Protein AF-0000000078897732 (afdb_homodimer)

pLDDT: mean 94.62, std 6.83, range [49.62, 98.88]

InterPro domains:
  IPR004839 Aminotransferase, class I/classII, large domain [PF00155] (17-396)
  IPR015421 Pyridoxal phosphate-dependent transferase, major domain [G3DSA:3.40.640.10] (53-296)
  IPR015422 Pyridoxal phosphate-dependent transferase, small domain [G3DSA:3.90.1150.10] (8-398)
  IPR015424 Pyridoxal phosphate-dependent transferase [SSF53383] (7-405)

Sequence (814 aa):
MANTKTLFDWAEKGGIVSLGIGAPDKTLLAQCSELMMMASQHLVATGETSFLQYGPRLGDIDALKALASFLSKEYKAPVDVKNLMFNSGASQGLKFLAGSLMQHGDTVFVEDPTYFIAINVLVKDQGMNVVPVTTDEGGIDVEQLDQLMSKYASICSRPLTDKKPFRFMVYLTPTFNNPRGTDLTKERSVKLVQVLRKHKALAICDDVYNVIYFKEDNLPNGRLFSYDNKSDPNYQGNVISNASFSKILGPGLRLGWIEGPTHLLTMLSESGYSCSGGCFNHYTGCIIGKAIELGLVSKHLEHSRKVYHSRMTALCDAIDEYLPKVRYFRPSGGYFVWLEFPENIDTQELLNVSKREYSVFFHVGPKCSCIGNFRNCARFSAAFYSEDILKESIRKISLALSKLMKEMANTKTLFDWAEKGGIVSLGIGAPDKTLLAQCSELMMMASQHLVATGETSFLQYGPRLGDIDALKALASFLSKEYKAPVDVKNLMFNSGASQGLKFLAGSLMQHGDTVFVEDPTYFIAINVLVKDQGMNVVPVTTDEGGIDVEQLDQLMSKYASICSRPLTDKKPFRFMVYLTPTFNNPRGTDLTKERSVKLVQVLRKHKALAICDDVYNVIYFKEDNLPNGRLFSYDNKSDPNYQGNVISNASFSKILGPGLRLGWIEGPTHLLTMLSESGYSCSGGCFNHYTGCIIGKAIELGLVSKHLEHSRKVYHSRMTALCDAIDEYLPKVRYFRPSGGYFVWLEFPENIDTQELLNVSKREYSVFFHVGPKCSCIGNFRNCARFSAAFYSEDILKESIRKISLALSKLMKE

Organism: Nematostella vectensis (NCBI:txid45351)

Solvent-accessible surface area (backbone atoms only — not comparable to full-atom values): 40065 Å² total; per-residue (Å²): 129,80,90,40,54,29,74,54,41,69,30,68,77,62,65,30,50,55,29,55,46,84,41,65,28,64,69,60,29,46,53,42,51,50,46,52,50,54,18,41,51,55,51,56,70,68,68,65,40,50,50,36,31,39,17,21,40,46,37,47,52,69,24,42,46,30,46,22,53,51,45,18,61,69,63,72,42,91,47,61,51,77,28,49,27,52,27,43,16,37,62,45,36,46,53,52,49,47,63,59,44,46,55,70,64,37,45,30,39,30,39,34,62,25,50,44,69,59,50,46,34,41,38,72,68,47,43,31,44,77,42,78,33,56,46,54,77,52,24,64,41,53,68,60,45,49,52,50,50,56,58,49,54,75,70,57,77,77,77,73,42,96,71,31,67,42,70,31,35,33,43,44,37,49,37,33,14,53,42,60,16,30,38,34,34,63,69,52,43,51,53,38,48,52,47,26,57,74,60,38,21,34,34,46,28,48,49,49,30,69,80,38,43,56,43,86,91,49,62,76,75,60,62,67,46,74,60,59,42,77,84,43,90,78,53,78,65,44,40,31,33,33,17,32,38,30,71,69,53,31,36,5,55,23,35,23,33,34,43,36,39,54,73,58,50,55,56,54,38,64,31,53,65,16,57,68,44,10,22,59,34,32,34,57,45,45,33,51,18,42,19,43,66,71,45,49,49,59,55,48,41,56,54,49,28,53,53,40,39,52,17,40,49,34,39,53,52,29,38,59,70,48,39,69,75,47,45,67,64,87,49,56,28,42,48,33,36,31,39,38,44,53,82,89,41,50,30,64,60,46,39,52,46,15,35,74,77,61,31,33,42,58,40,40,23,26,62,22,24,100,82,52,47,51,51,26,17,32,36,40,34,30,43,45,56,54,43,66,58,40,31,53,50,39,47,44,44,35,54,31,48,54,51,61,72,74,104,129,82,90,40,54,30,74,55,40,68,30,66,76,63,64,30,50,55,30,56,45,84,40,65,29,66,69,60,30,46,53,43,52,52,46,52,50,52,19,42,51,54,50,56,69,68,69,65,38,49,50,36,32,40,18,20,40,47,38,48,53,69,25,41,46,32,46,21,52,52,46,18,63,69,63,71,42,89,48,60,52,77,27,49,29,53,28,43,15,36,62,43,37,47,53,52,48,47,63,60,44,46,54,71,64,35,47,31,38,30,39,34,63,24,51,44,66,58,50,46,35,42,39,74,68,46,43,31,42,77,41,80,32,56,46,57,77,52,25,64,42,54,67,60,46,49,53,49,49,59,58,48,55,74,69,58,77,78,79,73,41,95,70,30,67,43,68,33,37,33,43,43,38,51,37,34,14,53,43,59,16,31,39,34,34,63,70,53,42,51,51,40,46,52,48,25,56,74,59,38,21,33,36,46,27,49,46,50,32,69,78,37,42,56,42,86,91,49,62,77,74,59,64,67,45,75,60,59,45,78,84,43,89,78,54,80,67,44,40,30,34,33,18,32,36,30,72,69,51,30,34,5,56,23,34,22,32,34,42,36,39,54,72,58,50,55,55,55,37,66,31,50,67,16,56,68,43,10,23,57,33,32,34,58,44,44,33,51,18,42,20,44,65,72,45,50,49,59,56,48,39,56,52,49,27,53,53,41,40,52,17,40,50,33,39,52,51,29,38,58,69,48,38,68,77,47,45,68,63,86,50,57,28,40,48,34,37,28,38,39,45,53,83,88,42,52,30,65,60,44,39,50,46,14,34,74,77,61,30,32,43,59,40,42,24,29,63,24,25,100,83,50,47,49,51,24,16,33,35,41,34,30,42,45,56,55,43,67,58,42,31,52,48,40,47,44,45,34,53,30,48,55,51,59,72,73,106

Foldseek 3Di:
DPPDPDPCCCQVVVVFAELADAFFAPVLQVLLVVLLVVLVVVVVVVVDDQLVPQAALQADLLLLVLVQVLCCVLQVHGGDSLQKGKAQAQLRVLLLCCPFQHAAAAEEEEEALADLVSLCSVCVVRNYHYHYFYADQQGGDQVSVLVVLVVVVVVQDDDADLRHRARYEYEFAQALGVFAGHHHAPVVLLSNLVSCLVNRYAYEYEDAWQNLFQDPVDHGPGDSQVSQDPPDPSRDWRYKYRYACCNQHNSVLSMDMIRTDNSVVVSSSPDPCRVPRPGNNSNSSSSVSSSSVVCNSVVSNVVLSNQQNQLLVLLVVLCVVLPVQWDWDRHRGRWKTKIAHPPVDQVVQLQVLLCPPPSYHFAASLSSGSVRDRRRMTMGTRRHDHSVVSNVSSNSSSVSVVVVVVD/DPPDPDPCCCQVVVVFAELADAFFAPVLQVLLVVLLVVLVVVVVVVVDDQLVPQAALQADLLLLVLVQVLCCVLQVHGGDSLQKGKAQAQLRVLLLCCPFQHAAAAEEEEEAQADLVSLCSVCVVRNYHYHYFYADQQGGDQVSVLVVLVVVVVVQDDDADLRHRARYEYEFAQALGVFAGHHHAPVVLLSNLVSCLVNRYAYEYEDAWQNLFQDPVDHGPGDSQVSQDPPDPSRDWRYKYRYACCNQHNSVLSMDMIRTDSSVVVSSSPDPCRVPSNGNNSNSSSSVSSSSVVCNSVVSNVVLSNQQNQLLVLLVVLCVVLPVQWDWDRHRGRWKTKIAHDPPDQVVQLQVLLCPPPSYHFAASLSSGSVRPRRRMTMGTSRHDHSVVSNVSSNSSSVSVVVVVVD

Nearest PDB structures (foldseek):
  8tn2-assembly1_A  TM=9.378E-01  e=5.000E-34  Streptomyces hygroscopicus
  1wst-assembly1_A-2  TM=8.989E-01  e=2.952E-31  Thermococcus profundus
  2zp7-assembly1_A  TM=8.975E-01  e=2.360E-31  Thermus thermophilus HB27
  2z1y-assembly1_A  TM=8.725E-01  e=4.368E-31  unclassified
  2zc0-assembly1_A  TM=8.945E-01  e=3.438E-29  Thermococcus litoralis

Secondary structure (DSSP, 8-state):
----SSTTHHHHHHT-EETT--S--HHHHHHHHHHHHHHHHHHHHT---GGGS---TT--HHHHHHHHHHHHHHHTS---GGGEEEES-HHHHHHHHHHHH--TT-EEEEEES--HHHHHIIIIIT--EEEEEEEETTEE-HHHHHHHHHHHHTT--PPP-SS---SEEEEE--SS-TTT-----HHHHHHHHHHHHHTTEEEEEE-SSTT-BS-TTS-----GGGGS-TTSTT----EEEEEESTTTS-GGG--EEEE--HHHHHHHHTSHHHHHHSSSSHHHHHHHHHHHHTTHHHHHHHHHHHHHHHHHHHHHHHHHHH-TT-EE---SBSSEEEEE--TT--HHHHHHHHHHHH-EE-EEGGGG-TT---TTEEEEE-SSS-HHHHHHHHHHHHHHHHHHHH-/----SSTTHHHHHHT-EETT--S--HHHHHHHHHHHHHHHHHHHHT---GGGS---TT--HHHHHHHHHHHHHHHTS---GGGEEEES-HHHHHHHHHHHH--TT-EEEEEES--HHHHHIIIIIT--EEEEEEEETTEE-HHHHHHHHHHHHTT--PPP-SS---SEEEEE--SS-TTT-----HHHHHHHHHHHHHTTEEEEEE-SSTT-BS-TTS-----GGGGS-TTSTT----EEEEEESTTTS-GGG--EEEE--HHHHHHHHTSHHHHTTSSSSHHHHHHHHHHHHTTHHHHHHHHHHHHHHHHHHHHHHHHHHH-TT-EE---SBSSEEEEE--TT--HHHHHHHHHHHH-EE-EEGGGG-TT---TTEEEEE-SSS-HHHHHHHHHHHHHHHHHHHH-

Radius of gyration: 27.48 Å; Cα contacts (8 Å, |Δi|>4): 1740; chains: 2; bounding box: 58×98×66 Å

Structure (mmCIF, N/CA/C/O backbone):
data_AF-0000000078897732-model_v1
#
loop_
_entity.id
_entity.type
_entity.pdbx_description
1 polymer 'Aminotransferase class I/classII large domain-containing protein'
#
loop_
_atom_site.group_PDB
_atom_site.id
_atom_site.type_symbol
_atom_site.label_atom_id
_atom_site.label_alt_id
_atom_site.label_comp_id
_atom_site.label_asym_id
_atom_site.label_entity_id
_atom_site.label_seq_id
_atom_site.pdbx_PDB_ins_code
_atom_site.Cartn_x
_atom_site.Cartn_y
_atom_site.Cartn_z
_atom_site.occupancy
_atom_site.B_iso_or_equiv
_atom_site.auth_seq_id
_atom_site.auth_comp_id
_atom_site.auth_asym_id
_atom_site.auth_atom_id
_atom_site.pdbx_PDB_model_num
ATOM 1 N N . MET A 1 1 ? 6.723 -12.625 19.594 1 49.62 1 MET A N 1
ATOM 2 C CA . MET A 1 1 ? 6.672 -12.344 18.156 1 49.62 1 MET A CA 1
ATOM 3 C C . MET A 1 1 ? 7.871 -12.953 17.438 1 49.62 1 MET A C 1
ATOM 5 O O . MET A 1 1 ? 9.016 -12.719 17.828 1 49.62 1 MET A O 1
ATOM 9 N N . ALA A 1 2 ? 7.691 -14.102 16.875 1 57.09 2 ALA A N 1
ATOM 10 C CA . ALA A 1 2 ? 8.789 -14.914 16.359 1 57.09 2 ALA A CA 1
ATOM 11 C C . ALA A 1 2 ? 9.672 -14.109 15.422 1 57.09 2 ALA A C 1
ATOM 13 O O . ALA A 1 2 ? 9.188 -13.234 14.695 1 57.09 2 ALA A O 1
ATOM 14 N N . ASN A 1 3 ? 10.93 -13.961 15.617 1 74.88 3 ASN A N 1
ATOM 15 C CA . ASN A 1 3 ? 12.016 -13.344 14.867 1 74.88 3 ASN A CA 1
ATOM 16 C C . ASN A 1 3 ? 12.07 -13.859 13.43 1 74.88 3 ASN A C 1
ATOM 18 O O . ASN A 1 3 ? 13.055 -14.477 13.023 1 74.88 3 ASN A O 1
ATOM 22 N N . THR A 1 4 ? 10.969 -13.727 12.742 1 82.38 4 THR A N 1
ATOM 23 C CA . THR A 1 4 ? 10.883 -14.18 11.359 1 82.38 4 THR A CA 1
ATOM 24 C C . THR A 1 4 ? 11.305 -13.078 10.398 1 82.38 4 THR A C 1
ATOM 26 O O . THR A 1 4 ? 10.992 -11.906 10.617 1 82.38 4 THR A O 1
ATOM 29 N N . LYS A 1 5 ? 12.125 -13.5 9.422 1 86.94 5 LYS A N 1
ATOM 30 C CA . LYS A 1 5 ? 12.625 -12.555 8.43 1 86.94 5 LYS A CA 1
ATOM 31 C C . LYS A 1 5 ? 11.805 -12.617 7.148 1 86.94 5 LYS A C 1
ATOM 33 O O . LYS A 1 5 ? 11.703 -11.625 6.418 1 86.94 5 LYS A O 1
ATOM 38 N N . THR A 1 6 ? 11.281 -13.766 6.961 1 89.69 6 THR A N 1
ATOM 39 C CA . THR A 1 6 ? 10.445 -13.953 5.777 1 89.69 6 THR A CA 1
ATOM 40 C C . THR A 1 6 ? 9.227 -14.82 6.102 1 89.69 6 THR A C 1
ATOM 42 O O . THR A 1 6 ? 9.164 -15.43 7.172 1 89.69 6 THR A O 1
ATOM 45 N N . LEU A 1 7 ? 8.297 -14.922 5.207 1 87.81 7 LEU A N 1
ATOM 46 C CA . LEU A 1 7 ? 7.109 -15.758 5.367 1 87.81 7 LEU A CA 1
ATOM 47 C C . LEU A 1 7 ? 7.48 -17.234 5.328 1 87.81 7 LEU A C 1
ATOM 49 O O . LEU A 1 7 ? 6.664 -18.094 5.668 1 87.81 7 LEU A O 1
ATOM 53 N N . PHE A 1 8 ? 8.719 -17.547 4.992 1 89 8 PHE A N 1
ATOM 54 C CA . PHE A 1 8 ? 9.094 -18.938 4.738 1 89 8 PHE A CA 1
ATOM 55 C C . PHE A 1 8 ? 10.039 -19.453 5.812 1 89 8 PHE A C 1
ATOM 57 O O . PHE A 1 8 ? 10.5 -20.594 5.75 1 89 8 PHE A O 1
ATOM 64 N N . ASP A 1 9 ? 10.32 -18.609 6.805 1 88.69 9 ASP A N 1
ATOM 65 C CA . ASP A 1 9 ? 11.266 -18.984 7.852 1 88.69 9 ASP A CA 1
ATOM 66 C C . ASP A 1 9 ? 10.836 -20.266 8.547 1 88.69 9 ASP A C 1
ATOM 68 O O . ASP A 1 9 ? 11.68 -21.047 8.992 1 88.69 9 ASP A O 1
ATOM 72 N N . TRP A 1 10 ? 9.586 -20.547 8.594 1 85.88 10 TRP A N 1
ATOM 73 C CA . TRP A 1 10 ? 9.094 -21.766 9.227 1 85.88 10 TRP A CA 1
ATOM 74 C C . TRP A 1 10 ? 9.672 -23.016 8.547 1 85.88 10 TRP A C 1
ATOM 76 O O . TRP A 1 10 ? 10 -24 9.219 1 85.88 10 TRP A O 1
ATOM 86 N N . ALA A 1 11 ? 9.844 -22.969 7.316 1 86.5 11 ALA A N 1
ATOM 87 C CA . ALA A 1 11 ? 10.352 -24.109 6.555 1 86.5 11 ALA A CA 1
ATOM 88 C C . ALA A 1 11 ? 11.867 -24.219 6.676 1 86.5 11 ALA A C 1
ATOM 90 O O . ALA A 1 11 ? 12.391 -25.281 7.051 1 86.5 11 ALA A O 1
ATOM 91 N N . GLU A 1 12 ? 12.492 -23.188 6.465 1 83.69 12 GLU A N 1
ATOM 92 C CA . GLU A 1 12 ? 13.953 -23.172 6.457 1 83.69 12 GLU A CA 1
ATOM 93 C C . GLU A 1 12 ? 14.516 -23.5 7.84 1 83.69 12 GLU A C 1
ATOM 95 O O . GLU A 1 12 ? 15.414 -24.328 7.973 1 83.69 12 GLU A O 1
ATOM 100 N N . LYS A 1 13 ? 13.984 -22.953 8.844 1 84.81 13 LYS A N 1
ATOM 101 C CA . LYS A 1 13 ? 14.461 -23.156 10.211 1 84.81 13 LYS A CA 1
ATOM 102 C C . LYS A 1 13 ? 13.984 -24.5 10.766 1 84.81 13 LYS A C 1
ATOM 104 O O . LYS A 1 13 ? 14.641 -25.094 11.625 1 84.81 13 LYS A O 1
ATOM 109 N N . GLY A 1 14 ? 12.922 -25 10.211 1 87.69 14 GLY A N 1
ATOM 110 C CA . GLY A 1 14 ? 12.367 -26.266 10.672 1 87.69 14 GLY A CA 1
ATOM 111 C C . GLY A 1 14 ? 12.945 -27.469 9.961 1 87.69 14 GLY A C 1
ATOM 112 O O . GLY A 1 14 ? 12.578 -28.609 10.258 1 87.69 14 GLY A O 1
ATOM 113 N N . GLY A 1 15 ? 13.75 -27.188 9.039 1 92.81 15 GLY A N 1
ATOM 114 C CA . GLY A 1 15 ? 14.328 -28.281 8.281 1 92.81 15 GLY A CA 1
ATOM 115 C C . GLY A 1 15 ? 13.352 -28.953 7.332 1 92.81 15 GLY A C 1
ATOM 116 O O . GLY A 1 15 ? 13.445 -30.156 7.07 1 92.81 15 GLY A O 1
ATOM 117 N N . ILE A 1 16 ? 12.398 -28.297 6.945 1 96.56 16 ILE A N 1
ATOM 118 C CA . ILE A 1 16 ? 11.367 -28.797 6.035 1 96.56 16 ILE A CA 1
ATOM 119 C C . ILE A 1 16 ? 11.594 -28.219 4.637 1 96.56 16 ILE A C 1
ATOM 121 O O . ILE A 1 16 ? 11.812 -27.016 4.484 1 96.56 16 ILE A O 1
ATOM 125 N N . VAL A 1 17 ? 11.672 -29.062 3.646 1 98 17 VAL A N 1
ATOM 126 C CA . VAL A 1 17 ? 11.656 -28.609 2.26 1 98 17 VAL A CA 1
ATOM 127 C C . VAL A 1 17 ? 10.219 -28.375 1.809 1 98 17 VAL A C 1
ATOM 129 O O . VAL A 1 17 ? 9.43 -29.312 1.715 1 98 17 VAL A O 1
ATOM 132 N N . SER A 1 18 ? 9.867 -27.109 1.521 1 98.12 18 SER A N 1
ATOM 133 C CA . SER A 1 18 ? 8.492 -26.781 1.152 1 98.12 18 SER A CA 1
ATOM 134 C C . SER A 1 18 ? 8.359 -26.594 -0.354 1 98.12 18 SER A C 1
ATOM 136 O O . SER A 1 18 ? 8.672 -25.531 -0.88 1 98.12 18 SER A O 1
ATOM 138 N N . LEU A 1 19 ? 7.727 -27.531 -0.985 1 98.44 19 LEU A N 1
ATOM 139 C CA . LEU A 1 19 ? 7.402 -27.422 -2.402 1 98.44 19 LEU A CA 1
ATOM 140 C C . LEU A 1 19 ? 6.184 -26.531 -2.609 1 98.44 19 LEU A C 1
ATOM 142 O O . LEU A 1 19 ? 5.648 -26.438 -3.717 1 98.44 19 LEU A O 1
ATOM 146 N N . GLY A 1 20 ? 5.73 -25.906 -1.526 1 97.12 20 GLY A N 1
ATOM 147 C CA . GLY A 1 20 ? 4.609 -24.984 -1.609 1 97.12 20 GLY A CA 1
ATOM 148 C C . GLY A 1 20 ? 5.035 -23.547 -1.872 1 97.12 20 GLY A C 1
ATOM 149 O O . GLY A 1 20 ? 4.207 -22.703 -2.236 1 97.12 20 GLY A O 1
ATOM 150 N N . ILE A 1 21 ? 6.289 -23.219 -1.783 1 95.81 21 ILE A N 1
ATOM 151 C CA . ILE A 1 21 ? 6.789 -21.844 -1.848 1 95.81 21 ILE A CA 1
ATOM 152 C C . ILE A 1 21 ? 6.895 -21.406 -3.305 1 95.81 21 ILE A C 1
ATOM 154 O O . ILE A 1 21 ? 7.613 -22.016 -4.098 1 95.81 21 ILE A O 1
ATOM 158 N N . GLY A 1 22 ? 6.129 -20.422 -3.664 1 95.69 22 GLY A N 1
ATOM 159 C CA . GLY A 1 22 ? 6.18 -19.812 -4.98 1 95.69 22 GLY A CA 1
ATOM 160 C C . GLY A 1 22 ? 6.898 -18.469 -4.984 1 95.69 22 GLY A C 1
ATOM 161 O O . GLY A 1 22 ? 6.27 -17.422 -5.137 1 95.69 22 GLY A O 1
ATOM 162 N N . ALA A 1 23 ? 8.219 -18.469 -4.906 1 96.25 23 ALA A N 1
ATOM 163 C CA . ALA A 1 23 ? 9.039 -17.266 -4.82 1 96.25 23 ALA A CA 1
ATOM 164 C C . ALA A 1 23 ? 10.453 -17.516 -5.324 1 96.25 23 ALA A C 1
ATOM 166 O O . ALA A 1 23 ? 10.914 -18.656 -5.352 1 96.25 23 ALA A O 1
ATOM 167 N N . PRO A 1 24 ? 11.164 -16.469 -5.746 1 97.44 24 PRO A N 1
ATOM 168 C CA . PRO A 1 24 ? 12.578 -16.641 -6.094 1 97.44 24 PRO A CA 1
ATOM 169 C C . PRO A 1 24 ? 13.43 -17.078 -4.902 1 97.44 24 PRO A C 1
ATOM 171 O O . PRO A 1 24 ? 13.117 -16.734 -3.758 1 97.44 24 PRO A O 1
ATOM 174 N N . ASP A 1 25 ? 14.461 -17.797 -5.199 1 96.75 25 ASP A N 1
ATOM 175 C CA . ASP A 1 25 ? 15.352 -18.219 -4.121 1 96.75 25 ASP A CA 1
ATOM 176 C C . ASP A 1 25 ? 16.375 -17.125 -3.793 1 96.75 25 ASP A C 1
ATOM 178 O O . ASP A 1 25 ? 16.344 -16.047 -4.391 1 96.75 25 ASP A O 1
ATOM 182 N N . LYS A 1 26 ? 17.266 -17.406 -2.893 1 96 26 LYS A N 1
ATOM 183 C CA . LYS A 1 26 ? 18.219 -16.422 -2.361 1 96 26 LYS A CA 1
ATOM 184 C C . LYS A 1 26 ? 19.219 -16 -3.428 1 96 26 LYS A C 1
ATOM 186 O O . LYS A 1 26 ? 19.672 -14.852 -3.447 1 96 26 LYS A O 1
ATOM 191 N N . THR A 1 27 ? 19.578 -16.906 -4.324 1 97.19 27 THR A N 1
ATOM 192 C CA . THR A 1 27 ? 20.562 -16.594 -5.352 1 97.19 27 THR A CA 1
ATOM 193 C C . THR A 1 27 ? 20.016 -15.578 -6.34 1 97.19 27 THR A C 1
ATOM 195 O O . THR A 1 27 ? 20.703 -14.617 -6.703 1 97.19 27 THR A O 1
ATOM 198 N N . LEU A 1 28 ? 18.828 -15.82 -6.809 1 98.06 28 LEU A N 1
ATOM 199 C CA . LEU A 1 28 ? 18.172 -14.875 -7.711 1 98.06 28 LEU A CA 1
ATOM 200 C C . LEU A 1 28 ? 17.938 -13.539 -7.016 1 98.06 28 LEU A C 1
ATOM 202 O O . LEU A 1 28 ? 18.062 -12.477 -7.629 1 98.06 28 LEU A O 1
ATOM 206 N N . LEU A 1 29 ? 17.609 -13.555 -5.738 1 98.31 29 LEU A N 1
ATOM 207 C CA . LEU A 1 29 ? 17.359 -12.32 -4.988 1 98.31 29 LEU A CA 1
ATOM 208 C C . LEU A 1 29 ? 18.656 -11.539 -4.801 1 98.31 29 LEU A C 1
ATOM 210 O O . LEU A 1 29 ? 18.641 -10.305 -4.781 1 98.31 29 LEU A O 1
ATOM 214 N N . ALA A 1 30 ? 19.766 -12.266 -4.621 1 97.94 30 ALA A N 1
ATOM 215 C CA . ALA A 1 30 ? 21.047 -11.578 -4.523 1 97.94 30 ALA A CA 1
ATOM 216 C C . ALA A 1 30 ? 21.359 -10.797 -5.797 1 97.94 30 ALA A C 1
ATOM 218 O O . ALA A 1 30 ? 21.859 -9.68 -5.734 1 97.94 30 ALA A O 1
ATOM 219 N N . GLN A 1 31 ? 21.062 -11.398 -6.898 1 97.94 31 GLN A N 1
ATOM 220 C CA . GLN A 1 31 ? 21.234 -10.695 -8.164 1 97.94 31 GLN A CA 1
ATOM 221 C C . GLN A 1 31 ? 20.312 -9.484 -8.258 1 97.94 31 GLN A C 1
ATOM 223 O O . GLN A 1 31 ? 20.719 -8.43 -8.75 1 97.94 31 GLN A O 1
ATOM 228 N N . CYS A 1 32 ? 19.125 -9.664 -7.824 1 98.19 32 CYS A N 1
ATOM 229 C CA . CYS A 1 32 ? 18.156 -8.562 -7.801 1 98.19 32 CYS A CA 1
ATOM 230 C C . CYS A 1 32 ? 18.656 -7.426 -6.918 1 98.19 32 CYS A C 1
ATOM 232 O O . CYS A 1 32 ? 18.484 -6.254 -7.25 1 98.19 32 CYS A O 1
ATOM 234 N N . SER A 1 33 ? 19.203 -7.793 -5.773 1 98.06 33 SER A N 1
ATOM 235 C CA . SER A 1 33 ? 19.766 -6.797 -4.863 1 98.06 33 SER A CA 1
ATOM 236 C C . SER A 1 33 ? 20.781 -5.914 -5.57 1 98.06 33 SER A C 1
ATOM 238 O O . SER A 1 33 ? 20.766 -4.691 -5.418 1 98.06 33 SER A O 1
ATOM 240 N N . GLU A 1 34 ? 21.594 -6.484 -6.371 1 97.38 34 GLU A N 1
ATOM 241 C CA . GLU A 1 34 ? 22.625 -5.762 -7.102 1 97.38 34 GLU A CA 1
ATOM 242 C C . GLU A 1 34 ? 22.016 -4.84 -8.156 1 97.38 34 GLU A C 1
ATOM 244 O O . GLU A 1 34 ? 22.453 -3.697 -8.312 1 97.38 34 GLU A O 1
ATOM 249 N N . LEU A 1 35 ? 21.094 -5.367 -8.883 1 97.69 35 LEU A N 1
ATOM 250 C CA . LEU A 1 35 ? 20.531 -4.535 -9.945 1 97.69 35 LEU A CA 1
ATOM 251 C C . LEU A 1 35 ? 19.734 -3.375 -9.359 1 97.69 35 LEU A C 1
ATOM 253 O O . LEU A 1 35 ? 19.719 -2.281 -9.93 1 97.69 35 LEU A O 1
ATOM 257 N N . MET A 1 36 ? 19.047 -3.582 -8.195 1 98 36 MET A N 1
ATOM 258 C CA . MET A 1 36 ? 18.344 -2.492 -7.52 1 98 36 MET A CA 1
ATOM 259 C C . MET A 1 36 ? 19.328 -1.415 -7.062 1 98 36 MET A C 1
ATOM 261 O O . MET A 1 36 ? 19.031 -0.222 -7.156 1 98 36 MET A O 1
ATOM 265 N N . MET A 1 37 ? 20.453 -1.85 -6.543 1 97.81 37 MET A N 1
ATOM 266 C CA . MET A 1 37 ? 21.484 -0.914 -6.105 1 97.81 37 MET A CA 1
ATOM 267 C C . MET A 1 37 ? 22 -0.085 -7.277 1 97.81 37 MET A C 1
ATOM 269 O O . MET A 1 37 ? 22.141 1.134 -7.164 1 97.81 37 MET A O 1
ATOM 273 N N . MET A 1 38 ? 22.25 -0.715 -8.383 1 98 38 MET A N 1
ATOM 274 C CA . MET A 1 38 ? 22.75 -0.02 -9.57 1 98 38 MET A CA 1
ATOM 275 C C . MET A 1 38 ? 21.734 1.014 -10.055 1 98 38 MET A C 1
ATOM 277 O O . MET A 1 38 ? 22.094 2.15 -10.359 1 98 38 MET A O 1
ATOM 281 N N . ALA A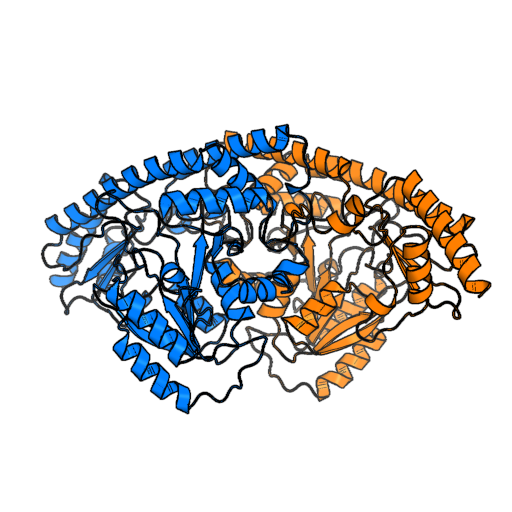 1 39 ? 20.5 0.61 -10.125 1 98.38 39 ALA A N 1
ATOM 282 C CA . ALA A 1 39 ? 19.453 1.517 -10.562 1 98.38 39 ALA A CA 1
ATOM 283 C C . ALA A 1 39 ? 19.312 2.703 -9.609 1 98.38 39 ALA A C 1
ATOM 285 O O . ALA A 1 39 ? 19.109 3.838 -10.055 1 98.38 39 ALA A O 1
ATOM 286 N N . SER A 1 40 ? 19.391 2.453 -8.297 1 97.88 40 SER A N 1
ATOM 287 C CA . SER A 1 40 ? 19.312 3.51 -7.293 1 97.88 40 SER A CA 1
ATOM 288 C C . SER A 1 40 ? 20.453 4.52 -7.465 1 97.88 40 SER A C 1
ATOM 290 O O . SER A 1 40 ? 20.219 5.73 -7.367 1 97.88 40 SER A O 1
ATOM 292 N N . GLN A 1 41 ? 21.594 3.988 -7.684 1 97.75 41 GLN A N 1
ATOM 293 C CA . GLN A 1 41 ? 22.75 4.855 -7.875 1 97.75 41 GLN A CA 1
ATOM 294 C C . GLN A 1 41 ? 22.547 5.777 -9.078 1 97.75 41 GLN A C 1
ATOM 296 O O . GLN A 1 41 ? 22.859 6.969 -9.008 1 97.75 41 GLN A O 1
ATOM 301 N N . HIS A 1 42 ? 22.062 5.246 -10.125 1 97.5 42 HIS A N 1
ATOM 302 C CA . HIS A 1 42 ? 21.812 6.047 -11.32 1 97.5 42 HIS A CA 1
ATOM 303 C C . HIS A 1 42 ? 20.734 7.105 -11.062 1 97.5 42 HIS A C 1
ATOM 305 O O . HIS A 1 42 ? 20.875 8.242 -11.523 1 97.5 42 HIS A O 1
ATOM 311 N N . LEU A 1 43 ? 19.719 6.676 -10.375 1 95.62 43 LEU A N 1
ATOM 312 C CA . LEU A 1 43 ? 18.625 7.598 -10.07 1 95.62 43 LEU A CA 1
ATOM 313 C C . LEU A 1 43 ? 19.125 8.758 -9.211 1 95.62 43 LEU A C 1
ATOM 315 O O . LEU A 1 43 ? 18.828 9.914 -9.5 1 95.62 43 LEU A O 1
ATOM 319 N N . VAL A 1 44 ? 19.875 8.484 -8.172 1 96.12 44 VAL A N 1
ATOM 320 C CA . VAL A 1 44 ? 20.391 9.484 -7.25 1 96.12 44 VAL A CA 1
ATOM 321 C C . VAL A 1 44 ? 21.359 10.414 -7.98 1 96.12 44 VAL A C 1
ATOM 323 O O . VAL A 1 44 ? 21.391 11.617 -7.719 1 96.12 44 VAL A O 1
ATOM 326 N N . ALA A 1 45 ? 22.109 9.859 -8.867 1 96.06 45 ALA A N 1
ATOM 327 C CA . ALA A 1 45 ? 23.125 10.617 -9.594 1 96.06 45 ALA A CA 1
ATOM 328 C C . ALA A 1 45 ? 22.484 11.68 -10.477 1 96.06 45 ALA A C 1
ATOM 330 O O . ALA A 1 45 ? 23.125 12.664 -10.844 1 96.06 45 ALA A O 1
ATOM 331 N N . THR A 1 46 ? 21.234 11.531 -10.852 1 93.88 46 THR A N 1
ATOM 332 C CA . THR A 1 46 ? 20.562 12.516 -11.68 1 93.88 46 THR A CA 1
ATOM 333 C C . THR A 1 46 ? 20.359 13.82 -10.914 1 93.88 46 THR A C 1
ATOM 335 O O . THR A 1 46 ? 20.141 14.875 -11.516 1 93.88 46 THR A O 1
ATOM 338 N N . GLY A 1 47 ? 20.312 13.758 -9.578 1 93.62 47 GLY A N 1
ATOM 339 C CA . GLY A 1 47 ? 20.047 14.922 -8.75 1 93.62 47 GLY A CA 1
ATOM 340 C C . GLY A 1 47 ? 18.562 15.227 -8.602 1 93.62 47 GLY A C 1
ATOM 341 O O . GLY A 1 47 ? 18.172 16.109 -7.828 1 93.62 47 GLY A O 1
ATOM 342 N N . GLU A 1 48 ? 17.734 14.492 -9.305 1 93.31 48 GLU A N 1
ATOM 343 C CA . GLU A 1 48 ? 16.297 14.68 -9.172 1 93.31 48 GLU A CA 1
ATOM 344 C C . GLU A 1 48 ? 15.781 14.156 -7.828 1 93.31 48 GLU A C 1
ATOM 346 O O . GLU A 1 48 ? 16.359 13.219 -7.266 1 93.31 48 GLU A O 1
ATOM 351 N N . THR A 1 49 ? 14.727 14.797 -7.289 1 95.81 49 THR A N 1
ATOM 352 C CA . THR A 1 49 ? 14.219 14.383 -5.984 1 95.81 49 THR A CA 1
ATOM 353 C C . THR A 1 49 ? 12.742 14.023 -6.066 1 95.81 49 THR A C 1
ATOM 355 O O . THR A 1 49 ? 12.141 13.617 -5.07 1 95.81 49 THR A O 1
ATOM 358 N N . SER A 1 50 ? 12.133 14.055 -7.281 1 94.94 50 SER A N 1
ATOM 359 C CA . SER A 1 50 ? 10.711 13.812 -7.449 1 94.94 50 SER A CA 1
ATOM 360 C C . SER A 1 50 ? 10.336 12.398 -7.012 1 94.94 50 SER A C 1
ATOM 362 O O . SER A 1 50 ? 9.203 12.156 -6.586 1 94.94 50 SER A O 1
ATOM 364 N N . PHE A 1 51 ? 11.312 11.477 -7.051 1 96.38 51 PHE A N 1
ATOM 365 C CA . PHE A 1 51 ? 11.023 10.094 -6.695 1 96.38 51 PHE A CA 1
ATOM 366 C C . PHE A 1 51 ? 10.812 9.953 -5.191 1 96.38 51 PHE A C 1
ATOM 368 O O . PHE A 1 51 ? 10.32 8.922 -4.723 1 96.38 51 PHE A O 1
ATOM 375 N N . LEU A 1 52 ? 11.117 11.008 -4.422 1 97.25 52 LEU A N 1
ATOM 376 C CA . LEU A 1 52 ? 10.922 10.992 -2.979 1 97.25 52 LEU A CA 1
ATOM 377 C C . LEU A 1 52 ? 9.742 11.875 -2.586 1 97.25 52 LEU A C 1
ATOM 379 O O . LEU A 1 52 ? 9.438 12.023 -1.4 1 97.25 52 LEU A O 1
ATOM 383 N N . GLN A 1 53 ? 9.047 12.523 -3.508 1 95.69 53 GLN A N 1
ATOM 384 C CA . GLN A 1 53 ? 7.883 13.383 -3.275 1 95.69 53 GLN A CA 1
ATOM 385 C C . GLN A 1 53 ? 6.582 12.633 -3.564 1 95.69 53 GLN A C 1
ATOM 387 O O . GLN A 1 53 ? 6.605 11.516 -4.09 1 95.69 53 GLN A O 1
ATOM 392 N N . TYR A 1 54 ? 5.43 13.219 -3.156 1 93.56 54 TYR A N 1
ATOM 393 C CA . TYR A 1 54 ? 4.148 12.68 -3.598 1 93.56 54 TYR A CA 1
ATOM 394 C C . TYR A 1 54 ? 4.109 12.547 -5.117 1 93.56 54 TYR A C 1
ATOM 396 O O . TYR A 1 54 ? 4.172 13.547 -5.836 1 93.56 54 TYR A O 1
ATOM 404 N N . GLY A 1 55 ? 4.027 11.312 -5.562 1 92.56 55 GLY A N 1
ATOM 405 C CA . GLY A 1 55 ? 4.086 11.039 -6.988 1 92.56 55 GLY A CA 1
ATOM 406 C C . GLY A 1 55 ? 2.736 11.141 -7.672 1 92.56 55 GLY A C 1
ATOM 407 O O . GLY A 1 55 ? 1.722 11.391 -7.02 1 92.56 55 GLY A O 1
ATOM 408 N N . PRO A 1 56 ? 2.801 11.039 -8.977 1 92.56 56 PRO A N 1
ATOM 409 C CA . PRO A 1 56 ? 1.535 11.008 -9.711 1 92.56 56 PRO A CA 1
ATOM 410 C C . PRO A 1 56 ? 0.673 9.797 -9.359 1 92.56 56 PRO A C 1
ATOM 412 O O . PRO A 1 56 ? 1.201 8.711 -9.109 1 92.56 56 PRO A O 1
ATOM 415 N N . ARG A 1 57 ? -0.588 9.922 -9.43 1 90.75 57 ARG A N 1
ATOM 416 C CA . ARG A 1 57 ? -1.548 8.938 -8.938 1 90.75 57 ARG A CA 1
ATOM 417 C C . ARG A 1 57 ? -1.405 7.617 -9.688 1 90.75 57 ARG A C 1
ATOM 419 O O . ARG A 1 57 ? -1.596 6.547 -9.102 1 90.75 57 ARG A O 1
ATOM 426 N N . LEU A 1 58 ? -1.077 7.656 -11.023 1 93.31 58 LEU A N 1
ATOM 427 C CA . LEU A 1 58 ? -0.95 6.422 -11.797 1 93.31 58 LEU A CA 1
ATOM 428 C C . LEU A 1 58 ? 0.457 5.848 -11.672 1 93.31 58 LEU A C 1
ATOM 430 O O . LEU A 1 58 ? 0.683 4.676 -11.984 1 93.31 58 LEU A O 1
ATOM 434 N N . GLY A 1 59 ? 1.42 6.617 -11.281 1 93.44 59 GLY A N 1
ATOM 435 C CA . GLY A 1 59 ? 2.836 6.289 -11.266 1 93.44 59 GLY A CA 1
ATOM 436 C C . GLY A 1 59 ? 3.686 7.262 -12.055 1 93.44 59 GLY A C 1
ATOM 437 O O . GLY A 1 59 ? 3.16 8.07 -12.828 1 93.44 59 GLY A O 1
ATOM 438 N N . ASP A 1 60 ? 4.949 7.219 -11.82 1 95.06 60 ASP A N 1
ATOM 439 C CA . ASP A 1 60 ? 5.883 8.078 -12.547 1 95.06 60 ASP A CA 1
ATOM 440 C C . ASP A 1 60 ? 5.824 7.801 -14.047 1 95.06 60 ASP A C 1
ATOM 442 O O . ASP A 1 60 ? 5.941 6.652 -14.477 1 95.06 60 ASP A O 1
ATOM 446 N N . ILE A 1 61 ? 5.727 8.852 -14.805 1 95.38 61 ILE A N 1
ATOM 447 C CA . ILE A 1 61 ? 5.469 8.711 -16.234 1 95.38 61 ILE A CA 1
ATOM 448 C C . ILE A 1 61 ? 6.668 8.055 -16.906 1 95.38 61 ILE A C 1
ATOM 450 O O . ILE A 1 61 ? 6.504 7.254 -17.828 1 95.38 61 ILE A O 1
ATOM 454 N N . ASP A 1 62 ? 7.883 8.391 -16.547 1 96.62 62 ASP A N 1
ATOM 455 C CA . ASP A 1 62 ? 9.07 7.793 -17.156 1 96.62 62 ASP A CA 1
ATOM 456 C C . ASP A 1 62 ? 9.156 6.305 -16.828 1 96.62 62 ASP A C 1
ATOM 458 O O . ASP A 1 62 ? 9.523 5.492 -17.672 1 96.62 62 ASP A O 1
ATOM 462 N N . ALA A 1 63 ? 8.852 5.98 -15.602 1 97.19 63 ALA A N 1
ATOM 463 C CA . ALA A 1 63 ? 8.836 4.578 -15.195 1 97.19 63 ALA A CA 1
ATOM 464 C C . ALA A 1 63 ? 7.773 3.795 -15.953 1 97.19 63 ALA A C 1
ATOM 466 O O . ALA A 1 63 ? 8.008 2.66 -16.375 1 97.19 63 ALA A O 1
ATOM 467 N N . LEU A 1 64 ? 6.586 4.402 -16.109 1 97.56 64 LEU A N 1
ATOM 468 C CA . LEU A 1 64 ? 5.5 3.736 -16.828 1 97.56 64 LEU A CA 1
ATOM 469 C C . LEU A 1 64 ? 5.855 3.549 -18.297 1 97.56 64 LEU A C 1
ATOM 471 O O . LEU A 1 64 ? 5.508 2.529 -18.906 1 97.56 64 LEU A O 1
ATOM 475 N N . LYS A 1 65 ? 6.527 4.543 -18.875 1 98.25 65 LYS A N 1
ATOM 476 C CA . LYS A 1 65 ? 6.98 4.41 -20.266 1 98.25 65 LYS A CA 1
ATOM 477 C C . LYS A 1 65 ? 7.992 3.273 -20.406 1 98.25 65 LYS A C 1
ATOM 479 O O . LYS A 1 65 ? 7.922 2.488 -21.344 1 98.25 65 LYS A O 1
ATOM 484 N N . ALA A 1 66 ? 8.93 3.219 -19.469 1 98.5 66 ALA A N 1
ATOM 485 C CA . ALA A 1 66 ? 9.891 2.121 -19.469 1 98.5 66 ALA A CA 1
ATOM 486 C C . ALA A 1 66 ? 9.18 0.773 -19.344 1 98.5 66 ALA A C 1
ATOM 488 O O . ALA A 1 66 ? 9.516 -0.176 -20.062 1 98.5 66 ALA A O 1
ATOM 489 N N . LEU A 1 67 ? 8.211 0.726 -18.5 1 98.62 67 LEU A N 1
ATOM 490 C CA . LEU A 1 67 ? 7.445 -0.497 -18.281 1 98.62 67 LEU A CA 1
ATOM 491 C C . LEU A 1 67 ? 6.699 -0.894 -19.562 1 98.62 67 LEU A C 1
ATOM 493 O O . LEU A 1 67 ? 6.703 -2.064 -19.953 1 98.62 67 LEU A O 1
ATOM 497 N N . ALA A 1 68 ? 6.035 0.083 -20.141 1 98.69 68 ALA A N 1
ATOM 498 C CA . ALA A 1 68 ? 5.293 -0.186 -21.375 1 98.69 68 ALA A CA 1
ATOM 499 C C . ALA A 1 68 ? 6.203 -0.775 -22.453 1 98.69 68 ALA A C 1
ATOM 501 O O . ALA A 1 68 ? 5.832 -1.735 -23.125 1 98.69 68 ALA A O 1
ATOM 502 N N . SER A 1 69 ? 7.352 -0.209 -22.594 1 98.62 69 SER A N 1
ATOM 503 C CA . SER A 1 69 ? 8.312 -0.686 -23.594 1 98.62 69 SER A CA 1
ATOM 504 C C . SER A 1 69 ? 8.789 -2.098 -23.266 1 98.62 69 SER A C 1
ATOM 506 O O . SER A 1 69 ? 8.844 -2.957 -24.141 1 98.62 69 SER A O 1
ATOM 508 N N . PHE A 1 70 ? 9.125 -2.314 -22.078 1 98.5 70 PHE A N 1
ATOM 509 C CA . PHE A 1 70 ? 9.578 -3.617 -21.609 1 98.5 70 PHE A CA 1
ATOM 510 C C . PHE A 1 70 ? 8.523 -4.684 -21.859 1 98.5 70 PHE A C 1
ATOM 512 O O . PHE A 1 70 ? 8.82 -5.746 -22.406 1 98.5 70 PHE A O 1
ATOM 519 N N . LEU A 1 71 ? 7.273 -4.379 -21.469 1 98.31 71 LEU A N 1
ATOM 520 C CA . LEU A 1 71 ? 6.184 -5.336 -21.594 1 98.31 71 LEU A CA 1
ATOM 521 C C . LEU A 1 71 ? 5.855 -5.598 -23.062 1 98.31 71 LEU A C 1
ATOM 523 O O . LEU A 1 71 ? 5.535 -6.727 -23.438 1 98.31 71 LEU A O 1
ATOM 527 N N . SER A 1 72 ? 5.887 -4.535 -23.859 1 98.19 72 SER A N 1
ATOM 528 C CA . SER A 1 72 ? 5.633 -4.715 -25.281 1 98.19 72 SER A CA 1
ATOM 529 C C . SER A 1 72 ? 6.609 -5.711 -25.906 1 98.19 72 SER A C 1
ATOM 531 O O . SER A 1 72 ? 6.219 -6.551 -26.719 1 98.19 72 SER A O 1
ATOM 533 N N . LYS A 1 73 ? 7.836 -5.605 -25.5 1 97.06 73 LYS A N 1
ATOM 534 C CA . LYS A 1 73 ? 8.859 -6.531 -25.984 1 97.06 73 LYS A CA 1
ATOM 535 C C . LYS A 1 73 ? 8.609 -7.945 -25.484 1 97.06 73 LYS A C 1
ATOM 537 O O . LYS A 1 73 ? 8.656 -8.906 -26.25 1 97.06 73 LYS A O 1
ATOM 542 N N . GLU A 1 74 ? 8.328 -8.086 -24.25 1 96.25 74 GLU A N 1
ATOM 543 C CA . GLU A 1 74 ? 8.164 -9.398 -23.625 1 96.25 74 GLU A CA 1
ATOM 544 C C . GLU A 1 74 ? 6.895 -10.086 -24.109 1 96.25 74 GLU A C 1
ATOM 546 O O . GLU A 1 74 ? 6.879 -11.305 -24.297 1 96.25 74 GLU A O 1
ATOM 551 N N . TYR A 1 75 ? 5.828 -9.273 -24.25 1 95.81 75 TYR A N 1
ATOM 552 C CA . TYR A 1 75 ? 4.547 -9.836 -24.672 1 95.81 75 TYR A CA 1
ATOM 553 C C . TYR A 1 75 ? 4.5 -10.039 -26.172 1 95.81 75 TYR A C 1
ATOM 555 O O . TYR A 1 75 ? 3.607 -10.719 -26.688 1 95.81 75 TYR A O 1
ATOM 563 N N . LYS A 1 76 ? 5.461 -9.461 -26.859 1 93.81 76 LYS A N 1
ATOM 564 C CA . LYS A 1 76 ? 5.438 -9.438 -28.328 1 93.81 76 LYS A CA 1
ATOM 565 C C . LYS A 1 76 ? 4.121 -8.867 -28.844 1 93.81 76 LYS A C 1
ATOM 567 O O . LYS A 1 76 ? 3.541 -9.391 -29.797 1 93.81 76 LYS A O 1
ATOM 572 N N . ALA A 1 77 ? 3.6 -7.992 -28.156 1 94.12 77 ALA A N 1
ATOM 573 C CA . ALA A 1 77 ? 2.379 -7.238 -28.438 1 94.12 77 ALA A CA 1
ATOM 574 C C . ALA A 1 77 ? 2.438 -5.844 -27.828 1 94.12 77 ALA A C 1
ATOM 576 O O . ALA A 1 77 ? 3.041 -5.656 -26.766 1 94.12 77 ALA A O 1
ATOM 577 N N . PRO A 1 78 ? 1.82 -4.891 -28.453 1 95.5 78 PRO A N 1
ATOM 578 C CA . PRO A 1 78 ? 1.922 -3.52 -27.938 1 95.5 78 PRO A CA 1
ATOM 579 C C . PRO A 1 78 ? 1.276 -3.352 -26.562 1 95.5 78 PRO A C 1
ATOM 581 O O . PRO A 1 78 ? 0.228 -3.943 -26.297 1 95.5 78 PRO A O 1
ATOM 584 N N . VAL A 1 79 ? 1.894 -2.596 -25.719 1 98.06 79 VAL A N 1
ATOM 585 C CA . VAL A 1 79 ? 1.37 -2.121 -24.438 1 98.06 79 VAL A CA 1
ATOM 586 C C . VAL A 1 79 ? 1.376 -0.594 -24.422 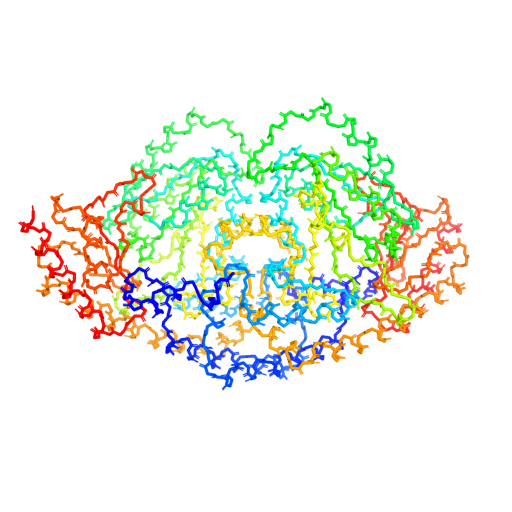1 98.06 79 VAL A C 1
ATOM 588 O O . VAL A 1 79 ? 2.42 0.033 -24.609 1 98.06 79 VAL A O 1
ATOM 591 N N . ASP A 1 80 ? 0.24 0.031 -24.25 1 97.88 80 ASP A N 1
ATOM 592 C CA . ASP A 1 80 ? 0.093 1.482 -24.234 1 97.88 80 ASP A CA 1
ATOM 593 C C . ASP A 1 80 ? 0.277 2.025 -22.812 1 97.88 80 ASP A C 1
ATOM 595 O O . ASP A 1 80 ? -0.385 1.571 -21.875 1 97.88 80 ASP A O 1
ATOM 599 N N . VAL A 1 81 ? 1.145 2.965 -22.672 1 97.62 81 VAL A N 1
ATOM 600 C CA . VAL A 1 81 ? 1.428 3.578 -21.375 1 97.62 81 VAL A CA 1
ATOM 601 C C . VAL A 1 81 ? 0.138 4.125 -20.781 1 97.62 81 VAL A C 1
ATOM 603 O O . VAL A 1 81 ? -0.035 4.109 -19.547 1 97.62 81 VAL A O 1
ATOM 606 N N . LYS A 1 82 ? -0.852 4.512 -21.547 1 96.5 82 LYS A N 1
ATOM 607 C CA . LYS A 1 82 ? -2.109 5.086 -21.078 1 96.5 82 LYS A CA 1
ATOM 608 C C . LYS A 1 82 ? -2.955 4.043 -20.359 1 96.5 82 LYS A C 1
ATOM 610 O O . LYS A 1 82 ? -3.906 4.391 -19.656 1 96.5 82 LYS A O 1
ATOM 615 N N . ASN A 1 83 ? -2.584 2.781 -20.484 1 97.94 83 ASN A N 1
ATOM 616 C CA . ASN A 1 83 ? -3.342 1.7 -19.859 1 97.94 83 ASN A CA 1
ATOM 617 C C . ASN A 1 83 ? -2.662 1.199 -18.594 1 97.94 83 ASN A C 1
ATOM 619 O O . ASN A 1 83 ? -3.088 0.202 -18 1 97.94 83 ASN A O 1
ATOM 623 N N . LEU A 1 84 ? -1.656 1.919 -18.203 1 97.75 84 LEU A N 1
ATOM 624 C CA . LEU A 1 84 ? -0.858 1.363 -17.109 1 97.75 84 LEU A CA 1
ATOM 625 C C . LEU A 1 84 ? -1.013 2.197 -15.844 1 97.75 84 LEU A C 1
ATOM 627 O O . LEU A 1 84 ? -1.11 3.424 -15.914 1 97.75 84 LEU A O 1
ATOM 631 N N . MET A 1 85 ? -0.979 1.537 -14.711 1 96 85 MET A N 1
ATOM 632 C CA . MET A 1 85 ? -0.938 2.09 -13.359 1 96 85 MET A CA 1
ATOM 633 C C . MET A 1 85 ? -0.134 1.189 -12.43 1 96 85 MET A C 1
ATOM 635 O O . MET A 1 85 ? -0.266 -0.035 -12.477 1 96 85 MET A O 1
ATOM 639 N N . PHE A 1 86 ? 0.74 1.757 -11.656 1 95.06 86 PHE A N 1
ATOM 640 C CA . PHE A 1 86 ? 1.446 0.94 -10.68 1 95.06 86 PHE A CA 1
ATOM 641 C C . PHE A 1 86 ? 0.516 0.532 -9.539 1 95.06 86 PHE A C 1
ATOM 643 O O . PHE A 1 86 ? -0.4 1.275 -9.188 1 95.06 86 PHE A O 1
ATOM 650 N N . ASN A 1 87 ? 0.704 -0.595 -9.023 1 92.56 87 ASN A N 1
ATOM 651 C CA . ASN A 1 87 ? 0.089 -1.071 -7.789 1 92.56 87 ASN A CA 1
ATOM 652 C C . ASN A 1 87 ? 1.136 -1.566 -6.797 1 92.56 87 ASN A C 1
ATOM 654 O O . ASN A 1 87 ? 2.33 -1.318 -6.973 1 92.56 87 ASN A O 1
ATOM 658 N N . SER A 1 88 ? 0.754 -2.156 -5.672 1 90.69 88 SER A N 1
ATOM 659 C CA . SER A 1 88 ? 1.673 -2.611 -4.637 1 90.69 88 SER A CA 1
ATOM 660 C C . SER A 1 88 ? 1.801 -4.133 -4.637 1 90.69 88 SER A C 1
ATOM 662 O O . SER A 1 88 ? 1.909 -4.754 -3.58 1 90.69 88 SER A O 1
ATOM 664 N N . GLY A 1 89 ? 1.716 -4.68 -5.828 1 92.31 89 GLY A N 1
ATOM 665 C CA . GLY A 1 89 ? 1.695 -6.129 -5.98 1 92.31 89 GLY A CA 1
ATOM 666 C C . GLY A 1 89 ? 0.318 -6.672 -6.309 1 92.31 89 GLY A C 1
ATOM 667 O O . GLY A 1 89 ? -0.695 -6.039 -6.008 1 92.31 89 GLY A O 1
ATOM 668 N N . ALA A 1 90 ? 0.275 -7.848 -6.805 1 93.5 90 ALA A N 1
ATOM 669 C CA . ALA A 1 90 ? -0.948 -8.391 -7.395 1 93.5 90 ALA A CA 1
ATOM 670 C C . ALA A 1 90 ? -1.994 -8.672 -6.316 1 93.5 90 ALA A C 1
ATOM 672 O O . ALA A 1 90 ? -3.191 -8.492 -6.547 1 93.5 90 ALA A O 1
ATOM 673 N N . SER A 1 91 ? -1.588 -9.18 -5.176 1 90.75 91 SER A N 1
ATOM 674 C CA . SER A 1 91 ? -2.555 -9.469 -4.121 1 90.75 91 SER A CA 1
ATOM 675 C C . SER A 1 91 ? -3.223 -8.195 -3.615 1 90.75 91 SER A C 1
ATOM 677 O O . SER A 1 91 ? -4.445 -8.141 -3.479 1 90.75 91 SER A O 1
ATOM 679 N N . GLN A 1 92 ? -2.381 -7.199 -3.318 1 88.19 92 GLN A N 1
ATOM 680 C CA . GLN A 1 92 ? -2.943 -5.914 -2.916 1 88.19 92 GLN A CA 1
ATOM 681 C C . GLN A 1 92 ? -3.689 -5.258 -4.074 1 88.19 92 GLN A C 1
ATOM 683 O O . GLN A 1 92 ? -4.691 -4.566 -3.859 1 88.19 92 GLN A O 1
ATOM 688 N N . GLY A 1 93 ? -3.172 -5.457 -5.285 1 91.38 93 GLY A N 1
ATOM 689 C CA . GLY A 1 93 ? -3.891 -5 -6.461 1 91.38 93 GLY A CA 1
ATOM 690 C C . GLY A 1 93 ? -5.285 -5.586 -6.578 1 91.38 93 GLY A C 1
ATOM 691 O O . GLY A 1 93 ? -6.238 -4.875 -6.906 1 91.38 93 GLY A O 1
ATOM 692 N N . LEU A 1 94 ? -5.395 -6.875 -6.27 1 93.31 94 LEU A N 1
ATOM 693 C CA . LEU A 1 94 ? -6.695 -7.535 -6.305 1 93.31 94 LEU A CA 1
ATOM 694 C C . LEU A 1 94 ? -7.648 -6.918 -5.289 1 93.31 94 LEU A C 1
ATOM 696 O O . LEU A 1 94 ? -8.812 -6.66 -5.602 1 93.31 94 LEU A O 1
ATOM 700 N N . LYS A 1 95 ? -7.191 -6.73 -4.109 1 87.31 95 LYS A N 1
ATOM 701 C CA . LYS A 1 95 ? -8.016 -6.125 -3.07 1 87.31 95 LYS A CA 1
ATOM 702 C C . LYS A 1 95 ? -8.453 -4.715 -3.465 1 87.31 95 LYS A C 1
ATOM 704 O O . LYS A 1 95 ? -9.602 -4.332 -3.24 1 87.31 95 LYS A O 1
ATOM 709 N N . PHE A 1 96 ? -7.52 -3.932 -3.979 1 87.56 96 PHE A N 1
ATOM 710 C CA . PHE A 1 96 ? -7.789 -2.574 -4.438 1 87.56 96 PHE A CA 1
ATOM 711 C C . PHE A 1 96 ? -8.844 -2.574 -5.539 1 87.56 96 PHE A C 1
ATOM 713 O O . PHE A 1 96 ? -9.82 -1.819 -5.473 1 87.56 96 PHE A O 1
ATOM 720 N N . LEU A 1 97 ? -8.672 -3.432 -6.523 1 92.94 97 LEU A N 1
ATOM 721 C CA . LEU A 1 97 ? -9.57 -3.498 -7.672 1 92.94 97 LEU A CA 1
ATOM 722 C C . LEU A 1 97 ? -10.953 -3.984 -7.25 1 92.94 97 LEU A C 1
ATOM 724 O O . LEU A 1 97 ? -11.961 -3.357 -7.582 1 92.94 97 LEU A O 1
ATOM 728 N N . ALA A 1 98 ? -11 -5.07 -6.523 1 91.56 98 ALA A N 1
ATOM 729 C CA . ALA A 1 98 ? -12.273 -5.613 -6.066 1 91.56 98 ALA A CA 1
ATOM 730 C C . ALA A 1 98 ? -13 -4.617 -5.16 1 91.56 98 ALA A C 1
ATOM 732 O O . ALA A 1 98 ? -14.211 -4.43 -5.281 1 91.56 98 ALA A O 1
ATOM 733 N N . GLY A 1 99 ? -12.242 -4.012 -4.297 1 85.44 99 GLY A N 1
ATOM 734 C CA . GLY A 1 99 ? -12.844 -3.055 -3.377 1 85.44 99 GLY A CA 1
ATOM 735 C C . GLY A 1 99 ? -13.336 -1.796 -4.062 1 85.44 99 GLY A C 1
ATOM 736 O O . GLY A 1 99 ? -14.289 -1.164 -3.604 1 85.44 99 GLY A O 1
ATOM 737 N N . SER A 1 100 ? -12.703 -1.412 -5.129 1 87.5 100 SER A N 1
ATOM 738 C CA . SER A 1 100 ? -13.047 -0.177 -5.828 1 87.5 100 SER A CA 1
ATOM 739 C C . SER A 1 100 ? -14.164 -0.408 -6.844 1 87.5 100 SER A C 1
ATOM 741 O O . SER A 1 100 ? -14.992 0.476 -7.078 1 87.5 100 SER A O 1
ATOM 743 N N . LEU A 1 101 ? -14.211 -1.623 -7.426 1 92.12 101 LEU A N 1
ATOM 744 C CA . LEU A 1 101 ? -15.062 -1.806 -8.602 1 92.12 101 LEU A CA 1
ATOM 745 C C . LEU A 1 101 ? -16.219 -2.738 -8.289 1 92.12 101 LEU A C 1
ATOM 747 O O . LEU A 1 101 ? -17.156 -2.861 -9.086 1 92.12 101 LEU A O 1
ATOM 751 N N . MET A 1 102 ? -16.141 -3.408 -7.152 1 91.5 102 MET A N 1
ATOM 752 C CA . MET A 1 102 ? -17.188 -4.312 -6.699 1 91.5 102 MET A CA 1
ATOM 753 C C . MET A 1 102 ? -17.688 -3.922 -5.312 1 91.5 102 MET A C 1
ATOM 755 O O . MET A 1 102 ? -17.188 -2.973 -4.711 1 91.5 102 MET A O 1
ATOM 759 N N . GLN A 1 103 ? -18.672 -4.605 -4.82 1 86.81 103 GLN A N 1
ATOM 760 C CA . GLN A 1 103 ? -19.188 -4.344 -3.482 1 86.81 103 GLN A CA 1
ATOM 761 C C . GLN A 1 103 ? -19.484 -5.645 -2.74 1 86.81 103 GLN A C 1
ATOM 763 O O . GLN A 1 103 ? -19.547 -6.715 -3.352 1 86.81 103 GLN A O 1
ATOM 768 N N . HIS A 1 104 ? -19.578 -5.492 -1.418 1 84.88 104 HIS A N 1
ATOM 769 C CA . HIS A 1 104 ? -19.922 -6.629 -0.575 1 84.88 104 HIS A CA 1
ATOM 770 C C . HIS A 1 104 ? -21.188 -7.324 -1.081 1 84.88 104 HIS A C 1
ATOM 772 O O . HIS A 1 104 ? -22.156 -6.664 -1.454 1 84.88 104 HIS A O 1
ATOM 778 N N . GLY A 1 105 ? -21.094 -8.656 -1.17 1 89.56 105 GLY A N 1
ATOM 779 C CA . GLY A 1 105 ? -22.25 -9.422 -1.594 1 89.56 105 GLY A CA 1
ATOM 780 C C . GLY A 1 105 ? -22.266 -9.711 -3.084 1 89.56 105 GLY A C 1
ATOM 781 O O . GLY A 1 105 ? -23 -10.586 -3.547 1 89.56 105 GLY A O 1
ATOM 782 N N . ASP A 1 106 ? -21.453 -9.016 -3.9 1 93.69 106 ASP A N 1
ATOM 783 C CA . ASP A 1 106 ? -21.375 -9.297 -5.332 1 93.69 106 ASP A CA 1
ATOM 784 C C . ASP A 1 106 ? -20.859 -10.711 -5.59 1 93.69 106 ASP A C 1
ATOM 786 O O . ASP A 1 106 ? -20.188 -11.297 -4.738 1 93.69 106 ASP A O 1
ATOM 790 N N . THR A 1 107 ? -21.188 -11.25 -6.766 1 96.88 107 THR A N 1
ATOM 791 C CA . THR A 1 107 ? -20.766 -12.594 -7.148 1 96.88 107 THR A CA 1
ATOM 792 C C . THR A 1 107 ? -19.469 -12.539 -7.945 1 96.88 107 THR A C 1
ATOM 794 O O . THR A 1 107 ? -19.328 -11.742 -8.875 1 96.88 107 THR A O 1
ATOM 797 N N . VAL A 1 108 ? -18.562 -13.328 -7.559 1 97.69 108 VAL A N 1
ATOM 798 C CA . VAL A 1 108 ? -17.312 -13.5 -8.289 1 97.69 108 VAL A CA 1
ATOM 799 C C . VAL A 1 108 ? -17.141 -14.953 -8.703 1 97.69 108 VAL A C 1
ATOM 801 O O . VAL A 1 108 ? -17.328 -15.867 -7.895 1 97.69 108 VAL A O 1
ATOM 804 N N . PHE A 1 109 ? -16.922 -15.156 -9.969 1 98.62 109 PHE A N 1
ATOM 805 C CA . PHE A 1 109 ? -16.609 -16.484 -10.5 1 98.62 109 PHE A CA 1
ATOM 806 C C . PHE A 1 109 ? -15.109 -16.719 -10.531 1 98.62 109 PHE A C 1
ATOM 808 O O . PHE A 1 109 ? -14.352 -15.852 -10.969 1 98.62 109 PHE A O 1
ATOM 815 N N . VAL A 1 110 ? -14.68 -17.875 -10.008 1 98.31 110 VAL A N 1
ATOM 816 C CA . VAL A 1 110 ? -13.258 -18.172 -9.953 1 98.31 110 VAL A CA 1
ATOM 817 C C . VAL A 1 110 ? -12.992 -19.531 -10.617 1 98.31 110 VAL A C 1
ATOM 819 O O . VAL A 1 110 ? -13.852 -20.406 -10.602 1 98.31 110 VAL A O 1
ATOM 822 N N . GLU A 1 111 ? -11.812 -19.641 -11.195 1 98 111 GLU A N 1
ATOM 823 C CA . GLU A 1 111 ? -11.375 -20.953 -11.672 1 98 111 GLU A CA 1
ATOM 824 C C . GLU A 1 111 ? -11.352 -21.969 -10.531 1 98 111 GLU A C 1
ATOM 826 O O . GLU A 1 111 ? -11.078 -21.609 -9.383 1 98 111 GLU A O 1
ATOM 831 N N . ASP A 1 112 ? -11.625 -23.172 -10.883 1 97.94 112 ASP A N 1
ATOM 832 C CA . ASP A 1 112 ? -11.492 -24.281 -9.945 1 97.94 112 ASP A CA 1
ATOM 833 C C . ASP A 1 112 ? -10.695 -25.438 -10.562 1 97.94 112 ASP A C 1
ATOM 835 O O . ASP A 1 112 ? -11.211 -26.172 -11.414 1 97.94 112 ASP A O 1
ATOM 839 N N . PRO A 1 113 ? -9.477 -25.688 -10.094 1 97.5 113 PRO A N 1
ATOM 840 C CA . PRO A 1 113 ? -8.797 -25.047 -8.961 1 97.5 113 PRO A CA 1
ATOM 841 C C . PRO A 1 113 ? -8.258 -23.656 -9.305 1 97.5 113 PRO A C 1
ATOM 843 O O . PRO A 1 113 ? -8.203 -23.281 -10.484 1 97.5 113 PRO A O 1
ATOM 846 N N . THR A 1 114 ? -7.945 -22.859 -8.273 1 97.38 114 THR A N 1
ATOM 847 C CA . THR A 1 114 ? -7.395 -21.516 -8.445 1 97.38 114 THR A CA 1
ATOM 848 C C . THR A 1 114 ? -6.426 -21.172 -7.312 1 97.38 114 THR A C 1
ATOM 850 O O . THR A 1 114 ? -6.133 -22.031 -6.469 1 97.38 114 THR A O 1
ATOM 853 N N . TYR A 1 115 ? -5.832 -20.062 -7.352 1 95.94 115 TYR A N 1
ATOM 854 C CA . TYR A 1 115 ? -4.91 -19.562 -6.332 1 95.94 115 TYR A CA 1
ATOM 855 C C . TYR A 1 115 ? -5.629 -19.359 -5.004 1 95.94 115 TYR A C 1
ATOM 857 O O . TYR A 1 115 ? -6.512 -18.5 -4.895 1 95.94 115 TYR A O 1
ATOM 865 N N . PHE A 1 116 ? -5.238 -19.969 -3.959 1 92.56 116 PHE A N 1
ATOM 866 C CA . PHE A 1 116 ? -6.004 -20.094 -2.725 1 92.56 116 PHE A CA 1
ATOM 867 C C . PHE A 1 116 ? -6.008 -18.781 -1.95 1 92.56 116 PHE A C 1
ATOM 869 O O . PHE A 1 116 ? -6.957 -18.484 -1.222 1 92.56 116 PHE A O 1
ATOM 876 N N . ILE A 1 117 ? -4.977 -17.953 -2.051 1 90 117 ILE A N 1
ATOM 877 C CA . ILE A 1 117 ? -4.945 -16.703 -1.301 1 90 117 ILE A CA 1
ATOM 878 C C . ILE A 1 117 ? -5.957 -15.719 -1.892 1 90 117 ILE A C 1
ATOM 880 O O . ILE A 1 117 ? -6.555 -14.922 -1.166 1 90 117 ILE A O 1
ATOM 884 N N . ALA A 1 118 ? -6.133 -15.758 -3.188 1 91.69 118 ALA A N 1
ATOM 885 C CA . ALA A 1 118 ? -7.156 -14.93 -3.818 1 91.69 118 ALA A CA 1
ATOM 886 C C . ALA A 1 118 ? -8.547 -15.266 -3.279 1 91.69 118 ALA A C 1
ATOM 888 O O . ALA A 1 118 ? -9.375 -14.375 -3.088 1 91.69 118 ALA A O 1
ATOM 889 N N . ILE A 1 119 ? -8.797 -16.578 -3.043 1 91.25 119 ILE A N 1
ATOM 890 C CA . ILE A 1 119 ? -10.07 -17 -2.471 1 91.25 119 ILE A CA 1
ATOM 891 C C . ILE A 1 119 ? -10.297 -16.297 -1.131 1 91.25 119 ILE A C 1
ATOM 893 O O . ILE A 1 119 ? -11.367 -15.75 -0.883 1 91.25 119 ILE A O 1
ATOM 897 N N . ASN A 1 120 ? -9.289 -16.297 -0.368 1 86.31 120 ASN A N 1
ATOM 898 C CA . ASN A 1 120 ? -9.375 -15.703 0.961 1 86.31 120 ASN A CA 1
ATOM 899 C C . ASN A 1 120 ? -9.648 -14.203 0.885 1 86.31 120 ASN A C 1
ATOM 901 O O . ASN A 1 120 ? -10.461 -13.68 1.645 1 86.31 120 ASN A O 1
ATOM 905 N N . VAL A 1 121 ? -8.977 -13.539 0.012 1 86.31 121 VAL A N 1
ATOM 906 C CA . VAL A 1 121 ? -9.148 -12.102 -0.167 1 86.31 121 VAL A CA 1
ATOM 907 C C . VAL A 1 121 ? -10.594 -11.805 -0.571 1 86.31 121 VAL A C 1
ATOM 909 O O . VAL A 1 121 ? -11.227 -10.914 -0.007 1 86.31 121 VAL A O 1
ATOM 912 N N . LEU A 1 122 ? -11.102 -12.555 -1.48 1 90.88 122 LEU A N 1
ATOM 913 C CA . LEU A 1 122 ? -12.414 -12.281 -2.059 1 90.88 122 LEU A CA 1
ATOM 914 C C . LEU A 1 122 ? -13.523 -12.648 -1.083 1 90.88 122 LEU A C 1
ATOM 916 O O . LEU A 1 122 ? -14.523 -11.93 -0.973 1 90.88 122 LEU A O 1
ATOM 920 N N . VAL A 1 123 ? -13.32 -13.758 -0.36 1 87.75 123 VAL A N 1
ATOM 921 C CA . VAL A 1 123 ? -14.352 -14.234 0.559 1 87.75 123 VAL A CA 1
ATOM 922 C C . VAL A 1 123 ? -14.234 -13.5 1.893 1 87.75 123 VAL A C 1
ATOM 924 O O . VAL A 1 123 ? -15.164 -12.805 2.311 1 87.75 123 VAL A O 1
ATOM 927 N N . LYS A 1 124 ? -13.117 -13.57 2.502 1 79.06 124 LYS A N 1
ATOM 928 C CA . LYS A 1 124 ? -12.945 -13.133 3.883 1 79.06 124 LYS A CA 1
ATOM 929 C C . LYS A 1 124 ? -12.812 -11.609 3.959 1 79.06 124 LYS A C 1
ATOM 931 O O . LYS A 1 124 ? -13.383 -10.977 4.852 1 79.06 124 LYS A O 1
ATOM 936 N N . ASP A 1 125 ? -12.133 -11.023 3.07 1 78.81 125 ASP A N 1
ATOM 937 C CA . ASP A 1 125 ? -11.859 -9.594 3.17 1 78.81 125 ASP A CA 1
ATOM 938 C C . ASP A 1 125 ? -12.953 -8.781 2.486 1 78.81 125 ASP A C 1
ATOM 940 O O . ASP A 1 125 ? -13.367 -7.738 3 1 78.81 125 ASP A O 1
ATOM 944 N N . GLN A 1 126 ? -13.359 -9.25 1.354 1 82.81 126 GLN A N 1
ATOM 945 C CA . GLN A 1 126 ? -14.266 -8.445 0.549 1 82.81 126 GLN A CA 1
ATOM 946 C C . GLN A 1 126 ? -15.711 -8.891 0.738 1 82.81 126 GLN A C 1
ATOM 948 O O . GLN A 1 126 ? -16.641 -8.188 0.325 1 82.81 126 GLN A O 1
ATOM 953 N N . GLY A 1 127 ? -15.906 -10.086 1.315 1 87.5 127 GLY A N 1
ATOM 954 C CA . GLY A 1 127 ? -17.25 -10.578 1.564 1 87.5 127 GLY A CA 1
ATOM 955 C C . GLY A 1 127 ? -18.016 -10.906 0.293 1 87.5 127 GLY A C 1
ATOM 956 O O . GLY A 1 127 ? -19.219 -10.68 0.212 1 87.5 127 GLY A O 1
ATOM 957 N N . MET A 1 128 ? -17.344 -11.344 -0.697 1 92 128 MET A N 1
ATOM 958 C CA . MET A 1 128 ? -17.984 -11.656 -1.976 1 92 128 MET A CA 1
ATOM 959 C C . MET A 1 128 ? -18.5 -13.086 -1.99 1 92 128 MET A C 1
ATOM 961 O O . MET A 1 128 ? -18.047 -13.93 -1.213 1 92 128 MET A O 1
ATOM 965 N N . ASN A 1 129 ? -19.5 -13.336 -2.848 1 94.69 129 ASN A N 1
ATOM 966 C CA . ASN A 1 129 ? -19.984 -14.68 -3.119 1 94.69 129 ASN A CA 1
ATOM 967 C C . ASN A 1 129 ? -19.172 -15.367 -4.211 1 94.69 129 ASN A C 1
ATOM 969 O O . ASN A 1 129 ? -19.344 -15.078 -5.395 1 94.69 129 ASN A O 1
ATOM 973 N N . VAL A 1 130 ? -18.375 -16.344 -3.857 1 96.88 130 VAL A N 1
ATOM 974 C CA . VAL A 1 130 ? -17.438 -16.969 -4.785 1 96.88 130 VAL A CA 1
ATOM 975 C C . VAL A 1 130 ? -18.078 -18.219 -5.379 1 96.88 130 VAL A C 1
ATOM 977 O O . VAL A 1 130 ? -18.547 -19.094 -4.648 1 96.88 130 VAL A O 1
ATOM 980 N N . VAL A 1 131 ? -18.109 -18.328 -6.672 1 97.75 131 VAL A N 1
ATOM 981 C CA . VAL A 1 131 ? -18.703 -19.453 -7.406 1 97.75 131 VAL A CA 1
ATOM 982 C C . VAL A 1 131 ? -17.625 -20.109 -8.266 1 97.75 131 VAL A C 1
ATOM 984 O O . VAL A 1 131 ? -17 -19.453 -9.102 1 97.75 131 VAL A O 1
ATOM 987 N N . PRO A 1 132 ? -17.422 -21.391 -8.078 1 98.12 132 PRO A N 1
ATOM 988 C CA . PRO A 1 132 ? -16.375 -22.078 -8.852 1 98.12 132 PRO A CA 1
ATOM 989 C C . PRO A 1 132 ? -16.797 -22.359 -10.297 1 98.12 132 PRO A C 1
ATOM 991 O O . PRO A 1 132 ? -17.969 -22.656 -10.555 1 98.12 132 PRO A O 1
ATOM 994 N N . VAL A 1 133 ? -15.875 -22.219 -11.203 1 98.62 133 VAL A N 1
ATOM 995 C CA . VAL A 1 133 ? -16.016 -22.625 -12.602 1 98.62 133 VAL A CA 1
ATOM 996 C C . VAL A 1 133 ? -14.93 -23.641 -12.961 1 98.62 133 VAL A C 1
ATOM 998 O O . VAL A 1 133 ? -13.75 -23.422 -12.656 1 98.62 133 VAL A O 1
ATOM 1001 N N . THR A 1 134 ? -15.289 -24.641 -13.641 1 97.5 134 THR A N 1
ATOM 1002 C CA . THR A 1 134 ? -14.367 -25.719 -13.977 1 97.5 134 THR A CA 1
ATOM 1003 C C . THR A 1 134 ? -13.242 -25.219 -14.867 1 97.5 134 THR A C 1
ATOM 1005 O O . THR A 1 134 ? -13.469 -24.406 -15.766 1 97.5 134 THR A O 1
ATOM 1008 N N . THR A 1 135 ? -12.062 -25.703 -14.617 1 96.19 135 THR A N 1
ATOM 1009 C CA . THR A 1 135 ? -10.883 -25.406 -15.422 1 96.19 135 THR A CA 1
ATOM 1010 C C . THR A 1 135 ? -10.227 -26.688 -15.914 1 96.19 135 THR A C 1
ATOM 1012 O O . THR A 1 135 ? -10.141 -27.672 -15.172 1 96.19 135 THR A O 1
ATOM 1015 N N . ASP A 1 136 ? -9.844 -26.719 -17.156 1 93.62 136 ASP A N 1
ATOM 1016 C CA . ASP A 1 136 ? -9.148 -27.859 -17.734 1 93.62 136 ASP A CA 1
ATOM 1017 C C . ASP A 1 136 ? -7.871 -27.422 -18.453 1 93.62 136 ASP A C 1
ATOM 1019 O O . ASP A 1 136 ? -7.285 -26.391 -18.109 1 93.62 136 ASP A O 1
ATOM 1023 N N . GLU A 1 137 ? -7.352 -28.203 -19.344 1 92.5 137 GLU A N 1
ATOM 1024 C CA . GLU A 1 137 ? -6.078 -27.938 -20.016 1 92.5 137 GLU A CA 1
ATOM 1025 C C . GLU A 1 137 ? -6.141 -26.672 -20.844 1 92.5 137 GLU A C 1
ATOM 1027 O O . GLU A 1 137 ? -5.109 -26.047 -21.109 1 92.5 137 GLU A O 1
ATOM 1032 N N . GLY A 1 138 ? -7.348 -26.328 -21.172 1 95 138 GLY A N 1
ATOM 1033 C CA . GLY A 1 138 ? -7.512 -25.125 -21.969 1 95 138 GLY A CA 1
ATOM 1034 C C . GLY A 1 138 ? -7.906 -23.906 -21.156 1 95 138 GLY A C 1
ATOM 1035 O O . GLY A 1 138 ? -8.203 -22.859 -21.703 1 95 138 GLY A O 1
ATOM 1036 N N . GLY A 1 139 ? -7.906 -24.047 -19.875 1 96.19 139 GLY A N 1
ATOM 1037 C CA . GLY A 1 139 ? -8.297 -22.953 -19.016 1 96.19 139 GLY A CA 1
ATOM 1038 C C . GLY A 1 139 ? -9.742 -23.031 -18.562 1 96.19 139 GLY A C 1
ATOM 1039 O O . GLY A 1 139 ? -10.344 -24.094 -18.578 1 96.19 139 GLY A O 1
ATOM 1040 N N . ILE A 1 140 ? -10.266 -21.953 -18.125 1 98.25 140 ILE A N 1
ATOM 1041 C CA . ILE A 1 140 ? -11.609 -21.844 -17.562 1 98.25 140 ILE A CA 1
ATOM 1042 C C . ILE A 1 140 ? -12.633 -22.281 -18.594 1 98.25 140 ILE A C 1
ATOM 1044 O O . ILE A 1 140 ? -12.492 -21.969 -19.781 1 98.25 140 ILE A O 1
ATOM 1048 N N . ASP A 1 141 ? -13.68 -22.984 -18.156 1 98.5 141 ASP A N 1
ATOM 1049 C CA . ASP A 1 141 ? -14.789 -23.375 -19.031 1 98.5 141 ASP A CA 1
ATOM 1050 C C . ASP A 1 141 ? -15.719 -22.203 -19.297 1 98.5 141 ASP A C 1
ATOM 1052 O O . ASP A 1 141 ? -16.625 -21.922 -18.5 1 98.5 141 ASP A O 1
ATOM 1056 N N . VAL A 1 142 ? -15.648 -21.672 -20.469 1 98.69 142 VAL A N 1
ATOM 1057 C CA . VAL A 1 142 ? -16.344 -20.438 -20.812 1 98.69 142 VAL A CA 1
ATOM 1058 C C . VAL A 1 142 ? -17.844 -20.719 -20.953 1 98.69 142 VAL A C 1
ATOM 1060 O O . VAL A 1 142 ? -18.672 -19.875 -20.625 1 98.69 142 VAL A O 1
ATOM 1063 N N . GLU A 1 143 ? -18.188 -21.875 -21.438 1 98.44 143 GLU A N 1
ATOM 1064 C CA . GLU A 1 143 ? -19.594 -22.219 -21.578 1 98.44 143 GLU A CA 1
ATOM 1065 C C . GLU A 1 143 ? -20.281 -22.359 -20.219 1 98.44 143 GLU A C 1
ATOM 1067 O O . GLU A 1 143 ? -21.391 -21.859 -20.031 1 98.44 143 GLU A O 1
ATOM 1072 N N . GLN A 1 144 ? -19.625 -23.047 -19.375 1 98.69 144 GLN A N 1
ATOM 1073 C CA . GLN A 1 144 ? -20.156 -23.141 -18.016 1 98.69 144 GLN A CA 1
ATOM 1074 C C . GLN A 1 144 ? -20.297 -21.766 -17.375 1 98.69 144 GLN A C 1
ATOM 1076 O O . GLN A 1 144 ? -21.281 -21.484 -16.703 1 98.69 144 GLN A O 1
ATOM 1081 N N . LEU A 1 145 ? -19.297 -20.953 -17.562 1 98.81 145 LEU A N 1
ATOM 1082 C CA . LEU A 1 145 ? -19.312 -19.594 -17.031 1 98.81 145 LEU A CA 1
ATOM 1083 C C . LEU A 1 145 ? -20.516 -18.812 -17.547 1 98.81 145 LEU A C 1
ATOM 1085 O O . LEU A 1 145 ? -21.203 -18.141 -16.781 1 98.81 145 LEU A O 1
ATOM 1089 N N . ASP A 1 146 ? -20.75 -18.875 -18.812 1 98.69 146 ASP A N 1
ATOM 1090 C CA . ASP A 1 146 ? -21.875 -18.203 -19.438 1 98.69 146 ASP A CA 1
ATOM 1091 C C . ASP A 1 146 ? -23.203 -18.641 -18.812 1 98.69 146 ASP A C 1
ATOM 1093 O O . ASP A 1 146 ? -24.062 -17.812 -18.5 1 98.69 146 ASP A O 1
ATOM 1097 N N . GLN A 1 147 ? -23.328 -19.938 -18.641 1 98.5 147 GLN A N 1
ATOM 1098 C CA . GLN A 1 147 ? -24.547 -20.5 -18.047 1 98.5 147 GLN A CA 1
ATOM 1099 C C . GLN A 1 147 ? -24.719 -20.031 -16.609 1 98.5 147 GLN A C 1
ATOM 1101 O O . GLN A 1 147 ? -25.828 -19.672 -16.203 1 98.5 147 GLN A O 1
ATOM 1106 N N . LEU A 1 148 ? -23.672 -20.094 -15.875 1 98.31 148 LEU A N 1
ATOM 1107 C CA . LEU A 1 148 ? -23.719 -19.688 -14.477 1 98.31 148 LEU A CA 1
ATOM 1108 C C . LEU A 1 148 ? -24.078 -18.203 -14.359 1 98.31 148 LEU A C 1
ATOM 1110 O O . LEU A 1 148 ? -24.891 -17.828 -13.508 1 98.31 148 LEU A O 1
ATOM 1114 N N . MET A 1 149 ? -23.469 -17.344 -15.203 1 98 149 MET A N 1
ATOM 1115 C CA . MET A 1 149 ? -23.75 -15.922 -15.148 1 98 149 MET A CA 1
ATOM 1116 C C . MET A 1 149 ? -25.219 -15.641 -15.484 1 98 149 MET A C 1
ATOM 1118 O O . MET A 1 149 ? -25.828 -14.758 -14.891 1 98 149 MET A O 1
ATOM 1122 N N . SER A 1 150 ? -25.75 -16.391 -16.422 1 97.5 150 SER A N 1
ATOM 1123 C CA . SER A 1 150 ? -27.172 -16.266 -16.75 1 97.5 150 SER A CA 1
ATOM 1124 C C . SER A 1 150 ? -28.047 -16.609 -15.547 1 97.5 150 SER A C 1
ATOM 1126 O O . SER A 1 150 ? -29 -15.906 -15.242 1 97.5 150 SER A O 1
ATOM 1128 N N . LYS A 1 151 ? -27.703 -17.625 -14.914 1 96.75 151 LYS A N 1
ATOM 1129 C CA . LYS A 1 151 ? -28.438 -18.062 -13.734 1 96.75 151 LYS A CA 1
ATOM 1130 C C . LYS A 1 151 ? -28.359 -17.031 -12.617 1 96.75 151 LYS A C 1
ATOM 1132 O O . LYS A 1 151 ? -29.375 -16.703 -12 1 96.75 151 LYS A O 1
ATOM 1137 N N . TYR A 1 152 ? -27.203 -16.531 -12.359 1 96.06 152 TYR A N 1
ATOM 1138 C CA . TYR A 1 152 ? -26.984 -15.625 -11.234 1 96.06 152 TYR A CA 1
ATOM 1139 C C . TYR A 1 152 ? -27.5 -14.227 -11.555 1 96.06 152 TYR A C 1
ATOM 1141 O O . TYR A 1 152 ? -27.812 -13.445 -10.648 1 96.06 152 TYR A O 1
ATOM 1149 N N . ALA A 1 153 ? -27.516 -13.859 -12.82 1 94 153 ALA A N 1
ATOM 1150 C CA . ALA A 1 153 ? -28.062 -12.57 -13.227 1 94 153 ALA A CA 1
ATOM 1151 C C . ALA A 1 153 ? -29.516 -12.43 -12.805 1 94 153 ALA A C 1
ATOM 1153 O O . ALA A 1 153 ? -29.984 -11.336 -12.492 1 94 153 ALA A O 1
ATOM 1154 N N . SER A 1 154 ? -30.203 -13.469 -12.711 1 90.12 154 SER A N 1
ATOM 1155 C CA . SER A 1 154 ? -31.625 -13.469 -12.375 1 90.12 154 SER A CA 1
ATOM 1156 C C . SER A 1 154 ? -31.828 -13.18 -10.891 1 90.12 154 SER A C 1
ATOM 1158 O O . SER A 1 154 ? -32.906 -12.742 -10.492 1 90.12 154 SER A O 1
ATOM 1160 N N . ILE A 1 155 ? -30.812 -13.297 -10.109 1 86.25 155 ILE A N 1
ATOM 1161 C CA . ILE A 1 155 ? -30.969 -13.125 -8.664 1 86.25 155 ILE A CA 1
ATOM 1162 C C . ILE A 1 155 ? -30.219 -11.867 -8.219 1 86.25 155 ILE A C 1
ATOM 1164 O O . ILE A 1 155 ? -30.406 -11.398 -7.09 1 86.25 155 ILE A O 1
ATOM 1168 N N . CYS A 1 156 ? -29.406 -11.383 -9.047 1 81.69 156 CYS A N 1
ATOM 1169 C CA . CYS A 1 156 ? -28.672 -10.172 -8.719 1 81.69 156 CYS A CA 1
ATOM 1170 C C . CYS A 1 156 ? -29.578 -8.945 -8.773 1 81.69 156 CYS A C 1
ATOM 1172 O O . CYS A 1 156 ? -30.188 -8.672 -9.805 1 81.69 156 CYS A O 1
ATOM 1174 N N . SER A 1 157 ? -29.594 -8.18 -7.719 1 78.5 157 SER A N 1
ATOM 1175 C CA . SER A 1 157 ? -30.547 -7.07 -7.641 1 78.5 157 SER A CA 1
ATOM 1176 C C . SER A 1 157 ? -29.828 -5.73 -7.551 1 78.5 157 SER A C 1
ATOM 1178 O O . SER A 1 157 ? -30.453 -4.676 -7.637 1 78.5 157 SER A O 1
ATOM 1180 N N . ARG A 1 158 ? -28.594 -5.816 -7.547 1 84.38 158 ARG A N 1
ATOM 1181 C CA . ARG A 1 158 ? -27.875 -4.562 -7.359 1 84.38 158 ARG A CA 1
ATOM 1182 C C . ARG A 1 158 ? -27.844 -3.75 -8.648 1 84.38 158 ARG A C 1
ATOM 1184 O O . ARG A 1 158 ? -27.406 -4.246 -9.688 1 84.38 158 ARG A O 1
ATOM 1191 N N . PRO A 1 159 ? -28.328 -2.533 -8.594 1 89.56 159 PRO A N 1
ATOM 1192 C CA . PRO A 1 159 ? -28.234 -1.691 -9.789 1 89.56 159 PRO A CA 1
ATOM 1193 C C . PRO A 1 159 ? -26.797 -1.292 -10.102 1 89.56 159 PRO A C 1
ATOM 1195 O O . PRO A 1 159 ? -26 -1.063 -9.188 1 89.56 159 PRO A O 1
ATOM 1198 N N . LEU A 1 160 ? -26.484 -1.217 -11.422 1 91 160 LEU A N 1
ATOM 1199 C CA . LEU A 1 160 ? -25.188 -0.741 -11.867 1 91 160 LEU A CA 1
ATOM 1200 C C . LEU A 1 160 ? -25.109 0.782 -11.82 1 91 160 LEU A C 1
ATOM 1202 O O . LEU A 1 160 ? -26.109 1.461 -12.086 1 91 160 LEU A O 1
ATOM 1206 N N . THR A 1 161 ? -23.969 1.312 -11.398 1 89.69 161 THR A N 1
ATOM 1207 C CA . THR A 1 161 ? -23.719 2.748 -11.352 1 89.69 161 THR A CA 1
ATOM 1208 C C . THR A 1 161 ? -22.453 3.104 -12.117 1 89.69 161 THR A C 1
ATOM 1210 O O . THR A 1 161 ? -21.703 2.217 -12.547 1 89.69 161 THR A O 1
ATOM 1213 N N . ASP A 1 162 ? -22.188 4.406 -12.242 1 86.81 162 ASP A N 1
ATOM 1214 C CA . ASP A 1 162 ? -20.969 4.867 -12.906 1 86.81 162 ASP A CA 1
ATOM 1215 C C . ASP A 1 162 ? -19.719 4.445 -12.125 1 86.81 162 ASP A C 1
ATOM 1217 O O . ASP A 1 162 ? -18.672 4.195 -12.719 1 86.81 162 ASP A O 1
ATOM 1221 N N . LYS A 1 163 ? -19.859 4.258 -10.852 1 83.94 163 LYS A N 1
ATOM 1222 C CA . LYS A 1 163 ? -18.734 3.91 -9.992 1 83.94 163 LYS A CA 1
ATOM 1223 C C . LYS A 1 163 ? -18.547 2.398 -9.898 1 83.94 163 LYS A C 1
ATOM 1225 O O . LYS A 1 163 ? -17.469 1.91 -9.586 1 83.94 163 LYS A O 1
ATOM 1230 N N . LYS A 1 164 ? -19.625 1.702 -10.094 1 90.31 164 LYS A N 1
ATOM 1231 C CA . LYS A 1 164 ? -19.609 0.243 -10.078 1 90.31 164 LYS A CA 1
ATOM 1232 C C . LYS A 1 164 ? -20.359 -0.324 -11.281 1 90.31 164 LYS A C 1
ATOM 1234 O O . LYS A 1 164 ? -21.453 -0.874 -11.133 1 90.31 164 LYS A O 1
ATOM 1239 N N . PRO A 1 165 ? -19.719 -0.295 -12.367 1 93.25 165 PRO A N 1
ATOM 1240 C CA . PRO A 1 165 ? -20.422 -0.559 -13.625 1 93.25 165 PRO A CA 1
ATOM 1241 C C . PRO A 1 165 ? -20.516 -2.049 -13.953 1 93.25 165 PRO A C 1
ATOM 1243 O O . PRO A 1 165 ? -21.094 -2.428 -14.969 1 93.25 165 PRO A O 1
ATOM 1246 N N . PHE A 1 166 ? -20.047 -2.938 -13.117 1 96.69 166 PHE A N 1
ATOM 1247 C CA . PHE A 1 166 ? -20.016 -4.355 -13.461 1 96.69 166 PHE A CA 1
ATOM 1248 C C . PHE A 1 166 ? -20.938 -5.152 -12.531 1 96.69 166 PHE A C 1
ATOM 1250 O O . PHE A 1 166 ? -21 -4.875 -11.336 1 96.69 166 PHE A O 1
ATOM 1257 N N . ARG A 1 167 ? -21.609 -6.129 -13.133 1 95.75 167 ARG A N 1
ATOM 1258 C CA . ARG A 1 167 ? -22.531 -6.988 -12.398 1 95.75 167 ARG A CA 1
ATOM 1259 C C . ARG A 1 167 ? -21.781 -8.109 -11.688 1 95.75 167 ARG A C 1
ATOM 1261 O O . ARG A 1 167 ? -22.141 -8.484 -10.57 1 95.75 167 ARG A O 1
ATOM 1268 N N . PHE A 1 168 ? -20.812 -8.656 -12.414 1 97.56 168 PHE A N 1
ATOM 1269 C CA . PHE A 1 168 ? -20.062 -9.797 -11.922 1 97.56 168 PHE A CA 1
ATOM 1270 C C . PHE A 1 168 ? -18.562 -9.555 -12.047 1 97.56 168 PHE A C 1
ATOM 1272 O O . PHE A 1 168 ? -18.141 -8.641 -12.758 1 97.56 168 PHE A O 1
ATOM 1279 N N . MET A 1 169 ? -17.844 -10.281 -11.328 1 98.06 169 MET A N 1
ATOM 1280 C CA . MET A 1 169 ? -16.406 -10.344 -11.469 1 98.06 169 MET A CA 1
ATOM 1281 C C . MET A 1 169 ? -15.945 -11.766 -11.789 1 98.06 169 MET A C 1
ATOM 1283 O O . MET A 1 169 ? -16.594 -12.734 -11.391 1 98.06 169 MET A O 1
ATOM 1287 N N . VAL A 1 170 ? -14.945 -11.914 -12.594 1 98.69 170 VAL A N 1
ATOM 1288 C CA . VAL A 1 170 ? -14.266 -13.18 -12.844 1 98.69 170 VAL A CA 1
ATOM 1289 C C . VAL A 1 170 ? -12.789 -13.062 -12.453 1 98.69 170 VAL A C 1
ATOM 1291 O O . VAL A 1 170 ? -12.102 -12.125 -12.859 1 98.69 170 VAL A O 1
ATOM 1294 N N . TYR A 1 171 ? -12.344 -13.93 -11.625 1 98.38 171 TYR A N 1
ATOM 1295 C CA . TYR A 1 171 ? -10.922 -14.008 -11.281 1 98.38 171 TYR A CA 1
ATOM 1296 C C . TYR A 1 171 ? -10.273 -15.219 -11.938 1 98.38 171 TYR A C 1
ATOM 1298 O O . TYR A 1 171 ? -10.734 -16.344 -11.781 1 98.38 171 TYR A O 1
ATOM 1306 N N . LEU A 1 172 ? -9.195 -14.992 -12.648 1 97.81 172 LEU A N 1
ATOM 1307 C CA . LEU A 1 172 ? -8.516 -16.109 -13.289 1 97.81 172 LEU A CA 1
ATOM 1308 C C . LEU A 1 172 ? -7.035 -15.812 -13.484 1 97.81 172 LEU A C 1
ATOM 1310 O O . LEU A 1 172 ? -6.617 -14.656 -13.43 1 97.81 172 LEU A O 1
ATOM 1314 N N . THR A 1 173 ? -6.242 -16.797 -13.609 1 98 173 THR A N 1
ATOM 1315 C CA . THR A 1 173 ? -4.84 -16.766 -14.023 1 98 173 THR A CA 1
ATOM 1316 C C . THR A 1 173 ? -4.668 -17.359 -15.414 1 98 173 THR A C 1
ATOM 1318 O O . THR A 1 173 ? -4.375 -18.547 -15.555 1 98 173 THR A O 1
ATOM 1321 N N . PRO A 1 174 ? -4.723 -16.5 -16.422 1 97.81 174 PRO A N 1
ATOM 1322 C CA . PRO A 1 174 ? -4.84 -17.016 -17.797 1 97.81 174 PRO A CA 1
ATOM 1323 C C . PRO A 1 174 ? -3.541 -17.625 -18.312 1 97.81 174 PRO A C 1
ATOM 1325 O O . PRO A 1 174 ? -3.562 -18.422 -19.25 1 97.81 174 PRO A O 1
ATOM 1328 N N . THR A 1 175 ? -2.463 -17.219 -17.766 1 97.38 175 THR A N 1
ATOM 1329 C CA . THR A 1 175 ? -1.157 -17.656 -18.25 1 97.38 175 THR A CA 1
ATOM 1330 C C . THR A 1 175 ? -0.375 -18.359 -17.156 1 97.38 175 THR A C 1
ATOM 1332 O O . THR A 1 175 ? -0.147 -17.797 -16.078 1 97.38 175 THR A O 1
ATOM 1335 N N . PHE A 1 176 ? 0.028 -19.641 -17.547 1 97 176 PHE A N 1
ATOM 1336 C CA . PHE A 1 176 ? 0.756 -20.453 -16.594 1 97 176 PHE A CA 1
ATOM 1337 C C . PHE A 1 176 ? 0.034 -20.484 -15.242 1 97 176 PHE A C 1
ATOM 1339 O O . PHE A 1 176 ? 0.622 -20.156 -14.211 1 97 176 PHE A O 1
ATOM 1346 N N . ASN A 1 177 ? -1.145 -20.969 -15.281 1 96.88 177 ASN A N 1
ATOM 1347 C CA . ASN A 1 177 ? -2.141 -20.922 -14.219 1 96.88 177 ASN A CA 1
ATOM 1348 C C . ASN A 1 177 ? -1.586 -21.469 -12.906 1 96.88 177 ASN A C 1
ATOM 1350 O O . ASN A 1 177 ? -0.889 -22.484 -12.898 1 96.88 177 ASN A O 1
ATOM 1354 N N . ASN A 1 178 ? -1.723 -20.766 -11.852 1 97 178 ASN A N 1
ATOM 1355 C CA . ASN A 1 178 ? -1.58 -21.266 -10.492 1 97 178 ASN A CA 1
ATOM 1356 C C . ASN A 1 178 ? -2.902 -21.797 -9.945 1 97 178 ASN A C 1
ATOM 1358 O O . ASN A 1 178 ? -3.799 -21.016 -9.609 1 97 178 ASN A O 1
ATOM 1362 N N . PRO A 1 179 ? -3.072 -23.078 -9.977 1 97 179 PRO A N 1
ATOM 1363 C CA . PRO A 1 179 ? -2 -24.047 -9.719 1 97 179 PRO A CA 1
ATOM 1364 C C . PRO A 1 179 ? -1.718 -24.938 -10.922 1 97 179 PRO A C 1
ATOM 1366 O O . PRO A 1 179 ? -0.755 -25.719 -10.906 1 97 179 PRO A O 1
ATOM 1369 N N . ARG A 1 180 ? -2.412 -24.844 -11.969 1 95.62 180 ARG A N 1
ATOM 1370 C CA . ARG A 1 180 ? -2.467 -25.938 -12.945 1 95.62 180 ARG A CA 1
ATOM 1371 C C . ARG A 1 180 ? -1.312 -25.828 -13.938 1 95.62 180 ARG A C 1
ATOM 1373 O O . ARG A 1 180 ? -0.996 -26.812 -14.625 1 95.62 180 ARG A O 1
ATOM 1380 N N . GLY A 1 181 ? -0.773 -24.656 -14.078 1 94.69 181 GLY A N 1
ATOM 1381 C CA . GLY A 1 181 ? 0.311 -24.484 -15.031 1 94.69 181 GLY A CA 1
ATOM 1382 C C . GLY A 1 181 ? -0.166 -24.375 -16.469 1 94.69 181 GLY A C 1
ATOM 1383 O O . GLY A 1 181 ? 0.642 -24.406 -17.406 1 94.69 181 GLY A O 1
ATOM 1384 N N . THR A 1 182 ? -1.469 -24.219 -16.688 1 92.5 182 THR A N 1
ATOM 1385 C CA . THR A 1 182 ? -2.045 -24.219 -18.031 1 92.5 182 THR A CA 1
ATOM 1386 C C . THR A 1 182 ? -2.238 -22.797 -18.531 1 92.5 182 THR A C 1
ATOM 1388 O O . THR A 1 182 ? -2.172 -21.844 -17.75 1 92.5 182 THR A O 1
ATOM 1391 N N . ASP A 1 183 ? -2.492 -22.672 -19.844 1 95.25 183 ASP A N 1
ATOM 1392 C CA . ASP A 1 183 ? -2.775 -21.406 -20.484 1 95.25 183 ASP A CA 1
ATOM 1393 C C . ASP A 1 183 ? -4.191 -21.375 -21.062 1 95.25 183 ASP A C 1
ATOM 1395 O O . ASP A 1 183 ? -4.668 -22.375 -21.594 1 95.25 183 ASP A O 1
ATOM 1399 N N . LEU A 1 184 ? -4.797 -20.266 -20.844 1 97.69 184 LEU A N 1
ATOM 1400 C CA . LEU A 1 184 ? -6.051 -20.047 -21.562 1 97.69 184 LEU A CA 1
ATOM 1401 C C . LEU A 1 184 ? -5.828 -20.031 -23.062 1 97.69 184 LEU A C 1
ATOM 1403 O O . LEU A 1 184 ? -4.973 -19.281 -23.562 1 97.69 184 LEU A O 1
ATOM 1407 N N . THR A 1 185 ? -6.57 -20.844 -23.797 1 97.5 185 THR A N 1
ATOM 1408 C CA . THR A 1 185 ? -6.367 -20.906 -25.234 1 97.5 185 THR A CA 1
ATOM 1409 C C . THR A 1 185 ? -6.852 -19.641 -25.922 1 97.5 185 THR A C 1
ATOM 1411 O O . THR A 1 185 ? -7.645 -18.891 -25.344 1 97.5 185 THR A O 1
ATOM 1414 N N . LYS A 1 186 ? -6.328 -19.406 -27.156 1 97.44 186 LYS A N 1
ATOM 1415 C CA . LYS A 1 186 ? -6.762 -18.25 -27.938 1 97.44 186 LYS A CA 1
ATOM 1416 C C . LYS A 1 186 ? -8.266 -18.281 -28.172 1 97.44 186 LYS A C 1
ATOM 1418 O O . LYS A 1 186 ? -8.945 -17.25 -28.047 1 97.44 186 LYS A O 1
ATOM 1423 N N . GLU A 1 187 ? -8.734 -19.453 -28.516 1 97.81 187 GLU A N 1
ATOM 1424 C CA . GLU A 1 187 ? -10.156 -19.625 -28.781 1 97.81 187 GLU A CA 1
ATOM 1425 C C . GLU A 1 187 ? -11 -19.281 -27.562 1 97.81 187 GLU A C 1
ATOM 1427 O O . GLU A 1 187 ? -11.977 -18.531 -27.656 1 97.81 187 GLU A O 1
ATOM 1432 N N . ARG A 1 188 ? -10.625 -19.766 -26.453 1 98.19 188 ARG A N 1
ATOM 1433 C CA . ARG A 1 188 ? -11.383 -19.516 -25.234 1 98.19 188 ARG A CA 1
ATOM 1434 C C . ARG A 1 188 ? -11.219 -18.062 -24.781 1 98.19 188 ARG A C 1
ATOM 1436 O O . ARG A 1 188 ? -12.133 -17.484 -24.188 1 98.19 188 ARG A O 1
ATOM 1443 N N . SER A 1 189 ? -10.055 -17.484 -25.031 1 98.44 189 SER A N 1
ATOM 1444 C CA . SER A 1 189 ? -9.859 -16.062 -24.719 1 98.44 189 SER A CA 1
ATOM 1445 C C . SER A 1 189 ? -10.859 -15.188 -25.453 1 98.44 189 SER A C 1
ATOM 1447 O O . SER A 1 189 ? -11.477 -14.305 -24.859 1 98.44 189 SER A O 1
ATOM 1449 N N . VAL A 1 190 ? -11.016 -15.438 -26.703 1 97.81 190 VAL A N 1
ATOM 1450 C CA . VAL A 1 190 ? -11.938 -14.664 -27.531 1 97.81 190 VAL A CA 1
ATOM 1451 C C . VAL A 1 190 ? -13.367 -14.859 -27.031 1 97.81 190 VAL A C 1
ATOM 1453 O O . VAL A 1 190 ? -14.102 -13.883 -26.844 1 97.81 190 VAL A O 1
ATOM 1456 N N . LYS A 1 191 ? -13.711 -16.125 -26.812 1 98.44 191 LYS A N 1
ATOM 1457 C CA . LYS A 1 191 ? -15.055 -16.438 -26.328 1 98.44 191 LYS A CA 1
ATOM 1458 C C . LYS A 1 191 ? -15.305 -15.828 -24.953 1 98.44 191 LYS A C 1
ATOM 1460 O O . LYS A 1 191 ? -16.406 -15.359 -24.672 1 98.44 191 LYS A O 1
ATOM 1465 N N . LEU A 1 192 ? -14.328 -15.891 -24.109 1 98.75 192 LEU A N 1
ATOM 1466 C CA . LEU A 1 192 ? -14.461 -15.359 -22.766 1 98.75 192 LEU A CA 1
ATOM 1467 C C . LEU A 1 192 ? -14.758 -13.867 -22.781 1 98.75 192 LEU A C 1
ATOM 1469 O O . LEU A 1 192 ? -15.625 -13.383 -22.047 1 98.75 192 LEU A O 1
ATOM 1473 N N . VAL A 1 193 ? -14.055 -13.078 -23.609 1 98.62 193 VAL A N 1
ATOM 1474 C CA . VAL A 1 193 ? -14.273 -11.633 -23.719 1 98.62 193 VAL A CA 1
ATOM 1475 C C . VAL A 1 193 ? -15.727 -11.367 -24.125 1 98.62 193 VAL A C 1
ATOM 1477 O O . VAL A 1 193 ? -16.375 -10.461 -23.594 1 98.62 193 VAL A O 1
ATOM 1480 N N . GLN A 1 194 ? -16.219 -12.18 -25.031 1 98.25 194 GLN A N 1
ATOM 1481 C CA . GLN A 1 194 ? -17.594 -12.023 -25.469 1 98.25 194 GLN A CA 1
ATOM 1482 C C . GLN A 1 194 ? -18.578 -12.281 -24.312 1 98.25 194 GLN A C 1
ATOM 1484 O O . GLN A 1 194 ? -19.547 -11.539 -24.141 1 98.25 194 GLN A O 1
ATOM 1489 N N . VAL A 1 195 ? -18.328 -13.305 -23.562 1 98.62 195 VAL A N 1
ATOM 1490 C CA . VAL A 1 195 ? -19.188 -13.664 -22.438 1 98.62 195 VAL A CA 1
ATOM 1491 C C . VAL A 1 195 ? -19.125 -12.578 -21.375 1 98.62 195 VAL A C 1
ATOM 1493 O O . VAL A 1 195 ? -20.156 -12.227 -20.781 1 98.62 195 VAL A O 1
ATOM 1496 N N . LEU A 1 196 ? -17.938 -12.031 -21.125 1 98.69 196 LEU A N 1
ATOM 1497 C CA . LEU A 1 196 ? -17.781 -10.945 -20.156 1 98.69 196 LEU A CA 1
ATOM 1498 C C . LEU A 1 196 ? -18.625 -9.734 -20.562 1 98.69 196 LEU A C 1
ATOM 1500 O O . LEU A 1 196 ? -19.328 -9.156 -19.734 1 98.69 196 LEU A O 1
ATOM 1504 N N . ARG A 1 197 ? -18.594 -9.352 -21.859 1 98 197 ARG A N 1
ATOM 1505 C CA . ARG A 1 197 ? -19.359 -8.227 -22.375 1 98 197 ARG A CA 1
ATOM 1506 C C . ARG A 1 197 ? -20.859 -8.477 -22.25 1 98 197 ARG A C 1
ATOM 1508 O O . ARG A 1 197 ? -21.609 -7.609 -21.797 1 98 197 ARG A O 1
ATOM 1515 N N . LYS A 1 198 ? -21.25 -9.68 -22.609 1 97.31 198 LYS A N 1
ATOM 1516 C CA . LYS A 1 198 ? -22.656 -10.078 -22.594 1 97.31 198 LYS A CA 1
ATOM 1517 C C . LYS A 1 198 ? -23.25 -9.891 -21.203 1 97.31 198 LYS A C 1
ATOM 1519 O O . LYS A 1 198 ? -24.391 -9.453 -21.062 1 97.31 198 LYS A O 1
ATOM 1524 N N . HIS A 1 199 ? -22.531 -10.156 -20.203 1 97.44 199 HIS A N 1
ATOM 1525 C CA . HIS A 1 199 ? -23.078 -10.211 -18.844 1 97.44 199 HIS A CA 1
ATOM 1526 C C . HIS A 1 199 ? -22.609 -9.016 -18.016 1 97.44 199 HIS A C 1
ATOM 1528 O O . HIS A 1 199 ? -22.828 -8.977 -16.812 1 97.44 199 HIS A O 1
ATOM 1534 N N . LYS A 1 200 ? -21.859 -8.039 -18.641 1 96.62 200 LYS A N 1
ATOM 1535 C CA . LYS A 1 200 ? -21.297 -6.891 -17.938 1 96.62 200 LYS A CA 1
ATOM 1536 C C . LYS A 1 200 ? -20.422 -7.34 -16.75 1 96.62 200 LYS A C 1
ATOM 1538 O O . LYS A 1 200 ? -20.594 -6.852 -15.633 1 96.62 200 LYS A O 1
ATOM 1543 N N . ALA A 1 201 ? -19.562 -8.273 -17.047 1 98.25 201 ALA A N 1
ATOM 1544 C CA . ALA A 1 201 ? -18.656 -8.82 -16.031 1 98.25 201 ALA A CA 1
ATOM 1545 C C . ALA A 1 201 ? -17.234 -8.297 -16.234 1 98.25 201 ALA A C 1
ATOM 1547 O O . ALA A 1 201 ? -16.828 -7.988 -17.359 1 98.25 201 ALA A O 1
ATOM 1548 N N . LEU A 1 202 ? -16.562 -8.125 -15.156 1 98.56 202 LEU A N 1
ATOM 1549 C CA . LEU A 1 202 ? -15.164 -7.695 -15.172 1 98.56 202 LEU A CA 1
ATOM 1550 C C . LEU A 1 202 ? -14.234 -8.867 -14.852 1 98.56 202 LEU A C 1
ATOM 1552 O O . LEU A 1 202 ? -14.406 -9.539 -13.836 1 98.56 202 LEU A O 1
ATOM 1556 N N . ALA A 1 203 ? -13.32 -9.125 -15.758 1 98.88 203 ALA A N 1
ATOM 1557 C CA . ALA A 1 203 ? -12.266 -10.094 -15.461 1 98.88 203 ALA A CA 1
ATOM 1558 C C . ALA A 1 203 ? -11.055 -9.406 -14.82 1 98.88 203 ALA A C 1
ATOM 1560 O O . ALA A 1 203 ? -10.508 -8.453 -15.391 1 98.88 203 ALA A O 1
ATOM 1561 N N . ILE A 1 204 ? -10.688 -9.789 -13.68 1 98.5 204 ILE A N 1
ATOM 1562 C CA . ILE A 1 204 ? -9.406 -9.438 -13.07 1 98.5 204 ILE A CA 1
ATOM 1563 C C . ILE A 1 204 ? -8.43 -10.609 -13.211 1 98.5 204 ILE A C 1
ATOM 1565 O O . ILE A 1 204 ? -8.602 -11.641 -12.562 1 98.5 204 ILE A O 1
ATOM 1569 N N . CYS A 1 205 ? -7.41 -10.414 -14 1 98.75 205 CYS A N 1
ATOM 1570 C CA . CYS A 1 205 ? -6.477 -11.484 -14.344 1 98.75 205 CYS A CA 1
ATOM 1571 C C . CYS A 1 205 ? -5.223 -11.414 -13.477 1 98.75 205 CYS A C 1
ATOM 1573 O O . CYS A 1 205 ? -4.57 -10.375 -13.406 1 98.75 205 CYS A O 1
ATOM 1575 N N . ASP A 1 206 ? -4.938 -12.477 -12.82 1 97.81 206 ASP A N 1
ATOM 1576 C CA . ASP A 1 206 ? -3.668 -12.609 -12.117 1 97.81 206 ASP A CA 1
ATOM 1577 C C . ASP A 1 206 ? -2.527 -12.906 -13.086 1 97.81 206 ASP A C 1
ATOM 1579 O O . ASP A 1 206 ? -2.119 -14.062 -13.227 1 97.81 206 ASP A O 1
ATOM 1583 N N . ASP A 1 207 ? -1.96 -11.875 -13.641 1 98.12 207 ASP A N 1
ATOM 1584 C CA . ASP A 1 207 ? -0.968 -11.977 -14.703 1 98.12 207 ASP A CA 1
ATOM 1585 C C . ASP A 1 207 ? 0.448 -11.82 -14.156 1 98.12 207 ASP A C 1
ATOM 1587 O O . ASP A 1 207 ? 1.195 -10.945 -14.594 1 98.12 207 ASP A O 1
ATOM 1591 N N . VAL A 1 208 ? 0.847 -12.734 -13.289 1 97.62 208 VAL A N 1
ATOM 1592 C CA . VAL A 1 208 ? 2.109 -12.562 -12.578 1 97.62 208 VAL A CA 1
ATOM 1593 C C . VAL A 1 208 ? 3.17 -13.484 -13.188 1 97.62 208 VAL A C 1
ATOM 1595 O O . VAL A 1 208 ? 4.363 -13.328 -12.906 1 97.62 208 VAL A O 1
ATOM 1598 N N . TYR A 1 209 ? 2.822 -14.383 -14.164 1 97.81 209 TYR A N 1
ATOM 1599 C CA . TYR A 1 209 ? 3.764 -15.367 -14.703 1 97.81 209 TYR A CA 1
ATOM 1600 C C . TYR A 1 209 ? 3.98 -15.148 -16.188 1 97.81 209 TYR A C 1
ATOM 1602 O O . TYR A 1 209 ? 4.77 -15.859 -16.828 1 97.81 209 TYR A O 1
ATOM 1610 N N . ASN A 1 210 ? 3.365 -14.156 -16.766 1 96.81 210 ASN A N 1
ATOM 1611 C CA . ASN A 1 210 ? 3.219 -14.008 -18.203 1 96.81 210 ASN A CA 1
ATOM 1612 C C . ASN A 1 210 ? 4.574 -13.977 -18.906 1 96.81 210 ASN A C 1
ATOM 1614 O O . ASN A 1 210 ? 4.691 -14.414 -20.047 1 96.81 210 ASN A O 1
ATOM 1618 N N . VAL A 1 211 ? 5.574 -13.539 -18.25 1 97.12 211 VAL A N 1
ATOM 1619 C CA . VAL A 1 211 ? 6.852 -13.344 -18.922 1 97.12 211 VAL A CA 1
ATOM 1620 C C . VAL A 1 211 ? 7.828 -14.445 -18.531 1 97.12 211 VAL A C 1
ATOM 1622 O O . VAL A 1 211 ? 9 -14.406 -18.891 1 97.12 211 VAL A O 1
ATOM 1625 N N . ILE A 1 212 ? 7.363 -15.438 -17.797 1 97.56 212 ILE A N 1
ATOM 1626 C CA . ILE A 1 212 ? 8.211 -16.531 -17.328 1 97.56 212 ILE A CA 1
ATOM 1627 C C . ILE A 1 212 ? 7.996 -17.766 -18.203 1 97.56 212 ILE A C 1
ATOM 1629 O O . ILE A 1 212 ? 7.637 -18.828 -17.703 1 97.56 212 ILE A O 1
ATOM 1633 N N . TYR A 1 213 ? 8.18 -17.641 -19.469 1 96.88 213 TYR A N 1
ATOM 1634 C CA . TYR A 1 213 ? 8.141 -18.766 -20.406 1 96.88 213 TYR A CA 1
ATOM 1635 C C . TYR A 1 213 ? 9.523 -19.391 -20.562 1 96.88 213 TYR A C 1
ATOM 1637 O O . TYR A 1 213 ? 10.539 -18.719 -20.359 1 96.88 213 TYR A O 1
ATOM 1645 N N . PHE A 1 214 ? 9.609 -20.656 -20.969 1 95.81 214 PHE A N 1
ATOM 1646 C CA . PHE A 1 214 ? 10.867 -21.406 -20.953 1 95.81 214 PHE A CA 1
ATOM 1647 C C . PHE A 1 214 ? 11.516 -21.391 -22.328 1 95.81 214 PHE A C 1
ATOM 1649 O O . PHE A 1 214 ? 12.742 -21.391 -22.438 1 95.81 214 PHE A O 1
ATOM 1656 N N . LYS A 1 215 ? 10.664 -21.438 -23.328 1 91.88 215 LYS A N 1
ATOM 1657 C CA . LYS A 1 215 ? 11.211 -21.484 -24.688 1 91.88 215 LYS A CA 1
ATOM 1658 C C . LYS A 1 215 ? 10.555 -20.422 -25.578 1 91.88 215 LYS A C 1
ATOM 1660 O O . LYS A 1 215 ? 9.344 -20.203 -25.5 1 91.88 215 LYS A O 1
ATOM 1665 N N . GLU A 1 216 ? 11.328 -19.891 -26.375 1 85.31 216 GLU A N 1
ATOM 1666 C CA . GLU A 1 216 ? 10.852 -18.828 -27.25 1 85.31 216 GLU A CA 1
ATOM 1667 C C . GLU A 1 216 ? 9.883 -19.359 -28.297 1 85.31 216 GLU A C 1
ATOM 1669 O O . GLU A 1 216 ? 9.023 -18.625 -28.797 1 85.31 216 GLU A O 1
ATOM 1674 N N . ASP A 1 217 ? 10.047 -20.531 -28.578 1 84.81 217 ASP A N 1
ATOM 1675 C CA . ASP A 1 217 ? 9.195 -21.109 -29.609 1 84.81 217 ASP A CA 1
ATOM 1676 C C . ASP A 1 217 ? 7.887 -21.609 -29.016 1 84.81 217 ASP A C 1
ATOM 1678 O O . ASP A 1 217 ? 7.012 -22.094 -29.75 1 84.81 217 ASP A O 1
ATOM 1682 N N . ASN A 1 218 ? 7.719 -21.438 -27.719 1 84.62 218 ASN A N 1
ATOM 1683 C CA . ASN A 1 218 ? 6.496 -21.828 -27.031 1 84.62 218 ASN A CA 1
ATOM 1684 C C . ASN A 1 218 ? 6.016 -20.734 -26.078 1 84.62 218 ASN A C 1
ATOM 1686 O O . ASN A 1 218 ? 5.949 -20.938 -24.875 1 84.62 218 ASN A O 1
ATOM 1690 N N . LEU A 1 219 ? 5.633 -19.672 -26.719 1 89.38 219 LEU A N 1
ATOM 1691 C CA . LEU A 1 219 ? 5.16 -18.516 -25.969 1 89.38 219 LEU A CA 1
ATOM 1692 C C . LEU A 1 219 ? 3.713 -18.703 -25.531 1 89.38 219 LEU A C 1
ATOM 1694 O O . LEU A 1 219 ? 2.953 -19.438 -26.172 1 89.38 219 LEU A O 1
ATOM 1698 N N . PRO A 1 220 ? 3.398 -18.094 -24.375 1 92 220 PRO A N 1
ATOM 1699 C CA . PRO A 1 220 ? 1.987 -18.156 -23.984 1 92 220 PRO A CA 1
ATOM 1700 C C . PRO A 1 220 ? 1.067 -17.469 -25 1 92 220 PRO A C 1
ATOM 1702 O O . PRO A 1 220 ? 1.541 -16.75 -25.875 1 92 220 PRO A O 1
ATOM 1705 N N . ASN A 1 221 ? -0.231 -17.734 -24.875 1 92.88 221 ASN A N 1
ATOM 1706 C CA . ASN A 1 221 ? -1.23 -17.25 -25.828 1 92.88 221 ASN A CA 1
ATOM 1707 C C . ASN A 1 221 ? -1.521 -15.766 -25.641 1 92.88 221 ASN A C 1
ATOM 1709 O O . ASN A 1 221 ? -2.363 -15.203 -26.344 1 92.88 221 ASN A O 1
ATOM 1713 N N . GLY A 1 222 ? -0.78 -15.078 -24.766 1 91.44 222 GLY A N 1
ATOM 1714 C CA . GLY A 1 222 ? -1.021 -13.664 -24.5 1 91.44 222 GLY A CA 1
ATOM 1715 C C . GLY A 1 222 ? -1.908 -13.422 -23.297 1 91.44 222 GLY A C 1
ATOM 1716 O O . GLY A 1 222 ? -2.621 -14.32 -22.859 1 91.44 222 GLY A O 1
ATOM 1717 N N . ARG A 1 223 ? -1.884 -12.211 -22.859 1 95.81 223 ARG A N 1
ATOM 1718 C CA . ARG A 1 223 ? -2.777 -11.852 -21.75 1 95.81 223 ARG A CA 1
ATOM 1719 C C . ARG A 1 223 ? -4.199 -11.625 -22.266 1 95.81 223 ARG A C 1
ATOM 1721 O O . ARG A 1 223 ? -4.398 -11.156 -23.375 1 95.81 223 ARG A O 1
ATOM 1728 N N . LEU A 1 224 ? -5.168 -11.891 -21.438 1 98.31 224 LEU A N 1
ATOM 1729 C CA . LEU A 1 224 ? -6.57 -11.758 -21.812 1 98.31 224 LEU A CA 1
ATOM 1730 C C . LEU A 1 224 ? -6.895 -10.32 -22.203 1 98.31 224 LEU A C 1
ATOM 1732 O O . LEU A 1 224 ? -7.719 -10.086 -23.094 1 98.31 224 LEU A O 1
ATOM 1736 N N . PHE A 1 225 ? -6.238 -9.367 -21.594 1 98.38 225 PHE A N 1
ATOM 1737 C CA . PHE A 1 225 ? -6.445 -7.949 -21.859 1 98.38 225 PHE A CA 1
ATOM 1738 C C . PHE A 1 225 ? -6.285 -7.648 -23.344 1 98.38 225 PHE A C 1
ATOM 1740 O O . PHE A 1 225 ? -7.008 -6.816 -23.891 1 98.38 225 PHE A O 1
ATOM 1747 N N . SER A 1 226 ? -5.34 -8.312 -24 1 96.69 226 SER A N 1
ATOM 1748 C CA . SER A 1 226 ? -5.039 -8.031 -25.406 1 96.69 226 SER A CA 1
ATOM 1749 C C . SER A 1 226 ? -6.168 -8.5 -26.312 1 96.69 226 SER A C 1
ATOM 1751 O O . SER A 1 226 ? -6.254 -8.078 -27.469 1 96.69 226 SER A O 1
ATOM 1753 N N . TYR A 1 227 ? -7.043 -9.375 -25.844 1 97.31 227 TYR A N 1
ATOM 1754 C CA . TYR A 1 227 ? -8.164 -9.891 -26.625 1 97.31 227 TYR A CA 1
ATOM 1755 C C . TYR A 1 227 ? -9.375 -8.977 -26.5 1 97.31 227 TYR A C 1
ATOM 1757 O O . TYR A 1 227 ? -10.32 -9.086 -27.281 1 97.31 227 TYR A O 1
ATOM 1765 N N . ASP A 1 228 ? -9.398 -8.148 -25.453 1 97.81 228 ASP A N 1
ATOM 1766 C CA . ASP A 1 228 ? -10.461 -7.152 -25.297 1 97.81 228 ASP A CA 1
ATOM 1767 C C . ASP A 1 228 ? -10.172 -5.91 -26.141 1 97.81 228 ASP A C 1
ATOM 1769 O O . ASP A 1 228 ? -9.859 -4.848 -25.594 1 97.81 228 ASP A O 1
ATOM 1773 N N . ASN A 1 229 ? -10.43 -5.98 -27.344 1 94.81 229 ASN A N 1
ATOM 1774 C CA . ASN A 1 229 ? -10.008 -5.004 -28.344 1 94.81 229 ASN A CA 1
ATOM 1775 C C . ASN A 1 229 ? -10.859 -3.738 -28.281 1 94.81 229 ASN A C 1
ATOM 1777 O O . ASN A 1 229 ? -12.07 -3.793 -28.469 1 94.81 229 ASN A O 1
ATOM 1781 N N . LYS A 1 230 ? -10.211 -2.641 -28.172 1 92.62 230 LYS A N 1
ATOM 1782 C CA . LYS A 1 230 ? -10.867 -1.343 -28.062 1 92.62 230 LYS A CA 1
ATOM 1783 C C . LYS A 1 230 ? -11.602 -0.976 -29.344 1 92.62 230 LYS A C 1
ATOM 1785 O O . LYS A 1 230 ? -12.539 -0.174 -29.328 1 92.62 230 LYS A O 1
ATOM 1790 N N . SER A 1 231 ? -11.188 -1.549 -30.406 1 93.56 231 SER A N 1
ATOM 1791 C CA . SER A 1 231 ? -11.758 -1.208 -31.703 1 93.56 231 SER A CA 1
ATOM 1792 C C . SER A 1 231 ? -13.062 -1.96 -31.953 1 93.56 231 SER A C 1
ATOM 1794 O O . SER A 1 231 ? -13.789 -1.664 -32.906 1 93.56 231 SER A O 1
ATOM 1796 N N . ASP A 1 232 ? -13.344 -2.902 -31.078 1 94.94 232 ASP A N 1
ATOM 1797 C CA . ASP A 1 232 ? -14.609 -3.623 -31.234 1 94.94 232 ASP A CA 1
ATOM 1798 C C . ASP A 1 232 ? -15.797 -2.703 -30.984 1 94.94 232 ASP A C 1
ATOM 1800 O O . ASP A 1 232 ? -15.773 -1.885 -30.062 1 94.94 232 ASP A O 1
ATOM 1804 N N . PRO A 1 233 ? -16.797 -2.779 -31.766 1 93.5 233 PRO A N 1
ATOM 1805 C CA . PRO A 1 233 ? -17.953 -1.904 -31.594 1 93.5 233 PRO A CA 1
ATOM 1806 C C . PRO A 1 233 ? -18.641 -2.076 -30.234 1 93.5 233 PRO A C 1
ATOM 1808 O O . PRO A 1 233 ? -19.234 -1.132 -29.719 1 93.5 233 PRO A O 1
ATOM 1811 N N . ASN A 1 234 ? -18.531 -3.234 -29.719 1 93.06 234 ASN A N 1
ATOM 1812 C CA . ASN A 1 234 ? -19.188 -3.484 -28.438 1 93.06 234 ASN A CA 1
ATOM 1813 C C . ASN A 1 234 ? -18.203 -3.436 -27.281 1 93.06 234 ASN A C 1
ATOM 1815 O O . ASN A 1 234 ? -18.438 -4.035 -26.234 1 93.06 234 ASN A O 1
ATOM 1819 N N . TYR A 1 235 ? -17.078 -2.729 -27.516 1 95.81 235 TYR A N 1
ATOM 1820 C CA . TYR A 1 235 ? -16.062 -2.607 -26.469 1 95.81 235 TYR A CA 1
ATOM 1821 C C . TYR A 1 235 ? -16.625 -1.903 -25.234 1 95.81 235 TYR A C 1
ATOM 1823 O O . TYR A 1 235 ? -17.25 -0.841 -25.359 1 95.81 235 TYR A O 1
ATOM 1831 N N . GLN A 1 236 ? -16.406 -2.463 -24.031 1 94.94 236 GLN A N 1
ATOM 1832 C CA . GLN A 1 236 ? -16.844 -1.888 -22.766 1 94.94 236 GLN A CA 1
ATOM 1833 C C . GLN A 1 236 ? -15.695 -1.814 -21.766 1 94.94 236 GLN A C 1
ATOM 1835 O O . GLN A 1 236 ? -15.797 -1.122 -20.75 1 94.94 236 GLN A O 1
ATOM 1840 N N . GLY A 1 237 ? -14.555 -2.479 -22.109 1 97.44 237 GLY A N 1
ATOM 1841 C CA . GLY A 1 237 ? -13.469 -2.539 -21.156 1 97.44 237 GLY A CA 1
ATOM 1842 C C . GLY A 1 237 ? -13.727 -3.51 -20.016 1 97.44 237 GLY A C 1
ATOM 1843 O O . GLY A 1 237 ? -13.82 -3.104 -18.859 1 97.44 237 GLY A O 1
ATOM 1844 N N . ASN A 1 238 ? -13.688 -4.84 -20.359 1 98.56 238 ASN A N 1
ATOM 1845 C CA . ASN A 1 238 ? -14.141 -5.852 -19.406 1 98.56 238 ASN A CA 1
ATOM 1846 C C . ASN A 1 238 ? -12.977 -6.652 -18.828 1 98.56 238 ASN A C 1
ATOM 1848 O O . ASN A 1 238 ? -13.188 -7.652 -18.141 1 98.56 238 ASN A O 1
ATOM 1852 N N . VAL A 1 239 ? -11.758 -6.254 -19.156 1 98.81 239 VAL A N 1
ATOM 1853 C CA . VAL A 1 239 ? -10.617 -7.055 -18.719 1 98.81 239 VAL A CA 1
ATOM 1854 C C . VAL A 1 239 ? -9.562 -6.148 -18.078 1 98.81 239 VAL A C 1
ATOM 1856 O O . VAL A 1 239 ? -9.227 -5.098 -18.625 1 98.81 239 VAL A O 1
ATOM 1859 N N . ILE A 1 240 ? -9.086 -6.523 -16.922 1 98.75 240 ILE A N 1
ATOM 1860 C CA . ILE A 1 240 ? -7.949 -5.898 -16.266 1 98.75 240 ILE A CA 1
ATOM 1861 C C . ILE A 1 240 ? -6.855 -6.938 -16.031 1 98.75 240 ILE A C 1
ATOM 1863 O O . ILE A 1 240 ? -7.129 -8.031 -15.539 1 98.75 240 ILE A O 1
ATOM 1867 N N . SER A 1 241 ? -5.656 -6.609 -16.516 1 98.75 241 SER A N 1
ATOM 1868 C CA . SER A 1 241 ? -4.469 -7.371 -16.141 1 98.75 241 SER A CA 1
ATOM 1869 C C . SER A 1 241 ? -3.855 -6.852 -14.844 1 98.75 241 SER A C 1
ATOM 1871 O O . SER A 1 241 ? -3.512 -5.672 -14.75 1 98.75 241 SER A O 1
ATOM 1873 N N . ASN A 1 242 ? -3.807 -7.656 -13.82 1 98.06 242 ASN A N 1
ATOM 1874 C CA . ASN A 1 242 ? -3.213 -7.367 -12.523 1 98.06 242 ASN A CA 1
ATOM 1875 C C . ASN A 1 242 ? -1.908 -8.133 -12.312 1 98.06 242 ASN A C 1
ATOM 1877 O O . ASN A 1 242 ? -1.925 -9.344 -12.07 1 98.06 242 ASN A O 1
ATOM 1881 N N . ALA A 1 243 ? -0.788 -7.387 -12.375 1 98.12 243 ALA A N 1
ATOM 1882 C CA . ALA A 1 243 ? 0.518 -8.039 -12.453 1 98.12 243 ALA A CA 1
ATOM 1883 C C . ALA A 1 243 ? 1.422 -7.598 -11.305 1 98.12 243 ALA A C 1
ATOM 1885 O O . ALA A 1 243 ? 0.999 -6.844 -10.43 1 98.12 243 ALA A O 1
ATOM 1886 N N . SER A 1 244 ? 2.613 -8.195 -11.211 1 97.12 244 SER A N 1
ATOM 1887 C CA . SER A 1 244 ? 3.537 -7.934 -10.117 1 97.12 244 SER A CA 1
ATOM 1888 C C . SER A 1 244 ? 4.98 -8.211 -10.531 1 97.12 244 SER A C 1
ATOM 1890 O O . SER A 1 244 ? 5.23 -9.031 -11.414 1 97.12 244 SER A O 1
ATOM 1892 N N . PHE A 1 245 ? 5.891 -7.574 -9.906 1 97.94 245 PHE A N 1
ATOM 1893 C CA . PHE A 1 245 ? 7.309 -7.855 -10.078 1 97.94 245 PHE A CA 1
ATOM 1894 C C . PHE A 1 245 ? 7.77 -8.945 -9.117 1 97.94 245 PHE A C 1
ATOM 1896 O O . PHE A 1 245 ? 8.93 -9.352 -9.141 1 97.94 245 PHE A O 1
ATOM 1903 N N . SER A 1 246 ? 6.902 -9.508 -8.328 1 96.44 246 SER A N 1
ATOM 1904 C CA . SER A 1 246 ? 7.238 -10.445 -7.262 1 96.44 246 SER A CA 1
ATOM 1905 C C . SER A 1 246 ? 7.914 -11.695 -7.812 1 96.44 246 SER A C 1
ATOM 1907 O O . SER A 1 246 ? 8.773 -12.281 -7.156 1 96.44 246 SER A O 1
ATOM 1909 N N . LYS A 1 247 ? 7.473 -12.125 -9.031 1 97.25 247 LYS A N 1
ATOM 1910 C CA . LYS A 1 247 ? 7.957 -13.375 -9.602 1 97.25 247 LYS A CA 1
ATOM 1911 C C . LYS A 1 247 ? 9.094 -13.133 -10.586 1 97.25 247 LYS A C 1
ATOM 1913 O O . LYS A 1 247 ? 9.805 -14.062 -10.977 1 97.25 247 LYS A O 1
ATOM 1918 N N . ILE A 1 248 ? 9.258 -11.875 -10.922 1 96.31 248 ILE A N 1
ATOM 1919 C CA . ILE A 1 248 ? 10.25 -11.453 -11.906 1 96.31 248 ILE A CA 1
ATOM 1920 C C . ILE A 1 248 ? 11.508 -10.961 -11.188 1 96.31 248 ILE A C 1
ATOM 1922 O O . ILE A 1 248 ? 12.625 -11.203 -11.641 1 96.31 248 ILE A O 1
ATOM 1926 N N . LEU A 1 249 ? 11.352 -10.242 -10.125 1 97.81 249 LEU A N 1
ATOM 1927 C CA . LEU A 1 249 ? 12.414 -9.695 -9.281 1 97.81 249 LEU A CA 1
ATOM 1928 C C . LEU A 1 249 ? 12.312 -10.242 -7.863 1 97.81 249 LEU A C 1
ATOM 1930 O O . LEU A 1 249 ? 12.617 -11.406 -7.617 1 97.81 249 LEU A O 1
ATOM 1934 N N . GLY A 1 250 ? 11.672 -9.539 -6.977 1 97 250 GLY A N 1
ATOM 1935 C CA . GLY A 1 250 ? 11.492 -9.953 -5.594 1 97 250 GLY A CA 1
ATOM 1936 C C . GLY A 1 250 ? 10.203 -9.453 -4.977 1 97 250 GLY A C 1
ATOM 1937 O O . GLY A 1 250 ? 9.82 -8.297 -5.176 1 97 250 GLY A O 1
ATOM 1938 N N . PRO A 1 251 ? 9.539 -10.359 -4.254 1 95.75 251 PRO A N 1
ATOM 1939 C CA . PRO A 1 251 ? 8.234 -9.992 -3.691 1 95.75 251 PRO A CA 1
ATOM 1940 C C . PRO A 1 251 ? 8.344 -8.891 -2.635 1 95.75 251 PRO A C 1
ATOM 1942 O O . PRO A 1 251 ? 7.379 -8.164 -2.396 1 95.75 251 PRO A O 1
ATOM 1945 N N . GLY A 1 252 ? 9.523 -8.703 -2.023 1 95.62 252 GLY A N 1
ATOM 1946 C CA . GLY A 1 252 ? 9.711 -7.656 -1.028 1 95.62 252 GLY A CA 1
ATOM 1947 C C . GLY A 1 252 ? 9.609 -6.258 -1.607 1 95.62 252 GLY A C 1
ATOM 1948 O O . GLY A 1 252 ? 9.438 -5.285 -0.869 1 95.62 252 GLY A O 1
ATOM 1949 N N . LEU A 1 253 ? 9.711 -6.129 -2.895 1 96.5 253 LEU A N 1
ATOM 1950 C CA . LEU A 1 253 ? 9.648 -4.836 -3.564 1 96.5 253 LEU A CA 1
ATOM 1951 C C . LEU A 1 253 ? 8.242 -4.25 -3.494 1 96.5 253 LEU A C 1
ATOM 1953 O O . LEU A 1 253 ? 8.07 -3.035 -3.623 1 96.5 253 LEU A O 1
ATOM 1957 N N . ARG A 1 254 ? 7.262 -5.102 -3.348 1 93.88 254 ARG A N 1
ATOM 1958 C CA . ARG A 1 254 ? 5.863 -4.719 -3.215 1 93.88 254 ARG A CA 1
ATOM 1959 C C . ARG A 1 254 ? 5.453 -3.748 -4.32 1 93.88 254 ARG A C 1
ATOM 1961 O O . ARG A 1 254 ? 4.863 -2.699 -4.047 1 93.88 254 ARG A O 1
ATOM 1968 N N . LEU A 1 255 ? 5.699 -4.195 -5.516 1 95.94 255 LEU A N 1
ATOM 1969 C CA . LEU A 1 255 ? 5.324 -3.396 -6.68 1 95.94 255 LEU A CA 1
ATOM 1970 C C . LEU A 1 255 ? 4.801 -4.285 -7.801 1 95.94 255 LEU A C 1
ATOM 1972 O O . LEU A 1 255 ? 5.301 -5.395 -8.008 1 95.94 255 LEU A O 1
ATOM 1976 N N . GLY A 1 256 ? 3.863 -3.85 -8.438 1 96.62 256 GLY A N 1
ATOM 1977 C CA . GLY A 1 256 ? 3.289 -4.414 -9.648 1 96.62 256 GLY A CA 1
ATOM 1978 C C . GLY A 1 256 ? 2.641 -3.377 -10.539 1 96.62 256 GLY A C 1
ATOM 1979 O O . GLY A 1 256 ? 2.988 -2.195 -10.484 1 96.62 256 GLY A O 1
ATOM 1980 N N . TRP A 1 257 ? 1.812 -3.855 -11.453 1 97.81 257 TRP A N 1
ATOM 1981 C CA . TRP A 1 257 ? 1.121 -2.924 -12.336 1 97.81 257 TRP A CA 1
ATOM 1982 C C . TRP A 1 257 ? -0.242 -3.473 -12.75 1 97.81 257 TRP A C 1
ATOM 1984 O O . TRP A 1 257 ? -0.471 -4.684 -12.695 1 97.81 257 TRP A O 1
ATOM 1994 N N . ILE A 1 258 ? -1.074 -2.545 -13.016 1 97.38 258 ILE A N 1
ATOM 1995 C CA . ILE A 1 258 ? -2.367 -2.803 -13.641 1 97.38 258 ILE A CA 1
ATOM 1996 C C . ILE A 1 258 ? -2.34 -2.344 -15.094 1 97.38 258 ILE A C 1
ATOM 1998 O O . ILE A 1 258 ? -1.809 -1.274 -15.406 1 97.38 258 ILE A O 1
ATOM 2002 N N . GLU A 1 259 ? -2.688 -3.168 -15.961 1 98.56 259 GLU A N 1
ATOM 2003 C CA . GLU A 1 259 ? -3.061 -2.775 -17.312 1 98.56 259 GLU A CA 1
ATOM 2004 C C . GLU A 1 259 ? -4.574 -2.836 -17.516 1 98.56 259 GLU A C 1
ATOM 2006 O O . GLU A 1 259 ? -5.172 -3.91 -17.422 1 98.56 259 GLU A O 1
ATOM 2011 N N . GLY A 1 260 ? -5.215 -1.716 -17.672 1 98.25 260 GLY A N 1
ATOM 2012 C CA . GLY A 1 260 ? -6.668 -1.666 -17.734 1 98.25 260 GLY A CA 1
ATOM 2013 C C . GLY A 1 260 ? -7.195 -0.591 -18.656 1 98.25 260 GLY A C 1
ATOM 2014 O O . GLY A 1 260 ? -6.43 0.223 -19.172 1 98.25 260 GLY A O 1
ATOM 2015 N N . PRO A 1 261 ? -8.531 -0.646 -18.891 1 97.38 261 PRO A N 1
ATOM 2016 C CA . PRO A 1 261 ? -9.164 0.415 -19.688 1 97.38 261 PRO A CA 1
ATOM 2017 C C . PRO A 1 261 ? -8.953 1.803 -19.078 1 97.38 261 PRO A C 1
ATOM 2019 O O . PRO A 1 261 ? -9 1.966 -17.859 1 97.38 261 PRO A O 1
ATOM 2022 N N . THR A 1 262 ? -8.789 2.805 -19.953 1 95.81 262 THR A N 1
ATOM 2023 C CA . THR A 1 262 ? -8.445 4.156 -19.516 1 95.81 262 THR A CA 1
ATOM 2024 C C . THR A 1 262 ? -9.531 4.727 -18.609 1 95.81 262 THR A C 1
ATOM 2026 O O . THR A 1 262 ? -9.234 5.406 -17.625 1 95.81 262 THR A O 1
ATOM 2029 N N . HIS A 1 263 ? -10.781 4.465 -18.906 1 94.81 263 HIS A N 1
ATOM 2030 C CA . HIS A 1 263 ? -11.867 5.023 -18.109 1 94.81 263 HIS A CA 1
ATOM 2031 C C . HIS A 1 263 ? -11.883 4.426 -16.703 1 94.81 263 HIS A C 1
ATOM 2033 O O . HIS A 1 263 ? -12.203 5.117 -15.742 1 94.81 263 HIS A O 1
ATOM 2039 N N . LEU A 1 264 ? -11.531 3.148 -16.594 1 95.5 264 LEU A N 1
ATOM 2040 C CA . LEU A 1 264 ? -11.453 2.539 -15.273 1 95.5 264 LEU A CA 1
ATOM 2041 C C . LEU A 1 264 ? -10.242 3.064 -14.5 1 95.5 264 LEU A C 1
ATOM 2043 O O . LEU A 1 264 ? -10.312 3.277 -13.289 1 95.5 264 LEU A O 1
ATOM 2047 N N . LEU A 1 265 ? -9.109 3.246 -15.219 1 95.06 265 LEU A N 1
ATOM 2048 C CA . LEU A 1 265 ? -7.926 3.785 -14.57 1 95.06 265 LEU A CA 1
ATOM 2049 C C . LEU A 1 265 ? -8.18 5.195 -14.047 1 95.06 265 LEU A C 1
ATOM 2051 O O . LEU A 1 265 ? -7.68 5.57 -12.984 1 95.06 265 LEU A O 1
ATOM 2055 N N . THR A 1 266 ? -8.922 5.961 -14.758 1 92.44 266 THR A N 1
ATOM 2056 C CA . THR A 1 266 ? -9.305 7.293 -14.305 1 92.44 266 THR A CA 1
ATOM 2057 C C . THR A 1 266 ? -10.109 7.211 -13.008 1 92.44 266 THR A C 1
ATOM 2059 O O . THR A 1 266 ? -9.844 7.953 -12.062 1 92.44 266 THR A O 1
ATOM 2062 N N . MET A 1 267 ? -11 6.316 -12.984 1 89.62 267 MET A N 1
ATOM 2063 C CA . MET A 1 267 ? -11.812 6.113 -11.789 1 89.62 267 MET A CA 1
ATOM 2064 C C . MET A 1 267 ? -10.953 5.648 -10.617 1 89.62 267 MET A C 1
ATOM 2066 O O . MET A 1 267 ? -11.102 6.137 -9.5 1 89.62 267 MET A O 1
ATOM 2070 N N . LEU A 1 268 ? -10.102 4.715 -10.906 1 90.5 268 LEU A N 1
ATOM 2071 C CA . LEU A 1 268 ? -9.242 4.145 -9.883 1 90.5 268 LEU A CA 1
ATOM 2072 C C . LEU A 1 268 ? -8.281 5.195 -9.336 1 90.5 268 LEU A C 1
ATOM 2074 O O . LEU A 1 268 ? -7.938 5.176 -8.148 1 90.5 268 LEU A O 1
ATOM 2078 N N . SER A 1 269 ? -7.84 6.09 -10.18 1 88.25 269 SER A N 1
ATOM 2079 C CA . SER A 1 269 ? -6.891 7.125 -9.781 1 88.25 269 SER A CA 1
ATOM 2080 C C . SER A 1 269 ? -7.535 8.133 -8.844 1 88.25 269 SER A C 1
ATOM 2082 O O . SER A 1 269 ? -6.84 8.898 -8.164 1 88.25 269 SER A O 1
ATOM 2084 N N . GLU A 1 270 ? -8.828 8.172 -8.758 1 82.94 270 GLU A N 1
ATOM 2085 C CA . GLU A 1 270 ? -9.547 9.109 -7.902 1 82.94 270 GLU A CA 1
ATOM 2086 C C . GLU A 1 270 ? -9.867 8.484 -6.547 1 82.94 270 GLU A C 1
ATOM 2088 O O . GLU A 1 270 ? -10.414 9.148 -5.668 1 82.94 270 GLU A O 1
ATOM 2093 N N . SER A 1 271 ? -9.453 7.27 -6.43 1 77.62 271 SER A N 1
ATOM 2094 C CA . SER A 1 271 ? -9.688 6.582 -5.164 1 77.62 271 SER A CA 1
ATOM 2095 C C . SER A 1 271 ? -8.82 7.16 -4.051 1 77.62 271 SER A C 1
ATOM 2097 O O . SER A 1 271 ? -7.746 7.707 -4.316 1 77.62 271 SER A O 1
ATOM 2099 N N . GLY A 1 272 ? -9.289 7.086 -2.855 1 67.81 272 GLY A N 1
ATOM 2100 C CA . GLY A 1 272 ? -8.531 7.547 -1.701 1 67.81 272 GLY A CA 1
ATOM 2101 C C . GLY A 1 272 ? -7.203 6.84 -1.538 1 67.81 272 GLY A C 1
ATOM 2102 O O . GLY A 1 272 ? -6.297 7.355 -0.876 1 67.81 272 GLY A O 1
ATOM 2103 N N . TYR A 1 273 ? -7.039 5.68 -2.076 1 63.97 273 TYR A N 1
ATOM 2104 C CA . TYR A 1 273 ? -5.754 4.992 -2.031 1 63.97 273 TYR A CA 1
ATOM 2105 C C . TYR A 1 273 ? -4.699 5.75 -2.83 1 63.97 273 TYR A C 1
ATOM 2107 O O . TYR A 1 273 ? -3.557 5.887 -2.387 1 63.97 273 TYR A O 1
ATOM 2115 N N . SER A 1 274 ? -5.105 6.27 -3.9 1 62.88 274 SER A N 1
ATOM 2116 C CA . SER A 1 274 ? -4.176 6.918 -4.824 1 62.88 274 SER A CA 1
ATOM 2117 C C . SER A 1 274 ? -4.133 8.422 -4.598 1 62.88 274 SER A C 1
ATOM 2119 O O . SER A 1 274 ? -3.076 9.047 -4.719 1 62.88 274 SER A O 1
ATOM 2121 N N . CYS A 1 275 ? -5.195 9 -4.219 1 56.94 275 CYS A N 1
ATOM 2122 C CA . CYS A 1 275 ? -5.312 10.453 -4.148 1 56.94 275 CYS A CA 1
ATOM 2123 C C . CYS A 1 275 ? -4.418 11.016 -3.051 1 56.94 275 CYS A C 1
ATOM 2125 O O . CYS A 1 275 ? -3.797 12.07 -3.232 1 56.94 275 CYS A O 1
ATOM 2127 N N . SER A 1 276 ? -4.367 10.344 -1.996 1 56.31 276 SER A N 1
ATOM 2128 C CA . SER A 1 276 ? -3.629 10.961 -0.9 1 56.31 276 SER A CA 1
ATOM 2129 C C . SER A 1 276 ? -2.137 10.664 -0.996 1 56.31 276 SER A C 1
ATOM 2131 O O . SER A 1 276 ? -1.307 11.57 -0.902 1 56.31 276 SER A O 1
ATOM 2133 N N . GLY A 1 277 ? -1.846 9.562 -1.365 1 63.62 277 GLY A N 1
ATOM 2134 C CA . GLY A 1 277 ? -0.45 9.156 -1.357 1 63.62 277 GLY A CA 1
ATOM 2135 C C . GLY A 1 277 ? 0.237 9.344 -2.695 1 63.62 277 GLY A C 1
ATOM 2136 O O . GLY A 1 277 ? 1.467 9.336 -2.775 1 63.62 277 GLY A O 1
ATOM 2137 N N . GLY A 1 278 ? -0.649 9.773 -3.717 1 68.06 278 GLY A N 1
ATOM 2138 C CA . GLY A 1 278 ? -0.174 9.789 -5.09 1 68.06 278 GLY A CA 1
ATOM 2139 C C . GLY A 1 278 ? -0.131 8.414 -5.723 1 68.06 278 GLY A C 1
ATOM 2140 O O . GLY A 1 278 ? -1.002 8.062 -6.523 1 68.06 278 GLY A O 1
ATOM 2141 N N . CYS A 1 279 ? 0.917 7.637 -5.531 1 80.56 279 CYS A N 1
ATOM 2142 C CA . CYS A 1 279 ? 1.042 6.285 -6.066 1 80.56 279 CYS A CA 1
ATOM 2143 C C . CYS A 1 279 ? 1.326 5.285 -4.953 1 80.56 279 CYS A C 1
ATOM 2145 O O . CYS A 1 279 ? 1.519 5.668 -3.799 1 80.56 279 CYS A O 1
ATOM 2147 N N . PHE A 1 280 ? 1.187 3.977 -5.199 1 84 280 PHE A N 1
ATOM 2148 C CA . PHE A 1 280 ? 1.262 2.885 -4.234 1 84 280 PHE A CA 1
ATOM 2149 C C . PHE A 1 280 ? 2.68 2.734 -3.699 1 84 280 PHE A C 1
ATOM 2151 O O . PHE A 1 280 ? 2.875 2.432 -2.52 1 84 280 PHE A O 1
ATOM 2158 N N . ASN A 1 281 ? 3.613 2.904 -4.445 1 92.56 281 ASN A N 1
ATOM 2159 C CA . ASN A 1 281 ? 5.012 2.689 -4.09 1 92.56 281 ASN A CA 1
ATOM 2160 C C . ASN A 1 281 ? 5.949 3.449 -5.023 1 92.56 281 ASN A C 1
ATOM 2162 O O . ASN A 1 281 ? 6.707 2.842 -5.785 1 92.56 281 ASN A O 1
ATOM 2166 N N . HIS A 1 282 ? 5.922 4.758 -4.809 1 95.12 282 HIS A N 1
ATOM 2167 C CA . HIS A 1 282 ? 6.512 5.68 -5.773 1 95.12 282 HIS A CA 1
ATOM 2168 C C . HIS A 1 282 ? 8.031 5.527 -5.824 1 95.12 282 HIS A C 1
ATOM 2170 O O . HIS A 1 282 ? 8.609 5.379 -6.902 1 95.12 282 HIS A O 1
ATOM 2176 N N . TYR A 1 283 ? 8.719 5.473 -4.691 1 96.75 283 TYR A N 1
ATOM 2177 C CA . TYR A 1 283 ? 10.164 5.34 -4.578 1 96.75 283 TYR A CA 1
ATOM 2178 C C . TYR A 1 283 ? 10.656 4.082 -5.289 1 96.75 283 TYR A C 1
ATOM 2180 O O . TYR A 1 283 ? 11.508 4.152 -6.176 1 96.75 283 TYR A O 1
ATOM 2188 N N . THR A 1 284 ? 10.055 2.957 -4.98 1 97.12 284 THR A N 1
ATOM 2189 C CA . THR A 1 284 ? 10.422 1.678 -5.578 1 97.12 284 THR A CA 1
ATOM 2190 C C . THR A 1 284 ? 10.07 1.649 -7.062 1 97.12 284 THR A C 1
ATOM 2192 O O . THR A 1 284 ? 10.812 1.085 -7.871 1 97.12 284 THR A O 1
ATOM 2195 N N . GLY A 1 285 ? 8.914 2.271 -7.391 1 97 285 GLY A N 1
ATOM 2196 C CA . GLY A 1 285 ? 8.508 2.346 -8.789 1 97 285 GLY A CA 1
ATOM 2197 C C . GLY A 1 285 ? 9.508 3.074 -9.656 1 97 285 GLY A C 1
ATOM 2198 O O . GLY A 1 285 ? 9.812 2.635 -10.773 1 97 285 GLY A O 1
ATOM 2199 N N . CYS A 1 286 ? 10.047 4.184 -9.156 1 97.56 286 CYS A N 1
ATOM 2200 C CA . CYS A 1 286 ? 11.031 4.957 -9.914 1 97.56 286 CYS A CA 1
ATOM 2201 C C . CYS A 1 286 ? 12.336 4.184 -10.062 1 97.56 286 CYS A C 1
ATOM 2203 O O . CYS A 1 286 ? 12.945 4.199 -11.133 1 97.56 286 CYS A O 1
ATOM 2205 N N . ILE A 1 287 ? 12.758 3.465 -9.031 1 98.19 287 ILE A N 1
ATOM 2206 C CA . ILE A 1 287 ? 13.992 2.684 -9.094 1 98.19 287 ILE A CA 1
ATOM 2207 C C . ILE A 1 287 ? 13.844 1.56 -10.109 1 98.19 287 ILE A C 1
ATOM 2209 O O . ILE A 1 287 ? 14.719 1.355 -10.953 1 98.19 287 ILE A O 1
ATOM 2213 N N . ILE A 1 288 ? 12.727 0.848 -10.055 1 98.38 288 ILE A N 1
ATOM 2214 C CA . ILE A 1 288 ? 12.5 -0.253 -10.992 1 98.38 288 ILE A CA 1
ATOM 2215 C C . ILE A 1 288 ? 12.375 0.291 -12.414 1 98.38 288 ILE A C 1
ATOM 2217 O O . ILE A 1 288 ? 12.875 -0.319 -13.359 1 98.38 288 ILE A O 1
ATOM 2221 N N . GLY A 1 289 ? 11.625 1.482 -12.539 1 98.19 289 GLY A N 1
ATOM 2222 C CA . GLY A 1 289 ? 11.602 2.129 -13.836 1 98.19 289 GLY A CA 1
ATOM 2223 C C . GLY A 1 289 ? 12.984 2.379 -14.414 1 98.19 289 GLY A C 1
ATOM 2224 O O . GLY A 1 289 ? 13.234 2.117 -15.586 1 98.19 289 GLY A O 1
ATOM 2225 N N . LYS A 1 290 ? 13.898 2.852 -13.57 1 98.31 290 LYS A N 1
ATOM 2226 C CA . LYS A 1 290 ? 15.273 3.102 -14 1 98.31 290 LYS A CA 1
ATOM 2227 C C . LYS A 1 290 ? 15.984 1.798 -14.344 1 98.31 290 LYS A C 1
ATOM 2229 O O . LYS A 1 290 ? 16.734 1.734 -15.32 1 98.31 290 LYS A O 1
ATOM 2234 N N . ALA A 1 291 ? 15.773 0.773 -13.539 1 98.69 291 ALA A N 1
ATOM 2235 C CA . ALA A 1 291 ? 16.359 -0.537 -13.805 1 98.69 291 ALA A CA 1
ATOM 2236 C C . ALA A 1 291 ? 15.938 -1.068 -15.172 1 98.69 291 ALA A C 1
ATOM 2238 O O . ALA A 1 291 ? 16.734 -1.671 -15.891 1 98.69 291 ALA A O 1
ATOM 2239 N N . ILE A 1 292 ? 14.68 -0.906 -15.484 1 98.75 292 ILE A N 1
ATOM 2240 C CA . ILE A 1 292 ? 14.156 -1.343 -16.766 1 98.75 292 ILE A CA 1
ATOM 2241 C C . ILE A 1 292 ? 14.82 -0.547 -17.891 1 98.75 292 ILE A C 1
ATOM 2243 O O . ILE A 1 292 ? 15.266 -1.121 -18.891 1 98.75 292 ILE A O 1
ATOM 2247 N N . GLU A 1 293 ? 14.859 0.738 -17.719 1 98.12 293 GLU A N 1
ATOM 2248 C CA . GLU A 1 293 ? 15.453 1.631 -18.703 1 98.12 293 GLU A CA 1
ATOM 2249 C C . GLU A 1 293 ? 16.906 1.242 -19 1 98.12 293 GLU A C 1
ATOM 2251 O O . GLU A 1 293 ? 17.344 1.306 -20.141 1 98.12 293 GLU A O 1
ATOM 2256 N N . LEU A 1 294 ? 17.609 0.803 -17.984 1 98.19 294 LEU A N 1
ATOM 2257 C CA . LEU A 1 294 ? 19.031 0.473 -18.109 1 98.19 294 LEU A CA 1
ATOM 2258 C C . LEU A 1 294 ? 19.219 -0.939 -18.656 1 98.19 294 LEU A C 1
ATOM 2260 O O . LEU A 1 294 ? 20.344 -1.382 -18.859 1 98.19 294 LEU A O 1
ATOM 2264 N N . GLY A 1 295 ? 18.141 -1.719 -18.844 1 98.38 295 GLY A N 1
ATOM 2265 C CA . GLY A 1 295 ? 18.203 -3.068 -19.375 1 98.38 295 GLY A CA 1
ATOM 2266 C C . GLY A 1 295 ? 18.516 -4.113 -18.328 1 98.38 295 GLY A C 1
ATOM 2267 O O . GLY A 1 295 ? 18.703 -5.289 -18.656 1 98.38 295 GLY A O 1
ATOM 2268 N N . LEU A 1 296 ? 18.562 -3.711 -17.062 1 98.69 296 LEU A N 1
ATOM 2269 C CA . LEU A 1 296 ? 18.969 -4.605 -15.992 1 98.69 296 LEU A CA 1
ATOM 2270 C C . LEU A 1 296 ? 17.906 -5.672 -15.742 1 98.69 296 LEU A C 1
ATOM 2272 O O . LEU A 1 296 ? 18.234 -6.828 -15.469 1 98.69 296 LEU A O 1
ATOM 2276 N N . VAL A 1 297 ? 16.625 -5.293 -15.875 1 98.69 297 VAL A N 1
ATOM 2277 C CA . VAL A 1 297 ? 15.531 -6.215 -15.609 1 98.69 297 VAL A CA 1
ATOM 2278 C C . VAL A 1 297 ? 15.469 -7.273 -16.719 1 98.69 297 VAL A C 1
ATOM 2280 O O . VAL A 1 297 ? 15.266 -8.461 -16.438 1 98.69 297 VAL A O 1
ATOM 2283 N N . SER A 1 298 ? 15.617 -6.848 -17.938 1 98.25 298 SER A N 1
ATOM 2284 C CA . SER A 1 298 ? 15.602 -7.789 -19.047 1 98.25 298 SER A CA 1
ATOM 2285 C C . SER A 1 298 ? 16.688 -8.844 -18.906 1 98.25 298 SER A C 1
ATOM 2287 O O . SER A 1 298 ? 16.453 -10.031 -19.109 1 98.25 298 SER A O 1
ATOM 2289 N N . LYS A 1 299 ? 17.875 -8.414 -18.578 1 98.25 299 LYS A N 1
ATOM 2290 C CA . LYS A 1 299 ? 18.984 -9.328 -18.406 1 98.25 299 LYS A CA 1
ATOM 2291 C C . LYS A 1 299 ? 18.719 -10.312 -17.266 1 98.25 299 LYS A C 1
ATOM 2293 O O . LYS A 1 299 ? 18.984 -11.516 -17.406 1 98.25 299 LYS A O 1
ATOM 2298 N N . HIS A 1 300 ? 18.25 -9.836 -16.219 1 98.56 300 HIS A N 1
ATOM 2299 C CA . HIS A 1 300 ? 17.922 -10.672 -15.07 1 98.56 300 HIS A CA 1
ATOM 2300 C C . HIS A 1 300 ? 16.844 -11.688 -15.414 1 98.56 300 HIS A C 1
ATOM 2302 O O . HIS A 1 300 ? 16.938 -12.852 -15.023 1 98.56 300 HIS A O 1
ATOM 2308 N N . LEU A 1 301 ? 15.828 -11.227 -16.109 1 98.06 301 LEU A N 1
ATOM 2309 C CA . LEU A 1 301 ? 14.711 -12.094 -16.484 1 98.06 301 LEU A CA 1
ATOM 2310 C C . LEU A 1 301 ? 15.18 -13.227 -17.391 1 98.06 301 LEU A C 1
ATOM 2312 O O . LEU A 1 301 ? 14.734 -14.367 -17.234 1 98.06 301 LEU A O 1
ATOM 2316 N N . GLU A 1 302 ? 16 -12.945 -18.297 1 97.31 302 GLU A N 1
ATOM 2317 C CA . GLU A 1 302 ? 16.562 -13.977 -19.172 1 97.31 302 GLU A CA 1
ATOM 2318 C C . GLU A 1 302 ? 17.281 -15.055 -18.375 1 97.31 302 GLU A C 1
ATOM 2320 O O . GLU A 1 302 ? 17.109 -16.25 -18.625 1 97.31 302 GLU A O 1
ATOM 2325 N N . HIS A 1 303 ? 18.062 -14.633 -17.469 1 98 303 HIS A N 1
ATOM 2326 C CA . HIS A 1 303 ? 18.766 -15.57 -16.609 1 98 303 HIS A CA 1
ATOM 2327 C C . HIS A 1 303 ? 17.797 -16.375 -15.758 1 98 303 HIS A C 1
ATOM 2329 O O . HIS A 1 303 ? 17.938 -17.609 -15.648 1 98 303 HIS A O 1
ATOM 2335 N N . SER A 1 304 ? 16.859 -15.688 -15.18 1 98 304 SER A N 1
ATOM 2336 C CA . SER A 1 304 ? 15.891 -16.359 -14.32 1 98 304 SER A CA 1
ATOM 2337 C C . SER A 1 304 ? 15.102 -17.406 -15.086 1 98 304 SER A C 1
ATOM 2339 O O . SER A 1 304 ? 14.781 -18.469 -14.547 1 98 304 SER A O 1
ATOM 2341 N N . ARG A 1 305 ? 14.75 -17.125 -16.328 1 97.75 305 ARG A N 1
ATOM 2342 C CA . ARG A 1 305 ? 14.016 -18.078 -17.172 1 97.75 305 ARG A CA 1
ATOM 2343 C C . ARG A 1 305 ? 14.797 -19.375 -17.328 1 97.75 305 ARG A C 1
ATOM 2345 O O . ARG A 1 305 ? 14.219 -20.469 -17.25 1 97.75 305 ARG A O 1
ATOM 2352 N N . LYS A 1 306 ? 16.047 -19.266 -17.516 1 97.94 306 LYS A N 1
ATOM 2353 C CA . LYS A 1 306 ? 16.891 -20.453 -17.672 1 97.94 306 LYS A CA 1
ATOM 2354 C C . LYS A 1 306 ? 16.922 -21.266 -16.375 1 97.94 306 LYS A C 1
ATOM 2356 O O . LYS A 1 306 ? 16.859 -22.5 -16.422 1 97.94 306 LYS A O 1
ATOM 2361 N N . VAL A 1 307 ? 17.047 -20.578 -15.297 1 98.31 307 VAL A N 1
ATOM 2362 C CA . VAL A 1 307 ? 17.078 -21.234 -13.992 1 98.31 307 VAL A CA 1
ATOM 2363 C C . VAL A 1 307 ? 15.758 -21.953 -13.742 1 98.31 307 VAL A C 1
ATOM 2365 O O . VAL A 1 307 ? 15.742 -23.141 -13.383 1 98.31 307 VAL A O 1
ATOM 2368 N N . TYR A 1 308 ? 14.641 -21.266 -13.969 1 98.31 308 TYR A N 1
ATOM 2369 C CA . TYR A 1 308 ? 13.32 -21.844 -13.734 1 98.31 308 TYR A CA 1
ATOM 2370 C C . TYR A 1 308 ? 13.062 -23.016 -14.68 1 98.31 308 TYR A C 1
ATOM 2372 O O . TYR A 1 308 ? 12.453 -24 -14.297 1 98.31 308 TYR A O 1
ATOM 2380 N N . HIS A 1 309 ? 13.516 -22.859 -15.898 1 98.31 309 HIS A N 1
ATOM 2381 C CA . HIS A 1 309 ? 13.367 -23.938 -16.859 1 98.31 309 HIS A CA 1
ATOM 2382 C C . HIS A 1 309 ? 14.102 -25.203 -16.406 1 98.31 309 HIS A C 1
ATOM 2384 O O . HIS A 1 309 ? 13.555 -26.297 -16.453 1 98.31 309 HIS A O 1
ATOM 2390 N N . SER A 1 310 ? 15.312 -25.031 -16.016 1 98.56 310 SER A N 1
ATOM 2391 C CA . SER A 1 310 ? 16.125 -26.141 -15.531 1 98.56 310 SER A CA 1
ATOM 2392 C C . SER A 1 310 ? 15.477 -26.812 -14.328 1 98.56 310 SER A C 1
ATOM 2394 O O . SER A 1 310 ? 15.406 -28.047 -14.25 1 98.56 310 SER A O 1
ATOM 2396 N N . ARG A 1 311 ? 15.023 -26.062 -13.43 1 98.69 311 ARG A N 1
ATOM 2397 C CA . ARG A 1 311 ? 14.414 -26.578 -12.211 1 98.69 311 ARG A CA 1
ATOM 2398 C C . ARG A 1 311 ? 13.094 -27.281 -12.508 1 98.69 311 ARG A C 1
ATOM 2400 O O . ARG A 1 311 ? 12.812 -28.344 -11.945 1 98.69 311 ARG A O 1
ATOM 2407 N N . MET A 1 312 ? 12.289 -26.656 -13.383 1 98.56 312 MET A N 1
ATOM 2408 C CA . MET A 1 312 ? 11.039 -27.297 -13.789 1 98.56 312 MET A CA 1
ATOM 2409 C C . MET A 1 312 ? 11.297 -28.625 -14.477 1 98.56 312 MET A C 1
ATOM 2411 O O . MET A 1 312 ? 10.602 -29.609 -14.219 1 98.56 312 MET A O 1
ATOM 2415 N N . THR A 1 313 ? 12.281 -28.656 -15.297 1 98.5 313 THR A N 1
ATOM 2416 C CA . THR A 1 313 ? 12.656 -29.891 -15.977 1 98.5 313 THR A CA 1
ATOM 2417 C C . THR A 1 313 ? 13.062 -30.953 -14.969 1 98.5 313 THR A C 1
ATOM 2419 O O . THR A 1 313 ? 12.617 -32.094 -15.047 1 98.5 313 THR A O 1
ATOM 2422 N N . ALA A 1 314 ? 13.859 -30.578 -14.023 1 98.75 314 ALA A N 1
ATOM 2423 C CA . ALA A 1 314 ? 14.305 -31.516 -12.992 1 98.75 314 ALA A CA 1
ATOM 2424 C C . ALA A 1 314 ? 13.133 -32.031 -12.18 1 98.75 314 ALA A C 1
ATOM 2426 O O . ALA A 1 314 ? 13.078 -33.25 -11.867 1 98.75 314 ALA A O 1
ATOM 2427 N N . LEU A 1 315 ? 12.258 -31.172 -11.805 1 98.75 315 LEU A N 1
ATOM 2428 C CA . LEU A 1 315 ? 11.078 -31.562 -11.039 1 98.75 315 LEU A CA 1
ATOM 2429 C C . LEU A 1 315 ? 10.227 -32.562 -11.82 1 98.75 315 LEU A C 1
ATOM 2431 O O . LEU A 1 315 ? 9.852 -33.594 -11.289 1 98.75 315 LEU A O 1
ATOM 2435 N N . CYS A 1 316 ? 9.906 -32.25 -13.062 1 98.62 316 CYS A N 1
ATOM 2436 C CA . CYS A 1 316 ? 9.07 -33.094 -13.906 1 98.62 316 CYS A CA 1
ATOM 2437 C C . CYS A 1 316 ? 9.742 -34.438 -14.164 1 98.62 316 CYS A C 1
ATOM 2439 O O . CYS A 1 316 ? 9.086 -35.469 -14.133 1 98.62 316 CYS A O 1
ATOM 2441 N N . ASP A 1 317 ? 11.016 -34.406 -14.422 1 98.75 317 ASP A N 1
ATOM 2442 C CA . ASP A 1 317 ? 11.742 -35.656 -14.641 1 98.75 317 ASP A CA 1
ATOM 2443 C C . ASP A 1 317 ? 11.68 -36.531 -13.398 1 98.75 317 ASP A C 1
ATOM 2445 O O . ASP A 1 317 ? 11.547 -37.75 -13.516 1 98.75 317 ASP A O 1
ATOM 2449 N N . ALA A 1 318 ? 11.867 -35.969 -12.273 1 98.88 318 ALA A N 1
ATOM 2450 C CA . ALA A 1 318 ? 11.781 -36.719 -11.023 1 98.88 318 ALA A CA 1
ATOM 2451 C C . ALA A 1 318 ? 10.383 -37.312 -10.836 1 98.88 318 ALA A C 1
ATOM 2453 O O . ALA A 1 318 ? 10.242 -38.438 -10.367 1 98.88 318 ALA A O 1
ATOM 2454 N N . ILE A 1 319 ? 9.367 -36.562 -11.133 1 98.75 319 ILE A N 1
ATOM 2455 C CA . ILE A 1 319 ? 8 -37.031 -11.047 1 98.75 319 ILE A CA 1
ATOM 2456 C C . ILE A 1 319 ? 7.832 -38.25 -11.961 1 98.75 319 ILE A C 1
ATOM 2458 O O . ILE A 1 319 ? 7.266 -39.281 -11.547 1 98.75 319 ILE A O 1
ATOM 2462 N N . ASP A 1 320 ? 8.305 -38.188 -13.164 1 98.62 320 ASP A N 1
ATOM 2463 C CA . ASP A 1 320 ? 8.234 -39.312 -14.109 1 98.62 320 ASP A CA 1
ATOM 2464 C C . ASP A 1 320 ? 8.922 -40.562 -13.555 1 98.62 320 ASP A C 1
ATOM 2466 O O . ASP A 1 320 ? 8.445 -41.688 -13.75 1 98.62 320 ASP A O 1
ATOM 2470 N N . GLU A 1 321 ? 9.969 -40.312 -12.906 1 98.5 321 GLU A N 1
ATOM 2471 C CA . GLU A 1 321 ? 10.797 -41.438 -12.422 1 98.5 321 GLU A CA 1
ATOM 2472 C C . GLU A 1 321 ? 10.211 -42.062 -11.164 1 98.5 321 GLU A C 1
ATOM 2474 O O . GLU A 1 321 ? 10.125 -43.281 -11.055 1 98.5 321 GLU A O 1
ATOM 2479 N N . TYR A 1 322 ? 9.766 -41.219 -10.234 1 98.5 322 TYR A N 1
ATOM 2480 C CA . TYR A 1 322 ? 9.484 -41.75 -8.898 1 98.5 322 TYR A CA 1
ATOM 2481 C C . TYR A 1 322 ? 7.98 -41.875 -8.672 1 98.5 322 TYR A C 1
ATOM 2483 O O . TYR A 1 322 ? 7.543 -42.562 -7.754 1 98.5 322 TYR A O 1
ATOM 2491 N N . LEU A 1 323 ? 7.207 -41.156 -9.453 1 98.12 323 LEU A N 1
ATOM 2492 C CA . LEU A 1 323 ? 5.758 -41.188 -9.297 1 98.12 323 LEU A CA 1
ATOM 2493 C C . LEU A 1 323 ? 5.078 -41.562 -10.617 1 98.12 323 LEU A C 1
ATOM 2495 O O . LEU A 1 323 ? 4.234 -40.812 -11.109 1 98.12 323 LEU A O 1
ATOM 2499 N N . PRO A 1 324 ? 5.242 -42.656 -11.094 1 96.19 324 PRO A N 1
ATOM 2500 C CA . PRO A 1 324 ? 4.801 -43.031 -12.438 1 96.19 324 PRO A CA 1
ATOM 2501 C C . PRO A 1 324 ? 3.279 -43.125 -12.562 1 96.19 324 PRO A C 1
ATOM 2503 O O . PRO A 1 324 ? 2.738 -43.031 -13.672 1 96.19 324 PRO A O 1
ATOM 2506 N N . LYS A 1 325 ? 2.541 -43.25 -11.516 1 96.44 325 LYS A N 1
ATOM 2507 C CA . LYS A 1 325 ? 1.091 -43.406 -11.586 1 96.44 325 LYS A CA 1
ATOM 2508 C C . LYS A 1 325 ? 0.4 -42.031 -11.492 1 96.44 325 LYS A C 1
ATOM 2510 O O . LYS A 1 325 ? -0.826 -41.938 -11.586 1 96.44 325 LYS A O 1
ATOM 2515 N N . VAL A 1 326 ? 1.145 -41.062 -11.305 1 97.75 326 VAL A N 1
ATOM 2516 C CA . VAL A 1 326 ? 0.602 -39.688 -11.164 1 97.75 326 VAL A CA 1
ATOM 2517 C C . VAL A 1 326 ? 0.456 -39.062 -12.539 1 97.75 326 VAL A C 1
ATOM 2519 O O . VAL A 1 326 ? 1.341 -39.188 -13.391 1 97.75 326 VAL A O 1
ATOM 2522 N N . ARG A 1 327 ? -0.687 -38.5 -12.727 1 97.31 327 ARG A N 1
ATOM 2523 C CA . ARG A 1 327 ? -0.928 -37.75 -13.969 1 97.31 327 ARG A CA 1
ATOM 2524 C C . ARG A 1 327 ? -0.644 -36.281 -13.797 1 97.31 327 ARG A C 1
ATOM 2526 O O . ARG A 1 327 ? -0.994 -35.688 -12.773 1 97.31 327 ARG A O 1
ATOM 2533 N N . TYR A 1 328 ? 0.007 -35.719 -14.766 1 95.62 328 TYR A N 1
ATOM 2534 C CA . TYR A 1 328 ? 0.251 -34.281 -14.789 1 95.62 328 TYR A CA 1
ATOM 2535 C C . TYR A 1 328 ? 0.68 -33.812 -16.172 1 95.62 328 TYR A C 1
ATOM 2537 O O . TYR A 1 328 ? 0.926 -34.625 -17.062 1 95.62 328 TYR A O 1
ATOM 2545 N N . PHE A 1 329 ? 0.611 -32.562 -16.422 1 92.44 329 PHE A N 1
ATOM 2546 C CA . PHE A 1 329 ? 1.146 -31.969 -17.641 1 92.44 329 PHE A CA 1
ATOM 2547 C C . PHE A 1 329 ? 2.412 -31.172 -17.344 1 92.44 329 PHE A C 1
ATOM 2549 O O . PHE A 1 329 ? 2.521 -30.531 -16.297 1 92.44 329 PHE A O 1
ATOM 2556 N N . ARG A 1 330 ? 3.377 -31.281 -18.25 1 94.5 330 ARG A N 1
ATOM 2557 C CA . ARG A 1 330 ? 4.605 -30.5 -18.125 1 94.5 330 ARG A CA 1
ATOM 2558 C C . ARG A 1 330 ? 4.379 -29.047 -18.547 1 94.5 330 ARG A C 1
ATOM 2560 O O . ARG A 1 330 ? 4.125 -28.781 -19.734 1 94.5 330 ARG A O 1
ATOM 2567 N N . PRO A 1 331 ? 4.488 -28.109 -17.688 1 95.06 331 PRO A N 1
ATOM 2568 C CA . PRO A 1 331 ? 4.27 -26.703 -18.062 1 95.06 331 PRO A CA 1
ATOM 2569 C C . PRO A 1 331 ? 5.363 -26.156 -18.969 1 95.06 331 PRO A C 1
ATOM 2571 O O . PRO A 1 331 ? 6.508 -26.609 -18.906 1 95.06 331 PRO A O 1
ATOM 2574 N N . SER A 1 332 ? 4.996 -25.188 -19.734 1 95.5 332 SER A N 1
ATOM 2575 C CA . SER A 1 332 ? 5.953 -24.531 -20.625 1 95.5 332 SER A CA 1
ATOM 2576 C C . SER A 1 332 ? 6.469 -23.234 -20 1 95.5 332 SER A C 1
ATOM 2578 O O . SER A 1 332 ? 7.266 -22.531 -20.609 1 95.5 332 SER A O 1
ATOM 2580 N N . GLY A 1 333 ? 6.094 -22.922 -18.828 1 97 333 GLY A N 1
ATOM 2581 C CA . GLY A 1 333 ? 6.473 -21.734 -18.062 1 97 333 GLY A CA 1
ATOM 2582 C C . GLY A 1 333 ? 5.848 -21.703 -16.672 1 97 333 GLY A C 1
ATOM 2583 O O . GLY A 1 333 ? 5.262 -22.688 -16.234 1 97 333 GLY A O 1
ATOM 2584 N N . GLY A 1 334 ? 6.066 -20.625 -15.961 1 97.31 334 GLY A N 1
ATOM 2585 C CA . GLY A 1 334 ? 5.492 -20.438 -14.641 1 97.31 334 GLY A CA 1
ATOM 2586 C C . GLY A 1 334 ? 6.301 -21.109 -13.539 1 97.31 334 GLY A C 1
ATOM 2587 O O . GLY A 1 334 ? 7.496 -21.375 -13.711 1 97.31 334 GLY A O 1
ATOM 2588 N N . TYR A 1 335 ? 5.633 -21.328 -12.375 1 98.12 335 TYR A N 1
ATOM 2589 C CA . TYR A 1 335 ? 6.328 -21.781 -11.18 1 98.12 335 TYR A CA 1
ATOM 2590 C C . TYR A 1 335 ? 5.867 -23.172 -10.773 1 98.12 335 TYR A C 1
ATOM 2592 O O . TYR A 1 335 ? 6.523 -23.844 -9.977 1 98.12 335 TYR A O 1
ATOM 2600 N N . PHE A 1 336 ? 4.707 -23.688 -11.375 1 98.31 336 PHE A N 1
ATOM 2601 C CA . PHE A 1 336 ? 4.031 -24.75 -10.633 1 98.31 336 PHE A CA 1
ATOM 2602 C C . PHE A 1 336 ? 3.686 -25.922 -11.555 1 98.31 336 PHE A C 1
ATOM 2604 O O . PHE A 1 336 ? 3.535 -25.75 -12.766 1 98.31 336 PHE A O 1
ATOM 2611 N N . VAL A 1 337 ? 3.559 -27.062 -10.906 1 97.88 337 VAL A N 1
ATOM 2612 C CA . VAL A 1 337 ? 3.027 -28.281 -11.508 1 97.88 337 VAL A CA 1
ATOM 2613 C C . VAL A 1 337 ? 1.863 -28.812 -10.672 1 97.88 337 VAL A C 1
ATOM 2615 O O . VAL A 1 337 ? 1.925 -28.812 -9.445 1 97.88 337 VAL A O 1
ATOM 2618 N N . TRP A 1 338 ? 0.813 -29.109 -11.344 1 98.31 338 TRP A N 1
ATOM 2619 C CA . TRP A 1 338 ? -0.365 -29.703 -10.711 1 98.31 338 TRP A CA 1
ATOM 2620 C C . TRP A 1 338 ? -0.396 -31.203 -10.914 1 98.31 338 TRP A C 1
ATOM 2622 O O . TRP A 1 338 ? -0.374 -31.688 -12.047 1 98.31 338 TRP A O 1
ATOM 2632 N N . LEU A 1 339 ? -0.49 -31.922 -9.805 1 98.5 339 LEU A N 1
ATOM 2633 C CA . LEU A 1 339 ? -0.432 -33.375 -9.859 1 98.5 339 LEU A CA 1
ATOM 2634 C C . LEU A 1 339 ? -1.784 -34 -9.508 1 98.5 339 LEU A C 1
ATOM 2636 O O . LEU A 1 339 ? -2.461 -33.531 -8.586 1 98.5 339 LEU A O 1
ATOM 2640 N N . GLU A 1 340 ? -2.143 -34.969 -10.242 1 98.38 340 GLU A N 1
ATOM 2641 C CA . GLU A 1 340 ? -3.32 -35.781 -9.961 1 98.38 340 GLU A CA 1
ATOM 2642 C C . GLU A 1 340 ? -2.926 -37.219 -9.594 1 98.38 340 GLU A C 1
ATOM 2644 O O . GLU A 1 340 ? -2.641 -38.031 -10.477 1 98.38 340 GLU A O 1
ATOM 2649 N N . PHE A 1 341 ? -3.002 -37.531 -8.344 1 98.44 341 PHE A N 1
ATOM 2650 C CA . PHE A 1 341 ? -2.734 -38.875 -7.855 1 98.44 341 PHE A CA 1
ATOM 2651 C C . PHE A 1 341 ? -3.918 -39.781 -8.133 1 98.44 341 PHE A C 1
ATOM 2653 O O . PHE A 1 341 ? -5.008 -39.312 -8.477 1 98.44 341 PHE A O 1
ATOM 2660 N N . PRO A 1 342 ? -3.646 -41.125 -8 1 97.06 342 PRO A N 1
ATOM 2661 C CA . PRO A 1 342 ? -4.785 -42.031 -8.102 1 97.06 342 PRO A CA 1
ATOM 2662 C C . PRO A 1 342 ? -5.93 -41.656 -7.164 1 97.06 342 PRO A C 1
ATOM 2664 O O . PRO A 1 342 ? -5.691 -41.156 -6.066 1 97.06 342 PRO A O 1
ATOM 2667 N N . GLU A 1 343 ? -7.164 -41.938 -7.551 1 96 343 GLU A N 1
ATOM 2668 C CA . GLU A 1 343 ? -8.375 -41.469 -6.895 1 96 343 GLU A CA 1
ATOM 2669 C C . GLU A 1 343 ? -8.43 -41.906 -5.438 1 96 343 GLU A C 1
ATOM 2671 O O . GLU A 1 343 ? -9.023 -41.219 -4.594 1 96 343 GLU A O 1
ATOM 2676 N N . ASN A 1 344 ? -7.859 -42.969 -5.148 1 95.31 344 ASN A N 1
ATOM 2677 C CA . ASN A 1 344 ? -7.93 -43.531 -3.803 1 95.31 344 ASN A CA 1
ATOM 2678 C C . ASN A 1 344 ? -6.9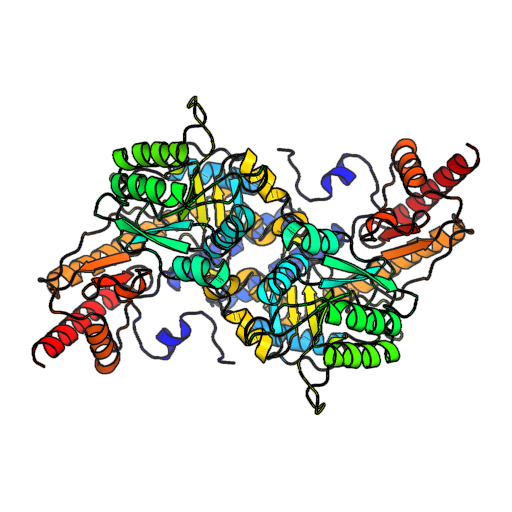22 -42.844 -2.869 1 95.31 344 ASN A C 1
ATOM 2680 O O . ASN A 1 344 ? -6.898 -43.156 -1.671 1 95.31 344 ASN A O 1
ATOM 2684 N N . ILE A 1 345 ? -6.145 -41.969 -3.395 1 97.38 345 ILE A N 1
ATOM 2685 C CA . ILE A 1 345 ? -5.133 -41.312 -2.584 1 97.38 345 ILE A CA 1
ATOM 2686 C C . ILE A 1 345 ? -5.684 -40 -2.051 1 97.38 345 ILE A C 1
ATOM 2688 O O . ILE A 1 345 ? -6.137 -39.156 -2.824 1 97.38 345 ILE A O 1
ATOM 2692 N N . ASP A 1 346 ? -5.684 -39.844 -0.76 1 97.94 346 ASP A N 1
ATOM 2693 C CA . ASP A 1 346 ? -5.945 -38.562 -0.1 1 97.94 346 ASP A CA 1
ATOM 2694 C C . ASP A 1 346 ? -4.656 -37.781 0.096 1 97.94 346 ASP A C 1
ATOM 2696 O O . ASP A 1 346 ? -3.811 -38.156 0.912 1 97.94 346 ASP A O 1
ATOM 2700 N N . THR A 1 347 ? -4.562 -36.688 -0.562 1 98.38 347 THR A N 1
ATOM 2701 C CA . THR A 1 347 ? -3.299 -35.969 -0.575 1 98.38 347 THR A CA 1
ATOM 2702 C C . THR A 1 347 ? -3.043 -35.281 0.774 1 98.38 347 THR A C 1
ATOM 2704 O O . THR A 1 347 ? -1.903 -34.969 1.103 1 98.38 347 THR A O 1
ATOM 2707 N N . GLN A 1 348 ? -4.07 -35.031 1.549 1 98.5 348 GLN A N 1
ATOM 2708 C CA . GLN A 1 348 ? -3.834 -34.531 2.906 1 98.5 348 GLN A CA 1
ATOM 2709 C C . GLN A 1 348 ? -3.096 -35.594 3.738 1 98.5 348 GLN A C 1
ATOM 2711 O O . GLN A 1 348 ? -2.193 -35.25 4.512 1 98.5 348 GLN A O 1
ATOM 2716 N N . GLU A 1 349 ? -3.5 -36.812 3.641 1 98.31 349 GLU A N 1
ATOM 2717 C CA . GLU A 1 349 ? -2.811 -37.906 4.328 1 98.31 349 GLU A CA 1
ATOM 2718 C C . GLU A 1 349 ? -1.378 -38.062 3.824 1 98.31 349 GLU A C 1
ATOM 2720 O O . GLU A 1 349 ? -0.454 -38.25 4.613 1 98.31 349 GLU A O 1
ATOM 2725 N N . LEU A 1 350 ? -1.278 -38 2.506 1 98.56 350 LEU A N 1
ATOM 2726 C CA . LEU A 1 350 ? 0.056 -38.094 1.921 1 98.56 350 LEU A CA 1
ATOM 2727 C C . LEU A 1 350 ? 0.95 -36.969 2.459 1 98.56 350 LEU A C 1
ATOM 2729 O O . LEU A 1 350 ? 2.119 -37.219 2.773 1 98.56 350 LEU A O 1
ATOM 2733 N N . LEU A 1 351 ? 0.433 -35.75 2.537 1 98.69 351 LEU A N 1
ATOM 2734 C CA . LEU A 1 351 ? 1.172 -34.625 3.072 1 98.69 351 LEU A CA 1
ATOM 2735 C C . LEU A 1 351 ? 1.601 -34.875 4.512 1 98.69 351 LEU A C 1
ATOM 2737 O O . LEU A 1 351 ? 2.734 -34.562 4.891 1 98.69 351 LEU A O 1
ATOM 2741 N N . ASN A 1 352 ? 0.695 -35.375 5.324 1 98.31 352 ASN A N 1
ATOM 2742 C CA . ASN A 1 352 ? 0.999 -35.656 6.723 1 98.31 352 ASN A CA 1
ATOM 2743 C C . ASN A 1 352 ? 2.18 -36.594 6.863 1 98.31 352 ASN A C 1
ATOM 2745 O O . ASN A 1 352 ? 3.09 -36.375 7.66 1 98.31 352 ASN A O 1
ATOM 2749 N N . VAL A 1 353 ? 2.174 -37.688 6.117 1 98.12 353 VAL A N 1
ATOM 2750 C CA . VAL A 1 353 ? 3.258 -38.656 6.156 1 98.12 353 VAL A CA 1
ATOM 2751 C C . VAL A 1 353 ? 4.539 -38.031 5.617 1 98.12 353 VAL A C 1
ATOM 2753 O O . VAL A 1 353 ? 5.617 -38.219 6.195 1 98.12 353 VAL A O 1
ATOM 2756 N N . SER A 1 354 ? 4.449 -37.344 4.492 1 98.56 354 SER A N 1
ATOM 2757 C CA . SER A 1 354 ? 5.605 -36.688 3.873 1 98.56 354 SER A CA 1
ATOM 2758 C C . SER A 1 354 ? 6.281 -35.719 4.836 1 98.56 354 SER A C 1
ATOM 2760 O O . SER A 1 354 ? 7.512 -35.688 4.93 1 98.56 354 SER A O 1
ATOM 2762 N N . LYS A 1 355 ? 5.445 -34.906 5.477 1 97.94 355 LYS A N 1
ATOM 2763 C CA . LYS A 1 355 ? 5.973 -33.906 6.406 1 97.94 355 LYS A CA 1
ATOM 2764 C C . LYS A 1 355 ? 6.574 -34.562 7.641 1 97.94 355 LYS A C 1
ATOM 2766 O O . LYS A 1 355 ? 7.691 -34.25 8.047 1 97.94 355 LYS A O 1
ATOM 2771 N N . ARG A 1 356 ? 5.875 -35.469 8.258 1 97.06 356 ARG A N 1
ATOM 2772 C CA . ARG A 1 356 ? 6.262 -36.062 9.531 1 97.06 356 ARG A CA 1
ATOM 2773 C C . ARG A 1 356 ? 7.492 -36.969 9.359 1 97.06 356 ARG A C 1
ATOM 2775 O O . ARG A 1 356 ? 8.414 -36.906 10.172 1 97.06 356 ARG A O 1
ATOM 2782 N N . GLU A 1 357 ? 7.539 -37.719 8.289 1 97.31 357 GLU A N 1
ATOM 2783 C CA . GLU A 1 357 ? 8.547 -38.781 8.172 1 97.31 357 GLU A CA 1
ATOM 2784 C C . GLU A 1 357 ? 9.703 -38.312 7.273 1 97.31 357 GLU A C 1
ATOM 2786 O O . GLU A 1 357 ? 10.828 -38.812 7.422 1 97.31 357 GLU A O 1
ATOM 2791 N N . TYR A 1 358 ? 9.398 -37.438 6.379 1 98.06 358 TYR A N 1
ATOM 2792 C CA . TYR A 1 358 ? 10.422 -37.125 5.379 1 98.06 358 TYR A CA 1
ATOM 2793 C C . TYR A 1 358 ? 10.703 -35.656 5.301 1 98.06 358 TYR A C 1
ATOM 2795 O O . TYR A 1 358 ? 11.516 -35.188 4.488 1 98.06 358 TYR A O 1
ATOM 2803 N N . SER A 1 359 ? 10.016 -34.75 6.039 1 98.19 359 SER A N 1
ATOM 2804 C CA . SER A 1 359 ? 10.25 -33.312 6.145 1 98.19 359 SER A CA 1
ATOM 2805 C C . SER A 1 359 ? 10.039 -32.625 4.801 1 98.19 359 SER A C 1
ATOM 2807 O O . SER A 1 359 ? 10.852 -31.812 4.383 1 98.19 359 SER A O 1
ATOM 2809 N N . VAL A 1 360 ? 9.055 -33.062 4.102 1 98.69 360 VAL A N 1
ATOM 2810 C CA . VAL A 1 360 ? 8.68 -32.406 2.846 1 98.69 360 VAL A CA 1
ATOM 2811 C C . VAL A 1 360 ? 7.246 -31.891 2.941 1 98.69 360 VAL A C 1
ATOM 2813 O O . VAL A 1 360 ? 6.34 -32.625 3.363 1 98.69 360 VAL A O 1
ATOM 2816 N N . PHE A 1 361 ? 7.074 -30.656 2.592 1 98.56 361 PHE A N 1
ATOM 2817 C CA . PHE A 1 361 ? 5.762 -30.016 2.592 1 98.56 361 PHE A CA 1
ATOM 2818 C C . PHE A 1 361 ? 5.336 -29.672 1.173 1 98.56 361 PHE A C 1
ATOM 2820 O O . PHE A 1 361 ? 6.172 -29.328 0.331 1 98.56 361 PHE A O 1
ATOM 2827 N N . PHE A 1 362 ? 4.105 -29.75 0.855 1 98.5 362 PHE A N 1
ATOM 2828 C CA . PHE A 1 362 ? 3.492 -29.266 -0.373 1 98.5 362 PHE A CA 1
ATOM 2829 C C . PHE A 1 362 ? 2.039 -28.875 -0.132 1 98.5 362 PHE A C 1
ATOM 2831 O O . PHE A 1 362 ? 1.483 -29.141 0.933 1 98.5 362 PHE A O 1
ATOM 2838 N N . HIS A 1 363 ? 1.396 -28.172 -1.063 1 98.06 363 HIS A N 1
ATOM 2839 C CA . HIS A 1 363 ? -0.006 -27.781 -0.935 1 98.06 363 HIS A CA 1
ATOM 2840 C C . HIS A 1 363 ? -0.922 -28.828 -1.56 1 98.06 363 HIS A C 1
ATOM 2842 O O . HIS A 1 363 ? -0.661 -29.312 -2.664 1 98.06 363 HIS A O 1
ATOM 2848 N N . VAL A 1 364 ? -1.984 -29.125 -0.845 1 98.62 364 VAL A N 1
ATOM 2849 C CA . VAL A 1 364 ? -2.938 -30.125 -1.296 1 98.62 364 VAL A CA 1
ATOM 2850 C C . VAL A 1 364 ? -4.012 -29.469 -2.16 1 98.62 364 VAL A C 1
ATOM 2852 O O . VAL A 1 364 ? -4.242 -28.266 -2.068 1 98.62 364 VAL A O 1
ATOM 2855 N N . GLY A 1 365 ? -4.637 -30.281 -2.973 1 98.25 365 GLY A N 1
ATOM 2856 C CA . GLY A 1 365 ? -5.605 -29.812 -3.953 1 98.25 365 GLY A CA 1
ATOM 2857 C C . GLY A 1 365 ? -6.762 -29.062 -3.332 1 98.25 365 GLY A C 1
ATOM 2858 O O . GLY A 1 365 ? -7.141 -27.984 -3.818 1 98.25 365 GLY A O 1
ATOM 2859 N N . PRO A 1 366 ? -7.387 -29.531 -2.301 1 97.88 366 PRO A N 1
ATOM 2860 C CA . PRO A 1 366 ? -8.562 -28.875 -1.719 1 97.88 366 PRO A CA 1
ATOM 2861 C C . PRO A 1 366 ? -8.289 -27.422 -1.312 1 97.88 366 PRO A C 1
ATOM 2863 O O . PRO A 1 366 ? -9.203 -26.594 -1.309 1 97.88 366 PRO A O 1
ATOM 2866 N N . LYS A 1 367 ? -7.035 -27.109 -1.037 1 96.81 367 LYS A N 1
ATOM 2867 C CA . LYS A 1 367 ? -6.66 -25.734 -0.703 1 96.81 367 LYS A CA 1
ATOM 2868 C C . LYS A 1 367 ? -6.898 -24.797 -1.883 1 96.81 367 LYS A C 1
ATOM 2870 O O . LYS A 1 367 ? -7.113 -23.594 -1.695 1 96.81 367 LYS A O 1
ATOM 2875 N N . CYS A 1 368 ? -6.871 -25.312 -3.072 1 97.69 368 CYS A N 1
ATOM 2876 C CA . CYS A 1 368 ? -6.953 -24.516 -4.297 1 97.69 368 CYS A CA 1
ATOM 2877 C C . CYS A 1 368 ? -8.383 -24.484 -4.828 1 97.69 368 CYS A C 1
ATOM 2879 O O . CYS A 1 368 ? -8.609 -24.125 -5.984 1 97.69 368 CYS A O 1
ATOM 2881 N N . SER A 1 369 ? -9.352 -24.906 -3.998 1 97.62 369 SER A N 1
ATOM 2882 C CA . SER A 1 369 ? -10.758 -24.922 -4.363 1 97.62 369 SER A CA 1
ATOM 2883 C C . SER A 1 369 ? -11.602 -24.203 -3.314 1 97.62 369 SER A C 1
ATOM 2885 O O . SER A 1 369 ? -11.422 -24.406 -2.113 1 97.62 369 SER A O 1
ATOM 2887 N N . CYS A 1 370 ? -12.477 -23.344 -3.779 1 94.62 370 CYS A N 1
ATOM 2888 C CA . CYS A 1 370 ? -13.328 -22.625 -2.83 1 94.62 370 CYS A CA 1
ATOM 2889 C C . CYS A 1 370 ? -14.375 -23.562 -2.229 1 94.62 370 CYS A C 1
ATOM 2891 O O . CYS A 1 370 ? -15.031 -23.203 -1.247 1 94.62 370 CYS A O 1
ATOM 2893 N N . ILE A 1 371 ? -14.492 -24.812 -2.766 1 95.19 371 ILE A N 1
ATOM 2894 C CA . ILE A 1 371 ? -15.477 -25.75 -2.227 1 95.19 371 ILE A CA 1
ATOM 2895 C C . ILE A 1 371 ? -14.773 -27.031 -1.796 1 95.19 371 ILE A C 1
ATOM 2897 O O . ILE A 1 371 ? -15.422 -28.062 -1.566 1 95.19 371 ILE A O 1
ATOM 2901 N N . GLY A 1 372 ? -13.508 -27.062 -1.821 1 95.56 372 GLY A N 1
ATOM 2902 C CA . GLY A 1 372 ? -12.727 -28.141 -1.239 1 95.56 372 GLY A CA 1
ATOM 2903 C C . GLY A 1 372 ? -12.578 -29.328 -2.164 1 95.56 372 GLY A C 1
ATOM 2904 O O . GLY A 1 372 ? -12.328 -30.453 -1.708 1 95.56 372 GLY A O 1
ATOM 2905 N N . ASN A 1 373 ? -12.641 -29.125 -3.486 1 96.44 373 ASN A N 1
ATOM 2906 C CA . ASN A 1 373 ? -12.453 -30.172 -4.477 1 96.44 373 ASN A CA 1
ATOM 2907 C C . ASN A 1 373 ? -10.992 -30.609 -4.574 1 96.44 373 ASN A C 1
ATOM 2909 O O . ASN A 1 373 ? -10.125 -30 -3.938 1 96.44 373 ASN A O 1
ATOM 2913 N N . PHE A 1 374 ? -10.742 -31.812 -5.277 1 98 374 PHE A N 1
ATOM 2914 C CA . PHE A 1 374 ? -9.43 -32.25 -5.719 1 98 374 PHE A CA 1
ATOM 2915 C C . PHE A 1 374 ? -8.664 -32.906 -4.562 1 98 374 PHE A C 1
ATOM 2917 O O . PHE A 1 374 ? -7.508 -32.531 -4.309 1 98 374 PHE A O 1
ATOM 2924 N N . ARG A 1 375 ? -9.297 -33.781 -3.926 1 98.25 375 ARG A N 1
ATOM 2925 C CA . ARG A 1 375 ? -8.742 -34.438 -2.758 1 98.25 375 ARG A CA 1
ATOM 2926 C C . ARG A 1 375 ? -7.488 -35.219 -3.129 1 98.25 375 ARG A C 1
ATOM 2928 O O . ARG A 1 375 ? -6.613 -35.438 -2.289 1 98.25 375 ARG A O 1
ATOM 2935 N N . ASN A 1 376 ? -7.426 -35.656 -4.379 1 98.5 376 ASN A N 1
ATOM 2936 C CA . ASN A 1 376 ? -6.293 -36.469 -4.801 1 98.5 376 ASN A CA 1
ATOM 2937 C C . ASN A 1 376 ? -5.281 -35.656 -5.598 1 98.5 376 ASN A C 1
ATOM 2939 O O . ASN A 1 376 ? -4.5 -36.219 -6.375 1 98.5 376 ASN A O 1
ATOM 2943 N N . CYS A 1 377 ? -5.316 -34.375 -5.477 1 98.62 377 CYS A N 1
ATOM 2944 C CA . CYS A 1 377 ? -4.418 -33.531 -6.254 1 98.62 377 CYS A CA 1
ATOM 2945 C C . CYS A 1 377 ? -3.5 -32.719 -5.34 1 98.62 377 CYS A C 1
ATOM 2947 O O . CYS A 1 377 ? -3.771 -32.594 -4.145 1 98.62 377 CYS A O 1
ATOM 2949 N N . ALA A 1 378 ? -2.391 -32.25 -5.859 1 98.69 378 ALA A N 1
ATOM 2950 C CA . ALA A 1 378 ? -1.413 -31.422 -5.152 1 98.69 378 ALA A CA 1
ATOM 2951 C C . ALA A 1 378 ? -0.722 -30.453 -6.105 1 98.69 378 ALA A C 1
ATOM 2953 O O . ALA A 1 378 ? -0.702 -30.672 -7.32 1 98.69 378 ALA A O 1
ATOM 2954 N N . ARG A 1 379 ? -0.214 -29.391 -5.609 1 98.62 379 ARG A N 1
ATOM 2955 C CA . ARG A 1 379 ? 0.588 -28.422 -6.355 1 98.62 379 ARG A CA 1
ATOM 2956 C C . ARG A 1 379 ? 2.031 -28.422 -5.859 1 98.62 379 ARG A C 1
ATOM 2958 O O . ARG A 1 379 ? 2.281 -28.281 -4.664 1 98.62 379 ARG A O 1
ATOM 2965 N N . PHE A 1 380 ? 2.955 -28.531 -6.734 1 98.69 380 PHE A N 1
ATOM 2966 C CA . PHE A 1 380 ? 4.375 -28.438 -6.422 1 98.69 380 PHE A CA 1
ATOM 2967 C C . PHE A 1 380 ? 5 -27.234 -7.098 1 98.69 380 PHE A C 1
ATOM 2969 O O . PHE A 1 380 ? 4.68 -26.922 -8.25 1 98.69 380 PHE A O 1
ATOM 297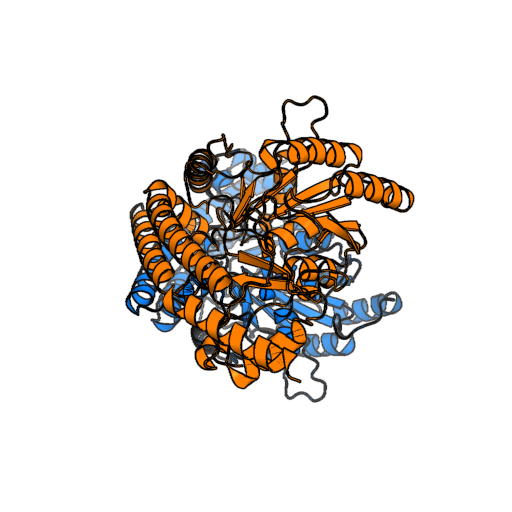6 N N . SER A 1 381 ? 5.855 -26.547 -6.414 1 98.38 381 SER A N 1
ATOM 2977 C CA . SER A 1 381 ? 6.59 -25.406 -6.953 1 98.38 381 SER A CA 1
ATOM 2978 C C . SER A 1 381 ? 8 -25.812 -7.379 1 98.38 381 SER A C 1
ATOM 2980 O O . SER A 1 381 ? 8.672 -26.562 -6.672 1 98.38 381 SER A O 1
ATOM 2982 N N . ALA A 1 382 ? 8.484 -25.297 -8.469 1 98.12 382 ALA A N 1
ATOM 2983 C CA . ALA A 1 382 ? 9.836 -25.562 -8.961 1 98.12 382 ALA A CA 1
ATOM 2984 C C . ALA A 1 382 ? 10.758 -24.375 -8.703 1 98.12 382 ALA A C 1
ATOM 2986 O O . ALA A 1 382 ? 11.969 -24.453 -8.922 1 98.12 382 ALA A O 1
ATOM 2987 N N . ALA A 1 383 ? 10.25 -23.359 -8.164 1 97.38 383 ALA A N 1
ATOM 2988 C CA . ALA A 1 383 ? 10.898 -22.047 -8.305 1 97.38 383 ALA A CA 1
ATOM 2989 C C . ALA A 1 383 ? 11.961 -21.844 -7.234 1 97.38 383 ALA A C 1
ATOM 2991 O O . ALA A 1 383 ? 12.977 -21.188 -7.477 1 97.38 383 ALA A O 1
ATOM 2992 N N . PHE A 1 384 ? 11.836 -22.438 -6.043 1 97.5 384 PHE A N 1
ATOM 2993 C CA . PHE A 1 384 ? 12.539 -21.953 -4.855 1 97.5 384 PHE A CA 1
ATOM 2994 C C . PHE A 1 384 ? 13.805 -22.766 -4.613 1 97.5 384 PHE A C 1
ATOM 2996 O O . PHE A 1 384 ? 14.797 -22.234 -4.102 1 97.5 384 PHE A O 1
ATOM 3003 N N . TYR A 1 385 ? 13.859 -24.062 -4.996 1 97.94 385 TYR A N 1
ATOM 3004 C CA . TYR A 1 385 ? 14.945 -24.953 -4.625 1 97.94 385 TYR A CA 1
ATOM 3005 C C . TYR A 1 385 ? 15.75 -25.375 -5.848 1 97.94 385 TYR A C 1
ATOM 3007 O O . TYR A 1 385 ? 15.25 -25.312 -6.977 1 97.94 385 TYR A O 1
ATOM 3015 N N . SER A 1 386 ? 16.938 -25.828 -5.617 1 98.19 386 SER A N 1
ATOM 3016 C CA . SER A 1 386 ? 17.812 -26.344 -6.672 1 98.19 386 SER A CA 1
ATOM 3017 C C . SER A 1 386 ? 17.281 -27.656 -7.227 1 98.19 386 SER A C 1
ATOM 3019 O O . SER A 1 386 ? 16.453 -28.312 -6.605 1 98.19 386 SER A O 1
ATOM 3021 N N . GLU A 1 387 ? 17.797 -28.062 -8.336 1 98.62 387 GLU A N 1
ATOM 3022 C CA . GLU A 1 387 ? 17.391 -29.281 -9.016 1 98.62 387 GLU A CA 1
ATOM 3023 C C . GLU A 1 387 ? 17.578 -30.5 -8.125 1 98.62 387 GLU A C 1
ATOM 3025 O O . GLU A 1 387 ? 16.719 -31.375 -8.07 1 98.62 387 GLU A O 1
ATOM 3030 N N . ASP A 1 388 ? 18.656 -30.531 -7.391 1 98.62 388 ASP A N 1
ATOM 3031 C CA . ASP A 1 388 ? 18.953 -31.688 -6.543 1 98.62 388 ASP A CA 1
ATOM 3032 C C . ASP A 1 388 ? 17.938 -31.812 -5.418 1 98.62 388 ASP A C 1
ATOM 3034 O O . ASP A 1 388 ? 17.484 -32.906 -5.102 1 98.62 388 ASP A O 1
ATOM 3038 N N . ILE A 1 389 ? 17.641 -30.688 -4.82 1 98.44 389 ILE A N 1
ATOM 3039 C CA . ILE A 1 389 ? 16.672 -30.688 -3.725 1 98.44 389 ILE A CA 1
ATOM 3040 C C . ILE A 1 389 ? 15.305 -31.094 -4.25 1 98.44 389 ILE A C 1
ATOM 3042 O O . ILE A 1 389 ? 14.578 -31.844 -3.592 1 98.44 389 ILE A O 1
ATOM 3046 N N . LEU A 1 390 ? 14.938 -30.656 -5.41 1 98.75 390 LEU A N 1
ATOM 3047 C CA . LEU A 1 390 ? 13.664 -31 -6.027 1 98.75 390 LEU A CA 1
ATOM 3048 C C . LEU A 1 390 ? 13.578 -32.5 -6.277 1 98.75 390 LEU A C 1
ATOM 3050 O O . LEU A 1 390 ? 12.586 -33.156 -5.93 1 98.75 390 LEU A O 1
ATOM 3054 N N . LYS A 1 391 ? 14.594 -33.062 -6.836 1 98.69 391 LYS A N 1
ATOM 3055 C CA . LYS A 1 391 ? 14.617 -34.5 -7.133 1 98.69 391 LYS A CA 1
ATOM 3056 C C . LYS A 1 391 ? 14.492 -35.312 -5.855 1 98.69 391 LYS A C 1
ATOM 3058 O O . LYS A 1 391 ? 13.711 -36.281 -5.793 1 98.69 391 LYS A O 1
ATOM 3063 N N . GLU A 1 392 ? 15.297 -34.938 -4.895 1 98.69 392 GLU A N 1
ATOM 3064 C CA . GLU A 1 392 ? 15.266 -35.656 -3.621 1 98.69 392 GLU A CA 1
ATOM 3065 C C . GLU A 1 392 ? 13.898 -35.531 -2.959 1 98.69 392 GLU A C 1
ATOM 3067 O O . GLU A 1 392 ? 13.43 -36.5 -2.334 1 98.69 392 GLU A O 1
ATOM 3072 N N . SER A 1 393 ? 13.281 -34.406 -3.047 1 98.81 393 SER A N 1
ATOM 3073 C CA . SER A 1 393 ? 11.961 -34.219 -2.455 1 98.81 393 SER A CA 1
ATOM 3074 C C . SER A 1 393 ? 10.93 -35.125 -3.098 1 98.81 393 SER A C 1
ATOM 3076 O O . SER A 1 393 ? 10.078 -35.688 -2.406 1 98.81 393 SER A O 1
ATOM 3078 N N . ILE A 1 394 ? 10.977 -35.281 -4.395 1 98.81 394 ILE A N 1
ATOM 3079 C CA . ILE A 1 394 ? 10.039 -36.156 -5.094 1 98.81 394 ILE A CA 1
ATOM 3080 C C . ILE A 1 394 ? 10.289 -37.594 -4.695 1 98.81 394 ILE A C 1
ATOM 3082 O O . ILE A 1 394 ? 9.344 -38.375 -4.504 1 98.81 394 ILE A O 1
ATOM 3086 N N . ARG A 1 395 ? 11.555 -38.031 -4.602 1 98.75 395 ARG A N 1
ATOM 3087 C CA . ARG A 1 395 ? 11.883 -39.375 -4.129 1 98.75 395 ARG A CA 1
ATOM 3088 C C . ARG A 1 395 ? 11.273 -39.625 -2.756 1 98.75 395 ARG A C 1
ATOM 3090 O O . ARG A 1 395 ? 10.695 -40.688 -2.521 1 98.75 395 ARG A O 1
ATOM 3097 N N . LYS A 1 396 ? 11.422 -38.688 -1.897 1 98.75 396 LYS A N 1
ATOM 3098 C CA . LYS A 1 396 ? 10.883 -38.812 -0.545 1 98.75 396 LYS A CA 1
ATOM 3099 C C . LYS A 1 396 ? 9.359 -38.906 -0.564 1 98.75 396 LYS A C 1
ATOM 3101 O O . LYS A 1 396 ? 8.781 -39.688 0.214 1 98.75 396 LYS A O 1
ATOM 3106 N N . ILE A 1 397 ? 8.703 -38.125 -1.39 1 98.75 397 ILE A N 1
ATOM 3107 C CA . ILE A 1 397 ? 7.246 -38.188 -1.51 1 98.75 397 ILE A CA 1
ATOM 3108 C C . ILE A 1 397 ? 6.836 -39.594 -2.02 1 98.75 397 ILE A C 1
ATOM 3110 O O . ILE A 1 397 ? 5.812 -40.125 -1.601 1 98.75 397 ILE A O 1
ATOM 3114 N N . SER A 1 398 ? 7.641 -40.156 -2.951 1 98.5 398 SER A N 1
ATOM 3115 C CA . SER A 1 398 ? 7.375 -41.5 -3.439 1 98.5 398 SER A CA 1
ATOM 3116 C C . SER A 1 398 ? 7.445 -42.531 -2.309 1 98.5 398 SER A C 1
ATOM 3118 O O . SER A 1 398 ? 6.637 -43.438 -2.252 1 98.5 398 SER A O 1
ATOM 3120 N N . LEU A 1 399 ? 8.391 -42.375 -1.442 1 98.38 399 LEU A N 1
ATOM 3121 C CA . LEU A 1 399 ? 8.5 -43.25 -0.285 1 98.38 399 LEU A CA 1
ATOM 3122 C C . LEU A 1 399 ? 7.293 -43.094 0.635 1 98.38 399 LEU A C 1
ATOM 3124 O O . LEU A 1 399 ? 6.766 -44.094 1.146 1 98.38 399 LEU A O 1
ATOM 3128 N N . ALA A 1 400 ? 6.906 -41.875 0.82 1 98.31 400 ALA A N 1
ATOM 3129 C CA . ALA A 1 400 ? 5.723 -41.594 1.635 1 98.31 400 ALA A CA 1
ATOM 3130 C C . ALA A 1 400 ? 4.48 -42.25 1.024 1 98.31 400 ALA A C 1
ATOM 3132 O O . ALA A 1 400 ? 3.633 -42.781 1.743 1 98.31 400 ALA A O 1
ATOM 3133 N N . LEU A 1 401 ? 4.34 -42.094 -0.27 1 97.81 401 LEU A N 1
ATOM 3134 C CA . LEU A 1 401 ? 3.211 -42.688 -0.985 1 97.81 401 LEU A CA 1
ATOM 3135 C C . LEU A 1 401 ? 3.182 -44.188 -0.812 1 97.81 401 LEU A C 1
ATOM 3137 O O . LEU A 1 401 ? 2.115 -44.781 -0.599 1 97.81 401 LEU A O 1
ATOM 3141 N N . SER A 1 402 ? 4.324 -44.844 -0.887 1 96.75 402 SER A N 1
ATOM 3142 C CA . SER A 1 402 ? 4.43 -46.312 -0.708 1 96.75 402 SER A CA 1
ATOM 3143 C C . SER A 1 402 ? 3.996 -46.719 0.694 1 96.75 402 SER A C 1
ATOM 3145 O O . SER A 1 402 ? 3.324 -47.719 0.866 1 96.75 402 SER A O 1
ATOM 3147 N N . LYS A 1 403 ? 4.363 -45.906 1.55 1 94.94 403 LYS A N 1
ATOM 3148 C CA . LYS A 1 403 ? 3.975 -46.188 2.928 1 94.94 403 LYS A CA 1
ATOM 3149 C C . LYS A 1 403 ? 2.465 -46.062 3.113 1 94.94 403 LYS A C 1
ATOM 3151 O O . LYS A 1 403 ? 1.858 -46.812 3.875 1 94.94 403 LYS A O 1
ATOM 3156 N N . LEU A 1 404 ? 1.943 -45.062 2.598 1 93.31 404 LEU A N 1
ATOM 3157 C CA . LEU A 1 404 ? 0.511 -44.781 2.707 1 93.31 404 LEU A CA 1
ATOM 3158 C C . LEU A 1 404 ? -0.292 -45.906 2.068 1 93.31 404 LEU A C 1
ATOM 3160 O O . LEU A 1 404 ? -1.367 -46.281 2.557 1 93.31 404 LEU A O 1
ATOM 3164 N N . MET A 1 405 ? 0.178 -46.5 1.019 1 90.19 405 MET A N 1
ATOM 3165 C CA . MET A 1 405 ? -0.527 -47.531 0.291 1 90.19 405 MET A CA 1
ATOM 3166 C C . MET A 1 405 ? -0.412 -48.875 1.017 1 90.19 405 MET A C 1
ATOM 3168 O O . MET A 1 405 ? -1.222 -49.781 0.796 1 90.19 405 MET A O 1
ATOM 3172 N N . LYS A 1 406 ? 0.573 -49.094 1.864 1 87.94 406 LYS A N 1
ATOM 3173 C CA . LYS A 1 406 ? 0.728 -50.312 2.65 1 87.94 406 LYS A CA 1
ATOM 3174 C C . LYS A 1 406 ? -0.126 -50.25 3.914 1 87.94 406 LYS A C 1
ATOM 3176 O O . LYS A 1 406 ? -0.486 -51.281 4.465 1 87.94 406 LYS A O 1
ATOM 3181 N N . GLU A 1 407 ? -0.478 -49.125 4.398 1 73.38 407 GLU A N 1
ATOM 3182 C CA . GLU A 1 407 ? -1.349 -48.969 5.559 1 73.38 407 GLU A CA 1
ATOM 3183 C C . GLU A 1 407 ? -2.82 -49 5.156 1 73.38 407 GLU A C 1
ATOM 3185 O O . GLU A 1 407 ? -3.672 -49.406 5.938 1 73.38 407 GLU A O 1
ATOM 3190 N N . MET B 1 1 ? -2.289 12.359 -20.812 1 49.81 1 MET B N 1
ATOM 3191 C CA . MET B 1 1 ? -1.869 12.125 -19.422 1 49.81 1 MET B CA 1
ATOM 3192 C C . MET B 1 1 ? -0.718 13.047 -19.047 1 49.81 1 MET B C 1
ATOM 3194 O O . MET B 1 1 ? 0.299 13.102 -19.734 1 49.81 1 MET B O 1
ATOM 3198 N N . ALA B 1 2 ? -1.03 14.133 -18.406 1 57.59 2 ALA B N 1
ATOM 3199 C CA . ALA B 1 2 ? -0.081 15.219 -18.188 1 57.59 2 ALA B CA 1
ATOM 3200 C C . ALA B 1 2 ? 1.21 14.695 -17.562 1 57.59 2 ALA B C 1
ATOM 3202 O O . ALA B 1 2 ? 1.189 13.742 -16.781 1 57.59 2 ALA B O 1
ATOM 3203 N N . ASN B 1 3 ? 2.359 14.891 -18.125 1 74.94 3 ASN B N 1
ATOM 3204 C CA . ASN B 1 3 ? 3.736 14.609 -17.719 1 74.94 3 ASN B CA 1
ATOM 3205 C C . ASN B 1 3 ? 4.055 15.172 -16.344 1 74.94 3 ASN B C 1
ATOM 3207 O O . ASN B 1 3 ? 4.93 16.031 -16.203 1 74.94 3 ASN B O 1
ATOM 3211 N N . THR B 1 4 ? 3.25 14.781 -15.383 1 82.44 4 THR B N 1
ATOM 3212 C CA . THR B 1 4 ? 3.438 15.25 -14.016 1 82.44 4 THR B CA 1
ATOM 3213 C C . THR B 1 4 ? 4.375 14.32 -13.25 1 82.44 4 THR B C 1
ATOM 3215 O O . THR B 1 4 ? 4.328 13.102 -13.422 1 82.44 4 THR B O 1
ATOM 3218 N N . LYS B 1 5 ? 5.301 14.961 -12.531 1 87.5 5 LYS B N 1
ATOM 3219 C CA . LYS B 1 5 ? 6.277 14.203 -11.758 1 87.5 5 LYS B CA 1
ATOM 3220 C C . LYS B 1 5 ? 5.867 14.102 -10.297 1 87.5 5 LYS B C 1
ATOM 3222 O O . LYS B 1 5 ? 6.234 13.156 -9.602 1 87.5 5 LYS B O 1
ATOM 3227 N N . THR B 1 6 ? 5.152 15.109 -9.93 1 90.12 6 THR B N 1
ATOM 3228 C CA . THR B 1 6 ? 4.664 15.125 -8.555 1 90.12 6 THR B CA 1
ATOM 3229 C C . THR B 1 6 ? 3.232 15.648 -8.492 1 90.12 6 THR B C 1
ATOM 3231 O O . THR B 1 6 ? 2.719 16.188 -9.477 1 90.12 6 THR B O 1
ATOM 3234 N N . LEU B 1 7 ? 2.588 15.562 -7.375 1 88 7 LEU B N 1
ATOM 3235 C CA . LEU B 1 7 ? 1.238 16.078 -7.164 1 88 7 LEU B CA 1
ATOM 3236 C C . LEU B 1 7 ? 1.226 17.594 -7.18 1 88 7 LEU B C 1
ATOM 3238 O O . LEU B 1 7 ? 0.16 18.219 -7.25 1 88 7 LEU B O 1
ATOM 3242 N N . PHE B 1 8 ? 2.404 18.219 -7.184 1 89.31 8 PHE B N 1
ATOM 3243 C CA . PHE B 1 8 ? 2.471 19.656 -6.992 1 89.31 8 PHE B CA 1
ATOM 3244 C C . PHE B 1 8 ? 2.922 20.359 -8.273 1 89.31 8 PHE B C 1
ATOM 3246 O O . PHE B 1 8 ? 3.088 21.578 -8.297 1 89.31 8 PHE B O 1
ATOM 3253 N N . ASP B 1 9 ? 3.102 19.562 -9.328 1 88.88 9 ASP B N 1
ATOM 3254 C CA . ASP B 1 9 ? 3.596 20.125 -10.586 1 88.88 9 ASP B CA 1
ATOM 3255 C C . ASP B 1 9 ? 2.688 21.25 -11.086 1 88.88 9 ASP B C 1
ATOM 3257 O O . ASP B 1 9 ? 3.154 22.188 -11.719 1 88.88 9 ASP B O 1
ATOM 3261 N N . TRP B 1 10 ? 1.448 21.203 -10.773 1 86.06 10 TRP B N 1
ATOM 3262 C CA . TRP B 1 10 ? 0.513 22.25 -11.195 1 86.06 10 TRP B CA 1
ATOM 3263 C C . TRP B 1 10 ? 0.933 23.609 -10.664 1 86.06 10 TRP B C 1
ATOM 3265 O O . TRP B 1 10 ? 0.813 24.625 -11.359 1 86.06 10 TRP B O 1
ATOM 3275 N N . ALA B 1 11 ? 1.457 23.672 -9.523 1 86.88 11 ALA B N 1
ATOM 3276 C CA . ALA B 1 11 ? 1.857 24.922 -8.891 1 86.88 11 ALA B CA 1
ATOM 3277 C C . ALA B 1 11 ? 3.203 25.406 -9.422 1 86.88 11 ALA B C 1
ATOM 3279 O O . ALA B 1 11 ? 3.326 26.531 -9.883 1 86.88 11 ALA B O 1
ATOM 3280 N N . GLU B 1 12 ? 4.098 24.547 -9.445 1 83.75 12 GLU B N 1
ATOM 3281 C CA . GLU B 1 12 ? 5.453 24.906 -9.844 1 83.75 12 GLU B CA 1
ATOM 3282 C C . GLU B 1 12 ? 5.504 25.297 -11.32 1 83.75 12 GLU B C 1
ATOM 3284 O O . GLU B 1 12 ? 6.098 26.328 -11.664 1 83.75 12 GLU B O 1
ATOM 3289 N N . LYS B 1 13 ? 4.863 24.609 -12.156 1 84.94 13 LYS B N 1
ATOM 3290 C CA . LYS B 1 13 ? 4.871 24.875 -13.594 1 84.94 13 LYS B CA 1
ATOM 3291 C C . LYS B 1 13 ? 3.945 26.031 -13.945 1 84.94 13 LYS B C 1
ATOM 3293 O O . LYS B 1 13 ? 4.172 26.75 -14.922 1 84.94 13 LYS B O 1
ATOM 3298 N N . GLY B 1 14 ? 2.998 26.281 -13.086 1 88 14 GLY B N 1
ATOM 3299 C CA . GLY B 1 14 ? 2.039 27.344 -13.32 1 88 14 GLY B CA 1
ATOM 3300 C C . GLY B 1 14 ? 2.482 28.688 -12.766 1 88 14 GLY B C 1
ATOM 3301 O O . GLY B 1 14 ? 1.779 29.688 -12.914 1 88 14 GLY B O 1
ATOM 3302 N N . GLY B 1 15 ? 3.547 28.656 -12.125 1 92.94 15 GLY B N 1
ATOM 3303 C CA . GLY B 1 15 ? 4.031 29.891 -11.523 1 92.94 15 GLY B CA 1
ATOM 3304 C C . GLY B 1 15 ? 3.227 30.312 -10.312 1 92.94 15 GLY B C 1
ATOM 3305 O O . GLY B 1 15 ? 3.092 31.516 -10.047 1 92.94 15 GLY B O 1
ATOM 3306 N N . ILE B 1 16 ? 2.615 29.469 -9.688 1 96.56 16 ILE B N 1
ATOM 3307 C CA . ILE B 1 16 ? 1.799 29.734 -8.508 1 96.56 16 ILE B CA 1
ATOM 3308 C C . ILE B 1 16 ? 2.547 29.281 -7.258 1 96.56 16 ILE B C 1
ATOM 3310 O O . ILE B 1 16 ? 3.084 28.172 -7.211 1 96.56 16 ILE B O 1
ATOM 3314 N N . VAL B 1 17 ? 2.686 30.156 -6.293 1 98.06 17 VAL B N 1
ATOM 3315 C CA . VAL B 1 17 ? 3.18 29.75 -4.98 1 98.06 17 VAL B CA 1
ATOM 3316 C C . VAL B 1 17 ? 2.031 29.188 -4.145 1 98.06 17 VAL B C 1
ATOM 3318 O O . VAL B 1 17 ? 1.096 29.906 -3.797 1 98.06 17 VAL B O 1
ATOM 3321 N N . SER B 1 18 ? 2.102 27.891 -3.82 1 98.12 18 SER B N 1
ATOM 3322 C CA . SER B 1 18 ? 1.009 27.25 -3.094 1 98.12 18 SER B CA 1
ATOM 3323 C C . SER B 1 18 ? 1.352 27.094 -1.616 1 98.12 18 SER B C 1
ATOM 3325 O O . SER B 1 18 ? 2.059 26.156 -1.24 1 98.12 18 SER B O 1
ATOM 3327 N N . LEU B 1 19 ? 0.708 27.875 -0.798 1 98.44 19 LEU B N 1
ATOM 3328 C CA . LEU B 1 19 ? 0.836 27.719 0.647 1 98.44 19 LEU B CA 1
ATOM 3329 C C . LEU B 1 19 ? -0.019 26.562 1.154 1 98.44 19 LEU B C 1
ATOM 3331 O O . LEU B 1 19 ? -0.177 26.391 2.363 1 98.44 19 LEU B O 1
ATOM 3335 N N . GLY B 1 20 ? -0.59 25.812 0.217 1 97.12 20 GLY B N 1
ATOM 3336 C CA . GLY B 1 20 ? -1.382 24.641 0.578 1 97.12 20 GLY B CA 1
ATOM 3337 C C . GLY B 1 20 ? -0.565 23.375 0.659 1 97.12 20 GLY B C 1
ATOM 3338 O O . GLY B 1 20 ? -1.022 22.375 1.212 1 97.12 20 GLY B O 1
ATOM 3339 N N . ILE B 1 21 ? 0.655 23.344 0.212 1 95.81 21 ILE B N 1
ATOM 3340 C CA . ILE B 1 21 ? 1.472 22.141 0.084 1 95.81 21 ILE B CA 1
ATOM 3341 C C . ILE B 1 21 ? 2.092 21.797 1.436 1 95.81 21 ILE B C 1
ATOM 3343 O O . ILE B 1 21 ? 2.83 22.594 2.014 1 95.81 21 ILE B O 1
ATOM 3347 N N . GLY B 1 22 ? 1.72 20.672 1.964 1 95.75 22 GLY B N 1
ATOM 3348 C CA . GLY B 1 22 ? 2.291 20.141 3.188 1 95.75 22 GLY B CA 1
ATOM 3349 C C . GLY B 1 22 ? 3.291 19.016 2.939 1 95.75 22 GLY B C 1
ATOM 3350 O O . GLY B 1 22 ? 3.006 17.859 3.207 1 95.75 22 GLY B O 1
ATOM 3351 N N . ALA B 1 23 ? 4.496 19.344 2.492 1 96.31 23 ALA B N 1
ATOM 3352 C CA . ALA B 1 23 ? 5.523 18.375 2.135 1 96.31 23 ALA B CA 1
ATOM 3353 C C . ALA B 1 23 ? 6.918 18.984 2.229 1 96.31 23 ALA B C 1
ATOM 3355 O O . ALA B 1 23 ? 7.07 20.203 2.166 1 96.31 23 ALA B O 1
ATOM 3356 N N . PRO B 1 24 ? 7.957 18.156 2.398 1 97.5 24 PRO B N 1
ATOM 3357 C CA . PRO B 1 24 ? 9.32 18.688 2.338 1 97.5 24 PRO B CA 1
ATOM 3358 C C . PRO B 1 24 ? 9.664 19.266 0.968 1 97.5 24 PRO B C 1
ATOM 3360 O O . PRO B 1 24 ? 9.148 18.812 -0.051 1 97.5 24 PRO B O 1
ATOM 3363 N N . ASP B 1 25 ? 10.531 20.234 0.987 1 96.69 25 ASP B N 1
ATOM 3364 C CA . ASP B 1 25 ? 10.945 20.812 -0.283 1 96.69 25 ASP B CA 1
ATOM 3365 C C . ASP B 1 25 ? 12.07 20 -0.92 1 96.69 25 ASP B C 1
ATOM 3367 O O . ASP B 1 25 ? 12.484 18.969 -0.378 1 96.69 25 ASP B O 1
ATOM 3371 N N . LYS B 1 26 ? 12.586 20.453 -2.025 1 96 26 LYS B N 1
ATOM 3372 C CA . LYS B 1 26 ? 13.555 19.734 -2.834 1 96 26 LYS B CA 1
ATOM 3373 C C . LYS B 1 26 ? 14.891 19.594 -2.107 1 96 26 LYS B C 1
ATOM 3375 O O . LYS B 1 26 ? 15.594 18.594 -2.256 1 96 26 LYS B O 1
ATOM 3380 N N . THR B 1 27 ? 15.258 20.609 -1.318 1 97.19 27 THR B N 1
ATOM 3381 C CA . THR B 1 27 ? 16.531 20.578 -0.622 1 97.19 27 THR B CA 1
ATOM 3382 C C . THR B 1 27 ? 16.547 19.5 0.449 1 97.19 27 THR B C 1
ATOM 3384 O O . THR B 1 27 ? 17.531 18.75 0.575 1 97.19 27 THR B O 1
ATOM 3387 N N . LEU B 1 28 ? 15.516 19.438 1.233 1 98.06 28 LEU B N 1
ATOM 3388 C CA . LEU B 1 28 ? 15.398 18.406 2.248 1 98.06 28 LEU B CA 1
ATOM 3389 C C . LEU B 1 28 ? 15.305 17.031 1.603 1 98.06 28 LEU B C 1
ATOM 3391 O O . LEU B 1 28 ? 15.867 16.047 2.113 1 98.06 28 LEU B O 1
ATOM 3395 N N . LEU B 1 29 ? 14.641 16.906 0.467 1 98.31 29 LEU B N 1
ATOM 3396 C CA . LEU B 1 29 ? 14.508 15.633 -0.226 1 98.31 29 LEU B CA 1
ATOM 3397 C C . LEU B 1 29 ? 15.852 15.18 -0.796 1 98.31 29 LEU B C 1
ATOM 3399 O O . LEU B 1 29 ? 16.125 13.977 -0.853 1 98.31 29 LEU B O 1
ATOM 3403 N N . ALA B 1 30 ? 16.641 16.156 -1.251 1 97.94 30 ALA B N 1
ATOM 3404 C CA . ALA B 1 30 ? 17.969 15.805 -1.733 1 97.94 30 ALA B CA 1
ATOM 3405 C C . ALA B 1 30 ? 18.812 15.164 -0.626 1 97.94 30 ALA B C 1
ATOM 3407 O O . ALA B 1 30 ? 19.531 14.203 -0.868 1 97.94 30 ALA B O 1
ATOM 3408 N N . GLN B 1 31 ? 18.703 15.711 0.538 1 97.94 31 GLN B N 1
ATOM 3409 C CA . GLN B 1 31 ? 19.391 15.117 1.68 1 97.94 31 GLN B CA 1
ATOM 3410 C C . GLN B 1 31 ? 18.859 13.719 1.981 1 97.94 31 GLN B C 1
ATOM 3412 O O . GLN B 1 31 ? 19.625 12.812 2.301 1 97.94 31 GLN B O 1
ATOM 3417 N N . CYS B 1 32 ? 17.594 13.594 1.905 1 98.12 32 CYS B N 1
ATOM 3418 C CA . CYS B 1 32 ? 16.969 12.289 2.111 1 98.12 32 CYS B CA 1
ATOM 3419 C C . CYS B 1 32 ? 17.453 11.281 1.083 1 98.12 32 CYS B C 1
ATOM 3421 O O . CYS B 1 32 ? 17.672 10.109 1.41 1 98.12 32 CYS B O 1
ATOM 3423 N N . SER B 1 33 ? 17.547 11.727 -0.164 1 98.06 33 SER B N 1
ATOM 3424 C CA . SER B 1 33 ? 18.047 10.867 -1.231 1 98.06 33 SER B CA 1
ATOM 3425 C C . SER B 1 33 ? 19.422 10.281 -0.873 1 98.06 33 SER B C 1
ATOM 3427 O O . SER B 1 33 ? 19.656 9.086 -1.054 1 98.06 33 SER B O 1
ATOM 3429 N N . GLU B 1 34 ? 20.25 11.062 -0.306 1 97.38 34 GLU B N 1
ATOM 3430 C CA . GLU B 1 34 ? 21.594 10.641 0.076 1 97.38 34 GLU B CA 1
ATOM 3431 C C . GLU B 1 34 ? 21.562 9.633 1.224 1 97.38 34 GLU B C 1
ATOM 3433 O O . GLU B 1 34 ? 22.281 8.641 1.213 1 97.38 34 GLU B O 1
ATOM 3438 N N . LEU B 1 35 ? 20.766 9.945 2.199 1 97.75 35 LEU B N 1
ATOM 3439 C CA . LEU B 1 35 ? 20.75 9.039 3.346 1 97.75 35 LEU B CA 1
ATOM 3440 C C . LEU B 1 35 ? 20.125 7.703 2.971 1 97.75 35 LEU B C 1
ATOM 3442 O O . LEU B 1 35 ? 20.547 6.656 3.48 1 97.75 35 LEU B O 1
ATOM 3446 N N . MET B 1 36 ? 19.109 7.688 2.053 1 98 36 MET B N 1
ATOM 3447 C CA . MET B 1 36 ? 18.547 6.434 1.568 1 98 36 MET B CA 1
ATOM 3448 C C . MET B 1 36 ? 19.578 5.613 0.814 1 98 36 MET B C 1
ATOM 3450 O O . MET B 1 36 ? 19.625 4.391 0.942 1 98 36 MET B O 1
ATOM 3454 N N . MET B 1 37 ? 20.375 6.301 0.012 1 97.81 37 MET B N 1
ATOM 3455 C CA . MET B 1 37 ? 21.438 5.629 -0.73 1 97.81 37 MET B CA 1
ATOM 3456 C C . MET B 1 37 ? 22.453 4.992 0.219 1 97.81 37 MET B C 1
ATOM 3458 O O . MET B 1 37 ? 22.844 3.842 0.031 1 97.81 37 MET B O 1
ATOM 3462 N N . MET B 1 38 ? 22.844 5.707 1.23 1 98.06 38 MET B N 1
ATOM 3463 C CA . MET B 1 38 ? 23.797 5.195 2.207 1 98.06 38 MET B CA 1
ATOM 3464 C C . MET B 1 38 ? 23.25 3.965 2.916 1 98.06 38 MET B C 1
ATOM 3466 O O . MET B 1 38 ? 23.953 2.963 3.066 1 98.06 38 MET B O 1
ATOM 3470 N N . ALA B 1 39 ? 22.031 4.055 3.346 1 98.38 39 ALA B N 1
ATOM 3471 C CA . ALA B 1 39 ? 21.406 2.936 4.035 1 98.38 39 ALA B CA 1
ATOM 3472 C C . ALA B 1 39 ? 21.297 1.717 3.119 1 98.38 39 ALA B C 1
ATOM 3474 O O . ALA B 1 39 ? 21.5 0.584 3.559 1 98.38 39 ALA B O 1
ATOM 3475 N N . SER B 1 40 ? 20.938 1.935 1.843 1 97.88 40 SER B N 1
ATOM 3476 C CA . SER B 1 40 ? 20.844 0.854 0.866 1 97.88 40 SER B CA 1
ATOM 3477 C C . SER B 1 40 ? 22.188 0.157 0.682 1 97.88 40 SER B C 1
ATOM 3479 O O . SER B 1 40 ? 22.25 -1.072 0.61 1 97.88 40 SER B O 1
ATOM 3481 N N . GLN B 1 41 ? 23.188 0.963 0.582 1 97.75 41 GLN B N 1
ATOM 3482 C CA . GLN B 1 41 ? 24.531 0.41 0.414 1 97.75 41 GLN B CA 1
ATOM 3483 C C . GLN B 1 41 ? 24.906 -0.488 1.59 1 97.75 41 GLN B C 1
ATOM 3485 O O . GLN B 1 41 ? 25.453 -1.569 1.397 1 97.75 41 GLN B O 1
ATOM 3490 N N . HIS B 1 42 ? 24.609 -0.052 2.752 1 97.5 42 HIS B N 1
ATOM 3491 C CA . HIS B 1 42 ? 24.906 -0.842 3.939 1 97.5 42 HIS B CA 1
ATOM 3492 C C . HIS B 1 42 ? 24.109 -2.137 3.963 1 97.5 42 HIS B C 1
ATOM 3494 O O . HIS B 1 42 ? 24.625 -3.191 4.324 1 97.5 42 HIS B O 1
ATOM 3500 N N . LEU B 1 43 ? 22.859 -2.004 3.6 1 95.69 43 LEU B N 1
ATOM 3501 C CA . LEU B 1 43 ? 21.984 -3.174 3.59 1 95.69 43 LEU B CA 1
ATOM 3502 C C . LEU B 1 43 ? 22.469 -4.211 2.586 1 95.69 43 LEU B C 1
ATOM 3504 O O . LEU B 1 43 ? 22.562 -5.395 2.906 1 95.69 43 LEU B O 1
ATOM 3508 N N . VAL B 1 44 ? 22.812 -3.791 1.391 1 96.19 44 VAL B N 1
ATOM 3509 C CA . VAL B 1 44 ? 23.281 -4.672 0.325 1 96.19 44 VAL B CA 1
ATOM 3510 C C . VAL B 1 44 ? 24.609 -5.305 0.72 1 96.19 44 VAL B C 1
ATOM 3512 O O . VAL B 1 44 ? 24.859 -6.477 0.421 1 96.19 44 VAL B O 1
ATOM 3515 N N . ALA B 1 45 ? 25.422 -4.562 1.373 1 96.12 45 ALA B N 1
ATOM 3516 C CA . ALA B 1 45 ? 26.75 -5.02 1.761 1 96.12 45 ALA B CA 1
ATOM 3517 C C . ALA B 1 45 ? 26.672 -6.172 2.756 1 96.12 45 ALA B C 1
ATOM 3519 O O . ALA B 1 45 ? 27.609 -6.953 2.893 1 96.12 45 ALA B O 1
ATOM 3520 N N . THR B 1 46 ? 25.578 -6.316 3.463 1 94 46 THR B N 1
ATOM 3521 C CA . THR B 1 46 ? 25.422 -7.41 4.418 1 94 46 THR B CA 1
ATOM 3522 C C . THR B 1 46 ? 25.344 -8.75 3.695 1 94 46 THR B C 1
ATOM 3524 O O . THR B 1 46 ? 25.562 -9.805 4.297 1 94 46 THR B O 1
ATOM 3527 N N . GLY B 1 47 ? 24.906 -8.75 2.434 1 93.69 47 GLY B N 1
ATOM 3528 C CA . GLY B 1 47 ? 24.719 -9.977 1.675 1 93.69 47 GLY B CA 1
ATOM 3529 C C . GLY B 1 47 ? 23.375 -10.633 1.932 1 93.69 47 GLY B C 1
ATOM 3530 O O . GLY B 1 47 ? 23.016 -11.609 1.263 1 93.69 47 GLY B O 1
ATOM 3531 N N . GLU B 1 48 ? 22.625 -10.102 2.859 1 93.38 48 GLU B N 1
ATOM 3532 C CA . GLU B 1 48 ? 21.297 -10.648 3.129 1 93.38 48 GLU B CA 1
ATOM 3533 C C . GLU B 1 48 ? 20.312 -10.312 2.002 1 93.38 48 GLU B C 1
ATOM 3535 O O . GLU B 1 48 ? 20.469 -9.281 1.338 1 93.38 48 GLU B O 1
ATOM 3540 N N . THR B 1 49 ? 19.344 -11.203 1.749 1 95.75 49 THR B N 1
ATOM 3541 C CA . THR B 1 49 ? 18.406 -10.977 0.653 1 95.75 49 THR B CA 1
ATOM 3542 C C . THR B 1 49 ? 16.969 -10.984 1.158 1 95.75 49 THR B C 1
ATOM 3544 O O . THR B 1 49 ? 16.031 -10.781 0.383 1 95.75 49 THR B O 1
ATOM 3547 N N . SER B 1 50 ? 16.766 -11.117 2.488 1 94.81 50 SER B N 1
ATOM 3548 C CA . SER B 1 50 ? 15.422 -11.234 3.057 1 94.81 50 SER B CA 1
ATOM 3549 C C . SER B 1 50 ? 14.602 -9.969 2.795 1 94.81 50 SER B C 1
ATOM 3551 O O . SER B 1 50 ? 13.375 -10.031 2.709 1 94.81 50 SER B O 1
ATOM 3553 N N . PHE B 1 51 ? 15.297 -8.836 2.594 1 96.38 51 PHE B N 1
ATOM 3554 C CA . PHE B 1 51 ? 14.586 -7.582 2.383 1 96.38 51 PHE B CA 1
ATOM 3555 C C . PHE B 1 51 ? 13.938 -7.551 1.006 1 96.38 51 PHE B C 1
ATOM 3557 O O . PHE B 1 51 ? 13.094 -6.695 0.729 1 96.38 51 PHE B O 1
ATOM 3564 N N . LEU B 1 52 ? 14.266 -8.523 0.149 1 97.25 52 LEU B N 1
ATOM 3565 C CA . LEU B 1 52 ? 13.664 -8.609 -1.18 1 97.25 52 LEU B CA 1
ATOM 3566 C C . LEU B 1 52 ? 12.68 -9.766 -1.257 1 97.25 52 LEU B C 1
ATOM 3568 O O . LEU B 1 52 ? 12.094 -10.023 -2.312 1 97.25 52 LEU B O 1
ATOM 3572 N N . GLN B 1 53 ? 12.445 -10.531 -0.201 1 95.56 53 GLN B N 1
ATOM 3573 C CA . GLN B 1 53 ? 11.516 -11.648 -0.134 1 95.56 53 GLN B CA 1
ATOM 3574 C C . GLN B 1 53 ? 10.203 -11.234 0.53 1 95.56 53 GLN B C 1
ATOM 3576 O O . GLN B 1 53 ? 10.094 -10.133 1.062 1 95.56 53 GLN B O 1
ATOM 3581 N N . TYR B 1 54 ? 9.172 -12.117 0.451 1 93.44 54 TYR B N 1
ATOM 3582 C CA . TYR B 1 54 ? 7.973 -11.891 1.254 1 93.44 54 TYR B CA 1
ATOM 3583 C C . TYR B 1 54 ? 8.328 -11.719 2.727 1 93.44 54 TYR B C 1
ATOM 3585 O O . TYR B 1 54 ? 8.836 -12.648 3.361 1 93.44 54 TYR B O 1
ATOM 3593 N N . GLY B 1 55 ? 8.078 -10.523 3.213 1 92.38 55 GLY B N 1
ATOM 3594 C CA . GLY B 1 55 ? 8.469 -10.188 4.574 1 92.38 55 GLY B CA 1
ATOM 3595 C C . GLY B 1 55 ? 7.434 -10.602 5.605 1 92.38 55 GLY B C 1
ATOM 3596 O O . GLY B 1 55 ? 6.375 -11.133 5.254 1 92.38 55 GLY B O 1
ATOM 3597 N N . PRO B 1 56 ? 7.824 -10.422 6.84 1 92.44 56 PRO B N 1
ATOM 3598 C CA . PRO B 1 56 ? 6.844 -10.68 7.902 1 92.44 56 PRO B CA 1
ATOM 3599 C C . PRO B 1 56 ? 5.648 -9.734 7.844 1 92.44 56 PRO B C 1
ATOM 3601 O O . PRO B 1 56 ? 5.801 -8.562 7.484 1 92.44 56 PRO B O 1
ATOM 3604 N N . ARG B 1 57 ? 4.539 -10.156 8.242 1 90.69 57 ARG B N 1
ATOM 3605 C CA . ARG B 1 57 ? 3.268 -9.461 8.086 1 90.69 57 ARG B CA 1
ATOM 3606 C C . ARG B 1 57 ? 3.289 -8.109 8.797 1 90.69 57 ARG B C 1
ATOM 3608 O O . ARG B 1 57 ? 2.689 -7.145 8.328 1 90.69 57 ARG B O 1
ATOM 3615 N N . LEU B 1 58 ? 3.969 -8.016 10 1 93.12 58 LEU B N 1
ATOM 3616 C CA . LEU B 1 58 ? 4 -6.766 10.75 1 93.12 58 LEU B CA 1
ATOM 3617 C C . LEU B 1 58 ? 5.129 -5.867 10.258 1 93.12 58 LEU B C 1
ATOM 3619 O O . LEU B 1 58 ? 5.145 -4.668 10.539 1 93.12 58 LEU B O 1
ATOM 3623 N N . GLY B 1 59 ? 6.102 -6.391 9.586 1 93.38 59 GLY B N 1
ATOM 3624 C CA . GLY B 1 59 ? 7.328 -5.727 9.18 1 93.38 59 GLY B CA 1
ATOM 3625 C C . GLY B 1 59 ? 8.578 -6.43 9.664 1 93.38 59 GLY B C 1
ATOM 3626 O O . GLY B 1 59 ? 8.508 -7.316 10.516 1 93.38 59 GLY B O 1
ATOM 3627 N N . ASP B 1 60 ? 9.68 -6.086 9.086 1 94.94 60 ASP B N 1
ATOM 3628 C CA . ASP B 1 60 ? 10.953 -6.66 9.492 1 94.94 60 ASP B CA 1
ATOM 3629 C C . ASP B 1 60 ? 11.25 -6.359 10.961 1 94.94 60 ASP B C 1
ATOM 3631 O O . ASP B 1 60 ? 11.203 -5.207 11.383 1 94.94 60 ASP B O 1
ATOM 3635 N N . ILE B 1 61 ? 11.633 -7.375 11.68 1 95.31 61 ILE B N 1
ATOM 3636 C CA . ILE B 1 61 ? 11.766 -7.258 13.133 1 95.31 61 ILE B CA 1
ATOM 3637 C C . ILE B 1 61 ? 12.906 -6.305 13.477 1 95.31 61 ILE B C 1
ATOM 3639 O O . ILE B 1 61 ? 12.812 -5.539 14.438 1 95.31 61 ILE B O 1
ATOM 3643 N N . ASP B 1 62 ? 14.016 -6.352 12.773 1 96.56 62 ASP B N 1
ATOM 3644 C CA . ASP B 1 62 ? 15.141 -5.457 13.039 1 96.56 62 ASP B CA 1
ATOM 3645 C C . ASP B 1 62 ? 14.766 -4.004 12.75 1 96.56 62 ASP B C 1
ATOM 3647 O O . ASP B 1 62 ? 15.148 -3.102 13.5 1 96.56 62 ASP B O 1
ATOM 3651 N N . ALA B 1 63 ? 14.055 -3.812 11.68 1 97.12 63 ALA B N 1
ATOM 3652 C CA . ALA B 1 63 ? 13.586 -2.471 11.344 1 97.12 63 ALA B CA 1
ATOM 3653 C C . ALA B 1 63 ? 12.617 -1.948 12.406 1 97.12 63 ALA B C 1
ATOM 3655 O O . ALA B 1 63 ? 12.68 -0.775 12.781 1 97.12 63 ALA B O 1
ATOM 3656 N N . LEU B 1 64 ? 11.711 -2.816 12.875 1 97.5 64 LEU B N 1
ATOM 3657 C CA . LEU B 1 64 ? 10.742 -2.414 13.883 1 97.5 64 LEU B CA 1
ATOM 3658 C C . LEU B 1 64 ? 11.438 -2.096 15.203 1 97.5 64 LEU B C 1
ATOM 3660 O O . LEU B 1 64 ? 11.039 -1.173 15.914 1 97.5 64 LEU B O 1
ATOM 3664 N N . LYS B 1 65 ? 12.469 -2.871 15.531 1 98.25 65 LYS B N 1
ATOM 3665 C CA . LYS B 1 65 ? 13.25 -2.586 16.734 1 98.25 65 LYS B CA 1
ATOM 3666 C C . LYS B 1 65 ? 13.945 -1.233 16.625 1 98.25 65 LYS B C 1
ATOM 3668 O O . LYS B 1 65 ? 13.961 -0.456 17.594 1 98.25 65 LYS B O 1
ATOM 3673 N N . ALA B 1 66 ? 14.539 -0.978 15.484 1 98.5 66 ALA B N 1
ATOM 3674 C CA . ALA B 1 66 ? 15.164 0.321 15.25 1 98.5 66 ALA B CA 1
ATOM 3675 C C . ALA B 1 66 ? 14.148 1.45 15.375 1 98.5 66 ALA B C 1
ATOM 3677 O O . ALA B 1 66 ? 14.43 2.477 16 1 98.5 66 ALA B O 1
ATOM 3678 N N . LEU B 1 67 ? 13 1.219 14.836 1 98.56 67 LEU B N 1
ATOM 3679 C CA . LEU B 1 67 ? 11.93 2.211 14.891 1 98.56 67 LEU B CA 1
ATOM 3680 C C . LEU B 1 67 ? 11.492 2.457 16.328 1 98.56 67 LEU B C 1
ATOM 3682 O O . LEU B 1 67 ? 11.328 3.605 16.75 1 98.56 67 LEU B O 1
ATOM 3686 N N . ALA B 1 68 ? 11.289 1.373 17.047 1 98.69 68 ALA B N 1
ATOM 3687 C CA . ALA B 1 68 ? 10.875 1.495 18.438 1 98.69 68 ALA B CA 1
ATOM 3688 C C . ALA B 1 68 ? 11.875 2.326 19.234 1 98.69 68 ALA B C 1
ATOM 3690 O O . ALA B 1 68 ? 11.484 3.189 20.031 1 98.69 68 ALA B O 1
ATOM 3691 N N . SER B 1 69 ? 13.117 2.062 19.047 1 98.62 69 SER B N 1
ATOM 3692 C CA . SER B 1 69 ? 14.164 2.795 19.75 1 98.62 69 SER B CA 1
ATOM 3693 C C . SER B 1 69 ? 14.172 4.27 19.359 1 98.62 69 SER B C 1
ATOM 3695 O O . SER B 1 69 ? 14.258 5.148 20.219 1 98.62 69 SER B O 1
ATOM 3697 N N . PHE B 1 70 ? 14.109 4.52 18.125 1 98.5 70 PHE B N 1
ATOM 3698 C CA . PHE B 1 70 ? 14.078 5.875 17.594 1 98.5 70 PHE B CA 1
ATOM 3699 C C . PHE B 1 70 ? 12.898 6.656 18.172 1 98.5 70 PHE B C 1
ATOM 3701 O O . PHE B 1 70 ? 13.07 7.781 18.641 1 98.5 70 PHE B O 1
ATOM 3708 N N . LEU B 1 71 ? 11.711 6.047 18.125 1 98.31 71 LEU B N 1
ATOM 3709 C CA . LEU B 1 71 ? 10.5 6.715 18.594 1 98.31 71 LEU B CA 1
ATOM 3710 C C . LEU B 1 71 ? 10.539 6.938 20.094 1 98.31 71 LEU B C 1
ATOM 3712 O O . LEU B 1 71 ? 10.07 7.969 20.578 1 98.31 71 LEU B O 1
ATOM 3716 N N . SER B 1 72 ? 11.047 5.949 20.828 1 98.19 72 SER B N 1
ATOM 3717 C CA . SER B 1 72 ? 11.164 6.113 22.266 1 98.19 72 SER B CA 1
ATOM 3718 C C . SER B 1 72 ? 12 7.34 22.625 1 98.19 72 SER B C 1
ATOM 3720 O O . SER B 1 72 ? 11.656 8.086 23.547 1 98.19 72 SER B O 1
ATOM 3722 N N . LYS B 1 73 ? 13.055 7.52 21.891 1 97 73 LYS B N 1
ATOM 3723 C CA . LYS B 1 73 ? 13.906 8.68 22.109 1 97 73 LYS B CA 1
ATOM 3724 C C . LYS B 1 73 ? 13.188 9.977 21.734 1 97 73 LYS B C 1
ATOM 3726 O O . LYS B 1 73 ? 13.219 10.945 22.5 1 97 73 LYS B O 1
ATOM 3731 N N . GLU B 1 74 ? 12.555 9.992 20.641 1 96.31 74 GLU B N 1
ATOM 3732 C CA . GLU B 1 74 ? 11.906 11.203 20.125 1 96.31 74 GLU B CA 1
ATOM 3733 C C . GLU B 1 74 ? 10.695 11.57 20.969 1 96.31 74 GLU B C 1
ATOM 3735 O O . GLU B 1 74 ? 10.43 12.758 21.203 1 96.31 74 GLU B O 1
ATOM 3740 N N . TYR B 1 75 ? 9.938 10.523 21.375 1 95.88 75 TYR B N 1
ATOM 3741 C CA . TYR B 1 75 ? 8.727 10.773 22.156 1 95.88 75 TYR B CA 1
ATOM 3742 C C . TYR B 1 75 ? 9.055 11.016 23.625 1 95.88 75 TYR B C 1
ATOM 3744 O O . TYR B 1 75 ? 8.195 11.469 24.391 1 95.88 75 TYR B O 1
ATOM 3752 N N . LYS B 1 76 ? 10.273 10.711 24 1 93.88 76 LYS B N 1
ATOM 3753 C CA . LYS B 1 76 ? 10.664 10.734 25.406 1 93.88 76 LYS B CA 1
ATOM 3754 C C . LYS B 1 76 ? 9.719 9.875 26.25 1 93.88 76 LYS B C 1
ATOM 3756 O O . LYS B 1 76 ? 9.312 10.281 27.344 1 93.88 76 LYS B O 1
ATOM 3761 N N . ALA B 1 77 ? 9.266 8.875 25.703 1 94.19 77 ALA B N 1
ATOM 3762 C CA . ALA B 1 77 ? 8.391 7.855 26.297 1 94.19 77 ALA B CA 1
ATOM 3763 C C . ALA B 1 77 ? 8.617 6.5 25.625 1 94.19 77 ALA B C 1
ATOM 3765 O O . ALA B 1 77 ? 8.93 6.426 24.438 1 94.19 77 ALA B O 1
ATOM 3766 N N . PRO B 1 78 ? 8.453 5.445 26.375 1 95.5 78 PRO B N 1
ATOM 3767 C CA . PRO B 1 78 ? 8.742 4.129 25.797 1 95.5 78 PRO B CA 1
ATOM 3768 C C . PRO B 1 78 ? 7.801 3.758 24.656 1 95.5 78 PRO B C 1
ATOM 3770 O O . PRO B 1 78 ? 6.605 4.062 24.719 1 95.5 78 PRO B O 1
ATOM 3773 N N . VAL B 1 79 ? 8.328 3.154 23.641 1 98.06 79 VAL B N 1
ATOM 3774 C CA . VAL B 1 79 ? 7.602 2.52 22.547 1 98.06 79 VAL B CA 1
ATOM 3775 C C . VAL B 1 79 ? 7.977 1.041 22.469 1 98.06 79 VAL B C 1
ATOM 3777 O O . VAL B 1 79 ? 9.156 0.699 22.344 1 98.06 79 VAL B O 1
ATOM 3780 N N . ASP B 1 80 ? 7.031 0.161 22.609 1 97.88 80 ASP B N 1
ATOM 3781 C CA . ASP B 1 80 ? 7.25 -1.282 22.562 1 97.88 80 ASP B CA 1
ATOM 3782 C C . ASP B 1 80 ? 7.156 -1.812 21.141 1 97.88 80 ASP B C 1
ATOM 3784 O O . ASP B 1 80 ? 6.176 -1.562 20.438 1 97.88 80 ASP B O 1
ATOM 3788 N N . VAL B 1 81 ? 8.156 -2.52 20.719 1 97.62 81 VAL B N 1
ATOM 3789 C CA . VAL B 1 81 ? 8.211 -3.09 19.375 1 97.62 81 VAL B CA 1
ATOM 3790 C C . VAL B 1 81 ? 6.973 -3.955 19.141 1 97.62 81 VAL B C 1
ATOM 3792 O O . VAL B 1 81 ? 6.469 -4.023 18.016 1 97.62 81 VAL B O 1
ATOM 3795 N N . LYS B 1 82 ? 6.367 -4.543 20.141 1 96.5 82 LYS B N 1
ATOM 3796 C CA . LYS B 1 82 ? 5.211 -5.43 20.016 1 96.5 82 LYS B CA 1
ATOM 3797 C C . LYS B 1 82 ? 3.967 -4.652 19.594 1 96.5 82 LYS B C 1
ATOM 3799 O O . LYS B 1 82 ? 2.973 -5.246 19.172 1 96.5 82 LYS B O 1
ATOM 3804 N N . ASN B 1 83 ? 4.035 -3.336 19.672 1 97.88 83 ASN B N 1
ATOM 3805 C CA . ASN B 1 83 ? 2.893 -2.496 19.328 1 97.88 83 ASN B CA 1
ATOM 3806 C C . ASN B 1 83 ? 3.043 -1.888 17.938 1 97.88 83 ASN B C 1
ATOM 3808 O O . ASN B 1 83 ? 2.236 -1.051 17.531 1 97.88 83 ASN B O 1
ATOM 3812 N N . LEU B 1 84 ? 4.047 -2.35 17.266 1 97.69 84 LEU B N 1
ATOM 3813 C CA . LEU B 1 84 ? 4.344 -1.652 16.016 1 97.69 84 LEU B CA 1
ATOM 3814 C C . LEU B 1 84 ? 4.047 -2.541 14.812 1 97.69 84 LEU B C 1
ATOM 3816 O O . LEU B 1 84 ? 4.277 -3.752 14.852 1 97.69 84 LEU B O 1
ATOM 3820 N N . MET B 1 85 ? 3.598 -1.935 13.734 1 95.94 85 MET B N 1
ATOM 3821 C CA . MET B 1 85 ? 3.389 -2.51 12.414 1 95.94 85 MET B CA 1
ATOM 3822 C C . MET B 1 85 ? 3.654 -1.475 11.32 1 95.94 85 MET B C 1
ATOM 3824 O O . MET B 1 85 ? 3.234 -0.322 11.438 1 95.94 85 MET B O 1
ATOM 3828 N N . PHE B 1 86 ? 4.398 -1.843 10.32 1 95.06 86 PHE B N 1
ATOM 3829 C CA . PHE B 1 86 ? 4.582 -0.917 9.211 1 95.06 86 PHE B CA 1
ATOM 3830 C C . PHE B 1 86 ? 3.305 -0.795 8.391 1 95.06 86 PHE B C 1
ATOM 3832 O O . PHE B 1 86 ? 2.537 -1.754 8.281 1 95.06 86 PHE B O 1
ATOM 3839 N N . ASN B 1 87 ? 3.055 0.328 7.875 1 92.38 87 ASN B N 1
ATOM 3840 C CA . ASN B 1 87 ? 2.02 0.59 6.879 1 92.38 87 ASN B CA 1
ATOM 3841 C C . ASN B 1 87 ? 2.584 1.296 5.652 1 92.38 87 ASN B C 1
ATOM 3843 O O . ASN B 1 87 ? 3.803 1.355 5.473 1 92.38 87 ASN B O 1
ATOM 3847 N N . SER B 1 88 ? 1.759 1.747 4.711 1 90.56 88 SER B N 1
ATOM 3848 C CA . SER B 1 88 ? 2.203 2.383 3.475 1 90.56 88 SER B CA 1
ATOM 3849 C C . SER B 1 88 ? 1.947 3.887 3.504 1 90.56 88 SER B C 1
ATOM 3851 O O . SER B 1 88 ? 1.576 4.477 2.488 1 90.56 88 SER B O 1
ATOM 3853 N N . GLY B 1 89 ? 2.086 4.438 4.684 1 92.25 89 GLY B N 1
ATOM 3854 C CA . GLY B 1 89 ? 1.758 5.84 4.887 1 92.25 89 GLY B CA 1
ATOM 3855 C C . GLY B 1 89 ? 0.439 6.043 5.609 1 92.25 89 GLY B C 1
ATOM 3856 O O . GLY B 1 89 ? -0.43 5.168 5.586 1 92.25 89 GLY B O 1
ATOM 3857 N N . ALA B 1 90 ? 0.258 7.191 6.145 1 93.5 90 ALA B N 1
ATOM 3858 C CA . ALA B 1 90 ? -0.843 7.438 7.07 1 93.5 90 ALA B CA 1
ATOM 3859 C C . ALA B 1 90 ? -2.186 7.418 6.348 1 93.5 90 ALA B C 1
ATOM 3861 O O . ALA B 1 90 ? -3.188 6.953 6.895 1 93.5 90 ALA B O 1
ATOM 3862 N N . SER B 1 91 ? -2.264 7.984 5.156 1 90.81 91 SER B N 1
ATOM 3863 C CA . SER B 1 91 ? -3.531 7.996 4.43 1 90.81 91 SER B CA 1
ATOM 3864 C C . SER B 1 91 ? -3.982 6.582 4.082 1 90.81 91 SER B C 1
ATOM 3866 O O . SER B 1 91 ? -5.145 6.227 4.289 1 90.81 91 SER B O 1
ATOM 3868 N N . GLN B 1 92 ? -3.043 5.816 3.527 1 88.12 92 GLN B N 1
ATOM 3869 C CA . GLN B 1 92 ? -3.363 4.422 3.244 1 88.12 92 GLN B CA 1
ATOM 3870 C C . GLN B 1 92 ? -3.568 3.633 4.535 1 88.12 92 GLN B C 1
ATOM 3872 O O . GLN B 1 92 ? -4.387 2.711 4.582 1 88.12 92 GLN B O 1
ATOM 3877 N N . GLY B 1 93 ? -2.797 3.992 5.562 1 91.25 93 GLY B N 1
ATOM 3878 C CA . GLY B 1 93 ? -3.02 3.408 6.875 1 91.25 93 GLY B CA 1
ATOM 3879 C C . GLY B 1 93 ? -4.426 3.637 7.398 1 91.25 93 GLY B C 1
ATOM 3880 O O . GLY B 1 93 ? -5.043 2.727 7.957 1 91.25 93 GLY B O 1
ATOM 3881 N N . LEU B 1 94 ? -4.93 4.848 7.188 1 93.25 94 LEU B N 1
ATOM 3882 C CA . LEU B 1 94 ? -6.285 5.172 7.609 1 93.25 94 LEU B CA 1
ATOM 3883 C C . LEU B 1 94 ? -7.305 4.305 6.879 1 93.25 94 LEU B C 1
ATOM 3885 O O . LEU B 1 94 ? -8.234 3.781 7.496 1 93.25 94 LEU B O 1
ATOM 3889 N N . LYS B 1 95 ? -7.168 4.199 5.617 1 87.25 95 LYS B N 1
ATOM 3890 C CA . LYS B 1 95 ? -8.078 3.373 4.824 1 87.25 95 LYS B CA 1
ATOM 3891 C C . LYS B 1 95 ? -8.023 1.916 5.273 1 87.25 95 LYS B C 1
ATOM 3893 O O . LYS B 1 95 ? -9.055 1.252 5.367 1 87.25 95 LYS B O 1
ATO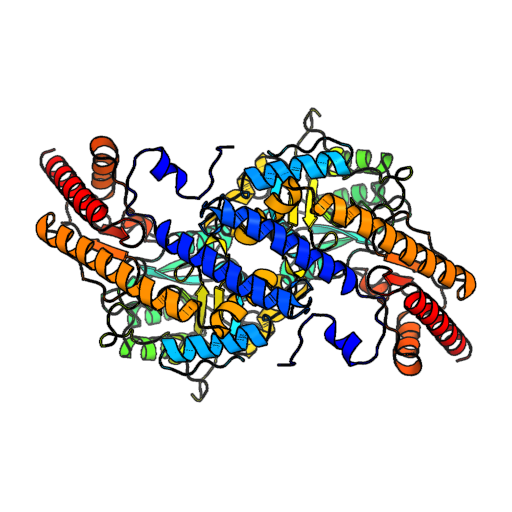M 3898 N N . PHE B 1 96 ? -6.82 1.396 5.477 1 87.62 96 PHE B N 1
ATOM 3899 C CA . PHE B 1 96 ? -6.609 0.033 5.945 1 87.62 96 PHE B CA 1
ATOM 3900 C C . PHE B 1 96 ? -7.281 -0.187 7.297 1 87.62 96 PHE B C 1
ATOM 3902 O O . PHE B 1 96 ? -8.016 -1.16 7.477 1 87.62 96 PHE B O 1
ATOM 3909 N N . LEU B 1 97 ? -7.055 0.719 8.227 1 92.88 97 LEU B N 1
ATOM 3910 C CA . LEU B 1 97 ? -7.582 0.603 9.578 1 92.88 97 LEU B CA 1
ATOM 3911 C C . LEU B 1 97 ? -9.102 0.718 9.578 1 92.88 97 LEU B C 1
ATOM 3913 O O . LEU B 1 97 ? -9.797 -0.125 10.156 1 92.88 97 LEU B O 1
ATOM 3917 N N . ALA B 1 98 ? -9.617 1.74 8.938 1 91.5 98 ALA B N 1
ATOM 3918 C CA . ALA B 1 98 ? -11.062 1.935 8.875 1 91.5 98 ALA B CA 1
ATOM 3919 C C . ALA B 1 98 ? -11.742 0.762 8.172 1 91.5 98 ALA B C 1
ATOM 3921 O O . ALA B 1 98 ? -12.789 0.288 8.625 1 91.5 98 ALA B O 1
ATOM 3922 N N . GLY B 1 99 ? -11.141 0.327 7.109 1 85.5 99 GLY B N 1
ATOM 3923 C CA . GLY B 1 99 ? -11.727 -0.777 6.363 1 85.5 99 GLY B CA 1
ATOM 3924 C C . GLY B 1 99 ? -11.68 -2.094 7.113 1 85.5 99 GLY B C 1
ATOM 3925 O O . GLY B 1 99 ? -12.539 -2.955 6.914 1 85.5 99 GLY B O 1
ATOM 3926 N N . SER B 1 100 ? -10.695 -2.27 7.941 1 87.5 100 SER B N 1
ATOM 3927 C CA . SER B 1 100 ? -10.516 -3.527 8.656 1 87.5 100 SER B CA 1
ATOM 3928 C C . SER B 1 100 ? -11.32 -3.545 9.953 1 87.5 100 SER B C 1
ATOM 3930 O O . SER B 1 100 ? -11.805 -4.598 10.375 1 87.5 100 SER B O 1
ATOM 3932 N N . LEU B 1 101 ? -11.5 -2.357 10.57 1 92.12 101 LEU B N 1
ATOM 3933 C CA . LEU B 1 101 ? -12 -2.35 11.938 1 92.12 101 LEU B CA 1
ATOM 3934 C C . LEU B 1 101 ? -13.398 -1.743 12 1 92.12 101 LEU B C 1
ATOM 3936 O O . LEU B 1 101 ? -14.07 -1.825 13.031 1 92.12 101 LEU B O 1
ATOM 3940 N N . MET B 1 102 ? -13.805 -1.111 10.922 1 91.5 102 MET B N 1
ATOM 3941 C CA . MET B 1 102 ? -15.125 -0.508 10.812 1 91.5 102 MET B CA 1
ATOM 3942 C C . MET B 1 102 ? -15.875 -1.054 9.602 1 91.5 102 MET B C 1
ATOM 3944 O O . MET B 1 102 ? -15.344 -1.872 8.852 1 91.5 102 MET B O 1
ATOM 3948 N N . GLN B 1 103 ? -17.109 -0.646 9.438 1 86.75 103 GLN B N 1
ATOM 3949 C CA . GLN B 1 103 ? -17.891 -1.071 8.281 1 86.75 103 GLN B CA 1
ATOM 3950 C C . GLN B 1 103 ? -18.688 0.091 7.699 1 86.75 103 GLN B C 1
ATOM 3952 O O . GLN B 1 103 ? -18.844 1.131 8.344 1 86.75 103 GLN B O 1
ATOM 3957 N N . HIS B 1 104 ? -19.109 -0.126 6.453 1 84.94 104 HIS B N 1
ATOM 3958 C CA . HIS B 1 104 ? -19.953 0.859 5.785 1 84.94 104 HIS B CA 1
ATOM 3959 C C . HIS B 1 104 ? -21.156 1.232 6.652 1 84.94 104 HIS B C 1
ATOM 3961 O O . HIS B 1 104 ? -21.781 0.362 7.258 1 84.94 104 HIS B O 1
ATOM 3967 N N . GLY B 1 105 ? -21.375 2.547 6.762 1 89.69 105 GLY B N 1
ATOM 3968 C CA . GLY B 1 105 ? -22.531 3.014 7.523 1 89.69 105 GLY B CA 1
ATOM 3969 C C . GLY B 1 105 ? -22.188 3.344 8.969 1 89.69 105 GLY B C 1
ATOM 3970 O O . GLY B 1 105 ? -22.969 4.02 9.648 1 89.69 105 GLY B O 1
ATOM 3971 N N . ASP B 1 106 ? -21.031 2.898 9.492 1 93.75 106 ASP B N 1
ATOM 3972 C CA . ASP B 1 106 ? -20.625 3.236 10.852 1 93.75 106 ASP B CA 1
ATOM 3973 C C . ASP B 1 106 ? -20.422 4.742 11.008 1 93.75 106 ASP B C 1
ATOM 3975 O O . ASP B 1 106 ? -20.203 5.445 10.016 1 93.75 106 ASP B O 1
ATOM 3979 N N . THR B 1 107 ? -20.531 5.219 12.25 1 96.88 107 THR B N 1
ATOM 3980 C CA . THR B 1 107 ? -20.359 6.637 12.555 1 96.88 107 THR B CA 1
ATOM 3981 C C . THR B 1 107 ? -18.906 6.934 12.945 1 96.88 107 THR B C 1
ATOM 3983 O O . THR B 1 107 ? -18.328 6.219 13.758 1 96.88 107 THR B O 1
ATOM 3986 N N . VAL B 1 108 ? -18.375 7.91 12.352 1 97.69 108 VAL B N 1
ATOM 3987 C CA . VAL B 1 108 ? -17.047 8.406 12.711 1 97.69 108 VAL B CA 1
ATOM 3988 C C . VAL B 1 108 ? -17.141 9.875 13.117 1 97.69 108 VAL B C 1
ATOM 3990 O O . VAL B 1 108 ? -17.766 10.68 12.422 1 97.69 108 VAL B O 1
ATOM 3993 N N . PHE B 1 109 ? -16.625 10.164 14.273 1 98.62 109 PHE B N 1
ATOM 3994 C CA . PHE B 1 109 ? -16.516 11.539 14.742 1 98.62 109 PHE B CA 1
ATOM 3995 C C . PHE B 1 109 ? -15.164 12.141 14.359 1 98.62 109 PHE B C 1
ATOM 3997 O O . PHE B 1 109 ? -14.125 11.5 14.539 1 98.62 109 PHE B O 1
ATOM 4004 N N . VAL B 1 110 ? -15.195 13.352 13.781 1 98.31 110 VAL B N 1
ATOM 4005 C CA . VAL B 1 110 ? -13.961 13.992 13.344 1 98.31 110 VAL B CA 1
ATOM 4006 C C . VAL B 1 110 ? -13.859 15.383 13.961 1 98.31 110 VAL B C 1
ATOM 4008 O O . VAL B 1 110 ? -14.875 16.031 14.219 1 98.31 110 VAL B O 1
ATOM 4011 N N . GLU B 1 111 ? -12.633 15.812 14.18 1 98 111 GLU B N 1
ATOM 4012 C CA . GLU B 1 111 ? -12.414 17.203 14.555 1 98 111 GLU B CA 1
ATOM 4013 C C . GLU B 1 111 ? -12.953 18.156 13.5 1 98 111 GLU B C 1
ATOM 4015 O O . GLU B 1 111 ? -12.93 17.844 12.305 1 98 111 GLU B O 1
ATOM 4020 N N . ASP B 1 112 ? -13.406 19.266 13.961 1 98 112 ASP B N 1
ATOM 4021 C CA . ASP B 1 112 ? -13.82 20.328 13.062 1 98 112 ASP B CA 1
ATOM 4022 C C . ASP B 1 112 ? -13.188 21.656 13.469 1 98 112 ASP B C 1
ATOM 4024 O O . ASP B 1 112 ? -13.602 22.281 14.445 1 98 112 ASP B O 1
ATOM 4028 N N . PRO B 1 113 ? -12.25 22.188 12.688 1 97.5 113 PRO B N 1
ATOM 4029 C CA . PRO B 1 113 ? -11.789 21.688 11.391 1 97.5 113 PRO B CA 1
ATOM 4030 C C . PRO B 1 113 ? -10.852 20.5 11.516 1 97.5 113 PRO B C 1
ATOM 4032 O O . PRO B 1 113 ? -10.375 20.188 12.609 1 97.5 113 PRO B O 1
ATOM 4035 N N . THR B 1 114 ? -10.656 19.75 10.406 1 97.38 114 THR B N 1
ATOM 4036 C CA . THR B 1 114 ? -9.766 18.594 10.367 1 97.38 114 THR B CA 1
ATOM 4037 C C . THR B 1 114 ? -9.102 18.469 9 1 97.38 114 THR B C 1
ATOM 4039 O O . THR B 1 114 ? -9.273 19.344 8.141 1 97.38 114 THR B O 1
ATOM 4042 N N . TYR B 1 115 ? -8.266 17.516 8.828 1 95.94 115 TYR B N 1
ATOM 4043 C CA . TYR B 1 115 ? -7.574 17.234 7.578 1 95.94 115 TYR B CA 1
ATOM 4044 C C . TYR B 1 115 ? -8.555 16.812 6.492 1 95.94 115 TYR B C 1
ATOM 4046 O O . TYR B 1 115 ? -9.203 15.766 6.605 1 95.94 115 TYR B O 1
ATOM 4054 N N . PHE B 1 116 ? -8.633 17.469 5.402 1 92.69 116 PHE B N 1
ATOM 4055 C CA . PHE B 1 116 ? -9.719 17.359 4.434 1 92.69 116 PHE B CA 1
ATOM 4056 C C . PHE B 1 116 ? -9.617 16.062 3.646 1 92.69 116 PHE B C 1
ATOM 4058 O O . PHE B 1 116 ? -10.633 15.516 3.199 1 92.69 116 PHE B O 1
ATOM 4065 N N . ILE B 1 117 ? -8.43 15.516 3.43 1 90.19 117 ILE B N 1
ATOM 4066 C CA . ILE B 1 117 ? -8.305 14.281 2.662 1 90.19 117 ILE B CA 1
ATOM 4067 C C . ILE B 1 117 ? -8.844 13.109 3.477 1 90.19 117 ILE B C 1
ATOM 4069 O O . ILE B 1 117 ? -9.414 12.164 2.92 1 90.19 117 ILE B O 1
ATOM 4073 N N . ALA B 1 118 ? -8.656 13.156 4.77 1 91.94 118 ALA B N 1
ATOM 4074 C CA . ALA B 1 118 ? -9.234 12.125 5.633 1 91.94 118 ALA B CA 1
ATOM 4075 C C . ALA B 1 118 ? -10.75 12.094 5.508 1 91.94 118 ALA B C 1
ATOM 4077 O O . ALA B 1 118 ? -11.359 11.023 5.523 1 91.94 118 ALA B O 1
ATOM 4078 N N . ILE B 1 119 ? -11.375 13.297 5.391 1 91.38 119 ILE B N 1
ATOM 4079 C CA . ILE B 1 119 ? -12.82 13.375 5.211 1 91.38 119 ILE B CA 1
ATOM 4080 C C . ILE B 1 119 ? -13.227 12.594 3.967 1 91.38 119 ILE B C 1
ATOM 4082 O O . ILE B 1 119 ? -14.164 11.789 4.012 1 91.38 119 ILE B O 1
ATOM 4086 N N . ASN B 1 120 ? -12.508 12.805 2.947 1 86.5 120 ASN B N 1
ATOM 4087 C CA . ASN B 1 120 ? -12.812 12.156 1.677 1 86.5 120 ASN B CA 1
ATOM 4088 C C . ASN B 1 120 ? -12.68 10.641 1.779 1 86.5 120 ASN B C 1
ATOM 4090 O O . ASN B 1 120 ? -13.523 9.898 1.26 1 86.5 120 ASN B O 1
ATOM 4094 N N . VAL B 1 121 ? -11.656 10.195 2.412 1 86.56 121 VAL B N 1
ATOM 4095 C CA . VAL B 1 121 ? -11.414 8.766 2.588 1 86.56 121 VAL B CA 1
ATOM 4096 C C . VAL B 1 121 ? -12.57 8.141 3.369 1 86.56 121 VAL B C 1
ATOM 4098 O O . VAL B 1 121 ? -13.094 7.098 2.982 1 86.56 121 VAL B O 1
ATOM 4101 N N . LEU B 1 122 ? -12.969 8.789 4.418 1 91 122 LEU B N 1
ATOM 4102 C CA . LEU B 1 122 ? -13.953 8.219 5.332 1 91 122 LEU B CA 1
ATOM 4103 C C . LEU B 1 122 ? -15.352 8.273 4.723 1 91 122 LEU B C 1
ATOM 4105 O O . LEU B 1 122 ? -16.141 7.336 4.871 1 91 122 LEU B O 1
ATOM 4109 N N . VAL B 1 123 ? -15.648 9.375 4.012 1 87.88 123 VAL B N 1
ATOM 4110 C CA . VAL B 1 123 ? -16.984 9.555 3.439 1 87.88 123 VAL B CA 1
ATOM 4111 C C . VAL B 1 123 ? -17.062 8.828 2.1 1 87.88 123 VAL B C 1
ATOM 4113 O O . VAL B 1 123 ? -17.875 7.918 1.932 1 87.88 123 VAL B O 1
ATOM 4116 N N . LYS B 1 124 ? -16.219 9.164 1.2 1 78.94 124 LYS B N 1
ATOM 4117 C CA . LYS B 1 124 ? -16.344 8.727 -0.188 1 78.94 124 LYS B CA 1
ATOM 4118 C C . LYS B 1 124 ? -15.867 7.289 -0.357 1 78.94 124 LYS B C 1
ATOM 4120 O O . LYS B 1 124 ? -16.484 6.508 -1.077 1 78.94 124 LYS B O 1
ATOM 4125 N N . ASP B 1 125 ? -14.836 6.922 0.273 1 78.69 125 ASP B N 1
ATOM 4126 C CA . ASP B 1 125 ? -14.258 5.602 0.039 1 78.69 125 ASP B CA 1
ATOM 4127 C C . ASP B 1 125 ? -14.883 4.559 0.967 1 78.69 125 ASP B C 1
ATOM 4129 O O . ASP B 1 125 ? -15.156 3.432 0.547 1 78.69 125 ASP B O 1
ATOM 4133 N N . GLN B 1 126 ? -15.062 4.953 2.197 1 82.88 126 GLN B N 1
ATOM 4134 C CA . GLN B 1 126 ? -15.484 3.969 3.189 1 82.88 126 GLN B CA 1
ATOM 4135 C C . GLN B 1 126 ? -16.984 4.035 3.43 1 82.88 126 GLN B C 1
ATOM 4137 O O . GLN B 1 126 ? -17.562 3.143 4.059 1 82.88 126 GLN B O 1
ATOM 4142 N N . GLY B 1 127 ? -17.625 5.129 2.984 1 87.56 127 GLY B N 1
ATOM 4143 C CA . GLY B 1 127 ? -19.062 5.266 3.141 1 87.56 127 GLY B CA 1
ATOM 4144 C C . GLY B 1 127 ? -19.484 5.445 4.586 1 87.56 127 GLY B C 1
ATOM 4145 O O . GLY B 1 127 ? -20.547 4.938 4.996 1 87.56 127 GLY B O 1
ATOM 4146 N N . MET B 1 128 ? -18.703 6.059 5.363 1 92.19 128 MET B N 1
ATOM 4147 C CA . MET B 1 128 ? -19 6.25 6.781 1 92.19 128 MET B CA 1
ATOM 4148 C C . MET B 1 128 ? -19.828 7.516 6.992 1 92.19 128 MET B C 1
ATOM 4150 O O . MET B 1 128 ? -19.828 8.414 6.148 1 92.19 128 MET B O 1
ATOM 4154 N N . ASN B 1 129 ? -20.578 7.535 8.102 1 94.75 129 ASN B N 1
ATOM 4155 C CA . ASN B 1 129 ? -21.281 8.734 8.547 1 94.75 129 ASN B CA 1
ATOM 4156 C C . ASN B 1 129 ? -20.375 9.633 9.391 1 94.75 129 ASN B C 1
ATOM 4158 O O . ASN B 1 129 ? -20.125 9.352 10.562 1 94.75 129 ASN B O 1
ATOM 4162 N N . VAL B 1 130 ? -19.984 10.75 8.859 1 96.94 130 VAL B N 1
ATOM 4163 C CA . VAL B 1 130 ? -19.016 11.625 9.516 1 96.94 130 VAL B CA 1
ATOM 4164 C C . VAL B 1 130 ? -19.734 12.703 10.312 1 96.94 130 VAL B C 1
ATOM 4166 O O . VAL B 1 130 ? -20.594 13.406 9.781 1 96.94 130 VAL B O 1
ATOM 4169 N N . VAL B 1 131 ? -19.438 12.844 11.562 1 97.75 131 VAL B N 1
ATOM 4170 C CA . VAL B 1 131 ? -20.031 13.805 12.477 1 97.75 131 VAL B CA 1
ATOM 4171 C C . VAL B 1 131 ? -18.953 14.742 13.023 1 97.75 131 VAL B C 1
ATOM 4173 O O . VAL B 1 131 ? -17.984 14.289 13.617 1 97.75 131 VAL B O 1
ATOM 4176 N N . PRO B 1 132 ? -19.141 16.031 12.844 1 98.12 132 PRO B N 1
ATOM 4177 C CA . PRO B 1 132 ? -18.125 16.969 13.312 1 98.12 132 PRO B CA 1
ATOM 4178 C C . PRO B 1 132 ? -18.188 17.188 14.828 1 98.12 132 PRO B C 1
ATOM 4180 O O . PRO B 1 132 ? -19.266 17.203 15.414 1 98.12 132 PRO B O 1
ATOM 4183 N N . VAL B 1 133 ? -17.031 17.328 15.414 1 98.62 133 VAL B N 1
ATOM 4184 C CA . VAL B 1 133 ? -16.859 17.719 16.812 1 98.62 133 VAL B CA 1
ATOM 4185 C C . VAL B 1 133 ? -16.016 18.984 16.891 1 98.62 133 VAL B C 1
ATOM 4187 O O . VAL B 1 133 ? -14.953 19.062 16.266 1 98.62 133 VAL B O 1
ATOM 4190 N N . THR B 1 134 ? -16.391 19.891 17.688 1 97.56 134 THR B N 1
ATOM 4191 C CA . THR B 1 134 ? -15.711 21.172 17.797 1 97.56 134 THR B CA 1
ATOM 4192 C C . THR B 1 134 ? -14.289 21 18.312 1 97.56 134 THR B C 1
ATOM 4194 O O . THR B 1 134 ? -14.047 20.172 19.203 1 97.56 134 THR B O 1
ATOM 4197 N N . THR B 1 135 ? -13.391 21.734 17.766 1 96.25 135 THR B N 1
ATOM 4198 C CA . THR B 1 135 ? -12 21.766 18.188 1 96.25 135 THR B CA 1
ATOM 4199 C C . THR B 1 135 ? -11.562 23.188 18.531 1 96.25 135 THR B C 1
ATOM 4201 O O . THR B 1 135 ? -11.922 24.141 17.828 1 96.25 135 THR B O 1
ATOM 4204 N N . ASP B 1 136 ? -10.859 23.344 19.609 1 93.69 136 ASP B N 1
ATOM 4205 C CA . ASP B 1 136 ? -10.328 24.656 20 1 93.69 136 ASP B CA 1
ATOM 4206 C C . ASP B 1 136 ? -8.836 24.562 20.312 1 93.69 136 ASP B C 1
ATOM 4208 O O . ASP B 1 136 ? -8.141 23.688 19.797 1 93.69 136 ASP B O 1
ATOM 4212 N N . GLU B 1 137 ? -8.289 25.484 21.062 1 92.44 137 GLU B N 1
ATOM 4213 C CA . GLU B 1 137 ? -6.859 25.562 21.328 1 92.44 137 GLU B CA 1
ATOM 4214 C C . GLU B 1 137 ? -6.371 24.328 22.109 1 92.44 137 GLU B C 1
ATOM 4216 O O . GLU B 1 137 ? -5.191 23.984 22.047 1 92.44 137 GLU B O 1
ATOM 4221 N N . GLY B 1 138 ? -7.316 23.734 22.75 1 95 138 GLY B N 1
ATOM 4222 C CA . GLY B 1 138 ? -6.949 22.547 23.516 1 95 138 GLY B CA 1
ATOM 4223 C C . GLY B 1 138 ? -7.254 21.25 22.797 1 95 138 GLY B C 1
ATOM 4224 O O . GLY B 1 138 ? -7.113 20.172 23.375 1 95 138 GLY B O 1
ATOM 4225 N N . GLY B 1 139 ? -7.641 21.328 21.594 1 96.25 139 GLY B N 1
ATOM 4226 C CA . GLY B 1 139 ? -7.98 20.141 20.828 1 96.25 139 GLY B CA 1
ATOM 4227 C C . GLY B 1 139 ? -9.469 19.859 20.797 1 96.25 139 GLY B C 1
ATOM 4228 O O . GLY B 1 139 ? -10.289 20.75 21.016 1 96.25 139 GLY B O 1
ATOM 4229 N N . ILE B 1 140 ? -9.805 18.672 20.484 1 98.25 140 ILE B N 1
ATOM 4230 C CA . ILE B 1 140 ? -11.188 18.219 20.312 1 98.25 140 ILE B CA 1
ATOM 4231 C C . ILE B 1 140 ? -11.961 18.422 21.625 1 98.25 140 ILE B C 1
ATOM 4233 O O . ILE B 1 140 ? -11.422 18.203 22.703 1 98.25 140 ILE B O 1
ATOM 4237 N N . ASP B 1 141 ? -13.234 18.844 21.516 1 98.56 141 ASP B N 1
ATOM 4238 C CA . ASP B 1 141 ? -14.117 18.984 22.656 1 98.56 141 ASP B CA 1
ATOM 4239 C C . ASP B 1 141 ? -14.617 17.609 23.141 1 98.56 141 ASP B C 1
ATOM 4241 O O . ASP B 1 141 ? -15.609 17.094 22.625 1 98.56 141 ASP B O 1
ATOM 4245 N N . VAL B 1 142 ? -14.086 17.156 24.234 1 98.75 142 VAL B N 1
ATOM 4246 C CA . VAL B 1 142 ? -14.336 15.805 24.703 1 98.75 142 VAL B CA 1
ATOM 4247 C C . VAL B 1 142 ? -15.75 15.719 25.281 1 98.75 142 VAL B C 1
ATOM 4249 O O . VAL B 1 142 ? -16.406 14.68 25.156 1 98.75 142 VAL B O 1
ATOM 4252 N N . GLU B 1 143 ? -16.219 16.766 25.875 1 98.44 143 GLU B N 1
ATOM 4253 C CA . GLU B 1 143 ? -17.578 16.766 26.422 1 98.44 143 GLU B CA 1
ATOM 4254 C C . GLU B 1 143 ? -18.625 16.672 25.312 1 98.44 143 GLU B C 1
ATOM 4256 O O . GLU B 1 143 ? -19.578 15.914 25.422 1 98.44 143 GLU B O 1
ATOM 4261 N N . GLN B 1 144 ? -18.422 17.469 24.344 1 98.69 144 GLN B N 1
ATOM 4262 C CA . GLN B 1 144 ? -19.312 17.391 23.203 1 98.69 144 GLN B CA 1
ATOM 4263 C C . GLN B 1 144 ? -19.297 15.992 22.578 1 98.69 144 GLN B C 1
ATOM 4265 O O . GLN B 1 144 ? -20.328 15.453 22.188 1 98.69 144 GLN B O 1
ATOM 4270 N N . LEU B 1 145 ? -18.109 15.453 22.438 1 98.81 145 LEU B N 1
ATOM 4271 C CA . LEU B 1 145 ? -17.953 14.117 21.875 1 98.81 145 LEU B CA 1
ATOM 4272 C C . LEU B 1 145 ? -18.734 13.086 22.688 1 98.81 145 LEU B C 1
ATOM 4274 O O . LEU B 1 145 ? -19.422 12.234 22.109 1 98.81 145 LEU B O 1
ATOM 4278 N N . ASP B 1 146 ? -18.609 13.141 23.969 1 98.69 146 ASP B N 1
ATOM 4279 C CA . ASP B 1 146 ? -19.312 12.227 24.859 1 98.69 146 ASP B CA 1
ATOM 4280 C C . ASP B 1 146 ? -20.812 12.312 24.641 1 98.69 146 ASP B C 1
ATOM 4282 O O . ASP B 1 146 ? -21.5 11.281 24.562 1 98.69 146 ASP B O 1
ATOM 4286 N N . GLN B 1 147 ? -21.312 13.523 24.562 1 98.5 147 GLN B N 1
ATOM 4287 C CA . GLN B 1 147 ? -22.734 13.75 24.359 1 98.5 147 GLN B CA 1
ATOM 4288 C C . GLN B 1 147 ? -23.188 13.211 23.016 1 98.5 147 GLN B C 1
ATOM 4290 O O . GLN B 1 147 ? -24.234 12.562 22.922 1 98.5 147 GLN B O 1
ATOM 4295 N N . LEU B 1 148 ? -22.438 13.508 22.016 1 98.31 148 LEU B N 1
ATOM 4296 C CA . LEU B 1 148 ? -22.781 13.047 20.672 1 98.31 148 LEU B CA 1
ATOM 4297 C C . LEU B 1 148 ? -22.781 11.523 20.609 1 98.31 148 LEU B C 1
ATOM 4299 O O . LEU B 1 148 ? -23.688 10.922 20.016 1 98.31 148 LEU B O 1
ATOM 4303 N N . MET B 1 149 ? -21.766 10.867 21.219 1 98.06 149 MET B N 1
ATOM 4304 C CA . MET B 1 149 ? -21.703 9.414 21.188 1 98.06 149 MET B CA 1
ATOM 4305 C C . MET B 1 149 ? -22.891 8.797 21.922 1 98.06 149 MET B C 1
ATOM 4307 O O . MET B 1 149 ? -23.422 7.77 21.484 1 98.06 149 MET B O 1
ATOM 4311 N N . SER B 1 150 ? -23.297 9.422 23 1 97.5 150 SER B N 1
ATOM 4312 C CA . SER B 1 150 ? -24.5 8.953 23.688 1 97.5 150 SER B CA 1
ATOM 4313 C C . SER B 1 150 ? -25.734 9.039 22.797 1 97.5 150 SER B C 1
ATOM 4315 O O . SER B 1 150 ? -26.531 8.102 22.75 1 97.5 150 SER B O 1
ATOM 4317 N N . LYS B 1 151 ? -25.844 10.086 22.141 1 96.75 151 LYS B N 1
ATOM 4318 C CA . LYS B 1 151 ? -26.969 10.289 21.234 1 96.75 151 LYS B CA 1
ATOM 4319 C C . LYS B 1 151 ? -26.953 9.273 20.094 1 96.75 151 LYS B C 1
ATOM 4321 O O . LYS B 1 151 ? -27.984 8.672 19.781 1 96.75 151 LYS B O 1
ATOM 4326 N N . TYR B 1 152 ? -25.828 9.047 19.5 1 96.06 152 TYR B N 1
ATOM 4327 C CA . TYR B 1 152 ? -25.734 8.188 18.328 1 96.06 152 TYR B CA 1
ATOM 4328 C C . TYR B 1 152 ? -25.781 6.719 18.734 1 96.06 152 TYR B C 1
ATOM 4330 O O . TYR B 1 152 ? -26.125 5.855 17.922 1 96.06 152 TYR B O 1
ATOM 4338 N N . ALA B 1 153 ? -25.328 6.402 19.922 1 94 153 ALA B N 1
ATOM 4339 C CA . ALA B 1 153 ? -25.406 5.031 20.422 1 94 153 ALA B CA 1
ATOM 4340 C C . ALA B 1 153 ? -26.844 4.527 20.422 1 94 153 ALA B C 1
ATOM 4342 O O . ALA B 1 153 ? -27.094 3.338 20.219 1 94 153 ALA B O 1
ATOM 4343 N N . SER B 1 154 ? -27.75 5.367 20.578 1 90 154 SER B N 1
ATOM 4344 C CA . SER B 1 154 ? -29.156 5.012 20.656 1 90 154 SER B CA 1
ATOM 4345 C C . SER B 1 154 ? -29.703 4.625 19.297 1 90 154 SER B C 1
ATOM 4347 O O . SER B 1 154 ? -30.719 3.92 19.188 1 90 154 SER B O 1
ATOM 4349 N N . ILE B 1 155 ? -29 4.961 18.25 1 86.19 155 ILE B N 1
ATOM 4350 C CA . ILE B 1 155 ? -29.516 4.695 16.906 1 86.19 155 ILE B CA 1
ATOM 4351 C C . ILE B 1 155 ? -28.641 3.65 16.219 1 86.19 155 ILE B C 1
ATOM 4353 O O . ILE B 1 155 ? -29.016 3.115 15.172 1 86.19 155 ILE B O 1
ATOM 4357 N N . CYS B 1 156 ? -27.547 3.408 16.766 1 81.75 156 CYS B N 1
ATOM 4358 C CA . CYS B 1 156 ? -26.641 2.404 16.203 1 81.75 156 CYS B CA 1
ATOM 4359 C C . CYS B 1 156 ? -27.172 0.998 16.453 1 81.75 156 CYS B C 1
ATOM 4361 O O . CYS B 1 156 ? -27.391 0.611 17.609 1 81.75 156 CYS B O 1
ATOM 4363 N N . SER B 1 157 ? -27.312 0.219 15.422 1 78.75 157 SER B N 1
ATOM 4364 C CA . SER B 1 157 ? -27.938 -1.089 15.57 1 78.75 157 SER B CA 1
ATOM 4365 C C . SER B 1 157 ? -26.969 -2.213 15.234 1 78.75 157 SER B C 1
ATOM 4367 O O . SER B 1 157 ? -27.266 -3.387 15.469 1 78.75 157 SER B O 1
ATOM 4369 N N . ARG B 1 158 ? -25.844 -1.846 14.883 1 84.44 158 ARG B N 1
ATOM 4370 C CA . ARG B 1 158 ? -24.922 -2.891 14.461 1 84.44 158 ARG B CA 1
ATOM 4371 C C . ARG B 1 158 ? -24.328 -3.617 15.664 1 84.44 158 ARG B C 1
ATOM 4373 O O . ARG B 1 158 ? -23.766 -2.988 16.547 1 84.44 158 ARG B O 1
ATOM 4380 N N . PRO B 1 159 ? -24.5 -4.906 15.711 1 89.62 159 PRO B N 1
ATOM 4381 C CA . PRO B 1 159 ? -23.859 -5.648 16.797 1 89.62 159 PRO B CA 1
ATOM 4382 C C . PRO B 1 159 ? -22.328 -5.672 16.672 1 89.62 159 PRO B C 1
ATOM 4384 O O . PRO B 1 159 ? -21.797 -5.727 15.562 1 89.62 159 PRO B O 1
ATOM 4387 N N . LEU B 1 160 ? -21.656 -5.637 17.844 1 91.06 160 LEU B N 1
ATOM 4388 C CA . LEU B 1 160 ? -20.203 -5.762 17.891 1 91.06 160 LEU B CA 1
ATOM 4389 C C . LEU B 1 160 ? -19.781 -7.219 17.766 1 91.06 160 LEU B C 1
ATOM 4391 O O . LEU B 1 160 ? -20.469 -8.117 18.266 1 91.06 160 LEU B O 1
ATOM 4395 N N . THR B 1 161 ? -18.719 -7.465 17.016 1 89.75 161 THR B N 1
ATOM 4396 C CA . THR B 1 161 ? -18.141 -8.797 16.828 1 89.75 161 THR B CA 1
ATOM 4397 C C . THR B 1 161 ? -16.656 -8.797 17.203 1 89.75 161 THR B C 1
ATOM 4399 O O . THR B 1 161 ? -16.078 -7.742 17.438 1 89.75 161 THR B O 1
ATOM 4402 N N . ASP B 1 162 ? -16.062 -9.992 17.188 1 86.88 162 ASP B N 1
ATOM 4403 C CA . ASP B 1 162 ? -14.633 -10.117 17.453 1 86.88 162 ASP B CA 1
ATOM 4404 C C . ASP B 1 162 ? -13.805 -9.422 16.375 1 86.88 162 ASP B C 1
ATOM 4406 O O . ASP B 1 162 ? -12.727 -8.906 16.656 1 86.88 162 ASP B O 1
ATOM 4410 N N . LYS B 1 163 ? -14.328 -9.32 15.203 1 83.88 163 LYS B N 1
ATOM 4411 C CA . LYS B 1 163 ? -13.609 -8.734 14.078 1 83.88 163 LYS B CA 1
ATOM 4412 C C . LYS B 1 163 ? -13.852 -7.23 14 1 83.88 163 LYS B C 1
ATOM 4414 O O . LYS B 1 163 ? -13.047 -6.5 13.406 1 83.88 163 LYS B O 1
ATOM 4419 N N . LYS B 1 164 ? -14.969 -6.816 14.508 1 90.38 164 LYS B N 1
ATOM 4420 C CA . LYS B 1 164 ? -15.32 -5.398 14.555 1 90.38 164 LYS B CA 1
ATOM 4421 C C . LYS B 1 164 ? -15.812 -4.996 15.938 1 90.38 164 LYS B C 1
ATOM 4423 O O . LYS B 1 164 ? -17 -4.738 16.125 1 90.38 164 LYS B O 1
ATOM 4428 N N . PRO B 1 165 ? -14.883 -4.832 16.812 1 93.25 165 PRO B N 1
ATOM 4429 C CA . PRO B 1 165 ? -15.25 -4.707 18.219 1 93.25 165 PRO B CA 1
ATOM 4430 C C . PRO B 1 165 ? -15.617 -3.279 18.609 1 93.25 165 PRO B C 1
ATOM 4432 O O . PRO B 1 165 ? -15.953 -3.021 19.766 1 93.25 165 PRO B O 1
ATOM 4435 N N . PHE B 1 166 ? -15.641 -2.332 17.719 1 96.69 166 PHE B N 1
ATOM 4436 C CA . PHE B 1 166 ? -15.867 -0.94 18.094 1 96.69 166 PHE B CA 1
ATOM 4437 C C . PHE B 1 166 ? -17.172 -0.423 17.484 1 96.69 166 PHE B C 1
ATOM 4439 O O . PHE B 1 166 ? -17.5 -0.752 16.344 1 96.69 166 PHE B O 1
ATOM 4446 N N . ARG B 1 167 ? -17.859 0.377 18.281 1 95.75 167 ARG B N 1
ATOM 4447 C CA . ARG B 1 167 ? -19.141 0.956 17.859 1 95.75 167 ARG B CA 1
ATOM 4448 C C . ARG B 1 167 ? -18.922 2.203 17.016 1 95.75 167 ARG B C 1
ATOM 4450 O O . ARG B 1 167 ? -19.656 2.439 16.047 1 95.75 167 ARG B O 1
ATOM 4457 N N . PHE B 1 168 ? -17.953 2.996 17.469 1 97.5 168 PHE B N 1
ATOM 4458 C CA . PHE B 1 168 ? -17.672 4.273 16.828 1 97.5 168 PHE B CA 1
ATOM 4459 C C . PHE B 1 168 ? -16.188 4.41 16.516 1 97.5 168 PHE B C 1
ATOM 4461 O O . PHE B 1 168 ? -15.367 3.658 17.047 1 97.5 168 PHE B O 1
ATOM 4468 N N . MET B 1 169 ? -15.906 5.262 15.648 1 98.06 169 MET B N 1
ATOM 4469 C CA . MET B 1 169 ? -14.539 5.688 15.383 1 98.06 169 MET B CA 1
ATOM 4470 C C . MET B 1 169 ? -14.375 7.184 15.617 1 98.06 169 MET B C 1
ATOM 4472 O O . MET B 1 169 ? -15.328 7.949 15.461 1 98.06 169 MET B O 1
ATOM 4476 N N . VAL B 1 170 ? -13.258 7.602 16.109 1 98.75 170 VAL B N 1
ATOM 4477 C CA . VAL B 1 170 ? -12.859 9 16.219 1 98.75 170 VAL B CA 1
ATOM 4478 C C . VAL B 1 170 ? -11.578 9.234 15.414 1 98.75 170 VAL B C 1
ATOM 4480 O O . VAL B 1 170 ? -10.594 8.508 15.578 1 98.75 170 VAL B O 1
ATOM 4483 N N . TYR B 1 171 ? -11.594 10.156 14.539 1 98.44 171 TYR B N 1
ATOM 4484 C CA . TYR B 1 171 ? -10.398 10.57 13.82 1 98.44 171 TYR B CA 1
ATOM 4485 C C . TYR B 1 171 ? -9.898 11.922 14.305 1 98.44 171 TYR B C 1
ATOM 4487 O O . TYR B 1 171 ? -10.656 12.898 14.328 1 98.44 171 TYR B O 1
ATOM 4495 N N . LEU B 1 172 ? -8.648 12.008 14.672 1 97.81 172 LEU B N 1
ATOM 4496 C CA . LEU B 1 172 ? -8.117 13.281 15.133 1 97.81 172 LEU B CA 1
ATOM 4497 C C . LEU B 1 172 ? -6.609 13.359 14.898 1 97.81 172 LEU B C 1
ATOM 4499 O O . LEU B 1 172 ? -5.957 12.336 14.688 1 97.81 172 LEU B O 1
ATOM 4503 N N . THR B 1 173 ? -6.078 14.492 14.836 1 98 173 THR B N 1
ATOM 4504 C CA . THR B 1 173 ? -4.656 14.82 14.836 1 98 173 THR B CA 1
ATOM 4505 C C . THR B 1 173 ? -4.25 15.484 16.141 1 98 173 THR B C 1
ATOM 4507 O O . THR B 1 173 ? -4.23 16.719 16.234 1 98 173 THR B O 1
ATOM 4510 N N . PRO B 1 174 ? -3.809 14.695 17.094 1 97.88 174 PRO B N 1
ATOM 4511 C CA . PRO B 1 174 ? -3.654 15.211 18.453 1 97.88 174 PRO B CA 1
ATOM 4512 C C . PRO B 1 174 ? -2.459 16.141 18.609 1 97.88 174 PRO B C 1
ATOM 4514 O O . PRO B 1 174 ? -2.406 16.938 19.547 1 97.88 174 PRO B O 1
ATOM 4517 N N . THR B 1 175 ? -1.51 15.977 17.781 1 97.38 175 THR B N 1
ATOM 4518 C CA . THR B 1 175 ? -0.264 16.734 17.891 1 97.38 175 THR B CA 1
ATOM 4519 C C . THR B 1 175 ? -0.016 17.578 16.656 1 97.38 175 THR B C 1
ATOM 4521 O O . THR B 1 175 ? 0.031 17.047 15.539 1 97.38 175 THR B O 1
ATOM 4524 N N . PHE B 1 176 ? 0.162 18.922 16.969 1 97 176 PHE B N 1
ATOM 4525 C CA . PHE B 1 176 ? 0.371 19.859 15.859 1 97 176 PHE B CA 1
ATOM 4526 C C . PHE B 1 176 ? -0.68 19.656 14.781 1 97 176 PHE B C 1
ATOM 4528 O O . PHE B 1 176 ? -0.342 19.438 13.609 1 97 176 PHE B O 1
ATOM 4535 N N . ASN B 1 177 ? -1.885 19.844 15.164 1 96.88 177 ASN B N 1
ATOM 4536 C CA . ASN B 1 177 ? -3.1 19.516 14.422 1 96.88 177 ASN B CA 1
ATOM 4537 C C . ASN B 1 177 ? -3.09 20.141 13.023 1 96.88 177 ASN B C 1
ATOM 4539 O O . ASN B 1 177 ? -2.686 21.297 12.859 1 96.88 177 ASN B O 1
ATOM 4543 N N . ASN B 1 178 ? -3.346 19.391 12.031 1 97.06 178 ASN B N 1
ATOM 4544 C CA . ASN B 1 178 ? -3.717 19.859 10.703 1 97.06 178 ASN B CA 1
ATOM 4545 C C . ASN B 1 178 ? -5.227 20.031 10.57 1 97.06 178 ASN B C 1
ATOM 4547 O O . ASN B 1 178 ? -5.965 19.047 10.461 1 97.06 178 ASN B O 1
ATOM 4551 N N . PRO B 1 179 ? -5.703 21.234 10.695 1 97 179 PRO B N 1
ATOM 4552 C CA . PRO B 1 179 ? -5.012 22.422 10.18 1 97 179 PRO B CA 1
ATOM 4553 C C . PRO B 1 179 ? -4.625 23.406 11.289 1 97 179 PRO B C 1
ATOM 4555 O O . PRO B 1 179 ? -3.922 24.391 11.031 1 97 179 PRO B O 1
ATOM 4558 N N . ARG B 1 180 ? -4.949 23.172 12.484 1 95.62 180 ARG B N 1
ATOM 4559 C CA . ARG B 1 180 ? -4.992 24.25 13.469 1 95.62 180 ARG B CA 1
ATOM 4560 C C . ARG B 1 180 ? -3.619 24.469 14.094 1 95.62 180 ARG B C 1
ATOM 4562 O O . ARG B 1 180 ? -3.365 25.531 14.688 1 95.62 180 ARG B O 1
ATOM 4569 N N . GLY B 1 181 ? -2.789 23.469 14.039 1 94.69 181 GLY B N 1
ATOM 4570 C CA . GLY B 1 181 ? -1.468 23.594 14.641 1 94.69 181 GLY B CA 1
ATOM 4571 C C . GLY B 1 181 ? -1.479 23.422 16.141 1 94.69 181 GLY B C 1
ATOM 4572 O O . GLY B 1 181 ? -0.471 23.672 16.812 1 94.69 181 GLY B O 1
ATOM 4573 N N . THR B 1 182 ? -2.59 22.969 16.719 1 92.69 182 THR B N 1
ATOM 4574 C CA . THR B 1 182 ? -2.742 22.875 18.172 1 92.69 182 THR B CA 1
ATOM 4575 C C . THR B 1 182 ? -2.438 21.469 18.656 1 92.69 182 THR B C 1
ATOM 4577 O O . THR B 1 182 ? -2.367 20.531 17.859 1 92.69 182 THR B O 1
ATOM 4580 N N . ASP B 1 183 ? -2.275 21.328 19.969 1 95.31 183 ASP B N 1
ATOM 4581 C CA . ASP B 1 183 ? -2.047 20.047 20.641 1 95.31 183 ASP B CA 1
ATOM 4582 C C . ASP B 1 183 ? -3.199 19.703 21.578 1 95.31 183 ASP B C 1
ATOM 4584 O O . ASP B 1 183 ? -3.732 20.578 22.266 1 95.31 183 ASP B O 1
ATOM 4588 N N . LEU B 1 184 ? -3.547 18.469 21.5 1 97.75 184 LEU B N 1
ATOM 4589 C CA . LEU B 1 184 ? -4.461 17.969 22.531 1 97.75 184 LEU B CA 1
ATOM 4590 C C . LEU B 1 184 ? -3.824 18.062 23.906 1 97.75 184 LEU B C 1
ATOM 4592 O O . LEU B 1 184 ? -2.713 17.562 24.125 1 97.75 184 LEU B O 1
ATOM 4596 N N . THR B 1 185 ? -4.508 18.688 24.844 1 97.5 185 THR B N 1
ATOM 4597 C CA . THR B 1 185 ? -3.934 18.859 26.188 1 97.5 185 THR B CA 1
ATOM 4598 C C . THR B 1 185 ? -3.875 17.531 26.922 1 97.5 185 THR B C 1
ATOM 4600 O O . THR B 1 185 ? -4.586 16.578 26.562 1 97.5 185 THR B O 1
ATOM 4603 N N . LYS B 1 186 ? -2.998 17.469 27.953 1 97.44 186 LYS B N 1
ATOM 4604 C CA . LYS B 1 186 ? -2.896 16.266 28.781 1 97.44 186 LYS B CA 1
ATOM 4605 C C . LYS B 1 186 ? -4.234 15.938 29.438 1 97.44 186 LYS B C 1
ATOM 4607 O O . LYS B 1 186 ? -4.648 14.773 29.453 1 97.44 186 LYS B O 1
ATOM 4612 N N . GLU B 1 187 ? -4.863 16.969 29.922 1 97.81 187 GLU B N 1
ATOM 4613 C CA . GLU B 1 187 ? -6.148 16.797 30.594 1 97.81 187 GLU B CA 1
ATOM 4614 C C . GLU B 1 187 ? -7.188 16.219 29.641 1 97.81 187 GLU B C 1
ATOM 4616 O O . GLU B 1 187 ? -7.891 15.266 29.984 1 97.81 187 GLU B O 1
ATOM 4621 N N . ARG B 1 188 ? -7.281 16.75 28.484 1 98.19 188 ARG B N 1
ATOM 4622 C CA . ARG B 1 188 ? -8.258 16.281 27.516 1 98.19 188 ARG B CA 1
ATOM 4623 C C . ARG B 1 188 ? -7.883 14.898 26.984 1 98.19 188 ARG B C 1
ATOM 4625 O O . ARG B 1 188 ? -8.758 14.094 26.656 1 98.19 188 ARG B O 1
ATOM 4632 N N . SER B 1 189 ? -6.586 14.625 26.891 1 98.44 189 SER B N 1
ATOM 4633 C CA . SER B 1 189 ? -6.152 13.297 26.469 1 98.44 189 SER B CA 1
ATOM 4634 C C . SER B 1 189 ? -6.656 12.219 27.438 1 98.44 189 SER B C 1
ATOM 4636 O O . SER B 1 189 ? -7.184 11.195 27 1 98.44 189 SER B O 1
ATOM 4638 N N . VAL B 1 190 ? -6.504 12.453 28.688 1 97.81 190 VAL B N 1
ATOM 4639 C CA . VAL B 1 190 ? -6.938 11.508 29.703 1 97.81 190 VAL B CA 1
ATOM 4640 C C . VAL B 1 190 ? -8.453 11.336 29.641 1 97.81 190 VAL B C 1
ATOM 4642 O O . VAL B 1 190 ? -8.953 10.203 29.625 1 97.81 190 VAL B O 1
ATOM 4645 N N . LYS B 1 191 ? -9.148 12.469 29.562 1 98.44 191 LYS B N 1
ATOM 4646 C CA . LYS B 1 191 ? -10.602 12.43 29.484 1 98.44 191 LYS B CA 1
ATOM 4647 C C . LYS B 1 191 ? -11.078 11.734 28.219 1 98.44 191 LYS B C 1
ATOM 4649 O O . LYS B 1 191 ? -12.062 11 28.234 1 98.44 191 LYS B O 1
ATOM 4654 N N . LEU B 1 192 ? -10.414 12 27.141 1 98.75 192 LEU B N 1
ATOM 4655 C CA . LEU B 1 192 ? -10.789 11.406 25.859 1 98.75 192 LEU B CA 1
ATOM 4656 C C . LEU B 1 192 ? -10.695 9.891 25.906 1 98.75 192 LEU B C 1
ATOM 4658 O O . LEU B 1 192 ? -11.586 9.188 25.422 1 98.75 192 LEU B O 1
ATOM 4662 N N . VAL B 1 193 ? -9.609 9.32 26.484 1 98.62 193 VAL B N 1
ATOM 4663 C CA . VAL B 1 193 ? -9.438 7.879 26.594 1 98.62 193 VAL B CA 1
ATOM 4664 C C . VAL B 1 193 ? -10.602 7.277 27.375 1 98.62 193 VAL B C 1
ATOM 4666 O O . VAL B 1 193 ? -11.133 6.223 27.016 1 98.62 193 VAL B O 1
ATOM 4669 N N . GLN B 1 194 ? -11 7.98 28.406 1 98.25 194 GLN B N 1
ATOM 4670 C CA . GLN B 1 194 ? -12.125 7.504 29.219 1 98.25 194 GLN B CA 1
ATOM 4671 C C . GLN B 1 194 ? -13.414 7.469 28.391 1 98.25 194 GLN B C 1
ATOM 4673 O O . GLN B 1 194 ? -14.18 6.512 28.484 1 98.25 194 GLN B O 1
ATOM 4678 N N . VAL B 1 195 ? -13.648 8.5 27.641 1 98.62 195 VAL B N 1
ATOM 4679 C CA . VAL B 1 195 ? -14.852 8.602 26.828 1 98.62 195 VAL B CA 1
ATOM 4680 C C . VAL B 1 195 ? -14.828 7.52 25.734 1 98.62 195 VAL B C 1
ATOM 4682 O O . VAL B 1 195 ? -15.859 6.914 25.438 1 98.62 195 VAL B O 1
ATOM 4685 N N . LEU B 1 196 ? -13.664 7.27 25.141 1 98.69 196 LEU B N 1
ATOM 4686 C CA . LEU B 1 196 ? -13.523 6.219 24.141 1 98.69 196 LEU B CA 1
ATOM 4687 C C . LEU B 1 196 ? -13.898 4.859 24.719 1 98.69 196 LEU B C 1
ATOM 4689 O O . LEU B 1 196 ? -14.633 4.094 24.094 1 98.69 196 LEU B O 1
ATOM 4693 N N . ARG B 1 197 ? -13.406 4.547 25.938 1 98 197 ARG B N 1
ATOM 4694 C CA . ARG B 1 197 ? -13.695 3.279 26.609 1 98 197 ARG B CA 1
ATOM 4695 C C . ARG B 1 197 ? -15.18 3.154 26.922 1 98 197 ARG B C 1
ATOM 4697 O O . ARG B 1 197 ? -15.789 2.111 26.672 1 98 197 ARG B O 1
ATOM 4704 N N . LYS B 1 198 ? -15.75 4.23 27.422 1 97.31 198 LYS B N 1
ATOM 4705 C CA . LYS B 1 198 ? -17.156 4.266 27.797 1 97.31 198 LYS B CA 1
ATOM 4706 C C . LYS B 1 198 ? -18.062 3.898 26.625 1 97.31 198 LYS B C 1
ATOM 4708 O O . LYS B 1 198 ? -19.047 3.189 26.797 1 97.31 198 LYS B O 1
ATOM 4713 N N . HIS B 1 199 ? -17.719 4.297 25.469 1 97.44 199 HIS B N 1
ATOM 4714 C CA . HIS B 1 199 ? -18.625 4.168 24.328 1 97.44 199 HIS B CA 1
ATOM 4715 C C . HIS B 1 199 ? -18.125 3.1 23.359 1 97.44 199 HIS B C 1
ATOM 4717 O O . HIS B 1 199 ? -18.656 2.967 22.266 1 97.44 199 HIS B O 1
ATOM 4723 N N . LYS B 1 200 ? -17.016 2.355 23.703 1 96.69 200 LYS B N 1
ATOM 4724 C CA . LYS B 1 200 ? -16.422 1.359 22.828 1 96.69 200 LYS B CA 1
ATOM 4725 C C . LYS B 1 200 ? -16.047 1.965 21.469 1 96.69 200 LYS B C 1
ATOM 4727 O O . LYS B 1 200 ? -16.406 1.414 20.422 1 96.69 200 LYS B O 1
ATOM 4732 N N . ALA B 1 201 ? -15.406 3.086 21.547 1 98.25 201 ALA B N 1
ATOM 4733 C CA . ALA B 1 201 ? -14.984 3.805 20.344 1 98.25 201 ALA B CA 1
ATOM 4734 C C . ALA B 1 201 ? -13.484 3.652 20.109 1 98.25 201 ALA B C 1
ATOM 4736 O O . ALA B 1 201 ? -12.719 3.488 21.062 1 98.25 201 ALA B O 1
ATOM 4737 N N . LEU B 1 202 ? -13.102 3.621 18.891 1 98.62 202 LEU B N 1
ATOM 4738 C CA . LEU B 1 202 ? -11.695 3.549 18.484 1 98.62 202 LEU B CA 1
ATOM 4739 C C . LEU B 1 202 ? -11.211 4.895 17.969 1 98.62 202 LEU B C 1
ATOM 4741 O O . LEU B 1 202 ? -11.82 5.477 17.062 1 98.62 202 LEU B O 1
ATOM 4745 N N . ALA B 1 203 ? -10.172 5.402 18.594 1 98.88 203 ALA B N 1
ATOM 4746 C CA . ALA B 1 203 ? -9.516 6.586 18.047 1 98.88 203 ALA B CA 1
ATOM 4747 C C . ALA B 1 203 ? -8.406 6.195 17.062 1 98.88 203 ALA B C 1
ATOM 4749 O O . ALA B 1 203 ? -7.5 5.434 17.422 1 98.88 203 ALA B O 1
ATOM 4750 N N . ILE B 1 204 ? -8.469 6.621 15.891 1 98.5 204 ILE B N 1
ATOM 4751 C CA . ILE B 1 204 ? -7.367 6.574 14.938 1 98.5 204 ILE B CA 1
ATOM 4752 C C . ILE B 1 204 ? -6.711 7.949 14.836 1 98.5 204 ILE B C 1
ATOM 4754 O O . ILE B 1 204 ? -7.301 8.883 14.297 1 98.5 204 ILE B O 1
ATOM 4758 N N . CYS B 1 205 ? -5.496 8.047 15.281 1 98.75 205 CYS B N 1
ATOM 4759 C CA . CYS B 1 205 ? -4.797 9.32 15.398 1 98.75 205 CYS B CA 1
ATOM 4760 C C . CYS B 1 205 ? -3.857 9.531 14.219 1 98.75 205 CYS B C 1
ATOM 4762 O O . CYS B 1 205 ? -3.016 8.68 13.922 1 98.75 205 CYS B O 1
ATOM 4764 N N . ASP B 1 206 ? -4.035 10.609 13.547 1 97.81 206 ASP B N 1
ATOM 4765 C CA . ASP B 1 206 ? -3.084 11.023 12.523 1 97.81 206 ASP B CA 1
ATOM 4766 C C . ASP B 1 206 ? -1.829 11.625 13.148 1 97.81 206 ASP B C 1
ATOM 4768 O O . ASP B 1 206 ? -1.695 12.852 13.227 1 97.81 206 ASP B O 1
ATOM 4772 N N . ASP B 1 207 ? -0.894 10.781 13.477 1 98.19 207 ASP B N 1
ATOM 4773 C CA . ASP B 1 207 ? 0.298 11.164 14.227 1 98.19 207 ASP B CA 1
ATOM 4774 C C . ASP B 1 207 ? 1.499 11.344 13.297 1 98.19 207 ASP B C 1
ATOM 4776 O O . ASP B 1 207 ? 2.533 10.695 13.484 1 98.19 207 ASP B O 1
ATOM 4780 N N . VAL B 1 208 ? 1.408 12.281 12.383 1 97.62 208 VAL B N 1
ATOM 4781 C CA . VAL B 1 208 ? 2.426 12.406 11.344 1 97.62 208 VAL B CA 1
ATOM 4782 C C . VAL B 1 208 ? 3.357 13.57 11.672 1 97.62 208 VAL B C 1
ATOM 4784 O O . VAL B 1 208 ? 4.426 13.703 11.062 1 97.62 208 VAL B O 1
ATOM 4787 N N . TYR B 1 209 ? 3.082 14.398 12.727 1 97.75 209 TYR B N 1
ATOM 4788 C CA . TYR B 1 209 ? 3.865 15.594 13.016 1 97.75 209 TYR B CA 1
ATOM 4789 C C . TYR B 1 209 ? 4.535 15.492 14.383 1 97.75 209 TYR B C 1
ATOM 4791 O O . TYR B 1 209 ? 5.266 16.391 14.789 1 97.75 209 TYR B O 1
ATOM 4799 N N . ASN B 1 210 ? 4.371 14.391 15.055 1 96.75 210 ASN B N 1
ATOM 4800 C CA . ASN B 1 210 ? 4.676 14.258 16.484 1 96.75 210 ASN B CA 1
ATOM 4801 C C . ASN B 1 210 ? 6.137 14.594 16.766 1 96.75 210 ASN B C 1
ATOM 4803 O O . ASN B 1 210 ? 6.465 15.086 17.844 1 96.75 210 ASN B O 1
ATOM 4807 N N . VAL B 1 211 ? 6.992 14.383 15.836 1 97.12 211 VAL B N 1
ATOM 4808 C CA . VAL B 1 211 ? 8.414 14.531 16.125 1 97.12 211 VAL B CA 1
ATOM 4809 C C . VAL B 1 211 ? 8.938 15.82 15.508 1 97.12 211 VAL B C 1
ATOM 4811 O O . VAL B 1 211 ? 10.141 16.094 15.531 1 97.12 211 VAL B O 1
ATOM 4814 N N . ILE B 1 212 ? 8.055 16.641 14.977 1 97.62 212 ILE B N 1
ATOM 4815 C CA 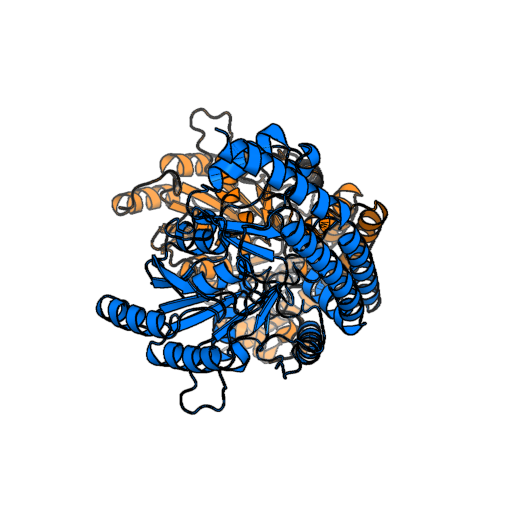. ILE B 1 212 ? 8.445 17.891 14.336 1 97.62 212 ILE B CA 1
ATOM 4816 C C . ILE B 1 212 ? 8.188 19.062 15.273 1 97.62 212 ILE B C 1
ATOM 4818 O O . ILE B 1 212 ? 7.461 20 14.93 1 97.62 212 ILE B O 1
ATOM 4822 N N . TYR B 1 213 ? 8.742 19.031 16.422 1 96.94 213 TYR B N 1
ATOM 4823 C CA . TYR B 1 213 ? 8.711 20.141 17.391 1 96.94 213 TYR B CA 1
ATOM 4824 C C . TYR B 1 213 ? 9.875 21.094 17.156 1 96.94 213 TYR B C 1
ATOM 4826 O O . TYR B 1 213 ? 10.93 20.688 16.656 1 96.94 213 TYR B O 1
ATOM 4834 N N . PHE B 1 214 ? 9.758 22.359 17.578 1 95.94 214 PHE B N 1
ATOM 4835 C CA . PHE B 1 214 ? 10.742 23.391 17.234 1 95.94 214 PHE B CA 1
ATOM 4836 C C . PHE B 1 214 ? 11.734 23.594 18.359 1 95.94 214 PHE B C 1
ATOM 4838 O O . PHE B 1 214 ? 12.906 23.906 18.125 1 95.94 214 PHE B O 1
ATOM 4845 N N . LYS B 1 215 ? 11.219 23.453 19.562 1 91.94 215 LYS B N 1
ATOM 4846 C CA . LYS B 1 215 ? 12.094 23.672 20.719 1 91.94 215 LYS B CA 1
ATOM 4847 C C . LYS B 1 215 ? 11.984 22.516 21.719 1 91.94 215 LYS B C 1
ATOM 4849 O O . LYS B 1 215 ? 10.891 22.016 21.984 1 91.94 215 LYS B O 1
ATOM 4854 N N . GLU B 1 216 ? 13.062 22.219 22.266 1 85.5 216 GLU B N 1
ATOM 4855 C CA . GLU B 1 216 ? 13.117 21.094 23.203 1 85.5 216 GLU B CA 1
ATOM 4856 C C . GLU B 1 216 ? 12.383 21.422 24.5 1 85.5 216 GLU B C 1
ATOM 4858 O O . GLU B 1 216 ? 11.898 20.516 25.188 1 85.5 216 GLU B O 1
ATOM 4863 N N . ASP B 1 217 ? 12.336 22.594 24.734 1 84.75 217 ASP B N 1
ATOM 4864 C CA . ASP B 1 217 ? 11.695 22.984 25.984 1 84.75 217 ASP B CA 1
ATOM 4865 C C . ASP B 1 217 ? 10.188 23.156 25.797 1 84.75 217 ASP B C 1
ATOM 4867 O O . ASP B 1 217 ? 9.469 23.438 26.766 1 84.75 217 ASP B O 1
ATOM 4871 N N . ASN B 1 218 ? 9.711 22.891 24.609 1 84.75 218 ASN B N 1
ATOM 4872 C CA . ASN B 1 218 ? 8.289 22.953 24.297 1 84.75 218 ASN B CA 1
ATOM 4873 C C . ASN B 1 218 ? 7.836 21.75 23.484 1 84.75 218 ASN B C 1
ATOM 4875 O O . ASN B 1 218 ? 7.379 21.891 22.359 1 84.75 218 ASN B O 1
ATOM 4879 N N . LEU B 1 219 ? 7.918 20.656 24.156 1 89.44 219 LEU B N 1
ATOM 4880 C CA . LEU B 1 219 ? 7.551 19.391 23.531 1 89.44 219 LEU B CA 1
ATOM 4881 C C . LEU B 1 219 ? 6.035 19.203 23.531 1 89.44 219 LEU B C 1
ATOM 4883 O O . LEU B 1 219 ? 5.336 19.75 24.391 1 89.44 219 LEU B O 1
ATOM 4887 N N . PRO B 1 220 ? 5.566 18.5 22.5 1 92.12 220 PRO B N 1
ATOM 4888 C CA . PRO B 1 220 ? 4.133 18.203 22.516 1 92.12 220 PRO B CA 1
ATOM 4889 C C . PRO B 1 220 ? 3.734 17.344 23.719 1 92.12 220 PRO B C 1
ATOM 4891 O O . PRO B 1 220 ? 4.602 16.781 24.391 1 92.12 220 PRO B O 1
ATOM 4894 N N . ASN B 1 221 ? 2.438 17.266 23.984 1 93 221 ASN B N 1
ATOM 4895 C CA . ASN B 1 221 ? 1.896 16.594 25.156 1 93 221 ASN B CA 1
ATOM 4896 C C . ASN B 1 221 ? 1.935 15.07 25 1 93 221 ASN B C 1
ATOM 4898 O O . ASN B 1 221 ? 1.478 14.344 25.891 1 93 221 ASN B O 1
ATOM 4902 N N . GLY B 1 222 ? 2.543 14.555 23.922 1 91.5 222 GLY B N 1
ATOM 4903 C CA . GLY B 1 222 ? 2.596 13.125 23.703 1 91.5 222 GLY B CA 1
ATOM 4904 C C . GLY B 1 222 ? 1.495 12.625 22.781 1 91.5 222 GLY B C 1
ATOM 4905 O O . GLY B 1 222 ? 0.494 13.312 22.578 1 91.5 222 GLY B O 1
ATOM 4906 N N . ARG B 1 223 ? 1.679 11.438 22.312 1 95.75 223 ARG B N 1
ATOM 4907 C CA . ARG B 1 223 ? 0.631 10.828 21.5 1 95.75 223 ARG B CA 1
ATOM 4908 C C . ARG B 1 223 ? -0.498 10.289 22.375 1 95.75 223 ARG B C 1
ATOM 4910 O O . ARG B 1 223 ? -0.259 9.828 23.5 1 95.75 223 ARG B O 1
ATOM 4917 N N . LEU B 1 224 ? -1.693 10.289 21.859 1 98.31 224 LEU B N 1
ATOM 4918 C CA . LEU B 1 224 ? -2.861 9.828 22.609 1 98.31 224 LEU B CA 1
ATOM 4919 C C . LEU B 1 224 ? -2.705 8.367 23.016 1 98.31 224 LEU B C 1
ATOM 4921 O O . LEU B 1 224 ? -3.164 7.965 24.078 1 98.31 224 LEU B O 1
ATOM 4925 N N . PHE B 1 225 ? -2.025 7.574 22.219 1 98.38 225 PHE B N 1
ATOM 4926 C CA . PHE B 1 225 ? -1.799 6.156 22.469 1 98.38 225 PHE B CA 1
ATOM 4927 C C . PHE B 1 225 ? -1.161 5.949 23.844 1 98.38 225 PHE B C 1
ATOM 4929 O O . PHE B 1 225 ? -1.479 4.984 24.547 1 98.38 225 PHE B O 1
ATOM 4936 N N . SER B 1 226 ? -0.259 6.844 24.234 1 96.69 226 SER B N 1
ATOM 4937 C CA . SER B 1 226 ? 0.48 6.691 25.484 1 96.69 226 SER B CA 1
ATOM 4938 C C . SER B 1 226 ? -0.428 6.895 26.688 1 96.69 226 SER B C 1
ATOM 4940 O O . SER B 1 226 ? -0.083 6.5 27.797 1 96.69 226 SER B O 1
ATOM 4942 N N . TYR B 1 227 ? -1.585 7.523 26.516 1 97.31 227 TYR B N 1
ATOM 4943 C CA . TYR B 1 227 ? -2.529 7.773 27.594 1 97.31 227 TYR B CA 1
ATOM 4944 C C . TYR B 1 227 ? -3.469 6.586 27.781 1 97.31 227 TYR B C 1
ATOM 4946 O O . TYR B 1 227 ? -4.152 6.484 28.797 1 97.31 227 TYR B O 1
ATOM 4954 N N . ASP B 1 228 ? -3.574 5.738 26.75 1 97.81 228 ASP B N 1
ATOM 4955 C CA . ASP B 1 228 ? -4.359 4.516 26.859 1 97.81 228 ASP B CA 1
ATOM 4956 C C . ASP B 1 228 ? -3.553 3.404 27.531 1 97.81 228 ASP B C 1
ATOM 4958 O O . ASP B 1 228 ? -3.156 2.438 26.891 1 97.81 228 ASP B O 1
ATOM 4962 N N . ASN B 1 229 ? -3.477 3.436 28.766 1 94.81 229 ASN B N 1
ATOM 4963 C CA . ASN B 1 229 ? -2.562 2.623 29.562 1 94.81 229 ASN B CA 1
ATOM 4964 C C . ASN B 1 229 ? -3.062 1.188 29.703 1 94.81 229 ASN B C 1
ATOM 4966 O O . ASN B 1 229 ? -4.148 0.952 30.234 1 94.81 229 ASN B O 1
ATOM 4970 N N . LYS B 1 230 ? -2.229 0.287 29.375 1 92.88 230 LYS B N 1
ATOM 4971 C CA . LYS B 1 230 ? -2.559 -1.136 29.406 1 92.88 230 LYS B CA 1
ATOM 4972 C C . LYS B 1 230 ? -2.783 -1.624 30.828 1 92.88 230 LYS B C 1
ATOM 4974 O O . LYS B 1 230 ? -3.463 -2.629 31.047 1 92.88 230 LYS B O 1
ATOM 4979 N N . SER B 1 231 ? -2.236 -0.949 31.75 1 93.62 231 SER B N 1
ATOM 4980 C CA . SER B 1 231 ? -2.32 -1.371 33.156 1 93.62 231 SER B CA 1
ATOM 4981 C C . SER B 1 231 ? -3.645 -0.948 33.781 1 93.62 231 SER B C 1
ATOM 4983 O O . SER B 1 231 ? -3.984 -1.383 34.875 1 93.62 231 SER B O 1
ATOM 4985 N N . ASP B 1 232 ? -4.387 -0.127 33.062 1 94.94 232 ASP B N 1
ATOM 4986 C CA . ASP B 1 232 ? -5.688 0.273 33.562 1 94.94 232 ASP B CA 1
ATOM 4987 C C . ASP B 1 232 ? -6.645 -0.918 33.656 1 94.94 232 ASP B C 1
ATOM 4989 O O . ASP B 1 232 ? -6.676 -1.742 32.719 1 94.94 232 ASP B O 1
ATOM 4993 N N . PRO B 1 233 ? -7.371 -1.056 34.656 1 93.38 233 PRO B N 1
ATOM 4994 C CA . PRO B 1 233 ? -8.289 -2.191 34.812 1 93.38 233 PRO B CA 1
ATOM 4995 C C . PRO B 1 233 ? -9.336 -2.24 33.688 1 93.38 233 PRO B C 1
ATOM 4997 O O . PRO B 1 233 ? -9.812 -3.322 33.344 1 93.38 233 PRO B O 1
ATOM 5000 N N . ASN B 1 234 ? -9.656 -1.124 33.219 1 93.12 234 ASN B N 1
ATOM 5001 C CA . ASN B 1 234 ? -10.695 -1.09 32.188 1 93.12 234 ASN B CA 1
ATOM 5002 C C . ASN B 1 234 ? -10.086 -0.932 30.781 1 93.12 234 ASN B C 1
ATOM 5004 O O . ASN B 1 234 ? -10.75 -0.443 29.875 1 93.12 234 ASN B O 1
ATOM 5008 N N . TYR B 1 235 ? -8.812 -1.342 30.672 1 95.81 235 TYR B N 1
ATOM 5009 C CA . TYR B 1 235 ? -8.133 -1.245 29.391 1 95.81 235 TYR B CA 1
ATOM 5010 C C . TYR B 1 235 ? -8.828 -2.107 28.344 1 95.81 235 TYR B C 1
ATOM 5012 O O . TYR B 1 235 ? -9.102 -3.285 28.578 1 95.81 235 TYR B O 1
ATOM 5020 N N . GLN B 1 236 ? -9.094 -1.548 27.141 1 94.81 236 GLN B N 1
ATOM 5021 C CA . GLN B 1 236 ? -9.719 -2.256 26.031 1 94.81 236 GLN B CA 1
ATOM 5022 C C . GLN B 1 236 ? -8.914 -2.074 24.75 1 94.81 236 GLN B C 1
ATOM 5024 O O . GLN B 1 236 ? -9.109 -2.807 23.766 1 94.81 236 GLN B O 1
ATOM 5029 N N . GLY B 1 237 ? -7.918 -1.138 24.781 1 97.5 237 GLY B N 1
ATOM 5030 C CA . GLY B 1 237 ? -7.188 -0.837 23.562 1 97.5 237 GLY B CA 1
ATOM 5031 C C . GLY B 1 237 ? -7.988 -0.003 22.578 1 97.5 237 GLY B C 1
ATOM 5032 O O . GLY B 1 237 ? -8.305 -0.463 21.484 1 97.5 237 GLY B O 1
ATOM 5033 N N . ASN B 1 238 ? -8.172 1.314 22.938 1 98.56 238 ASN B N 1
ATOM 5034 C CA . ASN B 1 238 ? -9.109 2.146 22.203 1 98.56 238 ASN B CA 1
ATOM 5035 C C . ASN B 1 238 ? -8.391 3.189 21.344 1 98.56 238 ASN B C 1
ATOM 5037 O O . ASN B 1 238 ? -9.023 4.082 20.781 1 98.56 238 ASN B O 1
ATOM 5041 N N . VAL B 1 239 ? -7.07 3.109 21.297 1 98.81 239 VAL B N 1
ATOM 5042 C CA . VAL B 1 239 ? -6.332 4.148 20.594 1 98.81 239 VAL B CA 1
ATOM 5043 C C . VAL B 1 239 ? -5.309 3.508 19.656 1 98.81 239 VAL B C 1
ATOM 5045 O O . VAL B 1 239 ? -4.586 2.59 20.047 1 98.81 239 VAL B O 1
ATOM 5048 N N . ILE B 1 240 ? -5.277 3.949 18.438 1 98.69 240 ILE B N 1
ATOM 5049 C CA . ILE B 1 240 ? -4.25 3.598 17.453 1 98.69 240 ILE B CA 1
ATOM 5050 C C . ILE B 1 240 ? -3.557 4.863 16.953 1 98.69 240 ILE B C 1
ATOM 5052 O O . ILE B 1 240 ? -4.219 5.844 16.594 1 98.69 240 ILE B O 1
ATOM 5056 N N . SER B 1 241 ? -2.234 4.863 17.078 1 98.75 241 SER B N 1
ATOM 5057 C CA . SER B 1 241 ? -1.418 5.883 16.422 1 98.75 241 SER B CA 1
ATOM 5058 C C . SER B 1 241 ? -1.087 5.484 14.984 1 98.75 241 SER B C 1
ATOM 5060 O O . SER B 1 241 ? -0.514 4.418 14.75 1 98.75 241 SER B O 1
ATOM 5062 N N . ASN B 1 242 ? -1.51 6.25 14.016 1 98 242 ASN B N 1
ATOM 5063 C CA . ASN B 1 242 ? -1.256 6.074 12.594 1 98 242 ASN B CA 1
ATOM 5064 C C . ASN B 1 242 ? -0.289 7.125 12.062 1 98 242 ASN B C 1
ATOM 5066 O O . ASN B 1 242 ? -0.668 8.281 11.875 1 98 242 ASN B O 1
ATOM 5070 N N . ALA B 1 243 ? 0.941 6.684 11.773 1 98.12 243 ALA B N 1
ATOM 5071 C CA . ALA B 1 243 ? 2.018 7.633 11.508 1 98.12 243 ALA B CA 1
ATOM 5072 C C . ALA B 1 243 ? 2.645 7.387 10.141 1 98.12 243 ALA B C 1
ATOM 5074 O O . ALA B 1 243 ? 2.191 6.52 9.391 1 98.12 243 ALA B O 1
ATOM 5075 N N . SER B 1 244 ? 3.58 8.242 9.734 1 97.12 244 SER B N 1
ATOM 5076 C CA . SER B 1 244 ? 4.191 8.18 8.414 1 97.12 244 SER B CA 1
ATOM 5077 C C . SER B 1 244 ? 5.578 8.812 8.414 1 97.12 244 SER B C 1
ATOM 5079 O O . SER B 1 244 ? 5.863 9.695 9.219 1 97.12 244 SER B O 1
ATOM 5081 N N . PHE B 1 245 ? 6.402 8.398 7.531 1 97.94 245 PHE B N 1
ATOM 5082 C CA . PHE B 1 245 ? 7.703 9.016 7.305 1 97.94 245 PHE B CA 1
ATOM 5083 C C . PHE B 1 245 ? 7.598 10.148 6.293 1 97.94 245 PHE B C 1
ATOM 5085 O O . PHE B 1 245 ? 8.586 10.828 6.008 1 97.94 245 PHE B O 1
ATOM 5092 N N . SER B 1 246 ? 6.438 10.461 5.805 1 96.44 246 SER B N 1
ATOM 5093 C CA . SER B 1 246 ? 6.219 11.414 4.723 1 96.44 246 SER B CA 1
ATOM 5094 C C . SER B 1 246 ? 6.699 12.805 5.113 1 96.44 246 SER B C 1
ATOM 5096 O O . SER B 1 246 ? 7.176 13.562 4.266 1 96.44 246 SER B O 1
ATOM 5098 N N . LYS B 1 247 ? 6.52 13.156 6.418 1 97.25 247 LYS B N 1
ATOM 5099 C CA . LYS B 1 247 ? 6.82 14.508 6.883 1 97.25 247 LYS B CA 1
ATOM 5100 C C . LYS B 1 247 ? 8.211 14.578 7.504 1 97.25 247 LYS B C 1
ATOM 5102 O O . LYS B 1 247 ? 8.75 15.672 7.715 1 97.25 247 LYS B O 1
ATOM 5107 N N . ILE B 1 248 ? 8.758 13.414 7.734 1 96.38 248 ILE B N 1
ATOM 5108 C CA . ILE B 1 248 ? 10.062 13.273 8.383 1 96.38 248 ILE B CA 1
ATOM 5109 C C . ILE B 1 248 ? 11.148 13.078 7.324 1 96.38 248 ILE B C 1
ATOM 5111 O O . ILE B 1 248 ? 12.258 13.602 7.461 1 96.38 248 ILE B O 1
ATOM 5115 N N . LEU B 1 249 ? 10.883 12.328 6.309 1 97.81 249 LEU B N 1
ATOM 5116 C CA . LEU B 1 249 ? 11.758 12.031 5.188 1 97.81 249 LEU B CA 1
ATOM 5117 C C . LEU B 1 249 ? 11.133 12.477 3.871 1 97.81 249 LEU B C 1
ATOM 5119 O O . LEU B 1 249 ? 11.055 13.68 3.594 1 97.81 249 LEU B O 1
ATOM 5123 N N . GLY B 1 250 ? 10.484 11.617 3.166 1 97 250 GLY B N 1
ATOM 5124 C CA . GLY B 1 250 ? 9.836 11.93 1.902 1 97 250 GLY B CA 1
ATOM 5125 C C . GLY B 1 250 ? 8.578 11.109 1.66 1 97 250 GLY B C 1
ATOM 5126 O O . GLY B 1 250 ? 8.562 9.898 1.916 1 97 250 GLY B O 1
ATOM 5127 N N . PRO B 1 251 ? 7.531 11.797 1.193 1 95.81 251 PRO B N 1
ATOM 5128 C CA . PRO B 1 251 ? 6.258 11.102 1.008 1 95.81 251 PRO B CA 1
ATOM 5129 C C . PRO B 1 251 ? 6.32 10.031 -0.077 1 95.81 251 PRO B C 1
ATOM 5131 O O . PRO B 1 251 ? 5.531 9.086 -0.061 1 95.81 251 PRO B O 1
ATOM 5134 N N . GLY B 1 252 ? 7.297 10.109 -0.995 1 95.62 252 GLY B N 1
ATOM 5135 C CA . GLY B 1 252 ? 7.438 9.109 -2.039 1 95.62 252 GLY B CA 1
ATOM 5136 C C . GLY B 1 252 ? 7.844 7.746 -1.508 1 95.62 252 GLY B C 1
ATOM 5137 O O . GLY B 1 252 ? 7.715 6.738 -2.207 1 95.62 252 GLY B O 1
ATOM 5138 N N . LEU B 1 253 ? 8.328 7.684 -0.308 1 96.5 253 LEU B N 1
ATOM 5139 C CA . LEU B 1 253 ? 8.773 6.438 0.303 1 96.5 253 LEU B CA 1
ATOM 5140 C C . LEU B 1 253 ? 7.586 5.527 0.605 1 96.5 253 LEU B C 1
ATOM 5142 O O . LEU B 1 253 ? 7.746 4.312 0.732 1 96.5 253 LEU B O 1
ATOM 5146 N N . ARG B 1 254 ? 6.426 6.109 0.767 1 93.81 254 ARG B N 1
ATOM 5147 C CA . ARG B 1 254 ? 5.18 5.391 1.016 1 93.81 254 ARG B CA 1
ATOM 5148 C C . ARG B 1 254 ? 5.344 4.391 2.154 1 93.81 254 ARG B C 1
ATOM 5150 O O . ARG B 1 254 ? 4.977 3.223 2.018 1 93.81 254 ARG B O 1
ATOM 5157 N N . LEU B 1 255 ? 5.809 4.922 3.254 1 95.94 255 LEU B N 1
ATOM 5158 C CA . LEU B 1 255 ? 5.98 4.098 4.445 1 95.94 255 LEU B CA 1
ATOM 5159 C C . LEU B 1 255 ? 5.594 4.871 5.703 1 95.94 255 LEU B C 1
ATOM 5161 O O . LEU B 1 255 ? 5.844 6.074 5.797 1 95.94 255 LEU B O 1
ATOM 5165 N N . GLY B 1 256 ? 5.012 4.238 6.562 1 96.62 256 GLY B N 1
ATOM 5166 C CA . GLY B 1 256 ? 4.68 4.691 7.902 1 96.62 256 GLY B CA 1
ATOM 5167 C C . GLY B 1 256 ? 4.582 3.557 8.906 1 96.62 256 GLY B C 1
ATOM 5168 O O . GLY B 1 256 ? 5.176 2.494 8.711 1 96.62 256 GLY B O 1
ATOM 5169 N N . TRP B 1 257 ? 3.953 3.854 10.023 1 97.75 257 TRP B N 1
ATOM 5170 C CA . TRP B 1 257 ? 3.787 2.814 11.031 1 97.75 257 TRP B CA 1
ATOM 5171 C C . TRP B 1 257 ? 2.504 3.029 11.828 1 97.75 257 TRP B C 1
ATOM 5173 O O . TRP B 1 257 ? 1.981 4.145 11.891 1 97.75 257 TRP B O 1
ATOM 5183 N N . ILE B 1 258 ? 2.037 1.932 12.289 1 97.31 258 ILE B N 1
ATOM 5184 C CA . ILE B 1 258 ? 0.951 1.89 13.266 1 97.31 258 ILE B CA 1
ATOM 5185 C C . ILE B 1 258 ? 1.502 1.503 14.633 1 97.31 258 ILE B C 1
ATOM 5187 O O . ILE B 1 258 ? 2.342 0.607 14.742 1 97.31 258 ILE B O 1
ATOM 5191 N N . GLU B 1 259 ? 1.214 2.242 15.594 1 98.56 259 GLU B N 1
ATOM 5192 C CA . GLU B 1 259 ? 1.343 1.816 16.984 1 98.56 259 GLU B CA 1
ATOM 5193 C C . GLU B 1 259 ? -0.021 1.515 17.594 1 98.56 259 GLU B C 1
ATOM 5195 O O . GLU B 1 259 ? -0.864 2.406 17.719 1 98.56 259 GLU B O 1
ATOM 5200 N N . GLY B 1 260 ? -0.293 0.279 17.906 1 98.19 260 GLY B N 1
ATOM 5201 C CA . GLY B 1 260 ? -1.616 -0.119 18.359 1 98.19 260 GLY B CA 1
ATOM 5202 C C . GLY B 1 260 ? -1.588 -1.264 19.344 1 98.19 260 GLY B C 1
ATOM 5203 O O . GLY B 1 260 ? -0.533 -1.85 19.594 1 98.19 260 GLY B O 1
ATOM 5204 N N . PRO B 1 261 ? -2.775 -1.532 19.953 1 97.38 261 PRO B N 1
ATOM 5205 C CA . PRO B 1 261 ? -2.891 -2.691 20.844 1 97.38 261 PRO B CA 1
ATOM 5206 C C . PRO B 1 261 ? -2.52 -4.004 20.156 1 97.38 261 PRO B C 1
ATOM 5208 O O . PRO B 1 261 ? -2.867 -4.211 18.984 1 97.38 261 PRO B O 1
ATOM 5211 N N . THR B 1 262 ? -1.879 -4.906 20.906 1 95.88 262 THR B N 1
ATOM 5212 C CA . THR B 1 262 ? -1.352 -6.145 20.344 1 95.88 262 THR B CA 1
ATOM 5213 C C . THR B 1 262 ? -2.475 -6.992 19.75 1 95.88 262 THR B C 1
ATOM 5215 O O . THR B 1 262 ? -2.309 -7.609 18.703 1 95.88 262 THR B O 1
ATOM 5218 N N . HIS B 1 263 ? -3.615 -7.035 20.406 1 94.81 263 HIS B N 1
ATOM 5219 C CA . HIS B 1 263 ? -4.711 -7.867 19.922 1 94.81 263 HIS B CA 1
ATOM 5220 C C . HIS B 1 263 ? -5.266 -7.336 18.594 1 94.81 263 HIS B C 1
ATOM 5222 O O . HIS B 1 263 ? -5.668 -8.109 17.734 1 94.81 263 HIS B O 1
ATOM 5228 N N . LEU B 1 264 ? -5.285 -6.023 18.438 1 95.44 264 LEU B N 1
ATOM 5229 C CA . LEU B 1 264 ? -5.727 -5.457 17.172 1 95.44 264 LEU B CA 1
ATOM 5230 C C . LEU B 1 264 ? -4.691 -5.695 16.078 1 95.44 264 LEU B C 1
ATOM 5232 O O . LEU B 1 264 ? -5.047 -5.961 14.922 1 95.44 264 LEU B O 1
ATOM 5236 N N . LEU B 1 265 ? -3.4 -5.578 16.438 1 95 265 LEU B N 1
ATOM 5237 C CA . LEU B 1 265 ? -2.35 -5.832 15.461 1 95 265 LEU B CA 1
ATOM 5238 C C . LEU B 1 265 ? -2.393 -7.277 14.977 1 95 265 LEU B C 1
ATOM 5240 O O . LEU B 1 265 ? -2.129 -7.555 13.805 1 95 265 LEU B O 1
ATOM 5244 N N . THR B 1 266 ? -2.691 -8.172 15.844 1 92.44 266 THR B N 1
ATOM 5245 C CA . THR B 1 266 ? -2.852 -9.578 15.461 1 92.44 266 THR B CA 1
ATOM 5246 C C . THR B 1 266 ? -3.98 -9.734 14.453 1 92.44 266 THR B C 1
ATOM 5248 O O . THR B 1 266 ? -3.82 -10.422 13.438 1 92.44 266 THR B O 1
ATOM 5251 N N . MET B 1 267 ? -5.031 -9.086 14.711 1 89.5 267 MET B N 1
ATOM 5252 C CA . MET B 1 267 ? -6.168 -9.133 13.797 1 89.5 267 MET B CA 1
ATOM 5253 C C . MET B 1 267 ? -5.809 -8.508 12.453 1 89.5 267 MET B C 1
ATOM 5255 O O . MET B 1 267 ? -6.145 -9.055 11.406 1 89.5 267 MET B O 1
ATOM 5259 N N . LEU B 1 268 ? -5.172 -7.387 12.523 1 90.31 268 LEU B N 1
ATOM 5260 C CA . LEU B 1 268 ? -4.793 -6.656 11.32 1 90.31 268 LEU B CA 1
ATOM 5261 C C . LEU B 1 268 ? -3.797 -7.461 10.492 1 90.31 268 LEU B C 1
ATOM 5263 O O . LEU B 1 268 ? -3.816 -7.398 9.258 1 90.31 268 LEU B O 1
ATOM 5267 N N . SER B 1 269 ? -2.934 -8.188 11.148 1 88.12 269 SER B N 1
ATOM 5268 C CA . SER B 1 269 ? -1.909 -8.969 10.461 1 88.12 269 SER B CA 1
ATOM 5269 C C . SER B 1 269 ? -2.523 -10.133 9.695 1 88.12 269 SER B C 1
ATOM 5271 O O . SER B 1 269 ? -1.877 -10.727 8.828 1 88.12 269 SER B O 1
ATOM 5273 N N . GLU B 1 270 ? -3.74 -10.492 9.977 1 82.5 270 GLU B N 1
ATOM 5274 C CA . GLU B 1 270 ? -4.422 -11.602 9.32 1 82.5 270 GLU B CA 1
ATOM 5275 C C . GLU B 1 270 ? -5.242 -11.117 8.125 1 82.5 270 GLU B C 1
ATOM 5277 O O . GLU B 1 270 ? -5.836 -11.922 7.406 1 82.5 270 GLU B O 1
ATOM 5282 N N . SER B 1 271 ? -5.191 -9.836 7.941 1 77.5 271 SER B N 1
ATOM 5283 C CA . SER B 1 271 ? -5.926 -9.273 6.816 1 77.5 271 SER B CA 1
ATOM 5284 C C . SER B 1 271 ? -5.285 -9.648 5.488 1 77.5 271 SER B C 1
ATOM 5286 O O . SER B 1 271 ? -4.078 -9.898 5.426 1 77.5 271 SER B O 1
ATOM 5288 N N . GLY B 1 272 ? -6.062 -9.742 4.477 1 67.31 272 GLY B N 1
ATOM 5289 C CA . GLY B 1 272 ? -5.57 -10.039 3.143 1 67.31 272 GLY B CA 1
ATOM 5290 C C . GLY B 1 272 ? -4.559 -9.031 2.639 1 67.31 272 GLY B C 1
ATOM 5291 O O . GLY B 1 272 ? -3.773 -9.328 1.735 1 67.31 272 GLY B O 1
ATOM 5292 N N . TYR B 1 273 ? -4.539 -7.855 3.152 1 63.5 273 TYR B N 1
ATOM 5293 C CA . TYR B 1 273 ? -3.531 -6.871 2.775 1 63.5 273 TYR B CA 1
ATOM 5294 C C . TYR B 1 273 ? -2.145 -7.312 3.23 1 63.5 273 TYR B C 1
ATOM 5296 O O . TYR B 1 273 ? -1.164 -7.145 2.5 1 63.5 273 TYR B O 1
ATOM 5304 N N . SER B 1 274 ? -2.109 -7.887 4.348 1 61.19 274 SER B N 1
ATOM 5305 C CA . SER B 1 274 ? -0.835 -8.25 4.957 1 61.19 274 SER B CA 1
ATOM 5306 C C . SER B 1 274 ? -0.484 -9.703 4.68 1 61.19 274 SER B C 1
ATOM 5308 O O . SER B 1 274 ? 0.685 -10.039 4.477 1 61.19 274 SER B O 1
ATOM 5310 N N . CYS B 1 275 ? -1.432 -10.531 4.609 1 55.84 275 CYS B N 1
ATOM 5311 C CA . CYS B 1 275 ? -1.198 -11.969 4.539 1 55.84 275 CYS B CA 1
ATOM 5312 C C . CYS B 1 275 ? -0.535 -12.352 3.223 1 55.84 275 CYS B C 1
ATOM 5314 O O . CYS B 1 275 ? 0.347 -13.211 3.193 1 55.84 275 CYS B O 1
ATOM 5316 N N . SER B 1 276 ? -0.938 -11.727 2.215 1 55.47 276 SER B N 1
ATOM 5317 C CA . SER B 1 276 ? -0.406 -12.203 0.94 1 55.47 276 SER B CA 1
ATOM 5318 C C . SER B 1 276 ? 0.936 -11.547 0.626 1 55.47 276 SER B C 1
ATOM 5320 O O . SER B 1 276 ? 1.911 -12.234 0.317 1 55.47 276 SER B O 1
ATOM 5322 N N . GLY B 1 277 ? 1.023 -10.398 0.914 1 62.81 277 GLY B N 1
ATOM 5323 C CA . GLY B 1 277 ? 2.221 -9.664 0.535 1 62.81 277 GLY B CA 1
ATOM 5324 C C . GLY B 1 277 ? 3.275 -9.641 1.627 1 62.81 277 GLY B C 1
ATOM 5325 O O . GLY B 1 277 ? 4.438 -9.32 1.368 1 62.81 277 GLY B O 1
ATOM 5326 N N . GLY B 1 278 ? 2.848 -10.227 2.85 1 66.06 278 GLY B N 1
ATOM 5327 C CA . GLY B 1 278 ? 3.676 -10.109 4.039 1 66.06 278 GLY B CA 1
ATOM 5328 C C . GLY B 1 278 ? 3.594 -8.742 4.691 1 66.06 278 GLY B C 1
ATOM 5329 O O . GLY B 1 278 ? 3.281 -8.633 5.879 1 66.06 278 GLY B O 1
ATOM 5330 N N . CYS B 1 279 ? 4.238 -7.703 4.156 1 80.19 279 CYS B N 1
ATOM 5331 C CA . CYS B 1 279 ? 4.207 -6.336 4.672 1 80.19 279 CYS B CA 1
ATOM 5332 C C . CYS B 1 279 ? 3.896 -5.344 3.559 1 80.19 279 CYS B C 1
ATOM 5334 O O . CYS B 1 279 ? 3.832 -5.715 2.387 1 80.19 279 CYS B O 1
ATOM 5336 N N . PHE B 1 280 ? 3.533 -4.105 3.9 1 83.75 280 PHE B N 1
ATOM 5337 C CA . PHE B 1 280 ? 3.059 -3.072 2.99 1 83.75 280 PHE B CA 1
ATOM 5338 C C . PHE B 1 280 ? 4.188 -2.586 2.088 1 83.75 280 PHE B C 1
ATOM 5340 O O . PHE B 1 280 ? 3.961 -2.264 0.92 1 83.75 280 PHE B O 1
ATOM 5347 N N . ASN B 1 281 ? 5.32 -2.523 2.557 1 92.5 281 ASN B N 1
ATOM 5348 C CA . ASN B 1 281 ? 6.465 -1.987 1.831 1 92.5 281 ASN B CA 1
ATOM 5349 C C . ASN B 1 281 ? 7.785 -2.461 2.434 1 92.5 281 ASN B C 1
ATOM 5351 O O . ASN B 1 281 ? 8.547 -1.661 2.977 1 92.5 281 ASN B O 1
ATOM 5355 N N . HIS B 1 282 ? 8.031 -3.742 2.189 1 95.06 282 HIS B N 1
ATOM 5356 C CA . HIS B 1 282 ? 9.078 -4.457 2.912 1 95.06 282 HIS B CA 1
ATOM 5357 C C . HIS B 1 282 ? 10.461 -3.932 2.541 1 95.06 282 HIS B C 1
ATOM 5359 O O . HIS B 1 282 ? 11.258 -3.609 3.418 1 95.06 282 HIS B O 1
ATOM 5365 N N . TYR B 1 283 ? 10.766 -3.75 1.268 1 96.75 283 TYR B N 1
ATOM 5366 C CA . TYR B 1 283 ? 12.047 -3.266 0.759 1 96.75 283 TYR B CA 1
ATOM 5367 C C . TYR B 1 283 ? 12.383 -1.901 1.347 1 96.75 283 TYR B C 1
ATOM 5369 O O . TYR B 1 283 ? 13.445 -1.727 1.956 1 96.75 283 TYR B O 1
ATOM 5377 N N . THR B 1 284 ? 11.469 -0.978 1.257 1 97.12 284 THR B N 1
ATOM 5378 C CA . THR B 1 284 ? 11.664 0.374 1.768 1 97.12 284 THR B CA 1
ATOM 5379 C C . THR B 1 284 ? 11.742 0.37 3.291 1 97.12 284 THR B C 1
ATOM 5381 O O . THR B 1 284 ? 12.516 1.128 3.881 1 97.12 284 THR B O 1
ATOM 5384 N N . GLY B 1 285 ? 10.914 -0.501 3.91 1 97 285 GLY B N 1
ATOM 5385 C CA . GLY B 1 285 ? 10.945 -0.62 5.359 1 97 285 GLY B CA 1
ATOM 5386 C C . GLY B 1 285 ? 12.297 -1.048 5.891 1 97 285 GLY B C 1
ATOM 5387 O O . GLY B 1 285 ? 12.773 -0.509 6.895 1 97 285 GLY B O 1
ATOM 5388 N N . CYS B 1 286 ? 12.93 -2.008 5.223 1 97.56 286 CYS B N 1
ATOM 5389 C CA . CYS B 1 286 ? 14.242 -2.488 5.645 1 97.56 286 CYS B CA 1
ATOM 5390 C C . CYS B 1 286 ? 15.305 -1.413 5.453 1 97.56 286 CYS B C 1
ATOM 5392 O O . CYS B 1 286 ? 16.188 -1.242 6.305 1 97.56 286 CYS B O 1
ATOM 5394 N N . ILE B 1 287 ? 15.234 -0.647 4.371 1 98.19 287 ILE B N 1
ATOM 5395 C CA . ILE B 1 287 ? 16.203 0.413 4.109 1 98.19 287 ILE B CA 1
ATOM 5396 C C . ILE B 1 287 ? 16.078 1.503 5.172 1 98.19 287 ILE B C 1
ATOM 5398 O O . ILE B 1 287 ? 17.078 1.947 5.734 1 98.19 287 ILE B O 1
ATOM 5402 N N . ILE B 1 288 ? 14.844 1.914 5.457 1 98.38 288 ILE B N 1
ATOM 5403 C CA . ILE B 1 288 ? 14.625 2.957 6.453 1 98.38 288 ILE B CA 1
ATOM 5404 C C . ILE B 1 288 ? 15.047 2.451 7.832 1 98.38 288 ILE B C 1
ATOM 5406 O O . ILE B 1 288 ? 15.625 3.197 8.625 1 98.38 288 ILE B O 1
ATOM 5410 N N . GLY B 1 289 ? 14.688 1.121 8.117 1 98.19 289 GLY B N 1
ATOM 5411 C CA . GLY B 1 289 ? 15.18 0.536 9.352 1 98.19 289 GLY B CA 1
ATOM 5412 C C . GLY B 1 289 ? 16.688 0.651 9.5 1 98.19 289 GLY B C 1
ATOM 5413 O O . GLY B 1 289 ? 17.188 1.002 10.57 1 98.19 289 GLY B O 1
ATOM 5414 N N . LYS B 1 290 ? 17.422 0.387 8.422 1 98.38 290 LYS B N 1
ATOM 5415 C CA . LYS B 1 290 ? 18.875 0.498 8.438 1 98.38 290 LYS B CA 1
ATOM 5416 C C . LYS B 1 290 ? 19.312 1.948 8.617 1 98.38 290 LYS B C 1
ATOM 5418 O O . LYS B 1 290 ? 20.266 2.229 9.344 1 98.38 290 LYS B O 1
ATOM 5423 N N . ALA B 1 291 ? 18.641 2.859 7.945 1 98.69 291 ALA B N 1
ATOM 5424 C CA . ALA B 1 291 ? 18.938 4.281 8.078 1 98.69 291 ALA B CA 1
ATOM 5425 C C . ALA B 1 291 ? 18.797 4.738 9.531 1 98.69 291 ALA B C 1
ATOM 5427 O O . ALA B 1 291 ? 19.594 5.539 10.016 1 98.69 291 ALA B O 1
ATOM 5428 N N . ILE B 1 292 ? 17.75 4.285 10.18 1 98.75 292 ILE B N 1
ATOM 5429 C CA . ILE B 1 292 ? 17.516 4.625 11.578 1 98.75 292 ILE B CA 1
ATOM 5430 C C . ILE B 1 292 ? 18.641 4.055 12.438 1 98.75 292 ILE B C 1
ATOM 5432 O O . ILE B 1 292 ? 19.188 4.758 13.289 1 98.75 292 ILE B O 1
ATOM 5436 N N . GLU B 1 293 ? 18.953 2.816 12.203 1 98.12 293 GLU B N 1
ATOM 5437 C CA . GLU B 1 293 ? 20 2.133 12.953 1 98.12 293 GLU B CA 1
ATOM 5438 C C . GLU B 1 293 ? 21.328 2.873 12.852 1 98.12 293 GLU B C 1
ATOM 5440 O O . GLU B 1 293 ? 22.078 2.959 13.828 1 98.12 293 GLU B O 1
ATOM 5445 N N . LEU B 1 294 ? 21.594 3.434 11.695 1 98.19 294 LEU B N 1
ATOM 5446 C CA . LEU B 1 294 ? 22.859 4.102 11.422 1 98.19 294 LEU B CA 1
ATOM 5447 C C . LEU B 1 294 ? 22.844 5.535 11.945 1 98.19 294 LEU B C 1
ATOM 5449 O O . LEU B 1 294 ? 23.844 6.25 11.844 1 98.19 294 LEU B O 1
ATOM 5453 N N . GLY B 1 295 ? 21.703 6.031 12.461 1 98.38 295 GLY B N 1
ATOM 5454 C CA . GLY B 1 295 ? 21.594 7.371 13.008 1 98.38 295 GLY B CA 1
ATOM 5455 C C . GLY B 1 295 ? 21.328 8.43 11.945 1 98.38 295 GLY B C 1
ATOM 5456 O O . GLY B 1 295 ? 21.312 9.625 12.25 1 98.38 295 GLY B O 1
ATOM 5457 N N . LEU B 1 296 ? 21.109 8.008 10.711 1 98.69 296 LEU B N 1
ATOM 5458 C CA . LEU B 1 296 ? 20.969 8.938 9.594 1 98.69 296 LEU B CA 1
ATOM 5459 C C . LEU B 1 296 ? 19.656 9.703 9.695 1 98.69 296 LEU B C 1
ATOM 5461 O O . LEU B 1 296 ? 19.594 10.891 9.383 1 98.69 296 LEU B O 1
ATOM 5465 N N . VAL B 1 297 ? 18.609 9.031 10.172 1 98.69 297 VAL B N 1
ATOM 5466 C CA . VAL B 1 297 ? 17.281 9.641 10.258 1 98.69 297 VAL B CA 1
ATOM 5467 C C . VAL B 1 297 ? 17.281 10.688 11.367 1 98.69 297 VAL B C 1
ATOM 5469 O O . VAL B 1 297 ? 16.719 11.781 11.195 1 98.69 297 VAL B O 1
ATOM 5472 N N . SER B 1 298 ? 17.859 10.367 12.484 1 98.25 298 SER B N 1
ATOM 5473 C CA . SER B 1 298 ? 17.938 11.312 13.594 1 98.25 298 SER B CA 1
ATOM 5474 C C . SER B 1 298 ? 18.641 12.594 13.18 1 98.25 298 SER B C 1
ATOM 5476 O O . SER B 1 298 ? 18.188 13.695 13.492 1 98.25 298 SER B O 1
ATOM 5478 N N . LYS B 1 299 ? 19.75 12.453 12.523 1 98.25 299 LYS B N 1
ATOM 5479 C CA . LYS B 1 299 ? 20.516 13.617 12.07 1 98.25 299 LYS B CA 1
ATOM 5480 C C . LYS B 1 299 ? 19.703 14.461 11.094 1 98.25 299 LYS B C 1
ATOM 5482 O O . LYS B 1 299 ? 19.688 15.695 11.195 1 98.25 299 LYS B O 1
ATOM 5487 N N . HIS B 1 300 ? 19.094 13.836 10.195 1 98.56 300 HIS B N 1
ATOM 5488 C CA . HIS B 1 300 ? 18.266 14.531 9.211 1 98.56 300 HIS B CA 1
ATOM 5489 C C . HIS B 1 300 ? 17.109 15.258 9.891 1 98.56 300 HIS B C 1
ATOM 5491 O O . HIS B 1 300 ? 16.781 16.391 9.531 1 98.56 300 HIS B O 1
ATOM 5497 N N . LEU B 1 301 ? 16.469 14.594 10.828 1 98.06 301 LEU B N 1
ATOM 5498 C CA . LEU B 1 301 ? 15.328 15.172 11.531 1 98.06 301 LEU B CA 1
ATOM 5499 C C . LEU B 1 301 ? 15.734 16.422 12.312 1 98.06 301 LEU B C 1
ATOM 5501 O O . LEU B 1 301 ? 15.008 17.406 12.328 1 98.06 301 LEU B O 1
ATOM 5505 N N . GLU B 1 302 ? 16.828 16.375 12.938 1 97.31 302 GLU B N 1
ATOM 5506 C CA . GLU B 1 302 ? 17.344 17.547 13.656 1 97.31 302 GLU B CA 1
ATOM 5507 C C . GLU B 1 302 ? 17.516 18.734 12.719 1 97.31 302 GLU B C 1
ATOM 5509 O O . GLU B 1 302 ? 17.141 19.859 13.062 1 97.31 302 GLU B O 1
ATOM 5514 N N . HIS B 1 303 ? 18.094 18.484 11.633 1 98 303 HIS B N 1
ATOM 5515 C CA . HIS B 1 303 ? 18.281 19.531 10.641 1 98 303 HIS B CA 1
ATOM 5516 C C . HIS B 1 303 ? 16.938 20.047 10.117 1 98 303 HIS B C 1
ATOM 5518 O O . HIS B 1 303 ? 16.734 21.266 10.023 1 98 303 HIS B O 1
ATOM 5524 N N . SER B 1 304 ? 16.078 19.125 9.797 1 98 304 SER B N 1
ATOM 5525 C CA . SER B 1 304 ? 14.773 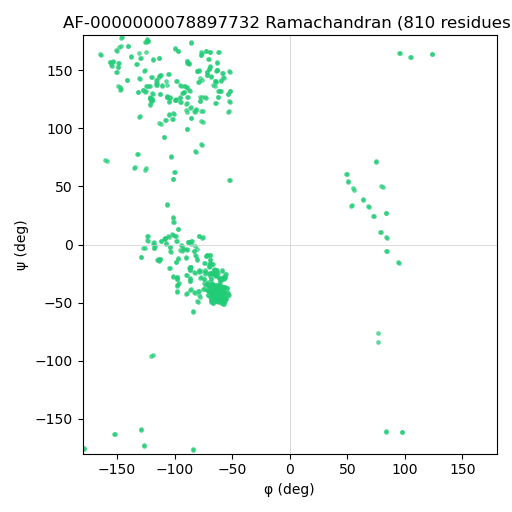19.5 9.273 1 98 304 SER B CA 1
ATOM 5526 C C . SER B 1 304 ? 14 20.359 10.273 1 98 304 SER B C 1
ATOM 5528 O O . SER B 1 304 ? 13.289 21.297 9.883 1 98 304 SER B O 1
ATOM 5530 N N . ARG B 1 305 ? 14.094 20.047 11.555 1 97.75 305 ARG B N 1
ATOM 5531 C CA . ARG B 1 305 ? 13.422 20.828 12.594 1 97.75 305 ARG B CA 1
ATOM 5532 C C . ARG B 1 305 ? 13.875 22.281 12.578 1 97.75 305 ARG B C 1
ATOM 5534 O O . ARG B 1 305 ? 13.055 23.188 12.719 1 97.75 305 ARG B O 1
ATOM 5541 N N . LYS B 1 306 ? 15.109 22.484 12.406 1 97.94 306 LYS B N 1
ATOM 5542 C CA . LYS B 1 306 ? 15.641 23.844 12.359 1 97.94 306 LYS B CA 1
ATOM 5543 C C . LYS B 1 306 ? 15.109 24.594 11.141 1 97.94 306 LYS B C 1
ATOM 5545 O O . LYS B 1 306 ? 14.758 25.781 11.25 1 97.94 306 LYS B O 1
ATOM 5550 N N . VAL B 1 307 ? 15.078 23.922 10.047 1 98.38 307 VAL B N 1
ATOM 5551 C CA . VAL B 1 307 ? 14.578 24.516 8.812 1 98.38 307 VAL B CA 1
ATOM 5552 C C . VAL B 1 307 ? 13.109 24.891 8.977 1 98.38 307 VAL B C 1
ATOM 5554 O O . VAL B 1 307 ? 12.703 26.016 8.68 1 98.38 307 VAL B O 1
ATOM 5557 N N . TYR B 1 308 ? 12.312 23.953 9.469 1 98.31 308 TYR B N 1
ATOM 5558 C CA . TYR B 1 308 ? 10.883 24.188 9.641 1 98.31 308 TYR B CA 1
ATOM 5559 C C . TYR B 1 308 ? 10.625 25.281 10.664 1 98.31 308 TYR B C 1
ATOM 5561 O O . TYR B 1 308 ? 9.703 26.078 10.508 1 98.31 308 TYR B O 1
ATOM 5569 N N . HIS B 1 309 ? 11.43 25.281 11.711 1 98.31 309 HIS B N 1
ATOM 5570 C CA . HIS B 1 309 ? 11.297 26.328 12.711 1 98.31 309 HIS B CA 1
ATOM 5571 C C . HIS B 1 309 ? 11.539 27.703 12.109 1 98.31 309 HIS B C 1
ATOM 5573 O O . HIS B 1 309 ? 10.781 28.641 12.359 1 98.31 309 HIS B O 1
ATOM 5579 N N . SER B 1 310 ? 12.594 27.828 11.383 1 98.56 310 SER B N 1
ATOM 5580 C CA . SER B 1 310 ? 12.938 29.094 10.742 1 98.56 310 SER B CA 1
ATOM 5581 C C . SER B 1 310 ? 11.828 29.531 9.789 1 98.56 310 SER B C 1
ATOM 5583 O O . SER B 1 310 ? 11.445 30.703 9.781 1 98.56 310 SER B O 1
ATOM 5585 N N . ARG B 1 311 ? 11.344 28.656 9.023 1 98.69 311 ARG B N 1
ATOM 5586 C CA . ARG B 1 311 ? 10.305 28.969 8.047 1 98.69 311 ARG B CA 1
ATOM 5587 C C . ARG B 1 311 ? 8.992 29.344 8.734 1 98.69 311 ARG B C 1
ATOM 5589 O O . ARG B 1 311 ? 8.312 30.281 8.312 1 98.69 311 ARG B O 1
ATOM 5596 N N . MET B 1 312 ? 8.656 28.578 9.773 1 98.56 312 MET B N 1
ATOM 5597 C CA . MET B 1 312 ? 7.449 28.891 10.539 1 98.56 312 MET B CA 1
ATOM 5598 C C . MET B 1 312 ? 7.559 30.281 11.18 1 98.56 312 MET B C 1
ATOM 5600 O O . MET B 1 312 ? 6.598 31.047 11.164 1 98.56 312 MET B O 1
ATOM 5604 N N . THR B 1 313 ? 8.688 30.578 11.695 1 98.5 313 THR B N 1
ATOM 5605 C CA . THR B 1 313 ? 8.93 31.875 12.289 1 98.5 313 THR B CA 1
ATOM 5606 C C . THR B 1 313 ? 8.766 32.969 11.242 1 98.5 313 THR B C 1
ATOM 5608 O O . THR B 1 313 ? 8.094 34 11.492 1 98.5 313 THR B O 1
ATOM 5611 N N . ALA B 1 314 ? 9.32 32.781 10.102 1 98.75 314 ALA B N 1
ATOM 5612 C CA . ALA B 1 314 ? 9.227 33.75 9.023 1 98.75 314 ALA B CA 1
ATOM 5613 C C . ALA B 1 314 ? 7.777 33.969 8.594 1 98.75 314 ALA B C 1
ATOM 5615 O O . ALA B 1 314 ? 7.344 35.094 8.352 1 98.75 314 ALA B O 1
ATOM 5616 N N . LEU B 1 315 ? 7.078 32.875 8.445 1 98.75 315 LEU B N 1
ATOM 5617 C CA . LEU B 1 315 ? 5.672 32.938 8.055 1 98.75 315 LEU B CA 1
ATOM 5618 C C . LEU B 1 315 ? 4.859 33.719 9.078 1 98.75 315 LEU B C 1
ATOM 5620 O O . LEU B 1 315 ? 4.102 34.625 8.711 1 98.75 315 LEU B O 1
ATOM 5624 N N . CYS B 1 316 ? 4.992 33.406 10.359 1 98.62 316 CYS B N 1
ATOM 5625 C CA . CYS B 1 316 ? 4.246 34.031 11.43 1 98.62 316 CYS B CA 1
ATOM 5626 C C . CYS B 1 316 ? 4.613 35.531 11.539 1 98.62 316 CYS B C 1
ATOM 5628 O O . CYS B 1 316 ? 3.74 36.375 11.734 1 98.62 316 CYS B O 1
ATOM 5630 N N . ASP B 1 317 ? 5.867 35.812 11.422 1 98.75 317 ASP B N 1
ATOM 5631 C CA . ASP B 1 317 ? 6.301 37.188 11.469 1 98.75 317 ASP B CA 1
ATOM 5632 C C . ASP B 1 317 ? 5.68 38 10.336 1 98.75 317 ASP B C 1
ATOM 5634 O O . ASP B 1 317 ? 5.289 39.156 10.523 1 98.75 317 ASP B O 1
ATOM 5638 N N . ALA B 1 318 ? 5.676 37.438 9.18 1 98.81 318 ALA B N 1
ATOM 5639 C CA . ALA B 1 318 ? 5.059 38.094 8.031 1 98.81 318 ALA B CA 1
ATOM 5640 C C . ALA B 1 318 ? 3.568 38.344 8.266 1 98.81 318 ALA B C 1
ATOM 5642 O O . ALA B 1 318 ? 3.025 39.375 7.891 1 98.81 318 ALA B O 1
ATOM 5643 N N . ILE B 1 319 ? 2.895 37.375 8.812 1 98.75 319 ILE B N 1
ATOM 5644 C CA . ILE B 1 319 ? 1.478 37.5 9.125 1 98.75 319 ILE B CA 1
ATOM 5645 C C . ILE B 1 319 ? 1.278 38.656 10.094 1 98.75 319 ILE B C 1
ATOM 5647 O O . ILE B 1 319 ? 0.39 39.5 9.891 1 98.75 319 ILE B O 1
ATOM 5651 N N . ASP B 1 320 ? 2.072 38.781 11.117 1 98.62 320 ASP B N 1
ATOM 5652 C CA . ASP B 1 320 ? 2 39.875 12.086 1 98.62 320 ASP B CA 1
ATOM 5653 C C . ASP B 1 320 ? 2.18 41.219 11.406 1 98.62 320 ASP B C 1
ATOM 5655 O O . ASP B 1 320 ? 1.519 42.188 11.766 1 98.62 320 ASP B O 1
ATOM 5659 N N . GLU B 1 321 ? 3.025 41.219 10.484 1 98.5 321 GLU B N 1
ATOM 5660 C CA . GLU B 1 321 ? 3.395 42.469 9.828 1 98.5 321 GLU B CA 1
ATOM 5661 C C . GLU B 1 321 ? 2.338 42.906 8.812 1 98.5 321 GLU B C 1
ATOM 5663 O O . GLU B 1 321 ? 1.924 44.062 8.781 1 98.5 321 GLU B O 1
ATOM 5668 N N . TYR B 1 322 ? 1.865 41.969 8 1 98.5 322 TYR B N 1
ATOM 5669 C CA . TYR B 1 322 ? 1.099 42.344 6.82 1 98.5 322 TYR B CA 1
ATOM 5670 C C . TYR B 1 322 ? -0.39 42.094 7.031 1 98.5 322 TYR B C 1
ATOM 5672 O O . TYR B 1 322 ? -1.226 42.625 6.305 1 98.5 322 TYR B O 1
ATOM 5680 N N . LEU B 1 323 ? -0.72 41.25 7.977 1 98.12 323 LEU B N 1
ATOM 5681 C CA . LEU B 1 323 ? -2.117 40.906 8.234 1 98.12 323 LEU B CA 1
ATOM 5682 C C . LEU B 1 323 ? -2.471 41.156 9.703 1 98.12 323 LEU B C 1
ATOM 5684 O O . LEU B 1 323 ? -2.934 40.219 10.383 1 98.12 323 LEU B O 1
ATOM 5688 N N . PRO B 1 324 ? -2.441 42.281 10.156 1 96.19 324 PRO B N 1
ATOM 5689 C CA . PRO B 1 324 ? -2.557 42.562 11.586 1 96.19 324 PRO B CA 1
ATOM 5690 C C . PRO B 1 324 ? -3.955 42.281 12.133 1 96.19 324 PRO B C 1
ATOM 5692 O O . PRO B 1 324 ? -4.125 42.094 13.344 1 96.19 324 PRO B O 1
ATOM 5695 N N . LYS B 1 325 ? -4.969 42.188 11.344 1 96.44 325 LYS B N 1
ATOM 5696 C CA . LYS B 1 325 ? -6.328 41.969 11.82 1 96.44 325 LYS B CA 1
ATOM 5697 C C . LYS B 1 325 ? -6.668 40.5 11.875 1 96.44 325 LYS B C 1
ATOM 5699 O O . LYS B 1 325 ? -7.754 40.125 12.312 1 96.44 325 LYS B O 1
ATOM 5704 N N . VAL B 1 326 ? -5.789 39.719 11.453 1 97.75 326 VAL B N 1
ATOM 5705 C CA . VAL B 1 326 ? -6.004 38.281 11.422 1 97.75 326 VAL B CA 1
ATOM 5706 C C . VAL B 1 326 ? -5.594 37.656 12.758 1 97.75 326 VAL B C 1
ATOM 5708 O O . VAL B 1 326 ? -4.566 38.031 13.328 1 97.75 326 VAL B O 1
ATOM 5711 N N . ARG B 1 327 ? -6.465 36.844 13.227 1 97.31 327 ARG B N 1
ATOM 5712 C CA . ARG B 1 327 ? -6.164 36.125 14.461 1 97.31 327 ARG B CA 1
ATOM 5713 C C . ARG B 1 327 ? -5.586 34.75 14.156 1 97.31 327 ARG B C 1
ATOM 5715 O O . ARG B 1 327 ? -6.059 34.062 13.25 1 97.31 327 ARG B O 1
ATOM 5722 N N . TYR B 1 328 ? -4.574 34.375 14.883 1 95.62 328 TYR B N 1
ATOM 5723 C CA . TYR B 1 328 ? -3.998 33.031 14.773 1 95.62 328 TYR B CA 1
ATOM 5724 C C . TYR B 1 328 ? -3.104 32.75 15.969 1 95.62 328 TYR B C 1
ATOM 5726 O O . TYR B 1 328 ? -2.824 33.625 16.781 1 95.62 328 TYR B O 1
ATOM 5734 N N . PHE B 1 329 ? -2.807 31.516 16.156 1 92.25 329 PHE B N 1
ATOM 5735 C CA . PHE B 1 329 ? -1.838 31.078 17.156 1 92.25 329 PHE B CA 1
ATOM 5736 C C . PHE B 1 329 ? -0.54 30.625 16.5 1 92.25 329 PHE B C 1
ATOM 5738 O O . PHE B 1 329 ? -0.562 30.016 15.43 1 92.25 329 PHE B O 1
ATOM 5745 N N . ARG B 1 330 ? 0.591 31.031 17.109 1 94.44 330 ARG B N 1
ATOM 5746 C CA . ARG B 1 330 ? 1.891 30.578 16.625 1 94.44 330 ARG B CA 1
ATOM 5747 C C . ARG B 1 330 ? 2.164 29.141 17.031 1 94.44 330 ARG B C 1
ATOM 5749 O O . ARG B 1 330 ? 2.334 28.844 18.219 1 94.44 330 ARG B O 1
ATOM 5756 N N . PRO B 1 331 ? 2.264 28.219 16.141 1 95.06 331 PRO B N 1
ATOM 5757 C CA . PRO B 1 331 ? 2.51 26.812 16.5 1 95.06 331 PRO B CA 1
ATOM 5758 C C . PRO B 1 331 ? 3.916 26.594 17.047 1 95.06 331 PRO B C 1
ATOM 5760 O O . PRO B 1 331 ? 4.848 27.312 16.688 1 95.06 331 PRO B O 1
ATOM 5763 N N . SER B 1 332 ? 4.031 25.594 17.859 1 95.56 332 SER B N 1
ATOM 5764 C CA . SER B 1 332 ? 5.328 25.219 18.406 1 95.56 332 SER B CA 1
ATOM 5765 C C . SER B 1 332 ? 5.953 24.062 17.625 1 95.56 332 SER B C 1
ATOM 5767 O O . SER B 1 332 ? 7.039 23.594 17.969 1 95.56 332 SER B O 1
ATOM 5769 N N . GLY B 1 333 ? 5.352 23.609 16.594 1 97.06 333 GLY B N 1
ATOM 5770 C CA . GLY B 1 333 ? 5.77 22.531 15.719 1 97.06 333 GLY B CA 1
ATOM 5771 C C . GLY B 1 333 ? 4.812 22.297 14.562 1 97.06 333 GLY B C 1
ATOM 5772 O O . GLY B 1 333 ? 3.904 23.109 14.336 1 97.06 333 GLY B O 1
ATOM 5773 N N . GLY B 1 334 ? 5.078 21.281 13.766 1 97.31 334 GLY B N 1
ATOM 5774 C CA . GLY B 1 334 ? 4.215 20.922 12.648 1 97.31 334 GLY B CA 1
ATOM 5775 C C . GLY B 1 334 ? 4.492 21.734 11.398 1 97.31 334 GLY B C 1
ATOM 5776 O O . GLY B 1 334 ? 5.586 22.281 11.234 1 97.31 334 GLY B O 1
ATOM 5777 N N . TYR B 1 335 ? 3.49 21.734 10.484 1 98.12 335 TYR B N 1
ATOM 5778 C CA . TYR B 1 335 ? 3.688 22.312 9.148 1 98.12 335 TYR B CA 1
ATOM 5779 C C . TYR B 1 335 ? 2.803 23.531 8.945 1 98.12 335 TYR B C 1
ATOM 5781 O O . TYR B 1 335 ? 3.025 24.312 8.023 1 98.12 335 TYR B O 1
ATOM 5789 N N . PHE B 1 336 ? 1.769 23.781 9.867 1 98.31 336 PHE B N 1
ATOM 5790 C CA . PHE B 1 336 ? 0.674 24.609 9.383 1 98.31 336 PHE B CA 1
ATOM 5791 C C . PHE B 1 336 ? 0.326 25.688 10.406 1 98.31 336 PHE B C 1
ATOM 5793 O O . PHE B 1 336 ? 0.565 25.516 11.602 1 98.31 336 PHE B O 1
ATOM 5800 N N . VAL B 1 337 ? -0.25 26.75 9.867 1 97.81 337 VAL B N 1
ATOM 5801 C CA . VAL B 1 337 ? -0.873 27.812 10.641 1 97.81 337 VAL B CA 1
ATOM 5802 C C . VAL B 1 337 ? -2.316 28.016 10.18 1 97.81 337 VAL B C 1
ATOM 5804 O O . VAL B 1 337 ? -2.605 27.969 8.984 1 97.81 337 VAL B O 1
ATOM 5807 N N . TRP B 1 338 ? -3.178 28.078 11.125 1 98.31 338 TRP B N 1
ATOM 5808 C CA . TRP B 1 338 ? -4.594 28.328 10.867 1 98.31 338 TRP B CA 1
ATOM 5809 C C . TRP B 1 338 ? -4.938 29.797 11.125 1 98.31 338 TRP B C 1
ATOM 5811 O O . TRP B 1 338 ? -4.727 30.297 12.227 1 98.31 338 TRP B O 1
ATOM 5821 N N . LEU B 1 339 ? -5.5 30.438 10.117 1 98.44 339 LEU B N 1
ATOM 5822 C CA . LEU B 1 339 ? -5.789 31.859 10.211 1 98.44 339 LEU B CA 1
ATOM 5823 C C . LEU B 1 339 ? -7.293 32.125 10.273 1 98.44 339 LEU B C 1
ATOM 5825 O O . LEU B 1 339 ? -8.062 31.453 9.57 1 98.44 339 LEU B O 1
ATOM 5829 N N . GLU B 1 340 ? -7.652 32.969 11.117 1 98.38 340 GLU B N 1
ATOM 5830 C CA . GLU B 1 340 ? -9.023 33.469 11.211 1 98.38 340 GLU B CA 1
ATOM 5831 C C . GLU B 1 340 ? -9.109 34.938 10.797 1 98.38 340 GLU B C 1
ATOM 5833 O O . GLU B 1 340 ? -8.789 35.844 11.586 1 98.38 340 GLU B O 1
ATOM 5838 N N . PHE B 1 341 ? -9.602 35.188 9.633 1 98.44 341 PHE B N 1
ATOM 5839 C CA . PHE B 1 341 ? -9.82 36.531 9.141 1 98.44 341 PHE B CA 1
ATOM 5840 C C . PHE B 1 341 ? -11.062 37.156 9.773 1 98.44 341 PHE B C 1
ATOM 5842 O O . PHE B 1 341 ? -11.859 36.438 10.391 1 98.44 341 PHE B O 1
ATOM 5849 N N . PRO B 1 342 ? -11.172 38.5 9.625 1 97.06 342 PRO B N 1
ATOM 5850 C CA . PRO B 1 342 ? -12.422 39.125 10.078 1 97.06 342 PRO B CA 1
ATOM 5851 C C . PRO B 1 342 ? -13.656 38.438 9.484 1 97.06 342 PRO B C 1
ATOM 5853 O O . PRO B 1 342 ? -13.625 37.969 8.344 1 97.06 342 PRO B O 1
ATOM 5856 N N . GLU B 1 343 ? -14.773 38.406 10.203 1 96 343 GLU B N 1
ATOM 5857 C CA . GLU B 1 343 ? -15.961 37.625 9.898 1 96 343 GLU B CA 1
ATOM 5858 C C . GLU B 1 343 ? -16.531 38 8.531 1 96 343 GLU B C 1
ATOM 5860 O O . GLU B 1 343 ? -17.156 37.156 7.867 1 96 343 GLU B O 1
ATOM 5865 N N . ASN B 1 344 ? -16.344 39.156 8.148 1 95.25 344 ASN B N 1
ATOM 5866 C CA . ASN B 1 344 ? -16.922 39.625 6.895 1 95.25 344 ASN B CA 1
ATOM 5867 C C . ASN B 1 344 ? -16.078 39.219 5.691 1 95.25 344 ASN B C 1
ATOM 5869 O O . ASN B 1 344 ? -16.469 39.438 4.547 1 95.25 344 ASN B O 1
ATOM 5873 N N . ILE B 1 345 ? -15 38.562 5.938 1 97.38 345 ILE B N 1
ATOM 5874 C CA . ILE B 1 345 ? -14.125 38.156 4.852 1 97.38 345 ILE B CA 1
ATOM 5875 C C . ILE B 1 345 ? -14.461 36.719 4.445 1 97.38 345 ILE B C 1
ATOM 5877 O O . ILE B 1 345 ? -14.453 35.812 5.281 1 97.38 345 ILE B O 1
ATOM 5881 N N . ASP B 1 346 ? -14.789 36.531 3.199 1 97.94 346 ASP B N 1
ATOM 5882 C CA . ASP B 1 346 ? -14.906 35.188 2.596 1 97.94 346 ASP B CA 1
ATOM 5883 C C . ASP B 1 346 ? -13.57 34.75 2.016 1 97.94 346 ASP B C 1
ATOM 5885 O O . ASP B 1 346 ? -13.109 35.281 1.009 1 97.94 346 ASP B O 1
ATOM 5889 N N . THR B 1 347 ? -13.039 33.719 2.578 1 98.38 347 THR B N 1
ATOM 5890 C CA . THR B 1 347 ? -11.68 33.312 2.209 1 98.38 347 THR B CA 1
ATOM 5891 C C . THR B 1 347 ? -11.656 32.688 0.82 1 98.38 347 THR B C 1
ATOM 5893 O O . THR B 1 347 ? -10.609 32.656 0.173 1 98.38 347 THR B O 1
ATOM 5896 N N . GLN B 1 348 ? -12.766 32.156 0.351 1 98.5 348 GLN B N 1
ATOM 5897 C CA . GLN B 1 348 ? -12.812 31.703 -1.034 1 98.5 348 GLN B CA 1
ATOM 5898 C C . GLN B 1 348 ? -12.617 32.875 -2.002 1 98.5 348 GLN B C 1
ATOM 5900 O O . GLN B 1 348 ? -11.914 32.719 -3.006 1 98.5 348 GLN B O 1
ATOM 5905 N N . GLU B 1 349 ? -13.266 33.969 -1.745 1 98.31 349 GLU B N 1
ATOM 5906 C CA . GLU B 1 349 ? -13.086 35.156 -2.561 1 98.31 349 GLU B CA 1
ATOM 5907 C C . GLU B 1 349 ? -11.656 35.688 -2.473 1 98.31 349 GLU B C 1
ATOM 5909 O O . GLU B 1 349 ? -11.07 36.062 -3.48 1 98.31 349 GLU B O 1
ATOM 5914 N N . LEU B 1 350 ? -11.18 35.688 -1.235 1 98.56 350 LEU B N 1
ATOM 5915 C CA . LEU B 1 350 ? -9.789 36.125 -1.045 1 98.56 350 LEU B CA 1
ATOM 5916 C C . LEU B 1 350 ? -8.844 35.25 -1.853 1 98.56 350 LEU B C 1
ATOM 5918 O O . LEU B 1 350 ? -7.902 35.75 -2.471 1 98.56 350 LEU B O 1
ATOM 5922 N N . LEU B 1 351 ? -9.055 33.938 -1.836 1 98.69 351 LEU B N 1
ATOM 5923 C CA . LEU B 1 351 ? -8.234 33 -2.598 1 98.69 351 LEU B CA 1
ATOM 5924 C C . LEU B 1 351 ? -8.305 33.312 -4.09 1 98.69 351 LEU B C 1
ATOM 5926 O O . LEU B 1 351 ? -7.285 33.281 -4.781 1 98.69 351 LEU B O 1
ATOM 5930 N N . ASN B 1 352 ? -9.492 33.531 -4.59 1 98.31 352 ASN B N 1
ATOM 5931 C CA . ASN B 1 352 ? -9.672 33.812 -6.008 1 98.31 352 ASN B CA 1
ATOM 5932 C C . ASN B 1 352 ? -8.844 35.031 -6.441 1 98.31 352 ASN B C 1
ATOM 5934 O O . ASN B 1 352 ? -8.164 35 -7.465 1 98.31 352 ASN B O 1
ATOM 5938 N N . VAL B 1 353 ? -8.906 36.094 -5.684 1 98.12 353 VAL B N 1
ATOM 5939 C CA . VAL B 1 353 ? -8.148 37.312 -5.988 1 98.12 353 VAL B CA 1
ATOM 5940 C C . VAL B 1 353 ? -6.652 37.031 -5.852 1 98.12 353 VAL B C 1
ATOM 5942 O O . VAL B 1 353 ? -5.859 37.438 -6.703 1 98.12 353 VAL B O 1
ATOM 5945 N N . SER B 1 354 ? -6.25 36.375 -4.77 1 98.56 354 SER B N 1
ATOM 5946 C CA . SER B 1 354 ? -4.844 36.062 -4.527 1 98.56 354 SER B CA 1
ATOM 5947 C C . SER B 1 354 ? -4.254 35.25 -5.676 1 98.56 354 SER B C 1
ATOM 5949 O O . SER B 1 354 ? -3.129 35.5 -6.109 1 98.56 354 SER B O 1
ATOM 5951 N N . LYS B 1 355 ? -5.02 34.25 -6.086 1 97.94 355 LYS B N 1
ATOM 5952 C CA . LYS B 1 355 ? -4.547 33.375 -7.16 1 97.94 355 LYS B CA 1
ATOM 5953 C C . LYS B 1 355 ? -4.496 34.125 -8.492 1 97.94 355 LYS B C 1
ATOM 5955 O O . LYS B 1 355 ? -3.488 34.062 -9.203 1 97.94 355 LYS B O 1
ATOM 5960 N N . ARG B 1 356 ? -5.527 34.781 -8.844 1 97.06 356 ARG B N 1
ATOM 5961 C CA . ARG B 1 356 ? -5.676 35.406 -10.148 1 97.06 356 ARG B CA 1
ATOM 5962 C C . ARG B 1 356 ? -4.707 36.594 -10.297 1 97.06 356 ARG B C 1
ATOM 5964 O O . ARG B 1 356 ? -4.07 36.75 -11.344 1 97.06 356 ARG B O 1
ATOM 5971 N N . GLU B 1 357 ? -4.551 37.375 -9.266 1 97.31 357 GLU B N 1
ATOM 5972 C CA . GLU B 1 357 ? -3.838 38.656 -9.398 1 97.31 357 GLU B CA 1
ATOM 5973 C C . GLU B 1 357 ? -2.408 38.531 -8.875 1 97.31 357 GLU B C 1
ATOM 5975 O O . GLU B 1 357 ? -1.522 39.281 -9.312 1 97.31 357 GLU B O 1
ATOM 5980 N N . TYR B 1 358 ? -2.213 37.625 -7.969 1 98.06 358 TYR B N 1
ATOM 5981 C CA . TYR B 1 358 ? -0.913 37.625 -7.309 1 98.06 358 TYR B CA 1
ATOM 5982 C C . TYR B 1 358 ? -0.266 36.25 -7.363 1 98.06 358 TYR B C 1
ATOM 5984 O O . TYR B 1 358 ? 0.827 36.031 -6.828 1 98.06 358 TYR B O 1
ATOM 5992 N N . SER B 1 359 ? -0.9 35.188 -7.906 1 98.19 359 SER B N 1
ATOM 5993 C CA . SER B 1 359 ? -0.365 33.844 -8.125 1 98.19 359 SER B CA 1
ATOM 5994 C C . SER B 1 359 ? -0.018 33.156 -6.801 1 98.19 359 SER B C 1
ATOM 5996 O O . SER B 1 359 ? 1.06 32.594 -6.66 1 98.19 359 SER B O 1
ATOM 5998 N N . VAL B 1 360 ? -0.836 33.375 -5.84 1 98.69 360 VAL B N 1
ATOM 5999 C CA . VAL B 1 360 ? -0.676 32.688 -4.551 1 98.69 360 VAL B CA 1
ATOM 6000 C C . VAL B 1 360 ? -1.903 31.828 -4.262 1 98.69 360 VAL B C 1
ATOM 6002 O O . VAL B 1 360 ? -3.039 32.281 -4.387 1 98.69 360 VAL B O 1
ATOM 6005 N N . PHE B 1 361 ? -1.657 30.609 -3.928 1 98.56 361 PHE B N 1
ATOM 6006 C CA . PHE B 1 361 ? -2.717 29.672 -3.582 1 98.56 361 PHE B CA 1
ATOM 6007 C C . PHE B 1 361 ? -2.629 29.281 -2.115 1 98.56 361 PHE B C 1
ATOM 6009 O O . PHE B 1 361 ? -1.534 29.188 -1.554 1 98.56 361 PHE B O 1
ATOM 6016 N N . PHE B 1 362 ? -3.711 29.078 -1.457 1 98.5 362 PHE B N 1
ATOM 6017 C CA . PHE B 1 362 ? -3.816 28.5 -0.124 1 98.5 362 PHE B CA 1
ATOM 6018 C C . PHE B 1 362 ? -5.137 27.75 0.036 1 98.5 362 PHE B C 1
ATOM 6020 O O . PHE B 1 362 ? -6.02 27.844 -0.815 1 98.5 362 PHE B O 1
ATOM 6027 N N . HIS B 1 363 ? -5.301 26.938 1.073 1 98.06 363 HIS B N 1
ATOM 6028 C CA . HIS B 1 363 ? -6.543 26.219 1.331 1 98.06 363 HIS B CA 1
ATOM 6029 C C . HIS B 1 363 ? -7.477 27.031 2.225 1 98.06 363 HIS B C 1
ATOM 6031 O O . HIS B 1 363 ? -7.039 27.594 3.23 1 98.06 363 HIS B O 1
ATOM 6037 N N . VAL B 1 364 ? -8.727 27.031 1.848 1 98.62 364 VAL B N 1
ATOM 6038 C CA . VAL B 1 364 ? -9.734 27.797 2.586 1 98.62 364 VAL B CA 1
ATOM 6039 C C . VAL B 1 364 ? -10.328 26.922 3.693 1 98.62 364 VAL B C 1
ATOM 6041 O O . VAL B 1 364 ? -10.273 25.703 3.623 1 98.62 364 VAL B O 1
ATOM 6044 N N . GLY B 1 365 ? -10.867 27.578 4.672 1 98.25 365 GLY B N 1
ATOM 6045 C CA . GLY B 1 365 ? -11.383 26.922 5.867 1 98.25 365 GLY B CA 1
ATOM 6046 C C . GLY B 1 365 ? -12.445 25.875 5.57 1 98.25 365 GLY B C 1
ATOM 6047 O O . GLY B 1 365 ? -12.398 24.766 6.102 1 98.25 365 GLY B O 1
ATOM 6048 N N . PRO B 1 366 ? -13.438 26.172 4.773 1 97.88 366 PRO B N 1
ATOM 6049 C CA . PRO B 1 366 ? -14.523 25.234 4.52 1 97.88 366 PRO B CA 1
ATOM 6050 C C . PRO B 1 366 ? -14.031 23.875 4 1 97.88 366 PRO B C 1
ATOM 6052 O O . PRO B 1 366 ? -14.68 22.859 4.219 1 97.88 366 PRO B O 1
ATOM 6055 N N . LYS B 1 367 ? -12.875 23.859 3.375 1 96.81 367 LYS B N 1
ATOM 6056 C CA . LYS B 1 367 ? -12.281 22.609 2.896 1 96.81 367 LYS B CA 1
ATOM 6057 C C . LYS B 1 367 ? -11.945 21.688 4.059 1 96.81 367 LYS B C 1
ATOM 6059 O O . LYS B 1 367 ? -11.906 20.469 3.893 1 96.81 367 LYS B O 1
ATOM 6064 N N . CYS B 1 368 ? -11.711 22.219 5.215 1 97.75 368 CYS B N 1
ATOM 6065 C CA . CYS B 1 368 ? -11.25 21.469 6.383 1 97.75 368 CYS B CA 1
ATOM 6066 C C . CYS B 1 368 ? -12.422 21.109 7.289 1 97.75 368 CYS B C 1
ATOM 6068 O O . CYS B 1 368 ? -12.219 20.734 8.445 1 97.75 368 CYS B O 1
ATOM 6070 N N . SER B 1 369 ? -13.648 21.266 6.781 1 97.62 369 SER B N 1
ATOM 6071 C CA . SER B 1 369 ? -14.867 20.953 7.523 1 97.62 369 SER B CA 1
ATOM 6072 C C . SER B 1 369 ? -15.766 20.016 6.73 1 97.62 369 SER B C 1
ATOM 6074 O O . SER B 1 369 ? -15.984 20.219 5.535 1 97.62 369 SER B O 1
ATOM 6076 N N . CYS B 1 370 ? -16.25 18.969 7.391 1 94.75 370 CYS B N 1
ATOM 6077 C CA . CYS B 1 370 ? -17.125 18.047 6.691 1 94.75 370 CYS B CA 1
ATOM 6078 C C . CYS B 1 370 ? -18.484 18.672 6.441 1 94.75 370 CYS B C 1
ATOM 6080 O O . CYS B 1 370 ? -19.297 18.141 5.668 1 94.75 370 CYS B O 1
ATOM 6082 N N . ILE B 1 371 ? -18.75 19.859 7.035 1 95.31 371 ILE B N 1
ATOM 6083 C CA . ILE B 1 371 ? -20.031 20.516 6.828 1 95.31 371 ILE B CA 1
ATOM 6084 C C . ILE B 1 371 ? -19.828 21.922 6.27 1 95.31 371 ILE B C 1
ATOM 6086 O O . ILE B 1 371 ? -20.734 22.734 6.27 1 95.31 371 ILE B O 1
ATOM 6090 N N . GLY B 1 372 ? -18.656 22.266 5.941 1 95.62 372 GLY B N 1
ATOM 6091 C CA . GLY B 1 372 ? -18.344 23.484 5.203 1 95.62 372 GLY B CA 1
ATOM 6092 C C . GLY B 1 372 ? -18.234 24.703 6.09 1 95.62 372 GLY B C 1
ATOM 6093 O O . GLY B 1 372 ? -18.422 25.828 5.625 1 95.62 372 GLY B O 1
ATOM 6094 N N . ASN B 1 373 ? -17.875 24.531 7.367 1 96.62 373 ASN B N 1
ATOM 6095 C CA . ASN B 1 373 ? -17.688 25.625 8.305 1 96.62 373 ASN B CA 1
ATOM 6096 C C . ASN B 1 373 ? -16.406 26.406 8 1 96.62 373 ASN B C 1
ATOM 6098 O O . ASN B 1 373 ? -15.633 26.031 7.117 1 96.62 373 ASN B O 1
ATOM 6102 N N . PHE B 1 374 ? -16.266 27.656 8.648 1 98 374 PHE B N 1
ATOM 6103 C CA . PHE B 1 374 ? -15.031 28.438 8.719 1 98 374 PHE B CA 1
ATOM 6104 C C . PHE B 1 374 ? -14.797 29.203 7.418 1 98 374 PHE B C 1
ATOM 6106 O O . PHE B 1 374 ? -13.711 29.125 6.84 1 98 374 PHE B O 1
ATOM 6113 N N . ARG B 1 375 ? -15.781 29.859 7.023 1 98.25 375 ARG B N 1
ATOM 6114 C CA . ARG B 1 375 ? -15.75 30.609 5.773 1 98.25 375 ARG B CA 1
ATOM 6115 C C . ARG B 1 375 ? -14.672 31.688 5.809 1 98.25 375 ARG B C 1
ATOM 6117 O O . ARG B 1 375 ? -14.148 32.094 4.766 1 98.25 375 ARG B O 1
ATOM 6124 N N . ASN B 1 376 ? -14.375 32.188 7.008 1 98.5 376 ASN B N 1
ATOM 6125 C CA . ASN B 1 376 ? -13.406 33.25 7.129 1 98.5 376 ASN B CA 1
ATOM 6126 C C . ASN B 1 376 ? -12.039 32.75 7.578 1 98.5 376 ASN B C 1
ATOM 6128 O O . ASN B 1 376 ? -11.234 33.5 8.125 1 98.5 376 ASN B O 1
ATOM 6132 N N . CYS B 1 377 ? -11.789 31.469 7.418 1 98.62 377 CYS B N 1
ATOM 6133 C CA . CYS B 1 377 ? -10.531 30.906 7.879 1 98.62 377 CYS B CA 1
ATOM 6134 C C . CYS B 1 377 ? -9.742 30.312 6.715 1 98.62 377 CYS B C 1
ATOM 6136 O O . CYS B 1 377 ? -10.297 30.062 5.645 1 98.62 377 CYS B O 1
ATOM 6138 N N . ALA B 1 378 ? -8.445 30.141 6.883 1 98.69 378 ALA B N 1
ATOM 6139 C CA . ALA B 1 378 ? -7.539 29.547 5.898 1 98.69 378 ALA B CA 1
ATOM 6140 C C . ALA B 1 378 ? -6.391 28.812 6.582 1 98.69 378 ALA B C 1
ATOM 6142 O O . ALA B 1 378 ? -6.074 29.094 7.746 1 98.69 378 ALA B O 1
ATOM 6143 N N . ARG B 1 379 ? -5.809 27.891 5.922 1 98.62 379 ARG B N 1
ATOM 6144 C CA . ARG B 1 379 ? -4.621 27.188 6.375 1 98.62 379 ARG B CA 1
ATOM 6145 C C . ARG B 1 379 ? -3.418 27.516 5.5 1 98.62 379 ARG B C 1
ATOM 6147 O O . ARG B 1 379 ? -3.488 27.406 4.273 1 98.62 379 ARG B O 1
ATOM 6154 N N . PHE B 1 380 ? -2.334 27.891 6.094 1 98.69 380 PHE B N 1
ATOM 6155 C CA . PHE B 1 380 ? -1.079 28.125 5.391 1 98.69 380 PHE B CA 1
ATOM 6156 C C . PHE B 1 380 ? -0.013 27.125 5.82 1 98.69 380 PHE B C 1
ATOM 6158 O O . PHE B 1 380 ? 0.087 26.781 7 1 98.69 380 PHE B O 1
ATOM 6165 N N . SER B 1 381 ? 0.745 26.641 4.887 1 98.38 381 SER B N 1
ATOM 6166 C CA . SER B 1 381 ? 1.86 25.734 5.156 1 98.38 381 SER B CA 1
ATOM 6167 C C . SER B 1 381 ? 3.186 26.5 5.184 1 98.38 381 SER B C 1
ATOM 6169 O O . SER B 1 381 ? 3.428 27.359 4.348 1 98.38 381 SER B O 1
ATOM 6171 N N . ALA B 1 382 ? 4.074 26.156 6.082 1 98.12 382 ALA B N 1
ATOM 6172 C CA . ALA B 1 382 ? 5.398 26.766 6.184 1 98.12 382 ALA B CA 1
ATOM 6173 C C . ALA B 1 382 ? 6.469 25.828 5.625 1 98.12 382 ALA B C 1
ATOM 6175 O O . ALA B 1 382 ? 7.633 26.219 5.5 1 98.12 382 ALA B O 1
ATOM 6176 N N . ALA B 1 383 ? 6.094 24.703 5.211 1 97.38 383 ALA B N 1
ATOM 6177 C CA . ALA B 1 383 ? 7.051 23.594 5.121 1 97.38 383 ALA B CA 1
ATOM 6178 C C . ALA B 1 383 ? 7.785 23.609 3.785 1 97.38 383 ALA B C 1
ATOM 6180 O O . ALA B 1 383 ? 8.953 23.234 3.707 1 97.38 383 ALA B O 1
ATOM 6181 N N . PHE B 1 384 ? 7.188 24.109 2.699 1 97.5 384 PHE B N 1
ATOM 6182 C CA . PHE B 1 384 ? 7.617 23.781 1.347 1 97.5 384 PHE B CA 1
ATOM 6183 C C . PHE B 1 384 ? 8.523 24.859 0.786 1 97.5 384 PHE B C 1
ATOM 6185 O O . PHE B 1 384 ? 9.43 24.578 -0.004 1 97.5 384 PHE B O 1
ATOM 6192 N N . TYR B 1 385 ? 8.367 26.141 1.189 1 97.94 385 TYR B N 1
ATOM 6193 C CA . TYR B 1 385 ? 9.062 27.266 0.562 1 97.94 385 TYR B CA 1
ATOM 6194 C C . TYR B 1 385 ? 10.047 27.906 1.528 1 97.94 385 TYR B C 1
ATOM 6196 O O . TYR B 1 385 ? 9.914 27.766 2.746 1 97.94 385 TYR B O 1
ATOM 6204 N N . SER B 1 386 ? 10.97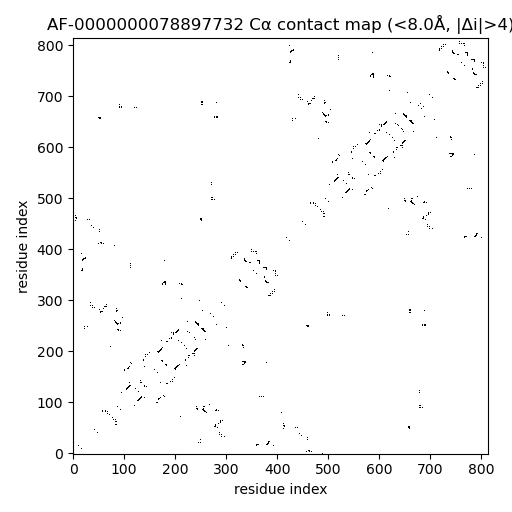7 28.625 0.991 1 98.19 386 SER B N 1
ATOM 6205 C CA . SER B 1 386 ? 11.953 29.375 1.775 1 98.19 386 SER B CA 1
ATOM 6206 C C . SER B 1 386 ? 11.305 30.547 2.508 1 98.19 386 SER B C 1
ATOM 6208 O O . SER B 1 386 ? 10.188 30.953 2.172 1 98.19 386 SER B O 1
ATOM 6210 N N . GLU B 1 387 ? 12 31.094 3.441 1 98.62 387 GLU B N 1
ATOM 6211 C CA . GLU B 1 387 ? 11.516 32.219 4.258 1 98.62 387 GLU B CA 1
ATOM 6212 C C . GLU B 1 387 ? 11.133 33.406 3.389 1 98.62 387 GLU B C 1
ATOM 6214 O O . GLU B 1 387 ? 10.102 34.031 3.611 1 98.62 387 GLU B O 1
ATOM 6219 N N . ASP B 1 388 ? 11.93 33.688 2.381 1 98.62 388 ASP B N 1
ATOM 6220 C CA . ASP B 1 388 ? 11.68 34.844 1.526 1 98.62 388 ASP B CA 1
ATOM 6221 C C . ASP B 1 388 ? 10.383 34.656 0.735 1 98.62 388 ASP B C 1
ATOM 6223 O O . ASP B 1 388 ? 9.609 35.625 0.601 1 98.62 388 ASP B O 1
ATOM 6227 N N . ILE B 1 389 ? 10.219 33.469 0.212 1 98.44 389 ILE B N 1
ATOM 6228 C CA . ILE B 1 389 ? 9.016 33.219 -0.57 1 98.44 389 ILE B CA 1
ATOM 6229 C C . ILE B 1 389 ? 7.785 33.281 0.333 1 98.44 389 ILE B C 1
ATOM 6231 O O . ILE B 1 389 ? 6.742 33.812 -0.067 1 98.44 389 ILE B O 1
ATOM 6235 N N . LEU B 1 390 ? 7.891 32.812 1.532 1 98.75 390 LEU B N 1
ATOM 6236 C CA . LEU B 1 390 ? 6.793 32.844 2.494 1 98.75 390 LEU B CA 1
ATOM 6237 C C . LEU B 1 390 ? 6.418 34.312 2.812 1 98.75 390 LEU B C 1
ATOM 6239 O O . LEU B 1 390 ? 5.242 34.656 2.781 1 98.75 390 LEU B O 1
ATOM 6243 N N . LYS B 1 391 ? 7.383 35.125 3.082 1 98.69 391 LYS B N 1
ATOM 6244 C CA . LYS B 1 391 ? 7.137 36.531 3.408 1 98.69 391 LYS B CA 1
ATOM 6245 C C . LYS B 1 391 ? 6.465 37.25 2.248 1 98.69 391 LYS B C 1
ATOM 6247 O O . LYS B 1 391 ? 5.484 37.969 2.447 1 98.69 391 LYS B O 1
ATOM 6252 N N . GLU B 1 392 ? 7.027 37.031 1.094 1 98.69 392 GLU B N 1
ATOM 6253 C CA . GLU B 1 392 ? 6.465 37.656 -0.094 1 98.69 392 GLU B CA 1
ATOM 6254 C C . GLU B 1 392 ? 5.035 37.219 -0.347 1 98.69 392 GLU B C 1
ATOM 6256 O O . GLU B 1 392 ? 4.191 38 -0.78 1 98.69 392 GLU B O 1
ATOM 6261 N N . SER B 1 393 ? 4.773 35.969 -0.13 1 98.81 393 SER B N 1
ATOM 6262 C CA . SER B 1 393 ? 3.426 35.438 -0.334 1 98.81 393 SER B CA 1
ATOM 6263 C C . SER B 1 393 ? 2.424 36.094 0.605 1 98.81 393 SER B C 1
ATOM 6265 O O . SER B 1 393 ? 1.305 36.406 0.201 1 98.81 393 SER B O 1
ATOM 6267 N N . ILE B 1 394 ? 2.801 36.281 1.84 1 98.81 394 ILE B N 1
ATOM 6268 C CA . ILE B 1 394 ? 1.91 36.938 2.803 1 98.81 394 ILE B CA 1
ATOM 6269 C C . ILE B 1 394 ? 1.678 38.375 2.406 1 98.81 394 ILE B C 1
ATOM 6271 O O . ILE B 1 394 ? 0.56 38.875 2.514 1 98.81 394 ILE B O 1
ATOM 6275 N N . ARG B 1 395 ? 2.719 39.094 1.975 1 98.75 395 ARG B N 1
ATOM 6276 C CA . ARG B 1 395 ? 2.564 40.469 1.478 1 98.75 395 ARG B CA 1
ATOM 6277 C C . ARG B 1 395 ? 1.549 40.5 0.341 1 98.75 395 ARG B C 1
ATOM 6279 O O . ARG B 1 395 ? 0.681 41.375 0.319 1 98.75 395 ARG B O 1
ATOM 6286 N N . LYS B 1 396 ? 1.674 39.625 -0.548 1 98.75 396 LYS B N 1
ATOM 6287 C CA . LYS B 1 396 ? 0.768 39.531 -1.692 1 98.75 396 LYS B CA 1
ATOM 6288 C C . LYS B 1 396 ? -0.666 39.281 -1.243 1 98.75 396 LYS B C 1
ATOM 6290 O O . LYS B 1 396 ? -1.61 39.844 -1.799 1 98.75 396 LYS B O 1
ATOM 6295 N N . ILE B 1 397 ? -0.857 38.375 -0.296 1 98.75 397 ILE B N 1
ATOM 6296 C CA . ILE B 1 397 ? -2.188 38.094 0.228 1 98.75 397 ILE B CA 1
ATOM 6297 C C . ILE B 1 397 ? -2.764 39.344 0.884 1 98.75 397 ILE B C 1
ATOM 6299 O O . ILE B 1 397 ? -3.965 39.625 0.788 1 98.75 397 ILE B O 1
ATOM 6303 N N . SER B 1 398 ? -1.902 40.156 1.569 1 98.56 398 SER B N 1
ATOM 6304 C CA . SER B 1 398 ? -2.342 41.406 2.16 1 98.56 398 SER B CA 1
ATOM 6305 C C . SER B 1 398 ? -2.84 42.375 1.094 1 98.56 398 SER B C 1
ATOM 6307 O O . SER B 1 398 ? -3.832 43.062 1.3 1 98.56 398 SER B O 1
ATOM 6309 N N . LEU B 1 399 ? -2.17 42.438 -0.004 1 98.38 399 LEU B N 1
ATOM 6310 C CA . LEU B 1 399 ? -2.604 43.281 -1.113 1 98.38 399 LEU B CA 1
ATOM 6311 C C . LEU B 1 399 ? -3.943 42.781 -1.664 1 98.38 399 LEU B C 1
ATOM 6313 O O . LEU B 1 399 ? -4.82 43.594 -1.97 1 98.38 399 LEU B O 1
ATOM 6317 N N . ALA B 1 400 ? -4.062 41.5 -1.781 1 98.31 400 ALA B N 1
ATOM 6318 C CA . ALA B 1 400 ? -5.324 40.906 -2.238 1 98.31 400 ALA B CA 1
ATOM 6319 C C . ALA B 1 400 ? -6.461 41.25 -1.279 1 98.31 400 ALA B C 1
ATOM 6321 O O . ALA B 1 400 ? -7.582 41.531 -1.711 1 98.31 400 ALA B O 1
ATOM 6322 N N . LEU B 1 401 ? -6.188 41.156 -0.006 1 97.81 401 LEU B N 1
ATOM 6323 C CA . LEU B 1 401 ? -7.18 41.469 1.019 1 97.81 401 LEU B CA 1
ATOM 6324 C C . LEU B 1 401 ? -7.625 42.906 0.916 1 97.81 401 LEU B C 1
ATOM 6326 O O . LEU B 1 401 ? -8.812 43.219 1.031 1 97.81 401 LEU B O 1
ATOM 6330 N N . SER B 1 402 ? -6.699 43.812 0.693 1 96.75 402 SER B N 1
ATOM 6331 C CA . SER B 1 402 ? -7.004 45.25 0.544 1 96.75 402 SER B CA 1
ATOM 6332 C C . SER B 1 402 ? -7.902 45.5 -0.665 1 96.75 402 SER B C 1
ATOM 6334 O O . SER B 1 402 ? -8.82 46.312 -0.604 1 96.75 402 SER B O 1
ATOM 6336 N N . LYS B 1 403 ? -7.609 44.781 -1.617 1 94.88 403 LYS B N 1
ATOM 6337 C CA . LYS B 1 403 ? -8.43 44.906 -2.82 1 94.88 403 LYS B CA 1
ATOM 6338 C C . LYS B 1 403 ? -9.844 44.406 -2.578 1 94.88 403 LYS B C 1
ATOM 6340 O O . LYS B 1 403 ? -10.812 44.969 -3.109 1 94.88 403 LYS B O 1
ATOM 6345 N N . LEU B 1 404 ? -9.938 43.312 -1.965 1 93.31 404 LEU B N 1
ATOM 6346 C CA . LEU B 1 404 ? -11.234 42.719 -1.678 1 93.31 404 LEU B CA 1
ATOM 6347 C C . LEU B 1 404 ? -12.078 43.625 -0.798 1 93.31 404 LEU B C 1
ATOM 6349 O O . LEU B 1 404 ? -13.297 43.688 -0.952 1 93.31 404 LEU B O 1
ATOM 6353 N N . MET B 1 405 ? -11.484 44.312 0.088 1 90.19 405 MET B N 1
ATOM 6354 C CA . MET B 1 405 ? -12.188 45.188 1.022 1 90.19 405 MET B CA 1
ATOM 6355 C C . MET B 1 405 ? -12.609 46.5 0.344 1 90.19 405 MET B C 1
ATOM 6357 O O . MET B 1 405 ? -13.516 47.188 0.82 1 90.19 405 MET B O 1
ATOM 6361 N N . LYS B 1 406 ? -11.977 46.906 -0.729 1 87.62 406 LYS B N 1
ATOM 6362 C CA . LYS B 1 406 ? -12.352 48.094 -1.479 1 87.62 406 LYS B CA 1
ATOM 6363 C C . LYS B 1 406 ? -13.492 47.812 -2.451 1 87.62 406 LYS B C 1
ATOM 6365 O O . LYS B 1 406 ? -14.234 48.719 -2.844 1 87.62 406 LYS B O 1
ATOM 6370 N N . GLU B 1 407 ? -13.672 46.594 -2.869 1 73.38 407 GLU B N 1
ATOM 6371 C CA . GLU B 1 407 ? -14.773 46.188 -3.738 1 73.38 407 GLU B CA 1
ATOM 6372 C C . GLU B 1 407 ? -16.031 45.875 -2.93 1 73.38 407 GLU B C 1
ATOM 6374 O O . GLU B 1 407 ? -17.156 46.062 -3.416 1 73.38 407 GLU B O 1
#